Protein AF-0000000069103328 (afdb_homodimer)

Nearest PDB structures (foldseek):
  7dh6-assembly3_C  TM=6.750E-01  e=1.372E-09  Homo sapiens
  7dh6-assembly4_D  TM=6.693E-01  e=5.362E-09  Homo sapiens
  7som-assembly1_R  TM=4.420E-01  e=4.664E-11  Chlamydomonas reinhardtii
  5n4a-assembly1_A  TM=6.034E-01  e=5.077E-09  Chlamydomonas reinhardtii
  7som-assembly1_c  TM=6.236E-01  e=8.194E-08  Chlamydomonas reinhardtii

Solvent-accessible surface area (backbone atoms only — not comparable to full-atom values): 71450 Å² total; per-residue (Å²): 135,85,64,82,78,79,78,76,83,75,80,78,78,72,75,83,80,77,73,65,70,51,10,82,83,81,67,39,74,51,48,71,40,24,30,49,100,71,65,54,55,28,20,38,66,56,49,25,53,49,42,65,71,55,50,38,69,74,55,97,75,58,37,38,30,38,55,41,93,58,71,54,49,78,43,70,51,95,50,59,87,59,48,52,67,56,49,41,68,65,39,52,64,39,58,66,61,51,56,55,48,53,62,73,58,50,86,79,40,53,8,52,67,43,42,75,70,75,35,94,40,68,31,50,27,30,28,66,70,75,68,38,34,24,23,73,68,53,48,52,46,31,63,68,37,75,90,37,44,78,46,53,66,42,50,40,84,57,33,79,71,51,47,52,65,69,78,72,77,47,62,30,92,88,43,87,90,31,49,49,51,31,34,30,65,83,75,69,38,82,20,21,72,62,45,34,66,71,78,38,56,81,50,86,50,62,41,54,45,83,74,52,63,54,67,65,49,52,55,48,49,52,46,29,40,55,42,44,52,51,46,46,53,49,48,53,51,52,41,51,53,45,51,52,48,49,53,50,50,53,54,49,48,54,51,49,51,52,52,50,51,52,52,50,51,52,50,52,48,51,50,51,51,27,51,52,51,36,52,52,52,43,50,51,54,50,51,52,51,49,49,33,46,49,51,43,40,51,51,48,53,28,49,42,50,53,48,50,51,44,40,39,52,53,53,47,24,72,74,38,41,38,63,51,51,35,53,52,49,51,55,52,46,53,50,38,52,50,53,43,49,54,53,59,67,70,48,92,40,56,60,37,75,76,50,80,43,77,78,75,88,55,59,63,62,34,38,68,75,67,65,37,57,83,63,69,43,73,47,69,43,76,63,59,57,67,60,51,51,52,54,50,51,51,58,35,71,42,37,72,38,41,48,44,25,54,61,49,52,68,52,56,80,89,70,51,44,72,43,74,55,21,32,33,70,84,43,62,84,47,47,73,53,58,46,57,47,46,98,42,30,34,40,36,39,22,38,75,71,25,25,42,32,34,30,39,40,80,38,55,64,32,41,78,76,43,74,45,79,40,95,56,47,41,52,15,57,31,44,72,40,59,58,63,43,52,34,35,31,36,38,18,27,66,57,31,36,35,32,30,40,45,46,68,87,78,70,70,40,84,39,81,72,46,77,43,77,41,93,60,56,32,46,19,42,25,43,30,68,70,36,25,40,32,22,32,71,52,35,32,32,40,16,37,81,83,64,46,77,75,44,78,44,87,34,59,37,74,94,45,94,55,45,43,55,26,30,17,75,80,42,51,36,35,35,37,58,54,90,42,14,48,37,32,22,38,83,85,68,45,80,73,40,54,37,67,71,46,97,47,64,69,48,16,30,28,43,46,80,77,57,21,36,40,34,18,40,63,30,46,35,36,36,37,32,36,65,76,36,80,47,74,46,80,41,78,47,77,92,45,68,28,27,33,27,45,31,60,33,70,33,51,48,34,34,39,36,33,25,68,87,16,32,38,39,30,26,41,51,82,134,92,75,94,80,83,78,76,80,75,78,82,75,73,75,84,79,77,74,66,69,51,11,82,83,82,66,40,74,51,49,71,40,24,30,50,99,72,65,55,56,27,19,38,68,55,51,26,52,48,42,64,72,55,51,40,68,74,55,98,75,57,37,39,31,38,55,43,92,56,72,54,48,79,43,70,51,95,50,60,88,58,49,51,65,55,49,40,68,66,38,52,64,40,57,66,60,52,55,55,47,53,62,72,59,49,88,78,43,54,8,51,68,42,43,75,70,75,36,95,39,69,31,51,28,30,29,66,70,76,68,38,34,26,21,73,67,51,49,52,46,31,62,67,38,77,90,38,45,81,45,54,70,43,50,40,83,60,34,78,73,50,49,54,65,71,78,73,78,47,62,29,91,88,42,88,90,32,50,49,51,31,34,29,65,84,74,68,39,82,20,22,73,62,44,33,66,71,79,39,57,83,51,86,51,62,40,52,45,84,73,53,64,54,67,65,49,51,54,48,51,52,46,29,40,52,42,44,52,53,46,46,52,50,47,51,51,52,42,51,53,46,51,51,47,49,54,51,50,53,53,49,49,53,53,50,52,51,52,49,50,50,53,51,52,51,50,52,49,50,51,50,52,27,51,52,51,38,51,54,51,41,49,51,54,48,51,54,52,48,49,34,46,50,50,44,40,50,52,49,53,28,49,42,50,53,50,50,51,45,40,38,51,52,52,48,24,74,72,38,41,37,64,52,50,34,51,53,48,50,55,52,47,52,50,37,52,51,52,42,49,54,52,59,67,69,49,92,42,54,61,37,76,74,48,81,43,77,79,75,89,54,58,63,62,34,36,68,75,67,65,36,59,80,63,68,43,74,47,68,41,77,62,59,58,67,58,50,52,52,55,51,51,50,58,35,70,40,38,71,37,41,48,45,24,54,61,49,55,69,52,58,78,88,69,52,44,72,41,74,54,20,33,33,71,83,43,62,82,49,47,73,52,58,46,57,47,47,97,42,30,34,40,36,40,22,38,73,72,24,25,41,32,32,28,38,42,80,38,56,62,32,42,78,75,42,71,44,80,39,95,56,48,43,51,15,58,31,46,71,40,59,57,63,45,51,34,35,33,34,38,19,26,68,56,30,35,36,32,30,39,45,46,67,84,76,71,69,41,81,40,82,73,46,76,42,76,41,94,60,55,32,46,19,43,22,43,30,66,72,34,25,39,33,21,30,72,53,35,30,32,40,16,37,81,84,64,46,77,73,44,78,43,88,35,60,38,76,93,45,95,55,44,44,56,28,30,19,76,80,41,52,35,36,36,36,59,54,89,46,15,49,39,29,23,38,83,84,69,44,79,72,40,52,37,68,71,46,95,49,63,68,49,16,31,28,43,46,78,78,55,22,35,40,34,17,38,62,30,46,34,37,37,37,33,36,62,75,35,80,47,75,47,81,40,78,47,77,93,46,67,27,26,35,29,44,32,62,32,70,33,53,47,33,34,39,36,32,24,68,88,15,33,36,40,32,26,40,52,80

pLDDT: mean 84.54, std 13.67, range [17.62, 97.25]

Foldseek 3Di:
DCCPPCPDDPPPPVPVPPPADAAPQVRHHADQWFAALVGRIHHLVRQLVQQVVAFDQDDPVQWTWGADPPPGDIGTAPDNPADSNRSSVPGDTPLVSLLVVLLPDLFAFFFPVVVVVVDGHGFFKAFLVVSTGHHPVVVVVLCVDPVSVPTDMGTSVVCPVVNPPSPPFDAASVDPPFGFFKAQPVVRDTDGPVCCVPPVVVRPRMGTPVPDDPVVVVVVVVVVVVVVVVVVVVVVVVVVVVVVVVVVVVVVVVVVVVVVVVVVVVVVVLVVVQVVVQVVVQVVVVVVQVVLVVVLVVLVVVLVVLVVVLVVVLVVCVVPNDPVRNVVSNVVSLVVNVVSLVVVVPDPSQFHWDDKDQDDPPQPVCCVPPSHGDHIDTDTDGNCVSVVVVVVSCLVPFAPLQVLLVVLVPDDPVPKAWAFFAKEFPFDLQWFDKDALDPFWIWTAGQVQGWIWIWGGNHNYIDTDDIGGDPFGWAEKEALQLRHHSQWMWIFGQFWIWIWGWDDDPRTDTDTDDIAGHPGGFRYWEDEQAWIWTDDQFWIFIGGSSRHGDDIDTDHCPPDPTFAKEAAHQFQKIWGDDQQKIWIAHSVRHTQAIADRDPAAWAAWYAASQRWMWIFRQAQWIWIADRRHDDIDIHHDPPEGTWHYKYARSSRQKIWTDHSNRMITMIGID/DDDDDDPPPDDCPVPVPPPADAAPQVRHHADQWFAALVGRIHHLVRQLVQQVVAWDQPDPVQWTWFAPPPPGDIGTAPDNPDDSNRSSVPGDGPLVSLLVVLLPDLFAFFFPVVVVVVDGDGFFKAWLVVSTGHHPVVVVVLCVDVVSVPTDMGTSVVCNVVNPDSPPFDAASVDPPFGFFKAQPVVRDTDGPVCCVPVVVVRPRIGTPVPDDPVVVVVVVVVVVVVVVVVVVVVVVVVVVVVVVVVVVVVVVVVVVVVVVVVVVVVVVLVVVQVVVQVVVQVVVVVVQVVLVVVLVVLVVVLVVLVVVLVVVLVVCVVPNDPVRNVVSNVVSLVVNVVSLVVSVPDPSQFHWDDKDQDDPPQPVCCVPPSHGDHIDTDTDGNCPSVVVVVVSCLVPFAPLQVLQVVLVVDDPVPKAWAFFAKEFPFDLQWFDKADLDPFWIWTAGQVQGWIWIWGGNHNYIDTQDIGGDPFGWAEKEALQLRHHSQWMWIFGQFWIWIWGWDDDPRTDTDTDDIAGAPGGFRYWEDEQAWIWTDDQFWIFIGGSSRHGDDIDTDHCPPDPTFAKYAAHQFQKIWGDDQQKIWIAHSVRHTQAIADRDPAAWAYWYAASQRWMWIFGQAQWIWIADRRHDDIDIHHDPPEGTWHYKDARSSRQKIWTDHSNRMITMIGID

Structure (mmCIF, N/CA/C/O backbone):
data_AF-0000000069103328-model_v1
#
loop_
_entity.id
_entity.type
_entity.pdbx_description
1 polymer 'Tripartite motif-containing protein 3'
#
loop_
_atom_site.group_PDB
_atom_site.id
_atom_site.type_symbol
_atom_site.label_atom_id
_atom_site.label_alt_id
_atom_site.label_comp_id
_atom_site.label_asym_id
_atom_site.label_entity_id
_atom_site.label_seq_id
_atom_site.pdbx_PDB_ins_code
_atom_site.Cartn_x
_atom_site.Cartn_y
_atom_site.Cartn_z
_atom_site.occupancy
_atom_site.B_iso_or_equiv
_atom_site.auth_seq_id
_atom_site.auth_comp_id
_atom_site.auth_asym_id
_atom_site.auth_atom_id
_atom_site.pdbx_PDB_model_num
ATOM 1 N N . MET A 1 1 ? -59.656 53.156 47.312 1 18.83 1 MET A N 1
ATOM 2 C CA . MET A 1 1 ? -59.094 54.312 48.031 1 18.83 1 MET A CA 1
ATOM 3 C C . MET A 1 1 ? -57.688 54.031 48.531 1 18.83 1 MET A C 1
ATOM 5 O O . MET A 1 1 ? -57.156 54.781 49.344 1 18.83 1 MET A O 1
ATOM 9 N N . ALA A 1 2 ? -57.188 52.844 48.156 1 18.14 2 ALA A N 1
ATOM 10 C CA . ALA A 1 2 ? -56.156 51.844 48.5 1 18.14 2 ALA A CA 1
ATOM 11 C C . ALA A 1 2 ? -54.75 52.438 48.344 1 18.14 2 ALA A C 1
ATOM 13 O O . ALA A 1 2 ? -54.312 52.719 47.219 1 18.14 2 ALA A O 1
ATOM 14 N N . THR A 1 3 ? -54.344 53.281 49.25 1 18.89 3 THR A N 1
ATOM 15 C CA . THR A 1 3 ? -53.406 54.375 49.406 1 18.89 3 THR A CA 1
ATOM 16 C C . THR A 1 3 ? -51.969 53.844 49.469 1 18.89 3 THR A C 1
ATOM 18 O O . THR A 1 3 ? -51.031 54.562 49.812 1 18.89 3 THR A O 1
ATOM 21 N N . SER A 1 4 ? -51.781 52.656 48.906 1 21.39 4 SER A N 1
ATOM 22 C CA . SER A 1 4 ? -50.469 52.094 49.219 1 21.39 4 SER A CA 1
ATOM 23 C C . SER A 1 4 ? -49.344 53.062 48.844 1 21.39 4 SER A C 1
ATOM 25 O O . SER A 1 4 ? -49.344 53.625 47.75 1 21.39 4 SER A O 1
ATOM 27 N N . ALA A 1 5 ? -48.781 53.781 49.938 1 22.38 5 ALA A N 1
ATOM 28 C CA . ALA A 1 5 ? -47.75 54.75 50.281 1 22.38 5 ALA A CA 1
ATOM 29 C C . ALA A 1 5 ? -46.375 54.312 49.719 1 22.38 5 ALA A C 1
ATOM 31 O O . ALA A 1 5 ? -45.906 53.219 50.094 1 22.38 5 ALA A O 1
ATOM 32 N N . GLY A 1 6 ? -46.188 54.562 48.469 1 20.98 6 GLY A N 1
ATOM 33 C CA . GLY A 1 6 ? -45.125 54.312 47.5 1 20.98 6 GLY A CA 1
ATOM 34 C C . GLY A 1 6 ? -43.781 54.781 48 1 20.98 6 GLY A C 1
ATOM 35 O O . GLY A 1 6 ? -43.5 56 48.031 1 20.98 6 GLY A O 1
ATOM 36 N N . SER A 1 7 ? -43.312 54.219 49.281 1 26.3 7 SER A N 1
ATOM 37 C CA . SER A 1 7 ? -42.062 54.438 50.031 1 26.3 7 SER A CA 1
ATOM 38 C C . SER A 1 7 ? -40.844 54.469 49.094 1 26.3 7 SER A C 1
ATOM 40 O O . SER A 1 7 ? -40.688 53.562 48.25 1 26.3 7 SER A O 1
ATOM 42 N N . GLY A 1 8 ? -40.406 55.656 48.719 1 23.56 8 GLY A N 1
ATOM 43 C CA . GLY A 1 8 ? -39.438 56.094 47.75 1 23.56 8 GLY A CA 1
ATOM 44 C C . GLY A 1 8 ? -38.062 55.5 47.938 1 23.56 8 GLY A C 1
ATOM 45 O O . GLY A 1 8 ? -37.656 55.25 49.062 1 23.56 8 GLY A O 1
ATOM 46 N N . ASN A 1 9 ? -37.5 54.688 46.969 1 23.22 9 ASN A N 1
ATOM 47 C CA . ASN A 1 9 ? -36.312 53.906 46.688 1 23.22 9 ASN A CA 1
ATOM 48 C C . ASN A 1 9 ? -35.062 54.75 46.812 1 23.22 9 ASN A C 1
ATOM 50 O O . ASN A 1 9 ? -34.844 55.688 46.031 1 23.22 9 ASN A O 1
ATOM 54 N N . LYS A 1 10 ? -34.531 55.094 48.125 1 27.89 10 LYS A N 1
ATOM 55 C CA . LYS A 1 10 ? -33.344 55.875 48.438 1 27.89 10 LYS A CA 1
ATOM 56 C C . LYS A 1 10 ? -32.125 55.344 47.656 1 27.89 10 LYS A C 1
ATOM 58 O O . LYS A 1 10 ? -31.891 54.125 47.625 1 27.89 10 LYS A O 1
ATOM 63 N N . PRO A 1 11 ? -31.703 56.125 46.719 1 25.77 11 PRO A N 1
ATOM 64 C CA . PRO A 1 11 ? -30.625 55.719 45.812 1 25.77 11 PRO A CA 1
ATOM 65 C C . PRO A 1 11 ? -29.375 55.281 46.531 1 25.77 11 PRO A C 1
ATOM 67 O O . PRO A 1 11 ? -28.969 55.875 47.531 1 25.77 11 PRO A O 1
ATOM 70 N N . LEU A 1 12 ? -29.016 53.906 46.719 1 27.89 12 LEU A N 1
ATOM 71 C CA . LEU A 1 12 ? -27.844 53.219 47.219 1 27.89 12 LEU A CA 1
ATOM 72 C C . LEU A 1 12 ? -26.562 53.875 46.719 1 27.89 12 LEU A C 1
ATOM 74 O O . LEU A 1 12 ? -26.297 53.875 45.5 1 27.89 12 LEU A O 1
ATOM 78 N N . THR A 1 13 ? -26.172 55 47.219 1 28.88 13 THR A N 1
ATOM 79 C CA . THR A 1 13 ? -24.781 55.438 47.125 1 28.88 13 THR A CA 1
ATOM 80 C C . THR A 1 13 ? -23.844 54.312 47.5 1 28.88 13 THR A C 1
ATOM 82 O O . THR A 1 13 ? -23.734 53.906 48.656 1 28.88 13 THR A O 1
ATOM 85 N N . ASN A 1 14 ? -23.984 53.125 46.875 1 28.12 14 ASN A N 1
ATOM 86 C CA . ASN A 1 14 ? -23.016 52.031 47 1 28.12 14 ASN A CA 1
ATOM 87 C C . ASN A 1 14 ? -21.578 52.531 47.031 1 28.12 14 ASN A C 1
ATOM 89 O O . ASN A 1 14 ? -21.078 53.062 46.031 1 28.12 14 ASN A O 1
ATOM 93 N N . SER A 1 15 ? -21.047 53.125 48.062 1 32.81 15 SER A N 1
ATOM 94 C CA . SER A 1 15 ? -19.641 53.25 48.438 1 32.81 15 SER A CA 1
ATOM 95 C C . SER A 1 15 ? -18.844 52.031 48.031 1 32.81 15 SER A C 1
ATOM 97 O O . SER A 1 15 ? -19.078 50.938 48.562 1 32.81 15 SER A O 1
ATOM 99 N N . SER A 1 16 ? -18.578 51.688 46.844 1 34.56 16 SER A N 1
ATOM 100 C CA . SER A 1 16 ? -17.688 50.656 46.312 1 34.56 16 SER A CA 1
ATOM 101 C C . SER A 1 16 ? -16.422 50.531 47.125 1 34.56 16 SER A C 1
ATOM 103 O O . SER A 1 16 ? -15.531 51.375 47.062 1 34.56 16 SER A O 1
ATOM 105 N N . SER A 1 17 ? -16.266 50.188 48.344 1 38.31 17 SER A N 1
ATOM 106 C CA . SER A 1 17 ? -15.359 49.75 49.406 1 38.31 17 SER A CA 1
ATOM 107 C C . SER A 1 17 ? -14.117 49.094 48.844 1 38.31 17 SER A C 1
ATOM 109 O O . SER A 1 17 ? -13.117 48.906 49.531 1 38.31 17 SER A O 1
ATOM 111 N N . GLY A 1 18 ? -14.07 47.844 47.938 1 45.16 18 GLY A N 1
ATOM 112 C CA . GLY A 1 18 ? -13.258 46.688 47.656 1 45.16 18 GLY A CA 1
ATOM 113 C C . GLY A 1 18 ? -11.953 47.031 46.969 1 45.16 18 GLY A C 1
ATOM 114 O O . GLY A 1 18 ? -11.164 46.156 46.625 1 45.16 18 GLY A O 1
ATOM 115 N N . ASP A 1 19 ? -11.766 47.938 46.25 1 57.53 19 ASP A N 1
ATOM 116 C CA . ASP A 1 19 ? -10.641 47.906 45.344 1 57.53 19 ASP A CA 1
ATOM 117 C C . ASP A 1 19 ? -9.336 48.312 46.031 1 57.53 19 ASP A C 1
ATOM 119 O O . ASP A 1 19 ? -8.938 49.469 45.969 1 57.53 19 ASP A O 1
ATOM 123 N N . THR A 1 20 ? -8.977 47.594 47.125 1 67.56 20 THR A N 1
ATOM 124 C CA . THR A 1 20 ? -7.68 47.781 47.75 1 67.56 20 THR A CA 1
ATOM 125 C C . THR A 1 20 ? -6.559 47.281 46.844 1 67.56 20 THR A C 1
ATOM 127 O O . THR A 1 20 ? -6.766 46.375 46.031 1 67.56 20 THR A O 1
ATOM 130 N N . PHE A 1 21 ? -5.492 48.062 47 1 82.75 21 PHE A N 1
ATOM 131 C CA . PHE A 1 21 ? -4.297 47.656 46.281 1 82.75 21 PHE A CA 1
ATOM 132 C C . PHE A 1 21 ? -3.73 46.375 46.812 1 82.75 21 PHE A C 1
ATOM 134 O O . PHE A 1 21 ? -3.395 46.25 48 1 82.75 21 PHE A O 1
ATOM 141 N N . ARG A 1 22 ? -3.766 45.281 46.062 1 87.94 22 ARG A N 1
ATOM 142 C CA . ARG A 1 22 ? -3.348 43.969 46.469 1 87.94 22 ARG A CA 1
ATOM 143 C C . ARG A 1 22 ? -1.996 43.594 45.875 1 87.94 22 ARG A C 1
ATOM 145 O O . ARG A 1 22 ? -1.689 43.969 44.75 1 87.94 22 ARG A O 1
ATOM 152 N N . CYS A 1 23 ? -1.235 42.875 46.656 1 92.25 23 CYS A N 1
ATOM 153 C CA . CYS A 1 23 ? 0.041 42.375 46.188 1 92.25 23 CYS A CA 1
ATOM 154 C C . CYS A 1 23 ? -0.169 41.281 45.125 1 92.25 23 CYS A C 1
ATOM 156 O O . CYS A 1 23 ? -0.893 40.312 45.375 1 92.25 23 CYS A O 1
ATOM 158 N N . PRO A 1 24 ? 0.462 41.344 44 1 91.94 24 PRO A N 1
ATOM 159 C CA . PRO A 1 24 ? 0.267 40.344 42.938 1 91.94 24 PRO A CA 1
ATOM 160 C C . PRO A 1 24 ? 0.825 38.969 43.312 1 91.94 24 PRO A C 1
ATOM 162 O O . PRO A 1 24 ? 0.487 37.969 42.656 1 91.94 24 PRO A O 1
ATOM 165 N N . ILE A 1 25 ? 1.676 38.844 44.312 1 92.44 25 ILE A N 1
ATOM 166 C CA . ILE A 1 25 ? 2.301 37.562 44.688 1 92.44 25 ILE A CA 1
ATOM 167 C C . ILE A 1 25 ? 1.434 36.844 45.688 1 92.44 25 ILE A C 1
ATOM 169 O O . ILE A 1 25 ? 1.036 35.688 45.5 1 92.44 25 ILE A O 1
ATOM 173 N N . CYS A 1 26 ? 1.092 37.469 46.781 1 93 26 CYS A N 1
ATOM 174 C CA . CYS A 1 26 ? 0.33 36.812 47.844 1 93 26 CYS A CA 1
ATOM 175 C C . CYS A 1 26 ? -1.163 37.094 47.688 1 93 26 CYS A C 1
ATOM 177 O O . CYS A 1 26 ? -1.986 36.406 48.312 1 93 26 CYS A O 1
ATOM 179 N N . LEU A 1 27 ? -1.586 38.094 46.906 1 89.38 27 LEU A N 1
ATOM 180 C CA . LEU A 1 27 ? -2.957 38.438 46.562 1 89.38 27 LEU A CA 1
ATOM 181 C C . LEU A 1 27 ? -3.678 39.062 47.781 1 89.38 27 LEU A C 1
ATOM 183 O O . LEU A 1 27 ? -4.906 39.156 47.781 1 89.38 27 LEU A O 1
ATOM 187 N N . GLU A 1 28 ? -2.881 39.469 48.75 1 89.06 28 GLU A N 1
ATOM 188 C CA . GLU A 1 28 ? -3.422 40.156 49.938 1 89.06 28 GLU A CA 1
ATOM 189 C C . GLU A 1 28 ? -3.117 41.656 49.875 1 89.06 28 GLU A C 1
ATOM 191 O O . GLU A 1 28 ? -2.451 42.125 48.969 1 89.06 28 GLU A O 1
ATOM 196 N N . GLU A 1 29 ? -3.736 42.312 50.844 1 86.81 29 GLU A N 1
ATOM 197 C CA . GLU A 1 29 ? -3.436 43.75 50.938 1 86.81 29 GLU A CA 1
ATOM 198 C C . GLU A 1 29 ? -1.939 43.969 51.125 1 86.81 29 GLU A C 1
ATOM 200 O O . GLU A 1 29 ? -1.286 43.281 51.906 1 86.81 29 GLU A O 1
ATOM 205 N N . VAL A 1 30 ? -1.43 44.875 50.312 1 88.06 30 VAL A N 1
ATOM 206 C CA . VAL A 1 30 ? 0.013 45.094 50.25 1 88.06 30 VAL A CA 1
ATOM 207 C C . VAL A 1 30 ? 0.533 45.594 51.594 1 88.06 30 VAL A C 1
ATOM 209 O O . VAL A 1 30 ? -0.062 46.469 52.188 1 88.06 30 VAL A O 1
ATOM 212 N N . ARG A 1 31 ? 1.566 44.969 52.125 1 85.38 31 ARG A N 1
ATOM 213 C CA . ARG A 1 31 ? 2.232 45.344 53.375 1 85.38 31 ARG A CA 1
ATOM 214 C C . ARG A 1 31 ? 3.652 45.844 53.094 1 85.38 31 ARG A C 1
ATOM 216 O O . ARG A 1 31 ? 4.445 45.125 52.469 1 85.38 31 ARG A O 1
ATOM 223 N N . ASN A 1 32 ? 4.004 47.094 53.625 1 83.44 32 ASN A N 1
ATOM 224 C CA . ASN A 1 32 ? 5.305 47.688 53.375 1 83.44 32 ASN A CA 1
ATOM 225 C C . ASN A 1 32 ? 5.621 47.688 51.875 1 83.44 32 ASN A C 1
ATOM 227 O O . ASN A 1 32 ? 6.562 47.031 51.438 1 83.44 32 ASN A O 1
ATOM 231 N N . PRO A 1 33 ? 4.801 48.375 51.156 1 89.38 33 PRO A N 1
ATOM 232 C CA . PRO A 1 33 ? 4.812 48.344 49.688 1 89.38 33 PRO A CA 1
ATOM 233 C C . PRO A 1 33 ? 6.156 48.75 49.094 1 89.38 33 PRO A C 1
ATOM 235 O O . PRO A 1 33 ? 6.637 49.875 49.375 1 89.38 33 PRO A O 1
ATOM 238 N N . LYS A 1 34 ? 6.801 47.875 48.344 1 90.56 34 LYS A N 1
ATOM 239 C CA . LYS A 1 34 ? 8.016 48.125 47.594 1 90.56 34 LYS A CA 1
ATOM 240 C C . LYS A 1 34 ? 7.766 48 46.094 1 90.56 34 LYS A C 1
ATOM 242 O O . LYS A 1 34 ? 6.988 47.156 45.656 1 90.56 34 LYS A O 1
ATOM 247 N N . TYR A 1 35 ? 8.297 48.875 45.281 1 90 35 TYR A N 1
ATOM 248 C CA . TYR A 1 35 ? 8.062 48.75 43.844 1 90 35 TYR A CA 1
ATOM 249 C C . TYR A 1 35 ? 9.367 48.531 43.094 1 90 35 TYR A C 1
ATOM 251 O O . TYR A 1 35 ? 10.43 48.938 43.562 1 90 35 TYR A O 1
ATOM 259 N N . LEU A 1 36 ? 9.32 47.844 42.031 1 91.19 36 LEU A N 1
ATOM 260 C CA . LEU A 1 36 ? 10.453 47.562 41.125 1 91.19 36 LEU A CA 1
ATOM 261 C C . LEU A 1 36 ? 10.609 48.688 40.094 1 91.19 36 LEU A C 1
ATOM 263 O O . LEU A 1 36 ? 9.797 49.594 40.062 1 91.19 36 LEU A O 1
ATOM 267 N N . SER A 1 37 ? 11.742 48.594 39.312 1 85.25 37 SER A N 1
ATOM 268 C CA . SER A 1 37 ? 12 49.625 38.312 1 85.25 37 SER A CA 1
ATOM 269 C C . SER A 1 37 ? 10.898 49.656 37.25 1 85.25 37 SER A C 1
ATOM 271 O O . SER A 1 37 ? 10.711 50.688 36.562 1 85.25 37 SER A O 1
ATOM 273 N N . CYS A 1 38 ? 10.102 48.562 37.219 1 87.81 38 CYS A N 1
ATOM 274 C CA . CYS A 1 38 ? 8.977 48.531 36.281 1 87.81 38 CYS A CA 1
ATOM 275 C C . CYS A 1 38 ? 7.723 49.125 36.938 1 87.81 38 CYS A C 1
ATOM 277 O O . CYS A 1 38 ? 6.652 49.125 36.312 1 87.81 38 CYS A O 1
ATOM 279 N N . LEU A 1 39 ? 7.773 49.531 38.188 1 87.19 39 LEU A N 1
ATOM 280 C CA . LEU A 1 39 ? 6.777 50.281 38.906 1 87.19 39 LEU A CA 1
ATOM 281 C C . LEU A 1 39 ? 5.699 49.375 39.5 1 87.19 39 LEU A C 1
ATOM 283 O O . LEU A 1 39 ? 4.734 49.844 40.094 1 87.19 39 LEU A O 1
ATOM 287 N N . HIS A 1 40 ? 5.887 48.031 39.312 1 89.69 40 HIS A N 1
ATOM 288 C CA . HIS A 1 40 ? 4.973 47.125 40 1 89.69 40 HIS A CA 1
ATOM 289 C C . HIS A 1 40 ? 5.289 47.031 41.469 1 89.69 40 HIS A C 1
ATOM 291 O O . HIS A 1 40 ? 6.461 47 41.875 1 89.69 40 HIS A O 1
ATOM 297 N N . THR A 1 41 ? 4.301 47.031 42.281 1 91.44 41 THR A N 1
ATOM 298 C CA . THR A 1 41 ? 4.453 47.094 43.719 1 91.44 41 THR A CA 1
ATOM 299 C C . THR A 1 41 ? 4.102 45.781 44.375 1 91.44 41 THR A C 1
ATOM 301 O O . THR A 1 41 ? 3.143 45.125 43.969 1 91.44 41 THR A O 1
ATOM 304 N N . PHE A 1 42 ? 4.898 45.438 45.312 1 93.81 42 PHE A N 1
ATOM 305 C CA . PHE A 1 42 ? 4.734 44.188 46.062 1 93.81 42 PHE A CA 1
ATOM 306 C C . PHE A 1 42 ? 4.957 44.406 47.562 1 93.81 42 PHE A C 1
ATOM 308 O O . PHE A 1 42 ? 5.52 45.406 47.969 1 93.81 42 PHE A O 1
ATOM 315 N N . CYS A 1 43 ? 4.445 43.375 48.344 1 92.56 43 CYS A N 1
ATOM 316 C CA . CYS A 1 43 ? 4.883 43.375 49.75 1 92.56 43 CYS A CA 1
ATOM 317 C C . CYS A 1 43 ? 6.395 43.188 49.844 1 92.56 43 CYS A C 1
ATOM 319 O O . CYS A 1 43 ? 6.992 42.469 49.031 1 92.56 43 CYS A O 1
ATOM 321 N N . GLU A 1 44 ? 6.945 43.875 50.781 1 92.75 44 GLU A N 1
ATOM 322 C CA . GLU A 1 44 ? 8.383 43.688 51 1 92.75 44 GLU A CA 1
ATOM 323 C C . GLU A 1 44 ? 8.734 42.219 51.219 1 92.75 44 GLU A C 1
ATOM 325 O O . GLU A 1 44 ? 9.711 41.719 50.656 1 92.75 44 GLU A O 1
ATOM 330 N N . SER A 1 45 ? 7.965 41.531 51.969 1 93.44 45 SER A N 1
ATOM 331 C CA . SER A 1 45 ? 8.227 40.125 52.281 1 93.44 45 SER A CA 1
ATOM 332 C C . SER A 1 45 ? 8.055 39.25 51.062 1 93.44 45 SER A C 1
ATOM 334 O O . SER A 1 45 ? 8.836 38.344 50.844 1 93.44 45 SER A O 1
ATOM 336 N N . CYS A 1 46 ? 7.035 39.531 50.344 1 95 46 CYS A N 1
ATOM 337 C CA . CYS A 1 46 ? 6.742 38.719 49.156 1 95 46 CYS A CA 1
ATOM 338 C C . CYS A 1 46 ? 7.859 38.844 48.125 1 95 46 CYS A C 1
ATOM 340 O O . CYS A 1 46 ? 8.312 37.844 47.562 1 95 46 CYS A O 1
ATOM 342 N N . ILE A 1 47 ? 8.281 40.062 47.812 1 95.06 47 ILE A N 1
ATOM 343 C CA . ILE A 1 47 ? 9.297 40.312 46.812 1 95.06 47 ILE A CA 1
ATOM 344 C C . ILE A 1 47 ? 10.641 39.75 47.281 1 95.06 47 ILE A C 1
ATOM 346 O O . ILE A 1 47 ? 11.438 39.281 46.469 1 95.06 47 ILE A O 1
ATOM 350 N N . GLN A 1 48 ? 10.836 39.781 48.562 1 94.69 48 GLN A N 1
ATOM 351 C CA . GLN A 1 48 ? 12.047 39.156 49.125 1 94.69 48 GLN A CA 1
ATOM 352 C C . GLN A 1 48 ? 12.078 37.656 48.844 1 94.69 48 GLN A C 1
ATOM 354 O O . GLN A 1 48 ? 13.102 37.125 48.406 1 94.69 48 GLN A O 1
ATOM 359 N N . THR A 1 49 ? 11.047 37.062 49.125 1 95.38 49 THR A N 1
ATOM 360 C CA . THR A 1 49 ? 10.93 35.625 48.844 1 95.38 49 THR A CA 1
ATOM 361 C C . THR A 1 49 ? 11.117 35.312 47.375 1 95.38 49 THR A C 1
ATOM 363 O O . THR A 1 49 ? 11.766 34.344 47 1 95.38 49 THR A O 1
ATOM 366 N N . TYR A 1 50 ? 10.523 36.062 46.594 1 95.31 50 TYR A N 1
ATOM 367 C CA . TYR A 1 50 ? 10.609 35.906 45.125 1 95.31 50 TYR A CA 1
ATOM 368 C C . TYR A 1 50 ? 12.047 36.031 44.656 1 95.31 50 TYR A C 1
ATOM 370 O O . TYR A 1 50 ? 12.523 35.219 43.844 1 95.31 50 TYR A O 1
ATOM 378 N N . ILE A 1 51 ? 12.727 37.031 45.156 1 95 51 ILE A N 1
ATOM 379 C CA . ILE A 1 51 ? 14.125 37.281 44.781 1 95 51 ILE A CA 1
ATOM 380 C C . ILE A 1 51 ? 14.969 36.062 45.219 1 95 51 ILE A C 1
ATOM 382 O O . ILE A 1 51 ? 15.789 35.594 44.438 1 95 51 ILE A O 1
ATOM 386 N N . SER A 1 52 ? 14.742 35.625 46.344 1 93.25 52 SER A N 1
ATOM 387 C CA . SER A 1 52 ? 15.516 34.531 46.875 1 93.25 52 SER A CA 1
ATOM 388 C C . SER A 1 52 ? 15.312 33.25 46.031 1 93.25 52 SER A C 1
ATOM 390 O O . SER A 1 52 ? 16.234 32.438 45.875 1 93.25 52 SER A O 1
ATOM 392 N N . SER A 1 53 ? 14.219 33.156 45.562 1 93.56 53 SER A N 1
ATOM 393 C CA . SER A 1 53 ? 13.859 31.922 44.844 1 93.56 53 SER A CA 1
ATOM 394 C C . SER A 1 53 ? 14.219 32 43.375 1 93.56 53 SER A C 1
ATOM 396 O O . SER A 1 53 ? 14.438 30.969 42.719 1 93.56 53 SER A O 1
ATOM 398 N N . THR A 1 54 ? 14.273 33.156 42.75 1 92.12 54 THR A N 1
ATOM 399 C CA . THR A 1 54 ? 14.32 33.219 41.281 1 92.12 54 THR A CA 1
ATOM 400 C C . THR A 1 54 ? 15.578 33.938 40.812 1 92.12 54 THR A C 1
ATOM 402 O O . THR A 1 54 ? 15.922 33.906 39.625 1 92.12 54 THR A O 1
ATOM 405 N N . ALA A 1 55 ? 16.219 34.594 41.688 1 90.44 55 ALA A N 1
ATOM 406 C CA . ALA A 1 55 ? 17.359 35.406 41.281 1 90.44 55 ALA A CA 1
ATOM 407 C C . ALA A 1 55 ? 18.422 34.531 40.594 1 90.44 55 ALA A C 1
ATOM 409 O O . ALA A 1 55 ? 18.719 33.406 41.094 1 90.44 55 ALA A O 1
ATOM 410 N N . THR A 1 56 ? 18.797 34.844 39.406 1 85.31 56 THR A N 1
ATOM 411 C CA . THR A 1 56 ? 19.812 34.094 38.656 1 85.31 56 THR A CA 1
ATOM 412 C C . THR A 1 56 ? 20.984 35 38.281 1 85.31 56 THR A C 1
ATOM 414 O O . THR A 1 56 ? 20.812 36.219 38.188 1 85.31 56 THR A O 1
ATOM 417 N N . CYS A 1 57 ? 22.188 34.375 38.219 1 77.31 57 CYS A N 1
ATOM 418 C CA . CYS A 1 57 ? 23.375 35.094 37.812 1 77.31 57 CYS A CA 1
ATOM 419 C C . CYS A 1 57 ? 23.75 34.812 36.344 1 77.31 57 CYS A C 1
ATOM 421 O O . CYS A 1 57 ? 23.969 33.656 36 1 77.31 57 CYS A O 1
ATOM 423 N N . HIS A 1 58 ? 23.062 35.344 35.469 1 63.16 58 HIS A N 1
ATOM 424 C CA . HIS A 1 58 ? 23.375 34.875 34.125 1 63.16 58 HIS A CA 1
ATOM 425 C C . HIS A 1 58 ? 24.594 35.594 33.562 1 63.16 58 HIS A C 1
ATOM 427 O O . HIS A 1 58 ? 25.312 35.031 32.75 1 63.16 58 HIS A O 1
ATOM 433 N N . ASP A 1 59 ? 24.531 37.031 33.344 1 58.75 59 ASP A N 1
ATOM 434 C CA . ASP A 1 59 ? 25.344 37.719 32.344 1 58.75 59 ASP A CA 1
ATOM 435 C C . ASP A 1 59 ? 26.797 37.844 32.812 1 58.75 59 ASP A C 1
ATOM 437 O O . ASP A 1 59 ? 27.078 37.688 34 1 58.75 59 ASP A O 1
ATOM 441 N N . SER A 1 60 ? 27.672 37.906 31.922 1 59.44 60 SER A N 1
ATOM 442 C CA . SER A 1 60 ? 29.094 38.188 32.062 1 59.44 60 SER A CA 1
ATOM 443 C C . SER A 1 60 ? 29.344 39.219 33.156 1 59.44 60 SER A C 1
ATOM 445 O O . SER A 1 60 ? 30.469 39.406 33.594 1 59.44 60 SER A O 1
ATOM 447 N N . LEU A 1 61 ? 28.328 39.938 33.5 1 61.62 61 LEU A N 1
ATOM 448 C CA . LEU A 1 61 ? 28.578 41.062 34.375 1 61.62 61 LEU A CA 1
ATOM 449 C C . LEU A 1 61 ? 28.391 40.656 35.844 1 61.62 61 LEU A C 1
ATOM 451 O O . LEU A 1 61 ? 28.625 41.469 36.75 1 61.62 61 LEU A O 1
ATOM 455 N N . ASN A 1 62 ? 28.172 39.375 36.125 1 68.88 62 ASN A N 1
ATOM 456 C CA . ASN A 1 62 ? 28.125 38.844 37.5 1 68.88 62 ASN A CA 1
ATOM 457 C C . ASN A 1 62 ? 27.094 39.562 38.344 1 68.88 62 ASN A C 1
ATOM 459 O O . ASN A 1 62 ? 27.328 39.844 39.531 1 68.88 62 ASN A O 1
ATOM 463 N N . THR A 1 63 ? 26 40.219 37.781 1 80.5 63 THR A N 1
ATOM 464 C CA . THR A 1 63 ? 24.953 40.906 38.562 1 80.5 63 THR A CA 1
ATOM 465 C C . THR A 1 63 ? 23.703 40.031 38.625 1 80.5 63 THR A C 1
ATOM 467 O O . THR A 1 63 ? 23.312 39.375 37.656 1 80.5 63 THR A O 1
ATOM 470 N N . LYS A 1 64 ? 23.109 39.906 39.844 1 88.69 64 LYS A N 1
ATOM 471 C CA . LYS A 1 64 ? 21.859 39.156 40.062 1 88.69 64 LYS A CA 1
ATOM 472 C C . LYS A 1 64 ? 20.703 39.844 39.344 1 88.69 64 LYS A C 1
ATOM 474 O O . LYS A 1 64 ? 20.594 41.062 39.312 1 88.69 64 LYS A O 1
ATOM 479 N N . THR A 1 65 ? 19.953 39.031 38.688 1 91.12 65 THR A N 1
ATOM 480 C CA . THR A 1 65 ? 18.781 39.562 38 1 91.12 65 THR A CA 1
ATOM 481 C C . THR A 1 65 ? 17.531 38.75 38.312 1 91.12 65 THR A C 1
ATOM 483 O O . THR A 1 65 ? 17.641 37.562 38.656 1 91.12 65 THR A O 1
ATOM 486 N N . ILE A 1 66 ? 16.438 39.375 38.438 1 93.06 66 ILE A N 1
ATOM 487 C CA . ILE A 1 66 ? 15.148 38.688 38.531 1 93.06 66 ILE A CA 1
ATOM 488 C C . ILE A 1 66 ? 14.234 39.188 37.406 1 93.06 66 ILE A C 1
ATOM 490 O O . ILE A 1 66 ? 14.5 40.219 36.812 1 93.06 66 ILE A O 1
ATOM 494 N N . ASN A 1 67 ? 13.25 38.5 37.125 1 92.5 67 ASN A N 1
ATOM 495 C CA . ASN A 1 67 ? 12.164 38.938 36.25 1 92.5 67 ASN A CA 1
ATOM 496 C C . ASN A 1 67 ? 10.914 39.281 37.062 1 92.5 67 ASN A C 1
ATOM 498 O O . ASN A 1 67 ? 10.508 38.531 37.938 1 92.5 67 ASN A O 1
ATOM 502 N N . CYS A 1 68 ? 10.352 40.5 36.875 1 94.62 68 CYS A N 1
ATOM 503 C CA . CYS A 1 68 ? 9.156 40.938 37.594 1 94.62 68 CYS A CA 1
ATOM 504 C C . CYS A 1 68 ? 8.062 39.875 37.5 1 94.62 68 CYS A C 1
ATOM 506 O O . CYS A 1 68 ? 7.766 39.375 36.438 1 94.62 68 CYS A O 1
ATOM 508 N N . PRO A 1 69 ? 7.508 39.469 38.562 1 93.06 69 PRO A N 1
ATOM 509 C CA . PRO A 1 69 ? 6.469 38.438 38.562 1 93.06 69 PRO A CA 1
ATOM 510 C C . PRO A 1 69 ? 5.25 38.844 37.75 1 93.06 69 PRO A C 1
ATOM 512 O O . PRO A 1 69 ? 4.445 37.969 37.375 1 93.06 69 PRO A O 1
ATOM 515 N N . VAL A 1 70 ? 5.094 40.125 37.438 1 92.81 70 VAL A N 1
ATOM 516 C CA . VAL A 1 70 ? 3.887 40.594 36.781 1 92.81 70 VAL A CA 1
ATOM 517 C C . VAL A 1 70 ? 4.18 40.875 35.281 1 92.81 70 VAL A C 1
ATOM 519 O O . VAL A 1 70 ? 3.574 40.25 34.406 1 92.81 70 VAL A O 1
ATOM 522 N N . CYS A 1 71 ? 5.168 41.688 34.969 1 91.75 71 CYS A N 1
ATOM 523 C CA . CYS A 1 71 ? 5.402 42.062 33.562 1 91.75 71 CYS A CA 1
ATOM 524 C C . CYS A 1 71 ? 6.609 41.344 33 1 91.75 71 CYS A C 1
ATOM 526 O O . CYS A 1 71 ? 6.902 41.438 31.797 1 91.75 71 CYS A O 1
ATOM 528 N N . ARG A 1 72 ? 7.414 40.594 33.844 1 90.38 72 ARG A N 1
ATOM 529 C CA . ARG A 1 72 ? 8.539 39.75 33.438 1 90.38 72 ARG A CA 1
ATOM 530 C C . ARG A 1 72 ? 9.711 40.594 32.938 1 90.38 72 ARG A C 1
ATOM 532 O O . ARG A 1 72 ? 10.633 40.062 32.312 1 90.38 72 ARG A O 1
ATOM 539 N N . LYS A 1 73 ? 9.625 41.875 33.125 1 89.75 73 LYS A N 1
ATOM 540 C CA . LYS A 1 73 ? 10.773 42.688 32.812 1 89.75 73 LYS A CA 1
ATOM 541 C C . LYS A 1 73 ? 11.977 42.312 33.688 1 89.75 73 LYS A C 1
ATOM 543 O O . LYS A 1 73 ? 11.836 42.031 34.875 1 89.75 73 LYS A O 1
ATOM 548 N N . ARG A 1 74 ? 13.07 42.312 33.094 1 90.31 74 ARG A N 1
ATOM 549 C CA . ARG A 1 74 ? 14.305 42.031 33.812 1 90.31 74 ARG A CA 1
ATOM 550 C C . ARG A 1 74 ? 14.68 43.156 34.75 1 90.31 74 ARG A C 1
ATOM 552 O O . ARG A 1 74 ? 14.648 44.312 34.375 1 90.31 74 ARG A O 1
ATOM 559 N N . ILE A 1 75 ? 14.891 42.812 36 1 90.56 75 ILE A N 1
ATOM 560 C CA . ILE A 1 75 ? 15.297 43.75 37.031 1 90.56 75 ILE A CA 1
ATOM 561 C C . ILE A 1 75 ? 16.703 43.406 37.531 1 90.56 75 ILE A C 1
ATOM 563 O O . ILE A 1 75 ? 16.938 42.281 37.969 1 90.56 75 ILE A O 1
ATOM 567 N N . ASP A 1 76 ? 17.562 44.281 37.406 1 88.94 76 ASP A N 1
ATOM 568 C CA . ASP A 1 76 ? 18.938 44.062 37.844 1 88.94 76 ASP A CA 1
ATOM 569 C C . ASP A 1 76 ? 19.141 44.5 39.281 1 88.94 76 ASP A C 1
ATOM 571 O O . ASP A 1 76 ? 18.578 45.5 39.719 1 88.94 76 ASP A O 1
ATOM 575 N N . ALA A 1 77 ? 19.953 43.75 39.906 1 89.12 77 ALA A N 1
ATOM 576 C CA . ALA A 1 77 ? 20.344 44.125 41.281 1 89.12 77 ALA A CA 1
ATOM 577 C C . ALA A 1 77 ? 21.203 45.406 41.25 1 89.12 77 ALA A C 1
ATOM 579 O O . ALA A 1 77 ? 21.922 45.656 40.281 1 89.12 77 ALA A O 1
ATOM 580 N N . PRO A 1 78 ? 21.047 46.25 42.312 1 84.62 78 PRO A N 1
ATOM 581 C CA . PRO A 1 78 ? 21.766 47.5 42.312 1 84.62 78 PRO A CA 1
ATOM 582 C C . PRO A 1 78 ? 23.281 47.344 42.406 1 84.62 78 PRO A C 1
ATOM 584 O O . PRO A 1 78 ? 24.031 48.188 41.938 1 84.62 78 PRO A O 1
ATOM 587 N N . ARG A 1 79 ? 23.75 46.25 43.062 1 83.69 79 ARG A N 1
ATOM 588 C CA . ARG A 1 79 ? 25.188 45.969 43.125 1 83.69 79 ARG A CA 1
ATOM 589 C C . ARG A 1 79 ? 25.438 44.469 43.094 1 83.69 79 ARG A C 1
ATOM 591 O O . ARG A 1 79 ? 24.547 43.688 43.469 1 83.69 79 ARG A O 1
ATOM 598 N N . LYS A 1 80 ? 26.625 44 42.594 1 81 80 LYS A N 1
ATOM 599 C CA . LYS A 1 80 ? 26.984 42.594 42.344 1 81 80 LYS A CA 1
ATOM 600 C C . LYS A 1 80 ? 26.938 41.781 43.625 1 81 80 LYS A C 1
ATOM 602 O O . LYS A 1 80 ? 26.453 40.656 43.625 1 81 80 LYS A O 1
ATOM 607 N N . ASP A 1 81 ? 27.359 42.281 44.781 1 80.88 81 ASP A N 1
ATOM 608 C CA . ASP A 1 81 ? 27.531 41.5 46 1 80.88 81 ASP A CA 1
ATOM 609 C C . ASP A 1 81 ? 26.406 41.75 47 1 80.88 81 ASP A C 1
ATOM 611 O O . ASP A 1 81 ? 26.516 41.438 48.156 1 80.88 81 ASP A O 1
ATOM 615 N N . ILE A 1 82 ? 25.203 42.062 46.406 1 87.56 82 ILE A N 1
ATOM 616 C CA . ILE A 1 82 ? 24.109 42.375 47.312 1 87.56 82 ILE A CA 1
ATOM 617 C C . ILE A 1 82 ? 23.391 41.094 47.719 1 87.56 82 ILE A C 1
ATOM 619 O O . ILE A 1 82 ? 23.203 40.188 46.875 1 87.56 82 ILE A O 1
ATOM 623 N N . SER A 1 83 ? 23.062 40.969 49 1 88.25 83 SER A N 1
ATOM 624 C CA . SER A 1 83 ? 22.266 39.844 49.438 1 88.25 83 SER A CA 1
ATOM 625 C C . SER A 1 83 ? 20.812 40 49 1 88.25 83 SER A C 1
ATOM 627 O O . SER A 1 83 ? 20.359 41.094 48.719 1 88.25 83 SER A O 1
ATOM 629 N N . ASN A 1 84 ? 20.141 38.906 48.969 1 87.25 84 ASN A N 1
ATOM 630 C CA . ASN A 1 84 ? 18.734 38.938 48.562 1 87.25 84 ASN A CA 1
ATOM 631 C C . ASN A 1 84 ? 17.906 39.75 49.531 1 87.25 84 ASN A C 1
ATOM 633 O O . ASN A 1 84 ? 17.016 40.5 49.094 1 87.25 84 ASN A O 1
ATOM 637 N N . GLU A 1 85 ? 18.188 39.625 50.781 1 87.81 85 GLU A N 1
ATOM 638 C CA . GLU A 1 85 ? 17.469 40.375 51.781 1 87.81 85 GLU A CA 1
ATOM 639 C C . GLU A 1 85 ? 17.75 41.875 51.656 1 87.81 85 GLU A C 1
ATOM 641 O O . GLU A 1 85 ? 16.844 42.688 51.75 1 87.81 85 GLU A O 1
ATOM 646 N N . GLU A 1 86 ? 18.984 42.125 51.438 1 89.5 86 GLU A N 1
ATOM 647 C CA . GLU A 1 86 ? 19.375 43.531 51.281 1 89.5 86 GLU A CA 1
ATOM 648 C C . GLU A 1 86 ? 18.766 44.125 50.031 1 89.5 86 GLU A C 1
ATOM 650 O O . GLU A 1 86 ? 18.391 45.312 50 1 89.5 86 GLU A O 1
ATOM 655 N N . TRP A 1 87 ? 18.703 43.375 49 1 91.5 87 TRP A N 1
ATOM 656 C CA . TRP A 1 87 ? 18.125 43.812 47.719 1 91.5 87 TRP A CA 1
ATOM 657 C C . TRP A 1 87 ? 16.672 44.219 47.906 1 91.5 87 TRP A C 1
ATOM 659 O O . TRP A 1 87 ? 16.25 45.312 47.531 1 91.5 87 TRP A O 1
ATOM 669 N N . ALA A 1 88 ? 15.898 43.406 48.594 1 91.62 88 ALA A N 1
ATOM 670 C CA . ALA A 1 88 ? 14.484 43.656 48.812 1 91.62 88 ALA A CA 1
ATOM 671 C C . ALA A 1 88 ? 14.305 44.906 49.688 1 91.62 88 ALA A C 1
ATOM 673 O O . ALA A 1 88 ? 13.422 45.75 49.406 1 91.62 88 ALA A O 1
ATOM 674 N N . SER A 1 89 ? 15.125 45.031 50.656 1 86.81 89 SER A N 1
ATOM 675 C CA . SER A 1 89 ? 15.016 46.156 51.594 1 86.81 89 SER A CA 1
ATOM 676 C C . SER A 1 89 ? 15.438 47.438 50.906 1 86.81 89 SER A C 1
ATOM 678 O O . SER A 1 89 ? 14.969 48.531 51.281 1 86.81 89 SER A O 1
ATOM 680 N N . SER A 1 90 ? 16.281 47.312 49.938 1 86.25 90 SER A N 1
ATOM 681 C CA . SER A 1 90 ? 16.828 48.5 49.281 1 86.25 90 SER A CA 1
ATOM 682 C C . SER A 1 90 ? 15.867 49.031 48.219 1 86.25 90 SER A C 1
ATOM 684 O O . SER A 1 90 ? 16.031 50.125 47.719 1 86.25 90 SER A O 1
ATOM 686 N N . LEU A 1 91 ? 14.867 48.25 47.906 1 89.69 91 LEU A N 1
ATOM 687 C CA . LEU A 1 91 ? 13.891 48.719 46.906 1 89.69 91 LEU A CA 1
ATOM 688 C C . LEU A 1 91 ? 13.133 49.938 47.438 1 89.69 91 LEU A C 1
ATOM 690 O O . LEU A 1 91 ? 12.883 50.062 48.625 1 89.69 91 LEU A O 1
ATOM 694 N N . PRO A 1 92 ? 12.82 50.812 46.531 1 83.12 92 PRO A N 1
ATOM 695 C CA . PRO A 1 92 ? 12.117 52.031 47 1 83.12 92 PRO A CA 1
ATOM 696 C C . PRO A 1 92 ? 10.719 51.75 47.531 1 83.12 92 PRO A C 1
ATOM 698 O O . PRO A 1 92 ? 10.023 50.875 47 1 83.12 92 PRO A O 1
ATOM 701 N N . GLN A 1 93 ? 10.367 52.438 48.531 1 83.5 93 GLN A N 1
ATOM 702 C CA . GLN A 1 93 ? 9.039 52.312 49.125 1 83.5 93 GLN A CA 1
ATOM 703 C C . GLN A 1 93 ? 8.008 53.125 48.344 1 83.5 93 GLN A C 1
ATOM 705 O O . GLN A 1 93 ? 8.281 54.219 47.906 1 83.5 93 GLN A O 1
ATOM 710 N N . ASN A 1 94 ? 6.906 52.438 48.062 1 82.5 94 ASN A N 1
ATOM 711 C CA . ASN A 1 94 ? 5.82 53.156 47.406 1 82.5 94 ASN A CA 1
ATOM 712 C C . ASN A 1 94 ? 5.055 54.031 48.375 1 82.5 94 ASN A C 1
ATOM 714 O O . ASN A 1 94 ? 4.074 53.594 48.969 1 82.5 94 ASN A O 1
ATOM 718 N N . LYS A 1 95 ? 5.469 55.125 48.531 1 75.62 95 LYS A N 1
ATOM 719 C CA . LYS A 1 95 ? 4.965 56.062 49.531 1 75.62 95 LYS A CA 1
ATOM 720 C C . LYS A 1 95 ? 3.514 56.469 49.25 1 75.62 95 LYS A C 1
ATOM 722 O O . LYS A 1 95 ? 2.764 56.781 50.188 1 75.62 95 LYS A O 1
ATOM 727 N N . LEU A 1 96 ? 3.273 56.406 48.031 1 75.69 96 LEU A N 1
ATOM 728 C CA . LEU A 1 96 ? 1.897 56.75 47.656 1 75.69 96 LEU A CA 1
ATOM 729 C C . LEU A 1 96 ? 0.925 55.719 48.281 1 75.69 96 LEU A C 1
ATOM 731 O O . LEU A 1 96 ? -0.081 56.125 48.875 1 75.69 96 LEU A O 1
ATOM 735 N N . ILE A 1 97 ? 1.22 54.5 48.156 1 80.12 97 ILE A N 1
ATOM 736 C CA . ILE A 1 97 ? 0.364 53.438 48.656 1 80.12 97 ILE A CA 1
ATOM 737 C C . ILE A 1 97 ? 0.329 53.5 50.188 1 80.12 97 ILE A C 1
ATOM 739 O O . ILE A 1 97 ? -0.727 53.312 50.812 1 80.12 97 ILE A O 1
ATOM 743 N N . VAL A 1 98 ? 1.424 53.781 50.75 1 75.06 98 VAL A N 1
ATOM 744 C CA . VAL A 1 98 ? 1.513 53.906 52.188 1 75.06 98 VAL A CA 1
ATOM 745 C C . VAL A 1 98 ? 0.604 55.031 52.688 1 75.06 98 VAL A C 1
ATOM 747 O O . VAL A 1 98 ? -0.117 54.875 53.656 1 75.06 98 VAL A O 1
ATOM 750 N N . SER A 1 99 ? 0.697 56.094 52.031 1 69.44 99 SER A N 1
ATOM 751 C CA . SER A 1 99 ? -0.089 57.25 52.406 1 69.44 99 SER A CA 1
ATOM 752 C C . SER A 1 99 ? -1.584 56.969 52.281 1 69.44 99 SER A C 1
ATOM 754 O O . SER A 1 99 ? -2.379 57.5 53.062 1 69.44 99 SER A O 1
ATOM 756 N N . MET A 1 100 ? -1.906 56.219 51.312 1 67.44 100 MET A N 1
ATOM 757 C CA . MET A 1 100 ? -3.312 55.906 51.094 1 67.44 100 MET A CA 1
ATOM 758 C C . MET A 1 100 ? -3.848 55.031 52.219 1 67.44 100 MET A C 1
ATOM 760 O O . MET A 1 100 ? -4.996 55.156 52.625 1 67.44 100 MET A O 1
ATOM 764 N N . TRP A 1 101 ? -3.043 54.094 52.688 1 63.94 101 TRP A N 1
ATOM 765 C CA . TRP A 1 101 ? -3.416 53.156 53.719 1 63.94 101 TRP A CA 1
ATOM 766 C C . TRP A 1 101 ? -3.58 53.844 55.062 1 63.94 101 TRP A C 1
ATOM 768 O O . TRP A 1 101 ? -4.508 53.562 55.812 1 63.94 101 TRP A O 1
ATOM 778 N N . LEU A 1 102 ? -2.65 54.688 55.344 1 58.38 102 LEU A N 1
ATOM 779 C CA . LEU A 1 102 ? -2.711 55.406 56.594 1 58.38 102 LEU A CA 1
ATOM 780 C C . LEU A 1 102 ? -4.016 56.188 56.719 1 58.38 102 LEU A C 1
ATOM 782 O O . LEU A 1 102 ? -4.605 56.25 57.812 1 58.38 102 LEU A O 1
ATOM 786 N N . ASN A 1 103 ? -4.438 56.594 55.625 1 53.28 103 ASN A N 1
ATOM 787 C CA . ASN A 1 103 ? -5.672 57.375 55.656 1 53.28 103 ASN A CA 1
ATOM 788 C C . ASN A 1 103 ? -6.887 56.5 55.906 1 53.28 103 ASN A C 1
ATOM 790 O O . ASN A 1 103 ? -7.906 56.969 56.438 1 53.28 103 ASN A O 1
ATOM 794 N N . SER A 1 104 ? -6.766 55.219 55.688 1 53.88 104 SER A N 1
ATOM 795 C CA . SER A 1 104 ? -7.949 54.375 55.781 1 53.88 104 SER A CA 1
ATOM 796 C C . SER A 1 104 ? -8.016 53.688 57.125 1 53.88 104 SER A C 1
ATOM 798 O O . SER A 1 104 ? -9.102 53.344 57.625 1 53.88 104 SER A O 1
ATOM 800 N N . ASN A 1 105 ? -6.883 53.281 57.906 1 55.69 105 ASN A N 1
ATOM 801 C CA . ASN A 1 105 ? -6.941 52.562 59.188 1 55.69 105 ASN A CA 1
ATOM 802 C C . ASN A 1 105 ? -5.977 53.156 60.219 1 55.69 105 ASN A C 1
ATOM 804 O O . ASN A 1 105 ? -4.961 52.562 60.531 1 55.69 105 ASN A O 1
ATOM 808 N N . PRO A 1 106 ? -6.258 54.281 60.812 1 52.38 106 PRO A N 1
ATOM 809 C CA . PRO A 1 106 ? -5.336 55 61.719 1 52.38 106 PRO A CA 1
ATOM 810 C C . PRO A 1 106 ? -5.078 54.25 63 1 52.38 106 PRO A C 1
ATOM 812 O O . PRO A 1 106 ? -3.988 54.344 63.594 1 52.38 106 PRO A O 1
ATOM 815 N N . ASP A 1 107 ? -6.047 53.719 63.594 1 52.06 107 ASP A N 1
ATOM 816 C CA . ASP A 1 107 ? -6.043 53.375 65 1 52.06 107 ASP A CA 1
ATOM 817 C C . ASP A 1 107 ? -5.055 52.25 65.312 1 52.06 107 ASP A C 1
ATOM 819 O O . ASP A 1 107 ? -4.742 51.969 66.438 1 52.06 107 ASP A O 1
ATOM 823 N N . LYS A 1 108 ? -4.719 51.344 64.438 1 58.44 108 LYS A N 1
ATOM 824 C CA . LYS A 1 108 ? -4.082 50.125 64.875 1 58.44 108 LYS A CA 1
ATOM 825 C C . LYS A 1 108 ? -2.648 50.031 64.312 1 58.44 108 LYS A C 1
ATOM 827 O O . LYS A 1 108 ? -2.045 48.969 64.375 1 58.44 108 LYS A O 1
ATOM 832 N N . GLU A 1 109 ? -1.93 51.156 64.125 1 66.5 109 GLU A N 1
ATOM 833 C CA . GLU A 1 109 ? -0.627 50.969 63.5 1 66.5 109 GLU A CA 1
ATOM 834 C C . GLU A 1 109 ? 0.502 51.062 64.5 1 66.5 109 GLU A C 1
ATOM 836 O O . GLU A 1 109 ? 0.395 51.75 65.5 1 66.5 109 GLU A O 1
ATOM 841 N N . LEU A 1 110 ? 1.438 50.156 64.5 1 74 110 LEU A N 1
ATOM 842 C CA . LEU A 1 110 ? 2.623 50.125 65.375 1 74 110 LEU A CA 1
ATOM 843 C C . LEU A 1 110 ? 3.672 51.125 64.875 1 74 110 LEU A C 1
ATOM 845 O O . LEU A 1 110 ? 3.666 51.531 63.719 1 74 110 LEU A O 1
ATOM 849 N N . CYS A 1 111 ? 4.336 51.75 65.875 1 78.06 111 CYS A N 1
ATOM 850 C CA . CYS A 1 111 ? 5.473 52.594 65.5 1 78.06 111 CYS A CA 1
ATOM 851 C C . CYS A 1 111 ? 6.516 51.844 64.688 1 78.06 111 CYS A C 1
ATOM 853 O O . CYS A 1 111 ? 7.098 50.875 65.188 1 78.06 111 CYS A O 1
ATOM 855 N N . LYS A 1 112 ? 6.848 52.156 63.5 1 76.44 112 LYS A N 1
ATOM 856 C CA . LYS A 1 112 ? 7.73 51.438 62.594 1 76.44 112 LYS A CA 1
ATOM 857 C C . LYS A 1 112 ? 9.18 51.5 63.031 1 76.44 112 LYS A C 1
ATOM 859 O O . LYS A 1 112 ? 9.953 50.562 62.844 1 76.44 112 LYS A O 1
ATOM 864 N N . PHE A 1 113 ? 9.531 52.562 63.688 1 77.62 113 PHE A N 1
ATOM 865 C CA . PHE A 1 113 ? 10.875 52.75 64.188 1 77.62 113 PHE A CA 1
ATOM 866 C C . PHE A 1 113 ? 11.133 51.781 65.375 1 77.62 113 PHE A C 1
ATOM 868 O O . PHE A 1 113 ? 12.172 51.125 65.438 1 77.62 113 PHE A O 1
ATOM 875 N N . CYS A 1 114 ? 10.133 51.75 66.188 1 78.81 114 CYS A N 1
ATOM 876 C CA . CYS A 1 114 ? 10.258 50.875 67.312 1 78.81 114 CYS A CA 1
ATOM 877 C C . CYS A 1 114 ? 10.18 49.406 66.938 1 78.81 114 CYS A C 1
ATOM 879 O O . CYS A 1 114 ? 10.844 48.562 67.5 1 78.81 114 CYS A O 1
ATOM 881 N N . GLU A 1 115 ? 9.398 49.125 65.875 1 78.62 115 GLU A N 1
ATOM 882 C CA . GLU A 1 115 ? 9.266 47.75 65.375 1 78.62 115 GLU A CA 1
ATOM 883 C C . GLU A 1 115 ? 10.609 47.219 64.875 1 78.62 115 GLU A C 1
ATOM 885 O O . GLU A 1 115 ? 10.914 46.031 65.125 1 78.62 115 GLU A O 1
ATOM 890 N N . ARG A 1 116 ? 11.398 48.062 64.25 1 75.25 116 ARG A N 1
ATOM 891 C CA . ARG A 1 116 ? 12.711 47.656 63.781 1 75.25 116 ARG A CA 1
ATOM 892 C C . ARG A 1 116 ? 13.656 47.344 64.938 1 75.25 116 ARG A C 1
ATOM 894 O O . ARG A 1 116 ? 14.617 46.594 64.75 1 75.25 116 ARG A O 1
ATOM 901 N N . LYS A 1 117 ? 13.344 47.812 66 1 74.56 117 LYS A N 1
ATOM 902 C CA . LYS A 1 117 ? 14.133 47.5 67.188 1 74.56 117 LYS A CA 1
ATOM 903 C C . LYS A 1 117 ? 13.492 46.406 68 1 74.56 117 LYS A C 1
ATOM 905 O O . LYS A 1 117 ? 13.805 46.219 69.188 1 74.56 117 LYS A O 1
ATOM 910 N N . GLU A 1 118 ? 12.469 45.75 67.438 1 76.06 118 GLU A N 1
ATOM 911 C CA . GLU A 1 118 ? 11.773 44.625 68 1 76.06 118 GLU A CA 1
ATOM 912 C C . GLU A 1 118 ? 10.922 45.031 69.25 1 76.06 118 GLU A C 1
ATOM 914 O O . GLU A 1 118 ? 10.773 44.25 70.188 1 76.06 118 GLU A O 1
ATOM 919 N N . LYS A 1 119 ? 10.453 46.219 69.25 1 79.38 119 LYS A N 1
ATOM 920 C CA . LYS A 1 119 ? 9.531 46.719 70.25 1 79.38 119 LYS A CA 1
ATOM 921 C C . LYS A 1 119 ? 8.156 47 69.688 1 79.38 119 LYS A C 1
ATOM 923 O O . LYS A 1 119 ? 8.055 47.625 68.625 1 79.38 119 LYS A O 1
ATOM 928 N N . LYS A 1 120 ? 7.176 46.469 70.25 1 80.38 120 LYS A N 1
ATOM 929 C CA . LYS A 1 120 ? 5.812 46.719 69.75 1 80.38 120 LYS A CA 1
ATOM 930 C C . LYS A 1 120 ? 5.168 47.875 70.5 1 80.38 120 LYS A C 1
ATOM 932 O O . LYS A 1 120 ? 4.734 47.719 71.688 1 80.38 120 LYS A O 1
ATOM 937 N N . VAL A 1 121 ? 5.211 49.062 70 1 81.31 121 VAL A N 1
ATOM 938 C CA . VAL A 1 121 ? 4.605 50.25 70.562 1 81.31 121 VAL A CA 1
ATOM 939 C C . VAL A 1 121 ? 3.557 50.844 69.625 1 81.31 121 VAL A C 1
ATOM 941 O O . VAL A 1 121 ? 3.74 50.812 68.438 1 81.31 121 VAL A O 1
ATOM 944 N N . SER A 1 122 ? 2.502 51.156 70.188 1 81.38 122 SER A N 1
ATOM 945 C CA . SER A 1 122 ? 1.444 51.75 69.375 1 81.38 122 SER A CA 1
ATOM 946 C C . SER A 1 122 ? 1.872 53.094 68.812 1 81.38 122 SER A C 1
ATOM 948 O O . SER A 1 122 ? 2.49 53.906 69.5 1 81.38 122 SER A O 1
ATOM 950 N N . ALA A 1 123 ? 1.606 53.344 67.5 1 80 123 ALA A N 1
ATOM 951 C CA . ALA A 1 123 ? 1.944 54.594 66.875 1 80 123 ALA A CA 1
ATOM 952 C C . ALA A 1 123 ? 0.921 55.688 67.25 1 80 123 ALA A C 1
ATOM 954 O O . ALA A 1 123 ? -0.276 55.406 67.312 1 80 123 ALA A O 1
ATOM 955 N N . THR A 1 124 ? 1.339 56.781 67.562 1 80.19 124 THR A N 1
ATOM 956 C CA . THR A 1 124 ? 0.444 57.875 67.875 1 80.19 124 THR A CA 1
ATOM 957 C C . THR A 1 124 ? 0.584 59 66.875 1 80.19 124 THR A C 1
ATOM 959 O O . THR A 1 124 ? -0.284 59.875 66.812 1 80.19 124 THR A O 1
ATOM 962 N N . HIS A 1 125 ? 1.744 58.969 66.188 1 79.25 125 HIS A N 1
ATOM 963 C CA . HIS A 1 125 ? 2.031 60.031 65.25 1 79.25 125 HIS A CA 1
ATOM 964 C C . HIS A 1 125 ? 2.434 59.469 63.906 1 79.25 125 HIS A C 1
ATOM 966 O O . HIS A 1 125 ? 2.715 58.281 63.781 1 79.25 125 HIS A O 1
ATOM 972 N N . TRP A 1 126 ? 2.424 60.281 62.875 1 73.69 126 TRP A N 1
ATOM 973 C CA . TRP A 1 126 ? 2.865 59.969 61.5 1 73.69 126 TRP A CA 1
ATOM 974 C C . TRP A 1 126 ? 3.9 61 61.031 1 73.69 126 TRP A C 1
ATOM 976 O O . TRP A 1 126 ? 3.656 62.219 61.094 1 73.69 126 TRP A O 1
ATOM 986 N N . CYS A 1 127 ? 5.039 60.531 60.75 1 74.5 127 CYS A N 1
ATOM 987 C CA . CYS A 1 127 ? 6.039 61.406 60.156 1 74.5 127 CYS A CA 1
ATOM 988 C C . CYS A 1 127 ? 5.883 61.5 58.656 1 74.5 127 CYS A C 1
ATOM 990 O O . CYS A 1 127 ? 6.078 60.5 57.969 1 74.5 127 CYS A O 1
ATOM 992 N N . LYS A 1 128 ? 5.547 62.594 58.125 1 66.31 128 LYS A N 1
ATOM 993 C CA . LYS A 1 128 ? 5.273 62.781 56.688 1 66.31 128 LYS A CA 1
ATOM 994 C C . LYS A 1 128 ? 6.539 62.594 55.875 1 66.31 128 LYS A C 1
ATOM 996 O O . LYS A 1 128 ? 6.473 62.156 54.719 1 66.31 128 LYS A O 1
ATOM 1001 N N . ALA A 1 129 ? 7.656 62.906 56.469 1 65.88 129 ALA A N 1
ATOM 1002 C CA . ALA A 1 129 ? 8.93 62.781 55.75 1 65.88 129 ALA A CA 1
ATOM 1003 C C . ALA A 1 129 ? 9.391 61.344 55.688 1 65.88 129 ALA A C 1
ATOM 1005 O O . ALA A 1 129 ? 9.812 60.875 54.625 1 65.88 129 ALA A O 1
ATOM 1006 N N . CYS A 1 130 ? 9.25 60.625 56.781 1 67.69 130 CYS A N 1
ATOM 1007 C CA . CYS A 1 130 ? 9.648 59.219 56.844 1 67.69 130 CYS A CA 1
ATOM 1008 C C . CYS A 1 130 ? 8.57 58.312 56.25 1 67.69 130 CYS A C 1
ATOM 1010 O O . CYS A 1 130 ? 8.836 57.156 55.938 1 67.69 130 CYS A O 1
ATOM 1012 N N . MET A 1 131 ? 7.398 58.875 56.156 1 66 131 MET A N 1
ATOM 1013 C CA . MET A 1 131 ? 6.188 58.125 55.781 1 66 131 MET A CA 1
ATOM 1014 C C . MET A 1 131 ? 5.996 56.906 56.625 1 66 131 MET A C 1
ATOM 1016 O O . MET A 1 131 ? 5.711 55.812 56.125 1 66 131 MET A O 1
ATOM 1020 N N . GLU A 1 132 ? 6.184 57.062 57.906 1 72.5 132 GLU A N 1
ATOM 1021 C CA . GLU A 1 132 ? 6.07 55.969 58.875 1 72.5 132 GLU A CA 1
ATOM 1022 C C . GLU A 1 132 ? 5.34 56.406 60.125 1 72.5 132 GLU A C 1
ATOM 1024 O O . GLU A 1 132 ? 5.344 57.562 60.5 1 72.5 132 GLU A O 1
ATOM 1029 N N . THR A 1 133 ? 4.719 55.5 60.656 1 75.19 133 THR A N 1
ATOM 1030 C CA . THR A 1 133 ? 4.102 55.719 61.969 1 75.19 133 THR A CA 1
ATOM 1031 C C . THR A 1 133 ? 5.156 55.719 63.062 1 75.19 133 THR A C 1
ATOM 1033 O O . THR A 1 133 ? 6.07 54.875 63.031 1 75.19 133 THR A O 1
ATOM 1036 N N . ILE A 1 134 ? 5.066 56.688 63.906 1 81.88 134 ILE A N 1
ATOM 1037 C CA . ILE A 1 134 ? 6.031 56.75 65 1 81.88 134 ILE A CA 1
ATOM 1038 C C . ILE A 1 134 ? 5.301 56.969 66.312 1 81.88 134 ILE A C 1
ATOM 1040 O O . ILE A 1 134 ? 4.16 57.438 66.312 1 81.88 134 ILE A O 1
ATOM 1044 N N . CYS A 1 135 ? 5.828 56.5 67.375 1 83.69 135 CYS A N 1
ATOM 1045 C CA . CYS A 1 135 ? 5.273 56.688 68.688 1 83.69 135 CYS A CA 1
ATOM 1046 C C . CYS A 1 135 ? 5.746 57.969 69.312 1 83.69 135 CYS A C 1
ATOM 1048 O O . CYS A 1 135 ? 6.492 58.75 68.688 1 83.69 135 CYS A O 1
ATOM 1050 N N . ASP A 1 136 ? 5.371 58.25 70.562 1 84.5 136 ASP A N 1
ATOM 1051 C CA . ASP A 1 136 ? 5.695 59.469 71.25 1 84.5 136 ASP A CA 1
ATOM 1052 C C . ASP A 1 136 ? 7.199 59.594 71.5 1 84.5 136 ASP A C 1
ATOM 1054 O O . ASP A 1 136 ? 7.781 60.656 71.312 1 84.5 136 ASP A O 1
ATOM 1058 N N . GLU A 1 137 ? 7.773 58.5 71.75 1 83.5 137 GLU A N 1
ATOM 1059 C CA . GLU A 1 137 ? 9.211 58.5 72 1 83.5 137 GLU A CA 1
ATOM 1060 C C . GLU A 1 137 ? 10.016 58.75 70.75 1 83.5 137 GLU A C 1
ATOM 1062 O O . GLU A 1 137 ? 10.984 59.5 70.75 1 83.5 137 GLU A O 1
ATOM 1067 N N . CYS A 1 138 ? 9.586 58.188 69.688 1 84.75 138 CYS A N 1
ATOM 1068 C CA . CYS A 1 138 ? 10.281 58.375 68.438 1 84.75 138 CYS A CA 1
ATOM 1069 C C . CYS A 1 138 ? 10.055 59.75 67.875 1 84.75 138 CYS A C 1
ATOM 1071 O O . CYS A 1 138 ? 10.914 60.281 67.125 1 84.75 138 CYS A O 1
ATOM 1073 N N . LYS A 1 139 ? 8.945 60.25 68.188 1 86.31 139 LYS A N 1
ATOM 1074 C CA . LYS A 1 139 ? 8.727 61.656 67.875 1 86.31 139 LYS A CA 1
ATOM 1075 C C . LYS A 1 139 ? 9.766 62.562 68.562 1 86.31 139 LYS A C 1
ATOM 1077 O O . LYS A 1 139 ? 10.344 63.438 67.875 1 86.31 139 LYS A O 1
ATOM 1082 N N . ALA A 1 140 ? 9.961 62.25 69.75 1 82.69 140 ALA A N 1
ATOM 1083 C CA . ALA A 1 140 ? 10.961 63 70.5 1 82.69 140 ALA A CA 1
ATOM 1084 C C . ALA A 1 140 ? 12.352 62.844 69.938 1 82.69 140 ALA A C 1
ATOM 1086 O O . ALA A 1 140 ? 13.117 63.781 69.875 1 82.69 140 ALA A O 1
ATOM 1087 N N . PHE A 1 141 ? 12.539 61.688 69.438 1 82.06 141 PHE A N 1
ATOM 1088 C CA . PHE A 1 141 ? 13.812 61.438 68.812 1 82.06 141 PHE A CA 1
ATOM 1089 C C . PHE A 1 141 ? 13.961 62.25 67.562 1 82.06 141 PHE A C 1
ATOM 1091 O O . PHE A 1 141 ? 15.031 62.812 67.25 1 82.06 141 PHE A O 1
ATOM 1098 N N . HIS A 1 142 ? 12.969 62.375 66.688 1 82.19 142 HIS A N 1
ATOM 1099 C CA . HIS A 1 142 ? 12.969 63.188 65.438 1 82.19 142 HIS A CA 1
ATOM 1100 C C . HIS A 1 142 ? 13.281 64.625 65.812 1 82.19 142 HIS A C 1
ATOM 1102 O O . HIS A 1 142 ? 13.969 65.312 65 1 82.19 142 HIS A O 1
ATOM 1108 N N . GLU A 1 143 ? 12.859 65.062 66.938 1 79.06 143 GLU A N 1
ATOM 1109 C CA . GLU A 1 143 ? 13.07 66.438 67.312 1 79.06 143 GLU A CA 1
ATOM 1110 C C . GLU A 1 143 ? 14.5 66.625 67.812 1 79.06 143 GLU A C 1
ATOM 1112 O O . GLU A 1 143 ? 15.008 67.75 67.75 1 79.06 143 GLU A O 1
ATOM 1117 N N . LEU A 1 144 ? 15.102 65.562 68.188 1 76.88 144 LEU A N 1
ATOM 1118 C CA . LEU A 1 144 ? 16.438 65.688 68.75 1 76.88 144 LEU A CA 1
ATOM 1119 C C . LEU A 1 144 ? 17.516 65.562 67.688 1 76.88 144 LEU A C 1
ATOM 1121 O O . LEU A 1 144 ? 18.578 66.188 67.75 1 76.88 144 LEU A O 1
ATOM 1125 N N . VAL A 1 145 ? 17.234 64.75 66.688 1 74.19 145 VAL A N 1
ATOM 1126 C CA . VAL A 1 145 ? 18.219 64.562 65.625 1 74.19 145 VAL A CA 1
ATOM 1127 C C . VAL A 1 145 ? 18.109 65.688 64.562 1 74.19 145 VAL A C 1
ATOM 1129 O O . VAL A 1 145 ? 17.047 65.875 63.969 1 74.19 145 VAL A O 1
ATOM 1132 N N . PRO A 1 146 ? 19.078 66.375 64.312 1 69.31 146 PRO A N 1
ATOM 1133 C CA . PRO A 1 146 ? 19.031 67.5 63.438 1 69.31 146 PRO A CA 1
ATOM 1134 C C . PRO A 1 146 ? 18.547 67.188 62.031 1 69.31 146 PRO A C 1
ATOM 1136 O O . PRO A 1 146 ? 17.781 67.938 61.438 1 69.31 146 PRO A O 1
ATOM 1139 N N . SER A 1 147 ? 18.828 66.125 61.594 1 72.94 147 SER A N 1
ATOM 1140 C CA . SER A 1 147 ? 18.469 65.75 60.219 1 72.94 147 SER A CA 1
ATOM 1141 C C . SER A 1 147 ? 16.984 65.375 60.125 1 72.94 147 SER A C 1
ATOM 1143 O O . SER A 1 147 ? 16.422 65.375 59.031 1 72.94 147 SER A O 1
ATOM 1145 N N . LEU A 1 148 ? 16.375 65.188 61.281 1 73.69 148 LEU A N 1
ATOM 1146 C CA . LEU A 1 148 ? 14.977 64.75 61.281 1 73.69 148 LEU A CA 1
ATOM 1147 C C . LEU A 1 148 ? 14.062 65.812 61.781 1 73.69 148 LEU A C 1
ATOM 1149 O O . LEU A 1 148 ? 12.836 65.688 61.719 1 73.69 148 LEU A O 1
ATOM 1153 N N . GLN A 1 149 ? 14.711 66.812 62.312 1 73.06 149 GLN A N 1
ATOM 1154 C CA . GLN A 1 149 ? 13.977 67.812 63 1 73.06 149 GLN A CA 1
ATOM 1155 C C . GLN A 1 149 ? 12.969 68.5 62.094 1 73.06 149 GLN A C 1
ATOM 1157 O O . GLN A 1 149 ? 11.922 69 62.531 1 73.06 149 GLN A O 1
ATOM 1162 N N . ASN A 1 150 ? 13.305 68.5 60.781 1 68.06 150 ASN A N 1
ATOM 1163 C CA . ASN A 1 150 ? 12.445 69.188 59.844 1 68.06 150 ASN A CA 1
ATOM 1164 C C . ASN A 1 150 ? 11.328 68.312 59.344 1 68.06 150 ASN A C 1
ATOM 1166 O O . ASN A 1 150 ? 10.523 68.75 58.5 1 68.06 150 ASN A O 1
ATOM 1170 N N . HIS A 1 151 ? 11.203 67.188 59.969 1 75.19 151 HIS A N 1
ATOM 1171 C CA . HIS A 1 151 ? 10.133 66.312 59.531 1 75.19 151 HIS A CA 1
ATOM 1172 C C . HIS A 1 151 ? 8.781 66.75 60.062 1 75.19 151 HIS A C 1
ATOM 1174 O O . HIS A 1 151 ? 8.68 67.188 61.219 1 75.19 151 HIS A O 1
ATOM 1180 N N . LYS A 1 152 ? 7.867 66.875 59.125 1 74.62 152 LYS A N 1
ATOM 1181 C CA . LYS A 1 152 ? 6.512 67.188 59.562 1 74.62 152 LYS A CA 1
ATOM 1182 C C . LYS A 1 152 ? 5.82 65.938 60.156 1 74.62 152 LYS A C 1
ATOM 1184 O O . LYS A 1 152 ? 5.566 64.938 59.438 1 74.62 152 LYS A O 1
ATOM 1189 N N . ILE A 1 153 ? 5.562 66 61.5 1 76.81 153 ILE A N 1
ATOM 1190 C CA . ILE A 1 153 ? 4.945 64.875 62.219 1 76.81 153 ILE A CA 1
ATOM 1191 C C . ILE A 1 153 ? 3.518 65.25 62.625 1 76.81 153 ILE A C 1
ATOM 1193 O O . ILE A 1 153 ? 3.285 66.312 63.188 1 76.81 153 ILE A O 1
ATOM 1197 N N . VAL A 1 154 ? 2.584 64.5 62.188 1 73.69 154 VAL A N 1
ATOM 1198 C CA . VAL A 1 154 ? 1.183 64.75 62.5 1 73.69 154 VAL A CA 1
ATOM 1199 C C . VAL A 1 154 ? 0.613 63.656 63.406 1 73.69 154 VAL A C 1
ATOM 1201 O O . VAL A 1 154 ? 1.117 62.531 63.406 1 73.69 154 VAL A O 1
ATOM 1204 N N . ASN A 1 155 ? -0.402 64.062 64.188 1 71.94 155 ASN A N 1
ATOM 1205 C CA . ASN A 1 155 ? -1.093 63.125 65.062 1 71.94 155 ASN A CA 1
ATOM 1206 C C . ASN A 1 155 ? -1.97 62.188 64.25 1 71.94 155 ASN A C 1
ATOM 1208 O O . ASN A 1 155 ? -2.684 62.625 63.312 1 71.94 155 ASN A O 1
ATOM 1212 N N . ILE A 1 156 ? -1.832 60.875 64.5 1 67.69 156 ILE A N 1
ATOM 1213 C CA . ILE A 1 156 ? -2.541 59.875 63.688 1 67.69 156 ILE A CA 1
ATOM 1214 C C . ILE A 1 156 ? -4.043 60.125 63.75 1 67.69 156 ILE A C 1
ATOM 1216 O O . ILE A 1 156 ? -4.766 59.844 62.781 1 67.69 156 ILE A O 1
ATOM 1220 N N . THR A 1 157 ? -4.582 60.594 64.938 1 63.25 157 THR A N 1
ATOM 1221 C CA . THR A 1 157 ? -6.008 60.875 65.125 1 63.25 157 THR A CA 1
ATOM 1222 C C . THR A 1 157 ? -6.438 62.062 64.25 1 63.25 157 THR A C 1
ATOM 1224 O O . THR A 1 157 ? -7.613 62.188 63.875 1 63.25 157 THR A O 1
ATOM 1227 N N . ASP A 1 158 ? -5.672 62.969 64.062 1 54.12 158 ASP A N 1
ATOM 1228 C CA . ASP A 1 158 ? -6.02 64.125 63.312 1 54.12 158 ASP A CA 1
ATOM 1229 C C . ASP A 1 158 ? -5.918 63.875 61.812 1 54.12 158 ASP A C 1
ATOM 1231 O O . ASP A 1 158 ? -5.914 64.812 61.031 1 54.12 158 ASP A O 1
ATOM 1235 N N . THR A 1 159 ? -5.57 62.844 61.531 1 49.34 159 THR A N 1
ATOM 1236 C CA . THR A 1 159 ? -5.227 62.438 60.156 1 49.34 159 THR A CA 1
ATOM 1237 C C . THR A 1 159 ? -6.426 62.625 59.219 1 49.34 159 THR A C 1
ATOM 1239 O O . THR A 1 159 ? -6.344 62.312 58.031 1 49.34 159 THR A O 1
ATOM 1242 N N . GLN A 1 160 ? -7.605 62.781 59.75 1 45.88 160 GLN A N 1
ATOM 1243 C CA . GLN A 1 160 ? -8.648 63.156 58.812 1 45.88 160 GLN A CA 1
ATOM 1244 C C . GLN A 1 160 ? -8.18 64.312 57.875 1 45.88 160 GLN A C 1
ATOM 1246 O O . GLN A 1 160 ? -8.656 64.438 56.75 1 45.88 160 GLN A O 1
ATOM 1251 N N . VAL A 1 161 ? -7.527 65.188 58.438 1 42.03 161 VAL A N 1
ATOM 1252 C CA . VAL A 1 161 ? -7.086 66.375 57.719 1 42.03 161 VAL A CA 1
ATOM 1253 C C . VAL A 1 161 ? -5.98 66.062 56.75 1 42.03 161 VAL A C 1
ATOM 1255 O O . VAL A 1 161 ? -5.652 66.812 55.844 1 42.03 161 VAL A O 1
ATOM 1258 N N . CYS A 1 162 ? -5.203 65.062 57 1 40.25 162 CYS A N 1
ATOM 1259 C CA . CYS A 1 162 ? -3.982 64.75 56.281 1 40.25 162 CYS A CA 1
ATOM 1260 C C . CYS A 1 162 ? -4.305 64.125 54.938 1 40.25 162 CYS A C 1
ATOM 1262 O O . CYS A 1 162 ? -3.4 63.719 54.219 1 40.25 162 CYS A O 1
ATOM 1264 N N . GLY A 1 163 ? -5.348 63.75 54.719 1 43.62 163 GLY A N 1
ATOM 1265 C CA . GLY A 1 163 ? -5.73 63.062 53.469 1 43.62 163 GLY A CA 1
ATOM 1266 C C . GLY A 1 163 ? -5.18 63.75 52.25 1 43.62 163 GLY A C 1
ATOM 1267 O O . GLY A 1 163 ? -4.84 63.094 51.25 1 43.62 163 GLY A O 1
ATOM 1268 N N . ASN A 1 164 ? -5.48 65 52.156 1 44.44 164 ASN A N 1
ATOM 1269 C CA . ASN A 1 164 ? -5.281 65.688 50.875 1 44.44 164 ASN A CA 1
ATOM 1270 C C . ASN A 1 164 ? -3.797 65.875 50.562 1 44.44 164 ASN A C 1
ATOM 1272 O O . ASN A 1 164 ? -3.404 65.938 49.406 1 44.44 164 ASN A O 1
ATOM 1276 N N . ASP A 1 165 ? -2.916 66.438 51.531 1 44.56 165 ASP A N 1
ATOM 1277 C CA . ASP A 1 165 ? -1.673 67.125 51.188 1 44.56 165 ASP A CA 1
ATOM 1278 C C . ASP A 1 165 ? -0.473 66.188 51.312 1 44.56 165 ASP A C 1
ATOM 1280 O O . ASP A 1 165 ? 0.609 66.625 51.719 1 44.56 165 ASP A O 1
ATOM 1284 N N . VAL A 1 166 ? -0.595 65 51.562 1 47.53 166 VAL A N 1
ATOM 1285 C CA . VAL A 1 166 ? 0.691 64.375 51.688 1 47.53 166 VAL A CA 1
ATOM 1286 C C . VAL A 1 166 ? 1.556 64.688 50.469 1 47.53 166 VAL A C 1
ATOM 1288 O O . VAL A 1 166 ? 1.203 64.312 49.344 1 47.53 166 VAL A O 1
ATOM 1291 N N . GLU A 1 167 ? 2.268 65.688 50.531 1 52.62 167 GLU A N 1
ATOM 1292 C CA . GLU A 1 167 ? 3.217 66.125 49.5 1 52.62 167 GLU A CA 1
ATOM 1293 C C . GLU A 1 167 ? 4.23 65 49.188 1 52.62 167 GLU A C 1
ATOM 1295 O O . GLU A 1 167 ? 5.215 64.875 49.906 1 52.62 167 GLU A O 1
ATOM 1300 N N . VAL A 1 168 ? 3.863 63.875 48.656 1 59.34 168 VAL A N 1
ATOM 1301 C CA . VAL A 1 168 ? 4.836 62.875 48.219 1 59.34 168 VAL A CA 1
ATOM 1302 C C . VAL A 1 168 ? 5.676 63.469 47.094 1 59.34 168 VAL A C 1
ATOM 1304 O O . VAL A 1 168 ? 5.141 63.906 46.062 1 59.34 168 VAL A O 1
ATOM 1307 N N . LYS A 1 169 ? 6.941 63.719 47.469 1 65.62 169 LYS A N 1
ATOM 1308 C CA . LYS A 1 169 ? 7.859 64.125 46.406 1 65.62 169 LYS A CA 1
ATOM 1309 C C . LYS A 1 169 ? 8.109 62.969 45.438 1 65.62 169 LYS A C 1
ATOM 1311 O O . LYS A 1 169 ? 8.562 61.875 45.844 1 65.62 169 LYS A O 1
ATOM 1316 N N . GLU A 1 170 ? 7.594 63.125 44.312 1 75.56 170 GLU A N 1
ATOM 1317 C CA . GLU A 1 170 ? 7.82 62.125 43.281 1 75.56 170 GLU A CA 1
ATOM 1318 C C . GLU A 1 170 ? 9.227 62.219 42.688 1 75.56 170 GLU A C 1
ATOM 1320 O O . GLU A 1 170 ? 9.625 63.312 42.25 1 75.56 170 GLU A O 1
ATOM 1325 N N . LEU A 1 171 ? 9.906 61.094 42.875 1 77.62 171 LEU A N 1
ATOM 1326 C CA . LEU A 1 171 ? 11.305 61.094 42.469 1 77.62 171 LEU A CA 1
ATOM 1327 C C . LEU A 1 171 ? 11.43 60.75 40.969 1 77.62 171 LEU A C 1
ATOM 1329 O O . LEU A 1 171 ? 10.594 60.031 40.438 1 77.62 171 LEU A O 1
ATOM 1333 N N . CYS A 1 172 ? 12.375 61.375 40.375 1 83 172 CYS A N 1
ATOM 1334 C CA . CYS A 1 172 ? 12.695 61.125 38.969 1 83 172 CYS A CA 1
ATOM 1335 C C . CYS A 1 172 ? 13.211 59.688 38.781 1 83 172 CYS A C 1
ATOM 1337 O O . CYS A 1 172 ? 14.039 59.219 39.562 1 83 172 CYS A O 1
ATOM 1339 N N . LEU A 1 173 ? 12.805 58.969 37.844 1 77.25 173 LEU A N 1
ATOM 1340 C CA . LEU A 1 173 ? 13.18 57.562 37.594 1 77.25 173 LEU A CA 1
ATOM 1341 C C . LEU A 1 173 ? 14.586 57.5 37.031 1 77.25 173 LEU A C 1
ATOM 1343 O O . LEU A 1 173 ? 15.25 56.469 37.125 1 77.25 173 LEU A O 1
ATOM 1347 N N . GLU A 1 174 ? 15.039 58.531 36.406 1 78.94 174 GLU A N 1
ATOM 1348 C CA . GLU A 1 174 ? 16.344 58.531 35.719 1 78.94 174 GLU A CA 1
ATOM 1349 C C . GLU A 1 174 ? 17.422 59.125 36.625 1 78.94 174 GLU A C 1
ATOM 1351 O O . GLU A 1 174 ? 18.594 58.75 36.5 1 78.94 174 GLU A O 1
ATOM 1356 N N . HIS A 1 175 ? 17 60.125 37.438 1 81.88 175 HIS A N 1
ATOM 1357 C CA . HIS A 1 175 ? 17.984 60.812 38.281 1 81.88 175 HIS A CA 1
ATOM 1358 C C . HIS A 1 175 ? 17.672 60.625 39.75 1 81.88 175 HIS A C 1
ATOM 1360 O O . HIS A 1 175 ? 16.719 61.219 40.281 1 81.88 175 HIS A O 1
ATOM 1366 N N . LYS A 1 176 ? 18.547 59.938 40.406 1 78.69 176 LYS A N 1
ATOM 1367 C CA . LYS A 1 176 ? 18.359 59.562 41.812 1 78.69 176 LYS A CA 1
ATOM 1368 C C . LYS A 1 176 ? 18.281 60.781 42.719 1 78.69 176 LYS A C 1
ATOM 1370 O O . LYS A 1 176 ? 19.156 61.688 42.625 1 78.69 176 LYS A O 1
ATOM 1375 N N . GLY A 1 177 ? 17.203 60.781 43.469 1 74.12 177 GLY A N 1
ATOM 1376 C CA . GLY A 1 177 ? 17.094 61.812 44.5 1 74.12 177 GLY A CA 1
ATOM 1377 C C . GLY A 1 177 ? 16.484 63.094 44 1 74.12 177 GLY A C 1
ATOM 1378 O O . GLY A 1 177 ? 16.219 64 44.781 1 74.12 177 GLY A O 1
ATOM 1379 N N . LYS A 1 178 ? 16.25 63.125 42.75 1 83.81 178 LYS A N 1
ATOM 1380 C CA . LYS A 1 178 ? 15.688 64.375 42.219 1 83.81 178 LYS A CA 1
ATOM 1381 C C . LYS A 1 178 ? 14.164 64.25 42.125 1 83.81 178 LYS A C 1
ATOM 1383 O O . LYS A 1 178 ? 13.609 63.188 41.875 1 83.81 178 LYS A O 1
ATOM 1388 N N . VAL A 1 179 ? 13.594 65.375 42.406 1 84.75 179 VAL A N 1
ATOM 1389 C CA . VAL A 1 179 ? 12.133 65.438 42.406 1 84.75 179 VAL A CA 1
ATOM 1390 C C . VAL A 1 179 ? 11.617 65.812 41.031 1 84.75 179 VAL A C 1
ATOM 1392 O O . VAL A 1 179 ? 12.227 66.688 40.344 1 84.75 179 VAL A O 1
ATOM 1395 N N . VAL A 1 180 ? 10.508 65.125 40.656 1 88.19 180 VAL A N 1
ATOM 1396 C CA . VAL A 1 180 ? 9.859 65.438 39.375 1 88.19 180 VAL A CA 1
ATOM 1397 C C . VAL A 1 180 ? 8.992 66.688 39.531 1 88.19 180 VAL A C 1
ATOM 1399 O O . VAL A 1 180 ? 8.094 66.75 40.375 1 88.19 180 VAL A O 1
ATOM 1402 N N . ASP A 1 181 ? 9.273 67.688 38.719 1 86.25 181 ASP A N 1
ATOM 1403 C CA . ASP A 1 181 ? 8.523 68.938 38.844 1 86.25 181 ASP A CA 1
ATOM 1404 C C . ASP A 1 181 ? 8.031 69.438 37.5 1 86.25 181 ASP A C 1
ATOM 1406 O O . ASP A 1 181 ? 7.293 70.438 37.438 1 86.25 181 ASP A O 1
ATOM 1410 N N . ALA A 1 182 ? 8.523 68.75 36.469 1 87.38 182 ALA A N 1
ATOM 1411 C CA . ALA A 1 182 ? 8.148 69.25 35.156 1 87.38 182 ALA A CA 1
ATOM 1412 C C . ALA A 1 182 ? 7.77 68.125 34.219 1 87.38 182 ALA A C 1
ATOM 1414 O O . ALA A 1 182 ? 8.039 66.938 34.531 1 87.38 182 ALA A O 1
ATOM 1415 N N . PHE A 1 183 ? 7.016 68.438 33.219 1 86.94 183 PHE A N 1
ATOM 1416 C CA . PHE A 1 183 ? 6.602 67.5 32.188 1 86.94 183 PHE A CA 1
ATOM 1417 C C . PHE A 1 183 ? 6.941 68 30.797 1 86.94 183 PHE A C 1
ATOM 1419 O O . PHE A 1 183 ? 6.613 69.125 30.469 1 86.94 183 PHE A O 1
ATOM 1426 N N . CYS A 1 184 ? 7.715 67.25 30.109 1 80.56 184 CYS A N 1
ATOM 1427 C CA . CYS A 1 184 ? 8.008 67.562 28.719 1 80.56 184 CYS A CA 1
ATOM 1428 C C . CYS A 1 184 ? 6.93 67.062 27.781 1 80.56 184 CYS A C 1
ATOM 1430 O O . CYS A 1 184 ? 6.805 65.875 27.594 1 80.56 184 CYS A O 1
ATOM 1432 N N . HIS A 1 185 ? 6.156 67.812 27.219 1 70.38 185 HIS A N 1
ATOM 1433 C CA . HIS A 1 185 ? 5.055 67.438 26.344 1 70.38 185 HIS A CA 1
ATOM 1434 C C . HIS A 1 185 ? 5.57 66.875 25.031 1 70.38 185 HIS A C 1
ATOM 1436 O O . HIS A 1 185 ? 4.898 66.062 24.391 1 70.38 185 HIS A O 1
ATOM 1442 N N . GLN A 1 186 ? 6.742 67.25 24.656 1 62.56 186 GLN A N 1
ATOM 1443 C CA . GLN A 1 186 ? 7.328 66.75 23.406 1 62.56 186 GLN A CA 1
ATOM 1444 C C . GLN A 1 186 ? 7.742 65.312 23.5 1 62.56 186 GLN A C 1
ATOM 1446 O O . GLN A 1 186 ? 7.566 64.562 22.547 1 62.56 186 GLN A O 1
ATOM 1451 N N . HIS A 1 187 ? 8.203 65 24.594 1 71.44 187 HIS A N 1
ATOM 1452 C CA . HIS A 1 187 ? 8.695 63.594 24.766 1 71.44 187 HIS A CA 1
ATOM 1453 C C . HIS A 1 187 ? 7.762 62.812 25.672 1 71.44 187 HIS A C 1
ATOM 1455 O O . HIS A 1 187 ? 7.988 61.625 25.906 1 71.44 187 HIS A O 1
ATOM 1461 N N . GLN A 1 188 ? 6.746 63.594 26.156 1 73.94 188 GLN A N 1
ATOM 1462 C CA . GLN A 1 188 ? 5.777 62.969 27.062 1 73.94 188 GLN A CA 1
ATOM 1463 C C . GLN A 1 188 ? 6.469 62.281 28.219 1 73.94 188 GLN A C 1
ATOM 1465 O O . GLN A 1 188 ? 6.215 61.094 28.484 1 73.94 188 GLN A O 1
ATOM 1470 N N . LYS A 1 189 ? 7.367 63 28.859 1 83.12 189 LYS A N 1
ATOM 1471 C CA . LYS A 1 189 ? 8.156 62.438 29.953 1 83.12 189 LYS A CA 1
ATOM 1472 C C . LYS A 1 189 ? 8.133 63.344 31.172 1 83.12 189 LYS A C 1
ATOM 1474 O O . LYS A 1 189 ? 8.18 64.562 31.031 1 83.12 189 LYS A O 1
ATOM 1479 N N . LEU A 1 190 ? 8.055 62.719 32.281 1 88.12 190 LEU A N 1
ATOM 1480 C CA . LEU A 1 190 ? 8.258 63.438 33.531 1 88.12 190 LEU A CA 1
ATOM 1481 C C . LEU A 1 190 ? 9.727 63.844 33.719 1 88.12 190 LEU A C 1
ATOM 1483 O O . LEU A 1 190 ? 10.625 63.031 33.406 1 88.12 190 LEU A O 1
ATOM 1487 N N . CYS A 1 191 ? 9.922 65.062 34.094 1 88.38 191 CYS A N 1
ATOM 1488 C CA . CYS A 1 191 ? 11.289 65.562 34.125 1 88.38 191 CYS A CA 1
ATOM 1489 C C . CYS A 1 191 ? 11.625 66.188 35.469 1 88.38 191 CYS A C 1
ATOM 1491 O O . CYS A 1 191 ? 10.789 66.875 36.094 1 88.38 191 CYS A O 1
ATOM 1493 N N . CYS A 1 192 ? 12.758 65.812 35.969 1 87.31 192 CYS A N 1
ATOM 1494 C CA . CYS A 1 192 ? 13.352 66.562 37.062 1 87.31 192 CYS A CA 1
ATOM 1495 C C . CYS A 1 192 ? 14.219 67.688 36.562 1 87.31 192 CYS A C 1
ATOM 1497 O O . CYS A 1 192 ? 14.266 67.938 35.344 1 87.31 192 CYS A O 1
ATOM 1499 N N . CYS A 1 193 ? 14.875 68.375 37.469 1 87 193 CYS A N 1
ATOM 1500 C CA . CYS A 1 193 ? 15.688 69.5 37.062 1 87 193 CYS A CA 1
ATOM 1501 C C . CYS A 1 193 ? 16.859 69.125 36.188 1 87 193 CYS A C 1
ATOM 1503 O O . CYS A 1 193 ? 17.234 69.812 35.25 1 87 193 CYS A O 1
ATOM 1505 N N . ILE A 1 194 ? 17.391 67.938 36.375 1 88 194 ILE A N 1
ATOM 1506 C CA . ILE A 1 194 ? 18.516 67.438 35.594 1 88 194 ILE A CA 1
ATOM 1507 C C . ILE A 1 194 ? 18.047 67 34.219 1 88 194 ILE A C 1
ATOM 1509 O O . ILE A 1 194 ? 18.703 67.25 33.219 1 88 194 ILE A O 1
ATOM 1513 N N . CYS A 1 195 ? 16.922 66.25 34.188 1 89.12 195 CYS A N 1
ATOM 1514 C CA . CYS A 1 195 ? 16.344 65.875 32.906 1 89.12 195 CYS A CA 1
ATOM 1515 C C . CYS A 1 195 ? 16.203 67.125 31.984 1 89.12 195 CYS A C 1
ATOM 1517 O O . CYS A 1 195 ? 16.547 67.062 30.797 1 89.12 195 CYS A O 1
ATOM 1519 N N . LEU A 1 196 ? 15.734 68.125 32.562 1 87.31 196 LEU A N 1
ATOM 1520 C CA . LEU A 1 196 ? 15.469 69.375 31.797 1 87.31 196 LEU A CA 1
ATOM 1521 C C . LEU A 1 196 ? 16.766 69.938 31.281 1 87.31 196 LEU A C 1
ATOM 1523 O O . LEU A 1 196 ? 16.828 70.438 30.156 1 87.31 196 LEU A O 1
ATOM 1527 N N . ALA A 1 197 ? 17.766 69.812 32.094 1 85.19 197 ALA A N 1
ATOM 1528 C CA . ALA A 1 197 ? 19.031 70.438 31.75 1 85.19 197 ALA A CA 1
ATOM 1529 C C . ALA A 1 197 ? 19.812 69.562 30.734 1 85.19 197 ALA A C 1
ATOM 1531 O O . ALA A 1 197 ? 20.641 70.125 29.984 1 85.19 197 ALA A O 1
ATOM 1532 N N . THR A 1 198 ? 19.594 68.375 30.672 1 86.38 198 THR A N 1
ATOM 1533 C CA . THR A 1 198 ? 20.453 67.5 29.859 1 86.38 198 THR A CA 1
ATOM 1534 C C . THR A 1 198 ? 19.719 67.062 28.609 1 86.38 198 THR A C 1
ATOM 1536 O O . THR A 1 198 ? 20.234 67.188 27.5 1 86.38 198 THR A O 1
ATOM 1539 N N . HIS A 1 199 ? 18.5 66.562 28.734 1 81.38 199 HIS A N 1
ATOM 1540 C CA . HIS A 1 199 ? 17.859 65.875 27.625 1 81.38 199 HIS A CA 1
ATOM 1541 C C . HIS A 1 199 ? 16.734 66.688 27.031 1 81.38 199 HIS A C 1
ATOM 1543 O O . HIS A 1 199 ? 16.328 66.5 25.891 1 81.38 199 HIS A O 1
ATOM 1549 N N . HIS A 1 200 ? 16.203 67.562 27.938 1 80.25 200 HIS A N 1
ATOM 1550 C CA . HIS A 1 200 ? 15.023 68.312 27.484 1 80.25 200 HIS A CA 1
ATOM 1551 C C . HIS A 1 200 ? 15.25 69.812 27.469 1 80.25 200 HIS A C 1
ATOM 1553 O O . HIS A 1 200 ? 14.297 70.562 27.578 1 80.25 200 HIS A O 1
ATOM 1559 N N . ILE A 1 201 ? 16.484 70.188 27.453 1 77.25 201 ILE A N 1
ATOM 1560 C CA . ILE A 1 201 ? 16.859 71.562 27.5 1 77.25 201 ILE A CA 1
ATOM 1561 C C . ILE A 1 201 ? 16.297 72.312 26.266 1 77.25 201 ILE A C 1
ATOM 1563 O O . ILE A 1 201 ? 15.875 73.438 26.359 1 77.25 201 ILE A O 1
ATOM 1567 N N . SER A 1 202 ? 16.266 71.562 25.25 1 68.94 202 SER A N 1
ATOM 1568 C CA . SER A 1 202 ? 15.883 72.188 24 1 68.94 202 SER A CA 1
ATOM 1569 C C . SER A 1 202 ? 14.391 72 23.734 1 68.94 202 SER A C 1
ATOM 1571 O O . SER A 1 202 ? 13.875 72.438 22.719 1 68.94 202 SER A O 1
ATOM 1573 N N . CYS A 1 203 ? 13.758 71.312 24.719 1 73.06 203 CYS A N 1
ATOM 1574 C CA . CYS A 1 203 ? 12.328 71.125 24.5 1 73.06 203 CYS A CA 1
ATOM 1575 C C . CYS A 1 203 ? 11.531 72.375 24.797 1 73.06 203 CYS A C 1
ATOM 1577 O O . CYS A 1 203 ? 11.742 73 25.812 1 73.06 203 CYS A O 1
ATOM 1579 N N . GLN A 1 204 ? 10.844 72.875 23.906 1 58.81 204 GLN A N 1
ATOM 1580 C CA . GLN A 1 204 ? 10.133 74.125 24.016 1 58.81 204 GLN A CA 1
ATOM 1581 C C . GLN A 1 204 ? 8.828 74 24.797 1 58.81 204 GLN A C 1
ATOM 1583 O O . GLN A 1 204 ? 8.273 74.938 25.281 1 58.81 204 GLN A O 1
ATOM 1588 N N . ARG A 1 205 ? 8.359 72.75 24.938 1 67.06 205 ARG A N 1
ATOM 1589 C CA . ARG A 1 205 ? 7.074 72.5 25.578 1 67.06 205 ARG A CA 1
ATOM 1590 C C . ARG A 1 205 ? 7.258 71.812 26.922 1 67.06 205 ARG A C 1
ATOM 1592 O O . ARG A 1 205 ? 6.82 70.688 27.094 1 67.06 205 ARG A O 1
ATOM 1599 N N . VAL A 1 206 ? 7.898 72.438 27.797 1 79.19 206 VAL A N 1
ATOM 1600 C CA . VAL A 1 206 ? 8.07 71.875 29.156 1 79.19 206 VAL A CA 1
ATOM 1601 C C . VAL A 1 206 ? 7.207 72.688 30.125 1 79.19 206 VAL A C 1
ATOM 1603 O O . VAL A 1 206 ? 7.176 73.938 30.078 1 79.19 206 VAL A O 1
ATOM 1606 N N . GLN A 1 207 ? 6.352 72 30.781 1 77.38 207 GLN A N 1
ATOM 1607 C CA . GLN A 1 207 ? 5.43 72.688 31.719 1 77.38 207 GLN A CA 1
ATOM 1608 C C . GLN A 1 207 ? 5.664 72.188 33.156 1 77.38 207 GLN A C 1
ATOM 1610 O O . GLN A 1 207 ? 5.941 71 33.375 1 77.38 207 GLN A O 1
ATOM 1615 N N . ALA A 1 208 ? 5.613 73.188 34.031 1 81.12 208 ALA A N 1
ATOM 1616 C CA . ALA A 1 208 ? 5.664 72.812 35.469 1 81.12 208 ALA A CA 1
ATOM 1617 C C . ALA A 1 208 ? 4.398 72.062 35.875 1 81.12 208 ALA A C 1
ATOM 1619 O O . ALA A 1 208 ? 3.287 72.438 35.531 1 81.12 208 ALA A O 1
ATOM 1620 N N . ILE A 1 209 ? 4.449 71 36.562 1 83.31 209 ILE A N 1
ATOM 1621 C CA . ILE A 1 209 ? 3.334 70.125 36.969 1 83.31 209 ILE A CA 1
ATOM 1622 C C . ILE A 1 209 ? 2.373 70.875 37.844 1 83.31 209 ILE A C 1
ATOM 1624 O O . ILE A 1 209 ? 1.158 70.688 37.781 1 83.31 209 ILE A O 1
ATOM 1628 N N . ALA A 1 210 ? 2.957 71.75 38.625 1 74.81 210 ALA A N 1
ATOM 1629 C CA . ALA A 1 210 ? 2.15 72.562 39.562 1 74.81 210 ALA A CA 1
ATOM 1630 C C . ALA A 1 210 ? 1.167 73.438 38.812 1 74.81 210 ALA A C 1
ATOM 1632 O O . ALA A 1 210 ? 0.127 73.812 39.344 1 74.81 210 ALA A O 1
ATOM 1633 N N . GLU A 1 211 ? 1.442 73.75 37.562 1 70.12 211 GLU A N 1
ATOM 1634 C CA . GLU A 1 211 ? 0.628 74.688 36.812 1 70.12 211 GLU A CA 1
ATOM 1635 C C . GLU A 1 211 ? -0.425 74 35.969 1 70.12 211 GLU A C 1
ATOM 1637 O O . GLU A 1 211 ? -1.245 74.625 35.312 1 70.12 211 GLU A O 1
ATOM 1642 N N . MET A 1 212 ? -0.453 72.75 36.188 1 70.75 212 MET A N 1
ATOM 1643 C CA . MET A 1 212 ? -1.369 72 35.375 1 70.75 212 MET A CA 1
ATOM 1644 C C . MET A 1 212 ? -2.809 72.125 35.844 1 70.75 212 MET A C 1
ATOM 1646 O O . MET A 1 212 ? -3.059 72.312 37.031 1 70.75 212 MET A O 1
ATOM 1650 N N . ALA A 1 213 ? -3.686 72.25 34.844 1 63.72 213 ALA A N 1
ATOM 1651 C CA . ALA A 1 213 ? -5.105 72.375 35.156 1 63.72 213 ALA A CA 1
ATOM 1652 C C . ALA A 1 213 ? -5.668 71.125 35.812 1 63.72 213 ALA A C 1
ATOM 1654 O O . ALA A 1 213 ? -5.707 70.062 35.219 1 63.72 213 ALA A O 1
ATOM 1655 N N . VAL A 1 214 ? -6.145 71.25 36.969 1 72.19 214 VAL A N 1
ATOM 1656 C CA . VAL A 1 214 ? -6.539 70.125 37.844 1 72.19 214 VAL A CA 1
ATOM 1657 C C . VAL A 1 214 ? -7.789 69.438 37.281 1 72.19 214 VAL A C 1
ATOM 1659 O O . VAL A 1 214 ? -7.863 68.25 37.219 1 72.19 214 VAL A O 1
ATOM 1662 N N . GLU A 1 215 ? -8.758 70.312 36.812 1 69.88 215 GLU A N 1
ATOM 1663 C CA . GLU A 1 215 ? -10.031 69.688 36.375 1 69.88 215 GLU A CA 1
ATOM 1664 C C . GLU A 1 215 ? -9.883 68.938 35.094 1 69.88 215 GLU A C 1
ATOM 1666 O O . GLU A 1 215 ? -10.461 67.812 34.969 1 69.88 215 GLU A O 1
ATOM 1671 N N . LYS A 1 216 ? -9.203 69.438 34.156 1 71 216 LYS A N 1
ATOM 1672 C CA . LYS A 1 216 ? -8.977 68.688 32.906 1 71 216 LYS A CA 1
ATOM 1673 C C . LYS A 1 216 ? -8.273 67.375 33.156 1 71 216 LYS A C 1
ATOM 1675 O O . LYS A 1 216 ? -8.617 66.375 32.531 1 71 216 LYS A O 1
ATOM 1680 N N . GLU A 1 217 ? -7.406 67.438 34.094 1 79.81 217 GLU A N 1
ATOM 1681 C CA . GLU A 1 217 ? -6.664 66.188 34.406 1 79.81 217 GLU A CA 1
ATOM 1682 C C . GLU A 1 217 ? -7.562 65.188 35.094 1 79.81 217 GLU A C 1
ATOM 1684 O O . GLU A 1 217 ? -7.445 63.969 34.844 1 79.81 217 GLU A O 1
ATOM 1689 N N . ARG A 1 218 ? -8.438 65.625 35.906 1 85.62 218 ARG A N 1
ATOM 1690 C CA . ARG A 1 218 ? -9.352 64.688 36.594 1 85.62 218 ARG A CA 1
ATOM 1691 C C . ARG A 1 218 ? -10.273 64 35.625 1 85.62 218 ARG A C 1
ATOM 1693 O O . ARG A 1 218 ? -10.477 62.781 35.719 1 85.62 218 ARG A O 1
ATOM 1700 N N . ASN A 1 219 ? -10.781 64.75 34.625 1 79.69 219 ASN A N 1
ATOM 1701 C CA . ASN A 1 219 ? -11.656 64.188 33.625 1 79.69 219 ASN A CA 1
ATOM 1702 C C . ASN A 1 219 ? -10.906 63.156 32.75 1 79.69 219 ASN A C 1
ATOM 1704 O O . ASN A 1 219 ? -11.461 62.125 32.375 1 79.69 219 ASN A O 1
ATOM 1708 N N . HIS A 1 220 ? -9.711 63.531 32.438 1 83.12 220 HIS A N 1
ATOM 1709 C CA . HIS A 1 220 ? -8.891 62.625 31.656 1 83.12 220 HIS A CA 1
ATOM 1710 C C . HIS A 1 220 ? -8.672 61.312 32.406 1 83.12 220 HIS A C 1
ATOM 1712 O O . HIS A 1 220 ? -8.773 60.219 31.812 1 83.12 220 HIS A O 1
ATOM 1718 N N . VAL A 1 221 ? -8.398 61.375 33.688 1 89.62 221 VAL A N 1
ATOM 1719 C CA . VAL A 1 221 ? -8.141 60.188 34.5 1 89.62 221 VAL A CA 1
ATOM 1720 C C . VAL A 1 221 ? -9.414 59.344 34.625 1 89.62 221 VAL A C 1
ATOM 1722 O O . VAL A 1 221 ? -9.359 58.125 34.594 1 89.62 221 VAL A O 1
ATOM 1725 N N . LEU A 1 222 ? -10.523 60 34.75 1 88.56 222 LEU A N 1
ATOM 1726 C CA . LEU A 1 222 ? -11.789 59.281 34.781 1 88.56 222 LEU A CA 1
ATOM 1727 C C . LEU A 1 222 ? -12.016 58.5 33.5 1 88.56 222 LEU A C 1
ATOM 1729 O O . LEU A 1 222 ? -12.461 57.344 33.562 1 88.56 222 LEU A O 1
ATOM 1733 N N . ASN A 1 223 ? -11.656 59.094 32.406 1 84.12 223 ASN A N 1
ATOM 1734 C CA . ASN A 1 223 ? -11.773 58.406 31.109 1 84.12 223 ASN A CA 1
ATOM 1735 C C . ASN A 1 223 ? -10.828 57.219 31.031 1 84.12 223 ASN A C 1
ATOM 1737 O O . ASN A 1 223 ? -11.188 56.188 30.484 1 84.12 223 ASN A O 1
ATOM 1741 N N . ILE A 1 224 ? -9.641 57.406 31.516 1 90.75 224 ILE A N 1
ATOM 1742 C CA . ILE A 1 224 ? -8.656 56.344 31.516 1 90.75 224 ILE A CA 1
ATOM 1743 C C . ILE A 1 224 ? -9.172 55.156 32.344 1 90.75 224 ILE A C 1
ATOM 1745 O O . ILE A 1 224 ? -9.125 54 31.906 1 90.75 224 ILE A O 1
ATOM 1749 N N . ILE A 1 225 ? -9.734 55.469 33.531 1 93.06 225 ILE A N 1
ATOM 1750 C CA . ILE A 1 225 ? -10.242 54.438 34.406 1 93.06 225 ILE A CA 1
ATOM 1751 C C . ILE A 1 225 ? -11.383 53.656 33.719 1 93.06 225 ILE A C 1
ATOM 1753 O O . ILE A 1 225 ? -11.43 52.438 33.781 1 93.06 225 ILE A O 1
ATOM 1757 N N . SER A 1 226 ? -12.25 54.438 33.062 1 91.62 226 SER A N 1
ATOM 1758 C CA . SER A 1 226 ? -13.367 53.812 32.375 1 91.62 226 SER A CA 1
ATOM 1759 C C . SER A 1 226 ? -12.875 52.906 31.25 1 91.62 226 SER A C 1
ATOM 1761 O O . SER A 1 226 ? -13.336 51.75 31.125 1 91.62 226 SER A O 1
ATOM 1763 N N . THR A 1 227 ? -11.938 53.375 30.438 1 89.38 227 THR A N 1
ATOM 1764 C CA . THR A 1 227 ? -11.391 52.594 29.328 1 89.38 227 THR A CA 1
ATOM 1765 C C . THR A 1 227 ? -10.656 51.375 29.844 1 89.38 227 THR A C 1
ATOM 1767 O O . THR A 1 227 ? -10.742 50.281 29.25 1 89.38 227 THR A O 1
ATOM 1770 N N . LEU A 1 228 ? -9.953 51.5 30.938 1 93.88 228 LEU A N 1
ATOM 1771 C CA . LEU A 1 228 ? -9.219 50.375 31.516 1 93.88 228 LEU A CA 1
ATOM 1772 C C . LEU A 1 228 ? -10.18 49.344 32.094 1 93.88 228 LEU A C 1
ATOM 1774 O O . LEU A 1 228 ? -9.875 48.125 32.094 1 93.88 228 LEU A O 1
ATOM 1778 N N . SER A 1 229 ? -11.297 49.781 32.594 1 93.88 229 SER A N 1
ATOM 1779 C CA . SER A 1 229 ? -12.312 48.844 33.031 1 93.88 229 SER A CA 1
ATOM 1780 C C . SER A 1 229 ? -12.836 48 31.891 1 93.88 229 SER A C 1
ATOM 1782 O O . SER A 1 229 ? -12.992 46.781 32.031 1 93.88 229 SER A O 1
ATOM 1784 N N . ASP A 1 230 ? -13.023 48.625 30.75 1 92.5 230 ASP A N 1
ATOM 1785 C CA . ASP A 1 230 ? -13.43 47.906 29.547 1 92.5 230 ASP A CA 1
ATOM 1786 C C . ASP A 1 230 ? -12.336 46.938 29.094 1 92.5 230 ASP A C 1
ATOM 1788 O O . ASP A 1 230 ? -12.625 45.812 28.672 1 92.5 230 ASP A O 1
ATOM 1792 N N . LEU A 1 231 ? -11.172 47.438 29.156 1 94.12 231 LEU A N 1
ATOM 1793 C CA . LEU A 1 231 ? -10.047 46.625 28.75 1 94.12 231 LEU A CA 1
ATOM 1794 C C . LEU A 1 231 ? -9.93 45.375 29.625 1 94.12 231 LEU A C 1
ATOM 1796 O O . LEU A 1 231 ? -9.664 44.281 29.141 1 94.12 231 LEU A O 1
ATOM 1800 N N . ASP A 1 232 ? -10.094 45.531 30.938 1 94.56 232 ASP A N 1
ATOM 1801 C CA . ASP A 1 232 ? -10.023 44.438 31.875 1 94.56 232 ASP A CA 1
ATOM 1802 C C . ASP A 1 232 ? -11.055 43.344 31.531 1 94.56 232 ASP A C 1
ATOM 1804 O O . ASP A 1 232 ? -10.742 42.156 31.547 1 94.56 232 ASP A O 1
ATOM 1808 N N . GLN A 1 233 ? -12.25 43.781 31.203 1 93.62 233 GLN A N 1
ATOM 1809 C CA . GLN A 1 233 ? -13.289 42.844 30.797 1 93.62 233 GLN A CA 1
ATOM 1810 C C . GLN A 1 233 ? -12.922 42.156 29.484 1 93.62 233 GLN A C 1
ATOM 1812 O O . GLN A 1 233 ? -13.156 40.969 29.312 1 93.62 233 GLN A O 1
ATOM 1817 N N . SER A 1 234 ? -12.391 42.938 28.562 1 94.38 234 SER A N 1
ATOM 1818 C CA . SER A 1 234 ? -11.961 42.375 27.281 1 94.38 234 SER A CA 1
ATOM 1819 C C . SER A 1 234 ? -10.883 41.312 27.469 1 94.38 234 SER A C 1
ATOM 1821 O O . SER A 1 234 ? -10.891 40.281 26.797 1 94.38 234 SER A O 1
ATOM 1823 N N . ILE A 1 235 ? -9.969 41.562 28.375 1 95.62 235 ILE A N 1
ATOM 1824 C CA . ILE A 1 235 ? -8.891 40.625 28.656 1 95.62 235 ILE A CA 1
ATOM 1825 C C . ILE A 1 235 ? -9.469 39.312 29.234 1 95.62 235 ILE A C 1
ATOM 1827 O O . ILE A 1 235 ? -9.039 38.219 28.875 1 95.62 235 ILE A O 1
ATOM 1831 N N . GLU A 1 236 ? -10.406 39.438 30.125 1 94.44 236 GLU A N 1
ATOM 1832 C CA . GLU A 1 236 ? -11.07 38.25 30.688 1 94.44 236 GLU A CA 1
ATOM 1833 C C . GLU A 1 236 ? -11.727 37.438 29.578 1 94.44 236 GLU A C 1
ATOM 1835 O O . GLU A 1 236 ? -11.656 36.188 29.609 1 94.44 236 GLU A O 1
ATOM 1840 N N . ASN A 1 237 ? -12.375 38.125 28.656 1 94.31 237 ASN A N 1
ATOM 1841 C CA . ASN A 1 237 ? -12.984 37.438 27.531 1 94.31 237 ASN A CA 1
ATOM 1842 C C . ASN A 1 237 ? -11.938 36.719 26.656 1 94.31 237 ASN A C 1
ATOM 1844 O O . ASN A 1 237 ? -12.172 35.625 26.156 1 94.31 237 ASN A O 1
ATOM 1848 N N . MET A 1 238 ? -10.82 37.406 26.453 1 94.56 238 MET A N 1
ATOM 1849 C CA . MET A 1 238 ? -9.719 36.844 25.688 1 94.56 238 MET A CA 1
ATOM 1850 C C . MET A 1 238 ? -9.195 35.562 26.359 1 94.56 238 MET A C 1
ATOM 1852 O O . MET A 1 238 ? -8.898 34.594 25.688 1 94.56 238 MET A O 1
ATOM 1856 N N . GLN A 1 239 ? -9.062 35.562 27.703 1 94.12 239 GLN A N 1
ATOM 1857 C CA . GLN A 1 239 ? -8.625 34.406 28.469 1 94.12 239 GLN A CA 1
ATOM 1858 C C . GLN A 1 239 ? -9.609 33.25 28.312 1 94.12 239 GLN A C 1
ATOM 1860 O O . GLN A 1 239 ? -9.203 32.094 28.141 1 94.12 239 GLN A O 1
ATOM 1865 N N . GLN A 1 240 ? -10.891 33.562 28.406 1 93.38 240 GLN A N 1
ATOM 1866 C CA . GLN A 1 240 ? -11.914 32.562 28.25 1 93.38 240 GLN A CA 1
ATOM 1867 C C . GLN A 1 240 ? -11.859 31.922 26.844 1 93.38 240 GLN A C 1
ATOM 1869 O O . GLN A 1 240 ? -12.008 30.703 26.703 1 93.38 240 GLN A O 1
ATOM 1874 N N . LYS A 1 241 ? -11.688 32.75 25.828 1 91.12 241 LYS A N 1
ATOM 1875 C CA . LYS A 1 241 ? -11.578 32.281 24.469 1 91.12 241 LYS A CA 1
ATOM 1876 C C . LYS A 1 241 ? -10.383 31.328 24.312 1 91.12 241 LYS A C 1
ATOM 1878 O O . LYS A 1 241 ? -10.461 30.328 23.609 1 91.12 241 LYS A O 1
ATOM 1883 N N . SER A 1 242 ? -9.266 31.625 24.969 1 91.38 242 SER A N 1
ATOM 1884 C CA . SER A 1 242 ? -8.078 30.781 24.938 1 91.38 242 SER A CA 1
ATOM 1885 C C . SER A 1 242 ? -8.344 29.422 25.578 1 91.38 242 SER A C 1
ATOM 1887 O O . SER A 1 242 ? -7.926 28.391 25.047 1 91.38 242 SER A O 1
ATOM 1889 N N . ARG A 1 243 ? -9.102 29.406 26.688 1 92.5 243 ARG A N 1
ATOM 1890 C CA . ARG A 1 243 ? -9.445 28.172 27.375 1 92.5 243 ARG A CA 1
ATOM 1891 C C . ARG A 1 243 ? -10.367 27.312 26.5 1 92.5 243 ARG A C 1
ATOM 1893 O O . ARG A 1 243 ? -10.203 26.094 26.438 1 92.5 243 ARG A O 1
ATOM 1900 N N . GLU A 1 244 ? -11.297 27.938 25.891 1 92.81 244 GLU A N 1
ATOM 1901 C CA . GLU A 1 244 ? -12.195 27.219 24.984 1 92.81 244 GLU A CA 1
ATOM 1902 C C . GLU A 1 244 ? -11.43 26.594 23.828 1 92.81 244 GLU A C 1
ATOM 1904 O O . GLU A 1 244 ? -11.75 25.484 23.391 1 92.81 244 GLU A O 1
ATOM 1909 N N . LYS A 1 245 ? -10.492 27.359 23.359 1 92.81 245 LYS A N 1
ATOM 1910 C CA . LYS A 1 245 ? -9.672 26.844 22.266 1 92.81 245 LYS A CA 1
ATOM 1911 C C . LYS A 1 245 ? -8.852 25.641 22.703 1 92.81 245 LYS A C 1
ATOM 1913 O O . LYS A 1 245 ? -8.695 24.672 21.953 1 92.81 245 LYS A O 1
ATOM 1918 N N . ILE A 1 246 ? -8.297 25.609 23.906 1 93.88 246 ILE A N 1
ATOM 1919 C CA . ILE A 1 246 ? -7.531 24.5 24.453 1 93.88 246 ILE A CA 1
ATOM 1920 C C . ILE A 1 246 ? -8.43 23.266 24.547 1 93.88 246 ILE A C 1
ATOM 1922 O O . ILE A 1 246 ? -8.039 22.172 24.125 1 93.88 246 ILE A O 1
ATOM 1926 N N . ASP A 1 247 ? -9.625 23.438 25.031 1 94.81 247 ASP A N 1
ATOM 1927 C CA . ASP A 1 247 ? -10.578 22.328 25.141 1 94.81 247 ASP A CA 1
ATOM 1928 C C . ASP A 1 247 ? -10.93 21.766 23.766 1 94.81 247 ASP A C 1
ATOM 1930 O O . ASP A 1 247 ? -11.023 20.547 23.594 1 94.81 247 ASP A O 1
ATOM 1934 N N . HIS A 1 248 ? -11.172 22.688 22.859 1 94.75 248 HIS A N 1
ATOM 1935 C CA . HIS A 1 248 ? -11.492 22.281 21.5 1 94.75 248 HIS A CA 1
ATOM 1936 C C . HIS A 1 248 ? -10.367 21.453 20.891 1 94.75 248 HIS A C 1
ATOM 1938 O O . HIS A 1 248 ? -10.609 20.406 20.297 1 94.75 248 HIS A O 1
ATOM 1944 N N . LEU A 1 249 ? -9.148 21.891 21.031 1 94.12 249 LEU A N 1
ATOM 1945 C CA . LEU A 1 249 ? -7.996 21.203 20.453 1 94.12 249 LEU A CA 1
ATOM 1946 C C . LEU A 1 249 ? -7.789 19.844 21.125 1 94.12 249 LEU A C 1
ATOM 1948 O O . LEU A 1 249 ? -7.406 18.875 20.453 1 94.12 249 LEU A O 1
ATOM 1952 N N . ASN A 1 250 ? -8.016 19.734 22.406 1 95.44 250 ASN A N 1
ATOM 1953 C CA . ASN A 1 250 ? -7.934 18.469 23.109 1 95.44 250 ASN A CA 1
ATOM 1954 C C . ASN A 1 250 ? -8.961 17.469 22.578 1 95.44 250 ASN A C 1
ATOM 1956 O O . ASN A 1 250 ? -8.648 16.297 22.375 1 95.44 250 ASN A O 1
ATOM 1960 N N . SER A 1 251 ? -10.18 17.922 22.422 1 95.56 251 SER A N 1
ATOM 1961 C CA . SER A 1 251 ? -11.234 17.078 21.875 1 95.56 251 SER A CA 1
ATOM 1962 C C . SER A 1 251 ? -10.891 16.625 20.453 1 95.56 251 SER A C 1
ATOM 1964 O O . SER A 1 251 ? -11.07 15.453 20.109 1 95.56 251 SER A O 1
ATOM 1966 N N . LYS A 1 252 ? -10.43 17.531 19.688 1 93.31 252 LYS A N 1
ATOM 1967 C CA . LYS A 1 252 ? -10.062 17.219 18.312 1 93.31 252 LYS A CA 1
ATOM 1968 C C . LYS A 1 252 ? -8.898 16.234 18.266 1 93.31 252 LYS A C 1
ATOM 1970 O O . LYS A 1 252 ? -8.852 15.367 17.391 1 93.31 252 LYS A O 1
ATOM 1975 N N . LYS A 1 253 ? -7.953 16.375 19.141 1 94.5 253 LYS A N 1
ATOM 1976 C CA . LYS A 1 253 ? -6.84 15.43 19.234 1 94.5 253 LYS A CA 1
ATOM 1977 C C . LYS A 1 253 ? -7.336 14.008 19.469 1 94.5 253 LYS A C 1
ATOM 1979 O O . LYS A 1 253 ? -6.898 13.07 18.797 1 94.5 253 LYS A O 1
ATOM 1984 N N . GLN A 1 254 ? -8.195 13.852 20.422 1 94.62 254 GLN A N 1
ATOM 1985 C CA . GLN A 1 254 ? -8.75 12.531 20.734 1 94.62 254 GLN A CA 1
ATOM 1986 C C . GLN A 1 254 ? -9.477 11.945 19.531 1 94.62 254 GLN A C 1
ATOM 1988 O O . GLN A 1 254 ? -9.312 10.766 19.219 1 94.62 254 GLN A O 1
ATOM 1993 N N . GLU A 1 255 ? -10.273 12.758 18.906 1 93 255 GLU A N 1
ATOM 1994 C CA . GLU A 1 255 ? -11 12.328 17.719 1 93 255 GLU A CA 1
ATOM 1995 C C . GLU A 1 255 ? -10.039 11.875 16.625 1 93 255 GLU A C 1
ATOM 1997 O O . GLU A 1 255 ? -10.25 10.836 15.984 1 93 255 GLU A O 1
ATOM 2002 N N . MET A 1 256 ? -9.047 12.656 16.406 1 92.31 256 MET A N 1
ATOM 2003 C CA . MET A 1 256 ? -8.07 12.359 15.359 1 92.31 256 MET A CA 1
ATOM 2004 C C . MET A 1 256 ? -7.328 11.062 15.664 1 92.31 256 MET A C 1
ATOM 2006 O O . MET A 1 256 ? -7.129 10.234 14.773 1 92.31 256 MET A O 1
ATOM 2010 N N . CYS A 1 257 ? -6.914 10.914 16.906 1 92.94 257 CYS A N 1
ATOM 2011 C CA . CYS A 1 257 ? -6.227 9.688 17.297 1 92.94 257 CYS A CA 1
ATOM 2012 C C . CYS A 1 257 ? -7.117 8.469 17.094 1 92.94 257 CYS A C 1
ATOM 2014 O O . CYS A 1 257 ? -6.656 7.438 16.594 1 92.94 257 CYS A O 1
ATOM 2016 N N . MET A 1 258 ? -8.367 8.547 17.438 1 93.5 258 MET A N 1
ATOM 2017 C CA . MET A 1 258 ? -9.305 7.445 17.25 1 93.5 258 MET A CA 1
ATOM 2018 C C . MET A 1 258 ? -9.477 7.137 15.766 1 93.5 258 MET A C 1
ATOM 2020 O O . MET A 1 258 ? -9.523 5.973 15.367 1 93.5 258 MET A O 1
ATOM 2024 N N . LYS A 1 259 ? -9.594 8.188 14.977 1 91.06 259 LYS A N 1
ATOM 2025 C CA . LYS A 1 259 ? -9.742 8.016 13.531 1 91.06 259 LYS A CA 1
ATOM 2026 C C . LYS A 1 259 ? -8.508 7.34 12.93 1 91.06 259 LYS A C 1
ATOM 2028 O O . LYS A 1 259 ? -8.641 6.43 12.109 1 91.06 259 LYS A O 1
ATOM 2033 N N . ILE A 1 260 ? -7.375 7.734 13.359 1 91.69 260 ILE A N 1
ATOM 2034 C CA . ILE A 1 260 ? -6.125 7.164 12.867 1 91.69 260 ILE A CA 1
ATOM 2035 C C . ILE A 1 260 ? -6.023 5.703 13.297 1 91.69 260 ILE A C 1
ATOM 2037 O O . ILE A 1 260 ? -5.699 4.832 12.484 1 91.69 260 ILE A O 1
ATOM 2041 N N . ASP A 1 261 ? -6.305 5.461 14.57 1 93.88 261 ASP A N 1
ATOM 2042 C CA . ASP A 1 261 ? -6.258 4.094 15.086 1 93.88 261 ASP A CA 1
ATOM 2043 C C . ASP A 1 261 ? -7.223 3.188 14.328 1 93.88 261 ASP A C 1
ATOM 2045 O O . ASP A 1 261 ? -6.887 2.045 14.008 1 93.88 261 ASP A O 1
ATOM 2049 N N . LYS A 1 262 ? -8.398 3.635 14.141 1 92.62 262 LYS A N 1
ATOM 2050 C CA . LYS A 1 262 ? -9.383 2.861 13.398 1 92.62 262 LYS A CA 1
ATOM 2051 C C . LYS A 1 262 ? -8.898 2.562 11.984 1 92.62 262 LYS A C 1
ATOM 2053 O O . LYS A 1 262 ? -9.031 1.436 11.5 1 92.62 262 LYS A O 1
ATOM 2058 N N . ALA A 1 263 ? -8.352 3.525 11.297 1 90.38 263 ALA A N 1
ATOM 2059 C CA . ALA A 1 263 ? -7.844 3.35 9.938 1 90.38 263 ALA A CA 1
ATOM 2060 C C . ALA A 1 263 ? -6.711 2.326 9.906 1 90.38 263 ALA A C 1
ATOM 2062 O O . ALA A 1 263 ? -6.652 1.488 9.008 1 90.38 263 ALA A O 1
ATOM 2063 N N . ILE A 1 264 ? -5.859 2.373 10.898 1 92.62 264 ILE A N 1
ATOM 2064 C CA . ILE A 1 264 ? -4.727 1.455 10.977 1 92.62 264 ILE A CA 1
ATOM 2065 C C . ILE A 1 264 ? -5.23 0.037 11.234 1 92.62 264 ILE A C 1
ATOM 2067 O O . ILE A 1 264 ? -4.754 -0.919 10.617 1 92.62 264 ILE A O 1
ATOM 2071 N N . THR A 1 265 ? -6.16 -0.091 12.156 1 94 265 THR A N 1
ATOM 2072 C CA . THR A 1 265 ? -6.734 -1.398 12.453 1 94 265 THR A CA 1
ATOM 2073 C C . THR A 1 265 ? -7.406 -1.989 11.219 1 94 265 THR A C 1
ATOM 2075 O O . THR A 1 265 ? -7.281 -3.188 10.953 1 94 265 THR A O 1
ATOM 2078 N N . GLU A 1 266 ? -8.086 -1.176 10.508 1 90.88 266 GLU A N 1
ATOM 2079 C CA . GLU A 1 266 ? -8.727 -1.626 9.273 1 90.88 266 GLU A CA 1
ATOM 2080 C C . GLU A 1 266 ? -7.688 -2.078 8.25 1 90.88 266 GLU A C 1
ATOM 2082 O O . GLU A 1 266 ? -7.883 -3.078 7.555 1 90.88 266 GLU A O 1
ATOM 2087 N N . LEU A 1 267 ? -6.664 -1.364 8.164 1 91.56 267 LEU A N 1
ATOM 2088 C CA . LEU A 1 267 ? -5.59 -1.724 7.25 1 91.56 267 LEU A CA 1
ATOM 2089 C C . LEU A 1 267 ? -4.961 -3.057 7.641 1 91.56 267 LEU A C 1
ATOM 2091 O O . LEU A 1 267 ? -4.734 -3.918 6.789 1 91.56 267 LEU A O 1
ATOM 2095 N N . LYS A 1 268 ? -4.684 -3.234 8.875 1 93 268 LYS A N 1
ATOM 2096 C CA . LYS A 1 268 ? -4.102 -4.484 9.359 1 93 268 LYS A CA 1
ATOM 2097 C C . LYS A 1 268 ? -5.055 -5.656 9.133 1 93 268 LYS A C 1
ATOM 2099 O O . LYS A 1 268 ? -4.621 -6.754 8.781 1 93 268 LYS A O 1
ATOM 2104 N N . THR A 1 269 ? -6.312 -5.426 9.344 1 94.56 269 THR A N 1
ATOM 2105 C CA . THR A 1 269 ? -7.309 -6.461 9.094 1 94.56 269 THR A CA 1
ATOM 2106 C C . THR A 1 269 ? -7.344 -6.836 7.617 1 94.56 269 THR A C 1
ATOM 2108 O O . THR A 1 269 ? -7.453 -8.016 7.273 1 94.56 269 THR A O 1
ATOM 2111 N N . LEU A 1 270 ? -7.273 -5.852 6.758 1 92.44 270 LEU A N 1
ATOM 2112 C CA . LEU A 1 270 ? -7.223 -6.098 5.32 1 92.44 270 LEU A CA 1
ATOM 2113 C C . LEU A 1 270 ? -6.023 -6.969 4.961 1 92.44 270 LEU A C 1
ATOM 2115 O O . LEU A 1 270 ? -6.148 -7.91 4.172 1 92.44 270 LEU A O 1
ATOM 2119 N N . ILE A 1 271 ? -4.91 -6.707 5.547 1 92.94 271 ILE A N 1
ATOM 2120 C CA . ILE A 1 271 ? -3.688 -7.453 5.281 1 92.94 271 ILE A CA 1
ATOM 2121 C C . ILE A 1 271 ? -3.84 -8.891 5.781 1 92.94 271 ILE A C 1
ATOM 2123 O O . ILE A 1 271 ? -3.482 -9.836 5.082 1 92.94 271 ILE A O 1
ATOM 2127 N N . ASP A 1 272 ? -4.402 -9.023 6.984 1 95.62 272 ASP A N 1
ATOM 2128 C CA . ASP A 1 272 ? -4.602 -10.344 7.559 1 95.62 272 ASP A CA 1
ATOM 2129 C C . ASP A 1 272 ? -5.559 -11.18 6.707 1 95.62 272 ASP A C 1
ATOM 2131 O O . ASP A 1 272 ? -5.32 -12.367 6.477 1 95.62 272 ASP A O 1
ATOM 2135 N N . ASP A 1 273 ? -6.617 -10.562 6.281 1 95.31 273 ASP A N 1
ATOM 2136 C CA . ASP A 1 273 ? -7.594 -11.258 5.445 1 95.31 273 ASP A CA 1
ATOM 2137 C C . ASP A 1 273 ? -6.973 -11.688 4.117 1 95.31 273 ASP A C 1
ATOM 2139 O O . ASP A 1 273 ? -7.188 -12.812 3.66 1 95.31 273 ASP A O 1
ATOM 2143 N N . ALA A 1 274 ? -6.27 -10.781 3.502 1 92.62 274 ALA A N 1
ATOM 2144 C CA . ALA A 1 274 ? -5.598 -11.094 2.242 1 92.62 274 ALA A CA 1
ATOM 2145 C C . ALA A 1 274 ? -4.57 -12.203 2.43 1 92.62 274 ALA A C 1
ATOM 2147 O O . ALA A 1 274 ? -4.441 -13.094 1.58 1 92.62 274 ALA A O 1
ATOM 2148 N N . HIS A 1 275 ? -3.82 -12.156 3.516 1 94.31 275 HIS A N 1
ATOM 2149 C CA . HIS A 1 275 ? -2.842 -13.18 3.852 1 94.31 275 HIS A CA 1
ATOM 2150 C C . HIS A 1 275 ? -3.504 -14.547 3.998 1 94.31 275 HIS A C 1
ATOM 2152 O O . HIS A 1 275 ? -3.059 -15.531 3.395 1 94.31 275 HIS A O 1
ATOM 2158 N N . SER A 1 276 ? -4.543 -14.625 4.793 1 95.88 276 SER A N 1
ATOM 2159 C CA . SER A 1 276 ? -5.258 -15.875 5.027 1 95.88 276 SER A CA 1
ATOM 2160 C C . SER A 1 276 ? -5.844 -16.438 3.734 1 95.88 276 SER A C 1
ATOM 2162 O O . SER A 1 276 ? -5.809 -17.641 3.502 1 95.88 276 SER A O 1
ATOM 2164 N N . ALA A 1 277 ? -6.375 -15.523 2.951 1 94.19 277 ALA A N 1
ATOM 2165 C CA . ALA A 1 277 ? -6.961 -15.938 1.679 1 94.19 277 ALA A CA 1
ATOM 2166 C C . ALA A 1 277 ? -5.895 -16.516 0.748 1 94.19 277 ALA A C 1
ATOM 2168 O O . ALA A 1 277 ? -6.117 -17.531 0.088 1 94.19 277 ALA A O 1
ATOM 2169 N N . LEU A 1 278 ? -4.73 -15.883 0.685 1 93.75 278 LEU A N 1
ATOM 2170 C CA . LEU A 1 278 ? -3.631 -16.359 -0.152 1 93.75 278 LEU A CA 1
ATOM 2171 C C . LEU A 1 278 ? -3.15 -17.734 0.299 1 93.75 278 LEU A C 1
ATOM 2173 O O . LEU A 1 278 ? -2.979 -18.625 -0.523 1 93.75 278 LEU A O 1
ATOM 2177 N N . ILE A 1 279 ? -3.006 -17.922 1.593 1 94.75 279 ILE A N 1
ATOM 2178 C CA . ILE A 1 279 ? -2.5 -19.172 2.131 1 94.75 279 ILE A CA 1
ATOM 2179 C C . ILE A 1 279 ? -3.518 -20.281 1.886 1 94.75 279 ILE A C 1
ATOM 2181 O O . ILE A 1 279 ? -3.148 -21.406 1.514 1 94.75 279 ILE A O 1
ATOM 2185 N N . LYS A 1 280 ? -4.801 -20 2.094 1 95.38 280 LYS A N 1
ATOM 2186 C CA . LYS A 1 280 ? -5.852 -20.984 1.867 1 95.38 280 LYS A CA 1
ATOM 2187 C C . LYS A 1 280 ? -5.887 -21.422 0.406 1 95.38 280 LYS A C 1
ATOM 2189 O O . LYS A 1 280 ? -5.973 -22.609 0.114 1 95.38 280 LYS A O 1
ATOM 2194 N N . GLN A 1 281 ? -5.789 -20.469 -0.492 1 94.62 281 GLN A N 1
ATOM 2195 C CA . GLN A 1 281 ? -5.793 -20.766 -1.919 1 94.62 281 GLN A CA 1
ATOM 2196 C C . GLN A 1 281 ? -4.551 -21.562 -2.314 1 94.62 281 GLN A C 1
ATOM 2198 O O . GLN A 1 281 ? -4.633 -22.516 -3.094 1 94.62 281 GLN A O 1
ATOM 2203 N N . PHE A 1 282 ? -3.443 -21.203 -1.744 1 95.12 282 PHE A N 1
ATOM 2204 C CA . PHE A 1 282 ? -2.197 -21.891 -2.033 1 95.12 282 PHE A CA 1
ATOM 2205 C C . PHE A 1 282 ? -2.248 -23.328 -1.513 1 95.12 282 PHE A C 1
ATOM 2207 O O . PHE A 1 282 ? -1.799 -24.25 -2.189 1 95.12 282 PHE A O 1
ATOM 2214 N N . GLU A 1 283 ? -2.805 -23.484 -0.394 1 94.69 283 GLU A N 1
ATOM 2215 C CA . GLU A 1 283 ? -2.951 -24.812 0.178 1 94.69 283 GLU A CA 1
ATOM 2216 C C . GLU A 1 283 ? -3.828 -25.703 -0.702 1 94.69 283 GLU A C 1
ATOM 2218 O O . GLU A 1 283 ? -3.535 -26.891 -0.888 1 94.69 283 GLU A O 1
ATOM 2223 N N . GLN A 1 284 ? -4.863 -25.141 -1.195 1 94.38 284 GLN A N 1
ATOM 2224 C CA . GLN A 1 284 ? -5.738 -25.891 -2.088 1 94.38 284 GLN A CA 1
ATOM 2225 C C . GLN A 1 284 ? -5.016 -26.281 -3.373 1 94.38 284 GLN A C 1
ATOM 2227 O O . GLN A 1 284 ? -5.094 -27.422 -3.812 1 94.38 284 GLN A O 1
ATOM 2232 N N . THR A 1 285 ? -4.305 -25.297 -3.951 1 92.81 285 THR A N 1
ATOM 2233 C CA . THR A 1 285 ? -3.537 -25.562 -5.164 1 92.81 285 THR A CA 1
ATOM 2234 C C . THR A 1 285 ? -2.5 -26.656 -4.918 1 92.81 285 THR A C 1
ATOM 2236 O O . THR A 1 285 ? -2.336 -27.562 -5.746 1 92.81 285 THR A O 1
ATOM 2239 N N . HIS A 1 286 ? -1.837 -26.547 -3.783 1 94.81 286 HIS A N 1
ATOM 2240 C CA . HIS A 1 286 ? -0.835 -27.547 -3.42 1 94.81 286 HIS A CA 1
ATOM 2241 C C . HIS A 1 286 ? -1.467 -28.922 -3.24 1 94.81 286 HIS A C 1
ATOM 2243 O O . HIS A 1 286 ? -0.967 -29.922 -3.775 1 94.81 286 HIS A O 1
ATOM 2249 N N . SER A 1 287 ? -2.592 -29.016 -2.531 1 95.38 287 SER A N 1
ATOM 2250 C CA . SER A 1 287 ? -3.281 -30.281 -2.283 1 95.38 287 SER A CA 1
ATOM 2251 C C . SER A 1 287 ? -3.73 -30.938 -3.588 1 95.38 287 SER A C 1
ATOM 2253 O O . SER A 1 287 ? -3.564 -32.125 -3.777 1 95.38 287 SER A O 1
ATOM 2255 N N . ASP A 1 288 ? -4.234 -30.156 -4.484 1 92.62 288 ASP A N 1
ATOM 2256 C CA . ASP A 1 288 ? -4.66 -30.656 -5.789 1 92.62 288 ASP A CA 1
ATOM 2257 C C . ASP A 1 288 ? -3.479 -31.219 -6.574 1 92.62 288 ASP A C 1
ATOM 2259 O O . ASP A 1 288 ? -3.592 -32.25 -7.215 1 92.62 288 ASP A O 1
ATOM 2263 N N . SER A 1 289 ? -2.354 -30.516 -6.527 1 91.38 289 SER A N 1
ATOM 2264 C CA . SER A 1 289 ? -1.152 -30.922 -7.242 1 91.38 289 SER A CA 1
ATOM 2265 C C . SER A 1 289 ? -0.62 -32.25 -6.707 1 91.38 289 SER A C 1
ATOM 2267 O O . SER A 1 289 ? -0.295 -33.156 -7.48 1 91.38 289 SER A O 1
ATOM 2269 N N . ILE A 1 290 ? -0.6 -32.375 -5.371 1 94.25 290 ILE A N 1
ATOM 2270 C CA . ILE A 1 290 ? -0.094 -33.594 -4.738 1 94.25 290 ILE A CA 1
ATOM 2271 C C . ILE A 1 290 ? -1.042 -34.75 -5.016 1 94.25 290 ILE A C 1
ATOM 2273 O O . ILE A 1 290 ? -0.599 -35.875 -5.281 1 94.25 290 ILE A O 1
ATOM 2277 N N . GLU A 1 291 ? -2.334 -34.5 -5.031 1 93.56 291 GLU A N 1
ATOM 2278 C CA . GLU A 1 291 ? -3.326 -35.531 -5.305 1 93.56 291 GLU A CA 1
ATOM 2279 C C . GLU A 1 291 ? -3.174 -36.062 -6.723 1 93.56 291 GLU A C 1
ATOM 2281 O O . GLU A 1 291 ? -3.258 -37.281 -6.934 1 93.56 291 GLU A O 1
ATOM 2286 N N . ASN A 1 292 ? -2.936 -35.25 -7.656 1 91.62 292 ASN A N 1
ATOM 2287 C CA . ASN A 1 292 ? -2.738 -35.656 -9.039 1 91.62 292 ASN A CA 1
ATOM 2288 C C . ASN A 1 292 ? -1.52 -36.562 -9.188 1 91.62 292 ASN A C 1
ATOM 2290 O O . ASN A 1 292 ? -1.573 -37.562 -9.883 1 91.62 292 ASN A O 1
ATOM 2294 N N . LEU A 1 293 ? -0.435 -36.156 -8.539 1 93.56 293 LEU A N 1
ATOM 2295 C CA . LEU A 1 293 ? 0.786 -36.969 -8.602 1 93.56 293 LEU A CA 1
ATOM 2296 C C . LEU A 1 293 ? 0.591 -38.312 -7.91 1 93.56 293 LEU A C 1
ATOM 2298 O O . LEU A 1 293 ? 1.117 -39.344 -8.367 1 93.56 293 LEU A O 1
ATOM 2302 N N . GLU A 1 294 ? -0.206 -38.281 -6.84 1 94.25 294 GLU A N 1
ATOM 2303 C CA . GLU A 1 294 ? -0.492 -39.531 -6.129 1 94.25 294 GLU A CA 1
ATOM 2304 C C . GLU A 1 294 ? -1.344 -40.469 -6.977 1 94.25 294 GLU A C 1
ATOM 2306 O O . GLU A 1 294 ? -1.115 -41.656 -6.992 1 94.25 294 GLU A O 1
ATOM 2311 N N . VAL A 1 295 ? -2.312 -39.906 -7.691 1 93.62 295 VAL A N 1
ATOM 2312 C CA . VAL A 1 295 ? -3.131 -40.688 -8.594 1 93.62 295 VAL A CA 1
ATOM 2313 C C . VAL A 1 295 ? -2.254 -41.312 -9.688 1 93.62 295 VAL A C 1
ATOM 2315 O O . VAL A 1 295 ? -2.371 -42.5 -10 1 93.62 295 VAL A O 1
ATOM 2318 N N . ALA A 1 296 ? -1.381 -40.469 -10.281 1 92.38 296 ALA A N 1
ATOM 2319 C CA . ALA A 1 296 ? -0.463 -40.969 -11.305 1 92.38 296 ALA A CA 1
ATOM 2320 C C . ALA A 1 296 ? 0.413 -42.094 -10.758 1 92.38 296 ALA A C 1
ATOM 2322 O O . ALA A 1 296 ? 0.61 -43.125 -11.422 1 92.38 296 ALA A O 1
ATOM 2323 N N . PHE A 1 297 ? 0.968 -41.844 -9.531 1 94.38 297 PHE A N 1
ATOM 2324 C CA . PHE A 1 297 ? 1.797 -42.844 -8.867 1 94.38 297 PHE A CA 1
ATOM 2325 C C . PHE A 1 297 ? 1.039 -44.156 -8.711 1 94.38 297 PHE A C 1
ATOM 2327 O O . PHE A 1 297 ? 1.562 -45.219 -9.039 1 94.38 297 PHE A O 1
ATOM 2334 N N . ASP A 1 298 ? -0.182 -44.094 -8.281 1 93.94 298 ASP A N 1
ATOM 2335 C CA . ASP A 1 298 ? -1 -45.281 -8.047 1 93.94 298 ASP A CA 1
ATOM 2336 C C . ASP A 1 298 ? -1.323 -46 -9.359 1 93.94 298 ASP A C 1
ATOM 2338 O O . ASP A 1 298 ? -1.332 -47.25 -9.414 1 93.94 298 ASP A O 1
ATOM 2342 N N . GLU A 1 299 ? -1.64 -45.219 -10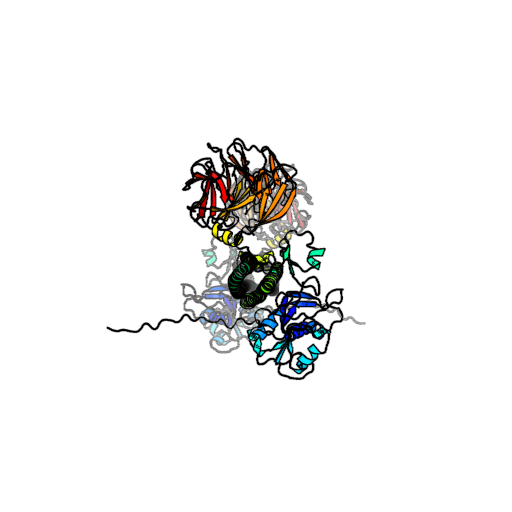.352 1 93.69 299 GLU A N 1
ATOM 2343 C CA . GLU A 1 299 ? -1.945 -45.812 -11.648 1 93.69 299 GLU A CA 1
ATOM 2344 C C . GLU A 1 299 ? -0.735 -46.531 -12.227 1 93.69 299 GLU A C 1
ATOM 2346 O O . GLU A 1 299 ? -0.875 -47.594 -12.812 1 93.69 299 GLU A O 1
ATOM 2351 N N . LEU A 1 300 ? 0.423 -45.938 -12.109 1 94.19 300 LEU A N 1
ATOM 2352 C CA . LEU A 1 300 ? 1.646 -46.594 -12.57 1 94.19 300 LEU A CA 1
ATOM 2353 C C . LEU A 1 300 ? 1.905 -47.875 -11.789 1 94.19 300 LEU A C 1
ATOM 2355 O O . LEU A 1 300 ? 2.35 -48.875 -12.359 1 94.19 300 LEU A O 1
ATOM 2359 N N . LYS A 1 301 ? 1.634 -47.875 -10.5 1 94.12 301 LYS A N 1
ATOM 2360 C CA . LYS A 1 301 ? 1.79 -49.062 -9.664 1 94.12 301 LYS A CA 1
ATOM 2361 C C . LYS A 1 301 ? 0.879 -50.188 -10.141 1 94.12 301 LYS A C 1
ATOM 2363 O O . LYS A 1 301 ? 1.306 -51.344 -10.227 1 94.12 301 LYS A O 1
ATOM 2368 N N . ARG A 1 302 ? -0.382 -49.844 -10.453 1 93.69 302 ARG A N 1
ATOM 2369 C CA . ARG A 1 302 ? -1.329 -50.812 -10.977 1 93.69 302 ARG A CA 1
ATOM 2370 C C . ARG A 1 302 ? -0.858 -51.375 -12.312 1 93.69 302 ARG A C 1
ATOM 2372 O O . ARG A 1 302 ? -0.938 -52.594 -12.547 1 93.69 302 ARG A O 1
ATOM 2379 N N . PHE A 1 303 ? -0.393 -50.469 -13.141 1 95.12 303 PHE A N 1
ATOM 2380 C CA . PHE A 1 303 ? 0.084 -50.906 -14.445 1 95.12 303 PHE A CA 1
ATOM 2381 C C . PHE A 1 303 ? 1.28 -51.844 -14.297 1 95.12 303 PHE A C 1
ATOM 2383 O O . PHE A 1 303 ? 1.41 -52.812 -15.039 1 95.12 303 PHE A O 1
ATOM 2390 N N . SER A 1 304 ? 2.188 -51.531 -13.383 1 94.5 304 SER A N 1
ATOM 2391 C CA . SER A 1 304 ? 3.328 -52.375 -13.102 1 94.5 304 SER A CA 1
ATOM 2392 C C . SER A 1 304 ? 2.877 -53.812 -12.734 1 94.5 304 SER A C 1
ATOM 2394 O O . SER A 1 304 ? 3.508 -54.781 -13.133 1 94.5 304 SER A O 1
ATOM 2396 N N . THR A 1 305 ? 1.799 -53.906 -11.977 1 92.44 305 THR A N 1
ATOM 2397 C CA . THR A 1 305 ? 1.244 -55.219 -11.625 1 92.44 305 THR A CA 1
ATOM 2398 C C . THR A 1 305 ? 0.853 -56 -12.875 1 92.44 305 THR A C 1
ATOM 2400 O O . THR A 1 305 ? 1.168 -57.188 -12.992 1 92.44 305 THR A O 1
ATOM 2403 N N . THR A 1 306 ? 0.163 -55.344 -13.766 1 93.62 306 THR A N 1
ATOM 2404 C CA . THR A 1 306 ? -0.225 -55.969 -15.023 1 93.62 306 THR A CA 1
ATOM 2405 C C . THR A 1 306 ? 1.002 -56.438 -15.781 1 93.62 306 THR A C 1
ATOM 2407 O O . THR A 1 306 ? 1.021 -57.594 -16.281 1 93.62 306 THR A O 1
ATOM 2410 N N . VAL A 1 307 ? 1.993 -55.625 -15.898 1 94.19 307 VAL A N 1
ATOM 2411 C CA . VAL A 1 307 ? 3.213 -55.938 -16.625 1 94.19 307 VAL A CA 1
ATOM 2412 C C . VAL A 1 307 ? 3.898 -57.156 -15.992 1 94.19 307 VAL A C 1
ATOM 2414 O O . VAL A 1 307 ? 4.293 -58.094 -16.688 1 94.19 307 VAL A O 1
ATOM 2417 N N . ARG A 1 308 ? 3.986 -57.188 -14.703 1 91.31 308 ARG A N 1
ATOM 2418 C CA . ARG A 1 308 ? 4.637 -58.281 -13.984 1 91.31 308 ARG A CA 1
ATOM 2419 C C . ARG A 1 308 ? 3.881 -59.594 -14.18 1 91.31 308 ARG A C 1
ATOM 2421 O O . ARG A 1 308 ? 4.488 -60.625 -14.445 1 91.31 308 ARG A O 1
ATOM 2428 N N . GLU A 1 309 ? 2.586 -59.531 -14.031 1 89.5 309 GLU A N 1
ATOM 2429 C CA . GLU A 1 309 ? 1.764 -60.719 -14.227 1 89.5 309 GLU A CA 1
ATOM 2430 C C . GLU A 1 309 ? 1.925 -61.281 -15.641 1 89.5 309 GLU A C 1
ATOM 2432 O O . GLU A 1 309 ? 2.018 -62.5 -15.828 1 89.5 309 GLU A O 1
ATOM 2437 N N . THR A 1 310 ? 1.892 -60.375 -16.562 1 91.81 310 THR A N 1
ATOM 2438 C CA . THR A 1 310 ? 2.068 -60.812 -17.953 1 91.81 310 THR A CA 1
ATOM 2439 C C . THR A 1 310 ? 3.41 -61.5 -18.141 1 91.81 310 THR A C 1
ATOM 2441 O O . THR A 1 310 ? 3.482 -62.562 -18.781 1 91.81 310 THR A O 1
ATOM 2444 N N . LYS A 1 311 ? 4.449 -60.906 -17.625 1 91.12 311 LYS A N 1
ATOM 2445 C CA . LYS A 1 311 ? 5.781 -61.5 -17.719 1 91.12 311 LYS A CA 1
ATOM 2446 C C . LYS A 1 311 ? 5.789 -62.938 -17.156 1 91.12 311 LYS A C 1
ATOM 2448 O O . LYS A 1 311 ? 6.293 -63.844 -17.781 1 91.12 311 LYS A O 1
ATOM 2453 N N . ILE A 1 312 ? 5.199 -63.125 -16 1 88.12 312 ILE A N 1
ATOM 2454 C CA . ILE A 1 312 ? 5.195 -64.375 -15.312 1 88.12 312 ILE A CA 1
ATOM 2455 C C . ILE A 1 312 ? 4.41 -65.438 -16.125 1 88.12 312 ILE A C 1
ATOM 2457 O O . ILE A 1 312 ? 4.859 -66.562 -16.312 1 88.12 312 ILE A O 1
ATOM 2461 N N . LEU A 1 313 ? 3.264 -65 -16.594 1 87.75 313 LEU A N 1
ATOM 2462 C CA . LEU A 1 313 ? 2.42 -65.938 -17.375 1 87.75 313 LEU A CA 1
ATOM 2463 C C . LEU A 1 313 ? 3.119 -66.375 -18.656 1 87.75 313 LEU A C 1
ATOM 2465 O O . LEU A 1 313 ? 3.133 -67.562 -18.984 1 87.75 313 LEU A O 1
ATOM 2469 N N . LEU A 1 314 ? 3.664 -65.375 -19.344 1 90.12 314 LEU A N 1
ATOM 2470 C CA . LEU A 1 314 ? 4.344 -65.688 -20.594 1 90.12 314 LEU A CA 1
ATOM 2471 C C . LEU A 1 314 ? 5.562 -66.625 -20.344 1 90.12 314 LEU A C 1
ATOM 2473 O O . LEU A 1 314 ? 5.82 -67.562 -21.094 1 90.12 314 LEU A O 1
ATOM 2477 N N . GLN A 1 315 ? 6.273 -66.312 -19.281 1 88.44 315 GLN A N 1
ATOM 2478 C CA . GLN A 1 315 ? 7.41 -67.125 -18.922 1 88.44 315 GLN A CA 1
ATOM 2479 C C . GLN A 1 315 ? 6.969 -68.562 -18.625 1 88.44 315 GLN A C 1
ATOM 2481 O O . GLN A 1 315 ? 7.621 -69.5 -19.047 1 88.44 315 GLN A O 1
ATOM 2486 N N . SER A 1 316 ? 5.926 -68.688 -17.922 1 83.94 316 SER A N 1
ATOM 2487 C CA . SER A 1 316 ? 5.391 -70 -17.609 1 83.94 316 SER A CA 1
ATOM 2488 C C . SER A 1 316 ? 4.973 -70.75 -18.875 1 83.94 316 SER A C 1
ATOM 2490 O O . SER A 1 316 ? 5.191 -72 -18.984 1 83.94 316 SER A O 1
ATOM 2492 N N . MET A 1 317 ? 4.383 -70 -19.797 1 84.56 317 MET A N 1
ATOM 2493 C CA . MET A 1 317 ? 3.941 -70.625 -21.047 1 84.56 317 MET A CA 1
ATOM 2494 C C . MET A 1 317 ? 5.137 -71.062 -21.891 1 84.56 317 MET A C 1
ATOM 2496 O O . MET A 1 317 ? 5.062 -72.062 -22.594 1 84.56 317 MET A O 1
ATOM 2500 N N . LEU A 1 318 ? 6.176 -70.312 -21.844 1 84.56 318 LEU A N 1
ATOM 2501 C CA . LEU A 1 318 ? 7.391 -70.75 -22.562 1 84.56 318 LEU A CA 1
ATOM 2502 C C . LEU A 1 318 ? 7.945 -72 -22.016 1 84.56 318 LEU A C 1
ATOM 2504 O O . LEU A 1 318 ? 8.461 -72.875 -22.766 1 84.56 318 LEU A O 1
ATOM 2508 N N . GLU A 1 319 ? 7.723 -72.25 -20.797 1 80.06 319 GLU A N 1
ATOM 2509 C CA . GLU A 1 319 ? 8.305 -73.375 -20.125 1 80.06 319 GLU A CA 1
ATOM 2510 C C . GLU A 1 319 ? 7.371 -74.625 -20.203 1 80.06 319 GLU A C 1
ATOM 2512 O O . GLU A 1 319 ? 7.812 -75.75 -20.438 1 80.06 319 GLU A O 1
ATOM 2517 N N . LYS A 1 320 ? 6.125 -74.312 -20.031 1 74.69 320 LYS A N 1
ATOM 2518 C CA . LYS A 1 320 ? 5.23 -75.438 -19.797 1 74.69 320 LYS A CA 1
ATOM 2519 C C . LYS A 1 320 ? 4.082 -75.438 -20.797 1 74.69 320 LYS A C 1
ATOM 2521 O O . LYS A 1 320 ? 3.312 -76.438 -20.859 1 74.69 320 LYS A O 1
ATOM 2526 N N . GLY A 1 321 ? 3.895 -74.438 -21.531 1 76.31 321 GLY A N 1
ATOM 2527 C CA . GLY A 1 321 ? 2.715 -74.312 -22.375 1 76.31 321 GLY A CA 1
ATOM 2528 C C . GLY A 1 321 ? 2.883 -74.938 -23.75 1 76.31 321 GLY A C 1
ATOM 2529 O O . GLY A 1 321 ? 4.004 -75.062 -24.234 1 76.31 321 GLY A O 1
ATOM 2530 N N . SER A 1 322 ? 1.689 -75.375 -24.281 1 77.56 322 SER A N 1
ATOM 2531 C CA . SER A 1 322 ? 1.683 -75.812 -25.688 1 77.56 322 SER A CA 1
ATOM 2532 C C . SER A 1 322 ? 1.831 -74.625 -26.609 1 77.56 322 SER A C 1
ATOM 2534 O O . SER A 1 322 ? 1.631 -73.438 -26.203 1 77.56 322 SER A O 1
ATOM 2536 N N . PRO A 1 323 ? 2.281 -74.875 -27.812 1 78.25 323 PRO A N 1
ATOM 2537 C CA . PRO A 1 323 ? 2.402 -73.75 -28.75 1 78.25 323 PRO A CA 1
ATOM 2538 C C . PRO A 1 323 ? 1.095 -73 -28.922 1 78.25 323 PRO A C 1
ATOM 2540 O O . PRO A 1 323 ? 1.108 -71.75 -29.047 1 78.25 323 PRO A O 1
ATOM 2543 N N . LYS A 1 324 ? 0.041 -73.688 -28.969 1 80.38 324 LYS A N 1
ATOM 2544 C CA . LYS A 1 324 ? -1.257 -73.062 -29.094 1 80.38 324 LYS A CA 1
ATOM 2545 C C . LYS A 1 324 ? -1.544 -72.188 -27.875 1 80.38 324 LYS A C 1
ATOM 2547 O O . LYS A 1 324 ? -1.961 -71 -28.016 1 80.38 324 LYS A O 1
ATOM 2552 N N . GLN A 1 325 ? -1.27 -72.75 -26.75 1 80.62 325 GLN A N 1
ATOM 2553 C CA . GLN A 1 325 ? -1.49 -72 -25.516 1 80.62 325 GLN A CA 1
ATOM 2554 C C . GLN A 1 325 ? -0.596 -70.75 -25.438 1 80.62 325 GLN A C 1
ATOM 2556 O O . GLN A 1 325 ? -1.033 -69.688 -25 1 80.62 325 GLN A O 1
ATOM 2561 N N . LEU A 1 326 ? 0.609 -71 -25.844 1 86.31 326 LEU A N 1
ATOM 2562 C CA . LEU A 1 326 ? 1.557 -69.875 -25.844 1 86.31 326 LEU A CA 1
ATOM 2563 C C . LEU A 1 326 ? 1.051 -68.75 -26.734 1 86.31 326 LEU A C 1
ATOM 2565 O O . LEU A 1 326 ? 1.059 -67.562 -26.312 1 86.31 326 LEU A O 1
ATOM 2569 N N . PHE A 1 327 ? 0.607 -69.062 -27.891 1 85.75 327 PHE A N 1
ATOM 2570 C CA . PHE A 1 327 ? 0.141 -68.062 -28.828 1 85.75 327 PHE A CA 1
ATOM 2571 C C . PHE A 1 327 ? -1.096 -67.312 -28.297 1 85.75 327 PHE A C 1
ATOM 2573 O O . PHE A 1 327 ? -1.165 -66.062 -28.312 1 85.75 327 PHE A O 1
ATOM 2580 N N . VAL A 1 328 ? -2.053 -68.062 -27.812 1 84.81 328 VAL A N 1
ATOM 2581 C CA . VAL A 1 328 ? -3.311 -67.5 -27.328 1 84.81 328 VAL A CA 1
ATOM 2582 C C . VAL A 1 328 ? -3.053 -66.625 -26.109 1 84.81 328 VAL A C 1
ATOM 2584 O O . VAL A 1 328 ? -3.576 -65.5 -26.031 1 84.81 328 VAL A O 1
ATOM 2587 N N . THR A 1 329 ? -2.229 -67.062 -25.188 1 87 329 THR A N 1
ATOM 2588 C CA . THR A 1 329 ? -1.911 -66.312 -24 1 87 329 THR A CA 1
ATOM 2589 C C . THR A 1 329 ? -1.207 -65 -24.359 1 87 329 THR A C 1
ATOM 2591 O O . THR A 1 329 ? -1.508 -63.969 -23.797 1 87 329 THR A O 1
ATOM 2594 N N . LYS A 1 330 ? -0.264 -65.188 -25.234 1 89.25 330 LYS A N 1
ATOM 2595 C CA . LYS A 1 330 ? 0.451 -63.969 -25.688 1 89.25 330 LYS A CA 1
ATOM 2596 C C . LYS A 1 330 ? -0.518 -62.906 -26.203 1 89.25 330 LYS A C 1
ATOM 2598 O O . LYS A 1 330 ? -0.462 -61.75 -25.797 1 89.25 330 LYS A O 1
ATOM 2603 N N . GLN A 1 331 ? -1.438 -63.344 -27.078 1 86.12 331 GLN A N 1
ATOM 2604 C CA . GLN A 1 331 ? -2.373 -62.375 -27.688 1 86.12 331 GLN A CA 1
ATOM 2605 C C . GLN A 1 331 ? -3.307 -61.781 -26.641 1 86.12 331 GLN A C 1
ATOM 2607 O O . GLN A 1 331 ? -3.551 -60.562 -26.641 1 86.12 331 GLN A O 1
ATOM 2612 N N . ASN A 1 332 ? -3.736 -62.562 -25.75 1 87.38 332 ASN A N 1
ATOM 2613 C CA . ASN A 1 332 ? -4.641 -62.094 -24.688 1 87.38 332 ASN A CA 1
ATOM 2614 C C . ASN A 1 332 ? -3.951 -61.094 -23.766 1 87.38 332 ASN A C 1
ATOM 2616 O O . ASN A 1 332 ? -4.523 -60.062 -23.422 1 87.38 332 ASN A O 1
ATOM 2620 N N . GLN A 1 333 ? -2.746 -61.438 -23.359 1 90.12 333 GLN A N 1
ATOM 2621 C CA . GLN A 1 333 ? -2.014 -60.594 -22.438 1 90.12 333 GLN A CA 1
ATOM 2622 C C . GLN A 1 333 ? -1.662 -59.25 -23.078 1 90.12 333 GLN A C 1
ATOM 2624 O O . GLN A 1 333 ? -1.719 -58.219 -22.438 1 90.12 333 GLN A O 1
ATOM 2629 N N . LEU A 1 334 ? -1.285 -59.281 -24.328 1 88.25 334 LEU A N 1
ATOM 2630 C CA . LEU A 1 334 ? -0.963 -58.031 -25.031 1 88.25 334 LEU A CA 1
ATOM 2631 C C . LEU A 1 334 ? -2.197 -57.156 -25.172 1 88.25 334 LEU A C 1
ATOM 2633 O O . LEU A 1 334 ? -2.109 -55.938 -25.047 1 88.25 334 LEU A O 1
ATOM 2637 N N . ALA A 1 335 ? -3.303 -57.812 -25.406 1 84.81 335 ALA A N 1
ATOM 2638 C CA . ALA A 1 335 ? -4.555 -57.062 -25.469 1 84.81 335 ALA A CA 1
ATOM 2639 C C . ALA A 1 335 ? -4.871 -56.406 -24.125 1 84.81 335 ALA A C 1
ATOM 2641 O O . ALA A 1 335 ? -5.336 -55.25 -24.078 1 84.81 335 ALA A O 1
ATOM 2642 N N . ARG A 1 336 ? -4.602 -57.125 -23.078 1 89.81 336 ARG A N 1
ATOM 2643 C CA . ARG A 1 336 ? -4.797 -56.594 -21.719 1 89.81 336 ARG A CA 1
ATOM 2644 C C . ARG A 1 336 ? -3.916 -55.406 -21.469 1 89.81 336 ARG A C 1
ATOM 2646 O O . ARG A 1 336 ? -4.371 -54.406 -20.906 1 89.81 336 ARG A O 1
ATOM 2653 N N . ILE A 1 337 ? -2.695 -55.438 -21.812 1 92.25 337 ILE A N 1
ATOM 2654 C CA . ILE A 1 337 ? -1.749 -54.344 -21.656 1 92.25 337 ILE A CA 1
ATOM 2655 C C . ILE A 1 337 ? -2.223 -53.125 -22.453 1 92.25 337 ILE A C 1
ATOM 2657 O O . ILE A 1 337 ? -2.215 -52 -21.953 1 92.25 337 ILE A O 1
ATOM 2661 N N . ASP A 1 338 ? -2.705 -53.375 -23.672 1 88.5 338 ASP A N 1
ATOM 2662 C CA . ASP A 1 338 ? -3.184 -52.281 -24.516 1 88.5 338 ASP A CA 1
ATOM 2663 C C . ASP A 1 338 ? -4.395 -51.594 -23.891 1 88.5 338 ASP A C 1
ATOM 2665 O O . ASP A 1 338 ? -4.5 -50.375 -23.938 1 88.5 338 ASP A O 1
ATOM 2669 N N . ASP A 1 339 ? -5.238 -52.375 -23.375 1 89.19 339 ASP A N 1
ATOM 2670 C CA . ASP A 1 339 ? -6.41 -51.812 -22.703 1 89.19 339 ASP A CA 1
ATOM 2671 C C . ASP A 1 339 ? -6.008 -50.969 -21.516 1 89.19 339 ASP A C 1
ATOM 2673 O O . ASP A 1 339 ? -6.574 -49.875 -21.297 1 89.19 339 ASP A O 1
ATOM 2677 N N . HIS A 1 340 ? -5.102 -51.5 -20.75 1 93.31 340 HIS A N 1
ATOM 2678 C CA . HIS A 1 340 ? -4.625 -50.75 -19.594 1 93.31 340 HIS A CA 1
ATOM 2679 C C . HIS A 1 340 ? -3.971 -49.438 -20.016 1 93.31 340 HIS A C 1
ATOM 2681 O O . HIS A 1 340 ? -4.203 -48.406 -19.406 1 93.31 340 HIS A O 1
ATOM 2687 N N . ILE A 1 341 ? -3.221 -49.406 -21.062 1 91.75 341 ILE A N 1
ATOM 2688 C CA . ILE A 1 341 ? -2.555 -48.219 -21.578 1 91.75 341 ILE A CA 1
ATOM 2689 C C . ILE A 1 341 ? -3.598 -47.219 -22.062 1 91.75 341 ILE A C 1
ATOM 2691 O O . ILE A 1 341 ? -3.455 -46.031 -21.828 1 91.75 341 ILE A O 1
ATOM 2695 N N . SER A 1 342 ? -4.625 -47.688 -22.719 1 90.31 342 SER A N 1
ATOM 2696 C CA . SER A 1 342 ? -5.699 -46.812 -23.172 1 90.31 342 SER A CA 1
ATOM 2697 C C . SER A 1 342 ? -6.344 -46.062 -22 1 90.31 342 SER A C 1
ATOM 2699 O O . SER A 1 342 ? -6.664 -44.875 -22.109 1 90.31 342 SER A O 1
ATOM 2701 N N . ARG A 1 343 ? -6.465 -46.688 -20.938 1 90.06 343 ARG A N 1
ATOM 2702 C CA . ARG A 1 343 ? -7.012 -46.062 -19.734 1 90.06 343 ARG A CA 1
ATOM 2703 C C . ARG A 1 343 ? -6.051 -45 -19.172 1 90.06 343 ARG A C 1
ATOM 2705 O O . ARG A 1 343 ? -6.473 -43.938 -18.766 1 90.06 343 ARG A O 1
ATOM 2712 N N . LEU A 1 344 ? -4.789 -45.406 -19.125 1 91.81 344 LEU A N 1
ATOM 2713 C CA . LEU A 1 344 ? -3.795 -44.438 -18.656 1 91.81 344 LEU A CA 1
ATOM 2714 C C . LEU A 1 344 ? -3.844 -43.156 -19.469 1 91.81 344 LEU A C 1
ATOM 2716 O O . LEU A 1 344 ? -3.775 -42.062 -18.922 1 91.81 344 LEU A O 1
ATOM 2720 N N . LYS A 1 345 ? -4.023 -43.312 -20.766 1 89.88 345 LYS A N 1
ATOM 2721 C CA . LYS A 1 345 ? -4.051 -42.188 -21.688 1 89.88 345 LYS A CA 1
ATOM 2722 C C . LYS A 1 345 ? -5.254 -41.281 -21.406 1 89.88 345 LYS A C 1
ATOM 2724 O O . LYS A 1 345 ? -5.188 -40.062 -21.609 1 89.88 345 LYS A O 1
ATOM 2729 N N . SER A 1 346 ? -6.297 -41.812 -20.938 1 90.38 346 SER A N 1
ATOM 2730 C CA . SER A 1 346 ? -7.547 -41.094 -20.766 1 90.38 346 SER A CA 1
ATOM 2731 C C . SER A 1 346 ? -7.516 -40.25 -19.484 1 90.38 346 SER A C 1
ATOM 2733 O O . SER A 1 346 ? -8.336 -39.375 -19.297 1 90.38 346 SER A O 1
ATOM 2735 N N . LEU A 1 347 ? -6.566 -40.5 -18.672 1 90.56 347 LEU A N 1
ATOM 2736 C CA . LEU A 1 347 ? -6.477 -39.781 -17.406 1 90.56 347 LEU A CA 1
ATOM 2737 C C . LEU A 1 347 ? -5.836 -38.406 -17.609 1 90.56 347 LEU A C 1
ATOM 2739 O O . LEU A 1 347 ? -4.898 -38.281 -18.406 1 90.56 347 LEU A O 1
ATOM 2743 N N . ASP A 1 348 ? -6.375 -37.406 -16.984 1 90.12 348 ASP A N 1
ATOM 2744 C CA . ASP A 1 348 ? -5.844 -36.031 -17.062 1 90.12 348 ASP A CA 1
ATOM 2745 C C . ASP A 1 348 ? -4.918 -35.75 -15.875 1 90.12 348 ASP A C 1
ATOM 2747 O O . ASP A 1 348 ? -5.184 -34.844 -15.078 1 90.12 348 ASP A O 1
ATOM 2751 N N . VAL A 1 349 ? -3.928 -36.625 -15.586 1 92.06 349 VAL A N 1
ATOM 2752 C CA . VAL A 1 349 ? -3.08 -36.469 -14.406 1 92.06 349 VAL A CA 1
ATOM 2753 C C . VAL A 1 349 ? -1.612 -36.438 -14.828 1 92.06 349 VAL A C 1
ATOM 2755 O O . VAL A 1 349 ? -0.718 -36.406 -13.977 1 92.06 349 VAL A O 1
ATOM 2758 N N . TRP A 1 350 ? -1.369 -36.438 -16.125 1 91.38 350 TRP A N 1
ATOM 2759 C CA . TRP A 1 350 ? 0.002 -36.656 -16.562 1 91.38 350 TRP A CA 1
ATOM 2760 C C . TRP A 1 350 ? 0.732 -35.344 -16.797 1 91.38 350 TRP A C 1
ATOM 2762 O O . TRP A 1 350 ? 1.9 -35.344 -17.188 1 91.38 350 TRP A O 1
ATOM 2772 N N . ASN A 1 351 ? 0.073 -34.188 -16.625 1 90.19 351 ASN A N 1
ATOM 2773 C CA . ASN A 1 351 ? 0.746 -32.906 -16.516 1 90.19 351 ASN A CA 1
ATOM 2774 C C . ASN A 1 351 ? 1.208 -32.625 -15.094 1 90.19 351 ASN A C 1
ATOM 2776 O O . ASN A 1 351 ? 0.393 -32.312 -14.227 1 90.19 351 ASN A O 1
ATOM 2780 N N . HIS A 1 352 ? 2.492 -32.75 -14.898 1 89.38 352 HIS A N 1
ATOM 2781 C CA . HIS A 1 352 ? 3.02 -32.688 -13.539 1 89.38 352 HIS A CA 1
ATOM 2782 C C . HIS A 1 352 ? 3.424 -31.266 -13.164 1 89.38 352 HIS A C 1
ATOM 2784 O O . HIS A 1 352 ? 3.986 -30.547 -13.992 1 89.38 352 HIS A O 1
ATOM 2790 N N . PRO A 1 353 ? 3.031 -30.953 -11.875 1 89.44 353 PRO A N 1
ATOM 2791 C CA . PRO A 1 353 ? 3.533 -29.672 -11.359 1 89.44 353 PRO A CA 1
ATOM 2792 C C . PRO A 1 353 ? 5.039 -29.688 -11.109 1 89.44 353 PRO A C 1
ATOM 2794 O O . PRO A 1 353 ? 5.562 -30.656 -10.555 1 89.44 353 PRO A O 1
ATOM 2797 N N . GLU A 1 354 ? 5.773 -28.656 -11.578 1 85.19 354 GLU A N 1
ATOM 2798 C CA . GLU A 1 354 ? 7.227 -28.625 -11.461 1 85.19 354 GLU A CA 1
ATOM 2799 C C . GLU A 1 354 ? 7.66 -27.766 -10.266 1 85.19 354 GLU A C 1
ATOM 2801 O O . GLU A 1 354 ? 8.547 -28.172 -9.508 1 85.19 354 GLU A O 1
ATOM 2806 N N . ASP A 1 355 ? 7.074 -26.578 -10.25 1 89.81 355 ASP A N 1
ATOM 2807 C CA . ASP A 1 355 ? 7.516 -25.641 -9.219 1 89.81 355 ASP A CA 1
ATOM 2808 C C . ASP A 1 355 ? 6.453 -24.578 -8.953 1 89.81 355 ASP A C 1
ATOM 2810 O O . ASP A 1 355 ? 5.461 -24.484 -9.68 1 89.81 355 ASP A O 1
ATOM 2814 N N . TYR A 1 356 ? 6.707 -23.953 -7.684 1 91.56 356 TYR A N 1
ATOM 2815 C CA . TYR A 1 356 ? 5.859 -22.828 -7.312 1 91.56 356 TYR A CA 1
ATOM 2816 C C . TYR A 1 356 ? 6.613 -21.5 -7.449 1 91.56 356 TYR A C 1
ATOM 2818 O O . TYR A 1 356 ? 7.816 -21.438 -7.188 1 91.56 356 TYR A O 1
ATOM 2826 N N . THR A 1 357 ? 5.902 -20.438 -7.969 1 88.31 357 THR A N 1
ATOM 2827 C CA . THR A 1 357 ? 6.5 -19.109 -8.039 1 88.31 357 THR A CA 1
ATOM 2828 C C . THR A 1 357 ? 5.539 -18.062 -7.504 1 88.31 357 THR A C 1
ATOM 2830 O O . THR A 1 357 ? 4.328 -18.141 -7.723 1 88.31 357 THR A O 1
ATOM 2833 N N . LEU A 1 358 ? 6.195 -17.203 -6.703 1 84.75 358 LEU A N 1
ATOM 2834 C CA . LEU A 1 358 ? 5.434 -16.047 -6.238 1 84.75 358 LEU A CA 1
ATOM 2835 C C . LEU A 1 358 ? 5.559 -14.883 -7.219 1 84.75 358 LEU A C 1
ATOM 2837 O O . LEU A 1 358 ? 6.668 -14.453 -7.539 1 84.75 358 LEU A O 1
ATOM 2841 N N . PRO A 1 359 ? 4.422 -14.43 -7.852 1 75.56 359 PRO A N 1
ATOM 2842 C CA . PRO A 1 359 ? 4.527 -13.398 -8.883 1 75.56 359 PRO A CA 1
ATOM 2843 C C . PRO A 1 359 ? 5.215 -12.125 -8.383 1 75.56 359 PRO A C 1
ATOM 2845 O O . PRO A 1 359 ? 6.219 -11.703 -8.953 1 75.56 359 PRO A O 1
ATOM 2848 N N . ASP A 1 360 ? 4.477 -11.078 -7.797 1 72.69 360 ASP A N 1
ATOM 2849 C CA . ASP A 1 360 ? 5.008 -9.789 -7.359 1 72.69 360 ASP A CA 1
ATOM 2850 C C . ASP A 1 360 ? 5.207 -9.766 -5.844 1 72.69 360 ASP A C 1
ATOM 2852 O O . ASP A 1 360 ? 4.332 -10.195 -5.09 1 72.69 360 ASP A O 1
ATOM 2856 N N . SER A 1 361 ? 6.543 -9.359 -5.582 1 73.62 361 SER A N 1
ATOM 2857 C CA . SER A 1 361 ? 6.883 -9.367 -4.164 1 73.62 361 SER A CA 1
ATOM 2858 C C . SER A 1 361 ? 6.387 -8.102 -3.471 1 73.62 361 SER A C 1
ATOM 2860 O O . SER A 1 361 ? 6.453 -7.992 -2.244 1 73.62 361 SER A O 1
ATOM 2862 N N . ASN A 1 362 ? 5.746 -7.227 -4.246 1 85.5 362 ASN A N 1
ATOM 2863 C CA . ASN A 1 362 ? 5.312 -6.008 -3.57 1 85.5 362 ASN A CA 1
ATOM 2864 C C . ASN A 1 362 ? 3.861 -6.113 -3.107 1 85.5 362 ASN A C 1
ATOM 2866 O O . ASN A 1 362 ? 2.945 -5.707 -3.824 1 85.5 362 ASN A O 1
ATOM 2870 N N . PHE A 1 363 ? 3.664 -6.594 -1.913 1 88.06 363 PHE A N 1
ATOM 2871 C CA . PHE A 1 363 ? 2.35 -6.863 -1.34 1 88.06 363 PHE A CA 1
ATOM 2872 C C . PHE A 1 363 ? 1.56 -5.574 -1.165 1 88.06 363 PHE A C 1
ATOM 2874 O O . PHE A 1 363 ? 0.338 -5.559 -1.328 1 88.06 363 PHE A O 1
ATOM 2881 N N . LEU A 1 364 ? 2.285 -4.453 -0.895 1 87.12 364 LEU A N 1
ATOM 2882 C CA . LEU A 1 364 ? 1.61 -3.176 -0.689 1 87.12 364 LEU A CA 1
ATOM 2883 C C . LEU A 1 364 ? 0.939 -2.703 -1.974 1 87.12 364 LEU A C 1
ATOM 2885 O O . LEU A 1 364 ? -0.197 -2.223 -1.945 1 87.12 364 LEU A O 1
ATOM 2889 N N . LYS A 1 365 ? 1.616 -2.732 -3.021 1 87.5 365 LYS A N 1
ATOM 2890 C CA . LYS A 1 365 ? 1.084 -2.334 -4.32 1 87.5 365 LYS A CA 1
ATOM 2891 C C . LYS A 1 365 ? -0.118 -3.189 -4.707 1 87.5 365 LYS A C 1
ATOM 2893 O O . LYS A 1 365 ? -1.104 -2.68 -5.242 1 87.5 365 LYS A O 1
ATOM 2898 N N . GLN A 1 366 ? -0.066 -4.52 -4.434 1 88.69 366 GLN A N 1
ATOM 2899 C CA . GLN A 1 366 ? -1.164 -5.43 -4.742 1 88.69 366 GLN A CA 1
ATOM 2900 C C . GLN A 1 366 ? -2.408 -5.09 -3.928 1 88.69 366 GLN A C 1
ATOM 2902 O O . GLN A 1 366 ? -3.52 -5.062 -4.461 1 88.69 366 GLN A O 1
ATOM 2907 N N . LEU A 1 367 ? -2.154 -4.84 -2.686 1 89.38 367 LEU A N 1
ATOM 2908 C CA . LEU A 1 367 ? -3.266 -4.523 -1.797 1 89.38 367 LEU A CA 1
ATOM 2909 C C . LEU A 1 367 ? -3.91 -3.195 -2.184 1 89.38 367 LEU A C 1
ATOM 2911 O O . LEU A 1 367 ? -5.125 -3.033 -2.072 1 89.38 367 LEU A O 1
ATOM 2915 N N . LEU A 1 368 ? -3.066 -2.234 -2.59 1 85.88 368 LEU A N 1
ATOM 2916 C CA . LEU A 1 368 ? -3.57 -0.932 -3.012 1 85.88 368 LEU A CA 1
ATOM 2917 C C . LEU A 1 368 ? -4.426 -1.061 -4.266 1 85.88 368 LEU A C 1
ATOM 2919 O O . LEU A 1 368 ? -5.504 -0.462 -4.352 1 85.88 368 LEU A O 1
ATOM 2923 N N . ASN A 1 369 ? -4.039 -1.835 -5.191 1 84.75 369 ASN A N 1
ATOM 2924 C CA . ASN A 1 369 ? -4.684 -1.936 -6.496 1 84.75 369 ASN A CA 1
ATOM 2925 C C . ASN A 1 369 ? -5.883 -2.879 -6.457 1 84.75 369 ASN A C 1
ATOM 2927 O O . ASN A 1 369 ? -6.934 -2.578 -7.027 1 84.75 369 ASN A O 1
ATOM 2931 N N . GLN A 1 370 ? -5.816 -4.012 -5.809 1 85.25 370 GLN A N 1
ATOM 2932 C CA . GLN A 1 370 ? -6.836 -5.051 -5.938 1 85.25 370 GLN A CA 1
ATOM 2933 C C . GLN A 1 370 ? -7.418 -5.422 -4.574 1 85.25 370 GLN A C 1
ATOM 2935 O O . GLN A 1 370 ? -8.383 -6.18 -4.492 1 85.25 370 GLN A O 1
ATOM 2940 N N . LYS A 1 371 ? -6.863 -4.973 -3.475 1 86.62 371 LYS A N 1
ATOM 2941 C CA . LYS A 1 371 ? -7.273 -5.293 -2.109 1 86.62 371 LYS A CA 1
ATOM 2942 C C . LYS A 1 371 ? -7.113 -6.781 -1.823 1 86.62 371 LYS A C 1
ATOM 2944 O O . LYS A 1 371 ? -7.828 -7.34 -0.986 1 86.62 371 LYS A O 1
ATOM 2949 N N . LYS A 1 372 ? -6.348 -7.465 -2.725 1 89.38 372 LYS A N 1
ATOM 2950 C CA . LYS A 1 372 ? -6.016 -8.875 -2.555 1 89.38 372 LYS A CA 1
ATOM 2951 C C . LYS A 1 372 ? -4.574 -9.156 -2.969 1 89.38 372 LYS A C 1
ATOM 2953 O O . LYS A 1 372 ? -3.932 -8.32 -3.605 1 89.38 372 LYS A O 1
ATOM 2958 N N . LEU A 1 373 ? -4.031 -10.219 -2.441 1 90.5 373 LEU A N 1
ATOM 2959 C CA . LEU A 1 373 ? -2.695 -10.641 -2.842 1 90.5 373 LEU A CA 1
ATOM 2960 C C . LEU A 1 373 ? -2.764 -11.641 -3.994 1 90.5 373 LEU A C 1
ATOM 2962 O O . LEU A 1 373 ? -3.709 -12.43 -4.082 1 90.5 373 LEU A O 1
ATOM 2966 N N . GLU A 1 374 ? -1.805 -11.602 -4.891 1 88.38 374 GLU A N 1
ATOM 2967 C CA . GLU A 1 374 ? -1.75 -12.508 -6.039 1 88.38 374 GLU A CA 1
ATOM 2968 C C . GLU A 1 374 ? -1.446 -13.938 -5.598 1 88.38 374 GLU A C 1
ATOM 2970 O O . GLU A 1 374 ? -0.626 -14.156 -4.707 1 88.38 374 GLU A O 1
ATOM 2975 N N . ASN A 1 375 ? -2.186 -14.805 -6.234 1 89.88 375 ASN A N 1
ATOM 2976 C CA . ASN A 1 375 ? -2.023 -16.219 -5.906 1 89.88 375 ASN A CA 1
ATOM 2977 C C . ASN A 1 375 ? -0.675 -16.75 -6.379 1 89.88 375 ASN A C 1
ATOM 2979 O O . ASN A 1 375 ? -0.078 -16.203 -7.309 1 89.88 375 ASN A O 1
ATOM 2983 N N . VAL A 1 376 ? -0.211 -17.766 -5.742 1 90.12 376 VAL A N 1
ATOM 2984 C CA . VAL A 1 376 ? 1.002 -18.469 -6.156 1 90.12 376 VAL A CA 1
ATOM 2985 C C . VAL A 1 376 ? 0.766 -19.156 -7.492 1 90.12 376 VAL A C 1
ATOM 2987 O O . VAL A 1 376 ? -0.288 -19.766 -7.707 1 90.12 376 VAL A O 1
ATOM 2990 N N . LYS A 1 377 ? 1.74 -18.984 -8.445 1 88.25 377 LYS A N 1
ATOM 2991 C CA . LYS A 1 377 ? 1.633 -19.609 -9.758 1 88.25 377 LYS A CA 1
ATOM 2992 C C . LYS A 1 377 ? 2.348 -20.953 -9.797 1 88.25 377 LYS A C 1
ATOM 2994 O O . LYS A 1 377 ? 3.377 -21.141 -9.141 1 88.25 377 LYS A O 1
ATOM 2999 N N . MET A 1 378 ? 1.662 -21.828 -10.414 1 88.62 378 MET A N 1
ATOM 3000 C CA . MET A 1 378 ? 2.191 -23.188 -10.57 1 88.62 378 MET A CA 1
ATOM 3001 C C . MET A 1 378 ? 2.531 -23.469 -12.031 1 88.62 378 MET A C 1
ATOM 3003 O O . MET A 1 378 ? 1.721 -23.219 -12.922 1 88.62 378 MET A O 1
ATOM 3007 N N . LEU A 1 379 ? 3.795 -23.938 -12.312 1 85.25 379 LEU A N 1
ATOM 3008 C CA . LEU A 1 379 ? 4.223 -24.359 -13.641 1 85.25 379 LEU A CA 1
ATOM 3009 C C . LEU A 1 379 ? 4.008 -25.859 -13.836 1 85.25 379 LEU A C 1
ATOM 3011 O O . LEU A 1 379 ? 4.402 -26.656 -12.984 1 85.25 379 LEU A O 1
ATOM 3015 N N . LYS A 1 380 ? 3.229 -26.234 -14.938 1 89.12 380 LYS A N 1
ATOM 3016 C CA . LYS A 1 380 ? 2.986 -27.641 -15.258 1 89.12 380 LYS A CA 1
ATOM 3017 C C . LYS A 1 380 ? 3.691 -28.047 -16.547 1 89.12 380 LYS A C 1
ATOM 3019 O O . LYS A 1 380 ? 3.75 -27.266 -17.5 1 89.12 380 LYS A O 1
ATOM 3024 N N . THR A 1 381 ? 4.254 -29.172 -16.531 1 86.94 381 THR A N 1
ATOM 3025 C CA . THR A 1 381 ? 4.898 -29.734 -17.703 1 86.94 381 THR A CA 1
ATOM 3026 C C . THR A 1 381 ? 4.434 -31.172 -17.953 1 86.94 381 THR A C 1
ATOM 3028 O O . THR A 1 381 ? 4.148 -31.891 -17 1 86.94 381 THR A O 1
ATOM 3031 N N . PRO A 1 382 ? 4.262 -31.484 -19.266 1 88.06 382 PRO A N 1
ATOM 3032 C CA . PRO A 1 382 ? 3.934 -32.875 -19.547 1 88.06 382 PRO A CA 1
ATOM 3033 C C . PRO A 1 382 ? 5.008 -33.844 -19.062 1 88.06 382 PRO A C 1
ATOM 3035 O O . PRO A 1 382 ? 6.203 -33.594 -19.25 1 88.06 382 PRO A O 1
ATOM 3038 N N . SER A 1 383 ? 4.641 -34.875 -18.312 1 88.81 383 SER A N 1
ATOM 3039 C CA . SER A 1 383 ? 5.586 -35.812 -17.719 1 88.81 383 SER A CA 1
ATOM 3040 C C . SER A 1 383 ? 6.246 -36.688 -18.797 1 88.81 383 SER A C 1
ATOM 3042 O O . SER A 1 383 ? 7.391 -37.094 -18.641 1 88.81 383 SER A O 1
ATOM 3044 N N . GLY A 1 384 ? 5.516 -37 -19.953 1 86.88 384 GLY A N 1
ATOM 3045 C CA . GLY A 1 384 ? 6.012 -37.875 -21.016 1 86.88 384 GLY A CA 1
ATOM 3046 C C . GLY A 1 384 ? 6.023 -39.312 -20.609 1 86.88 384 GLY A C 1
ATOM 3047 O O . GLY A 1 384 ? 6.562 -40.156 -21.344 1 86.88 384 GLY A O 1
ATOM 3048 N N . MET A 1 385 ? 5.492 -39.688 -19.484 1 91.44 385 MET A N 1
ATOM 3049 C CA . MET A 1 385 ? 5.566 -41.062 -18.953 1 91.44 385 MET A CA 1
ATOM 3050 C C . MET A 1 385 ? 4.719 -42.031 -19.781 1 91.44 385 MET A C 1
ATOM 3052 O O . MET A 1 385 ? 5.18 -43.094 -20.156 1 91.44 385 MET A O 1
ATOM 3056 N N . VAL A 1 386 ? 3.504 -41.625 -20.078 1 90.25 386 VAL A N 1
ATOM 3057 C CA . VAL A 1 386 ? 2.602 -42.5 -20.844 1 90.25 386 VAL A CA 1
ATOM 3058 C C . VAL A 1 386 ? 3.148 -42.688 -22.25 1 90.25 386 VAL A C 1
ATOM 3060 O O . VAL A 1 386 ? 3.104 -43.812 -22.781 1 90.25 386 VAL A O 1
ATOM 3063 N N . GLU A 1 387 ? 3.682 -41.656 -22.812 1 84.75 387 GLU A N 1
ATOM 3064 C CA . GLU A 1 387 ? 4.285 -41.75 -24.141 1 84.75 387 GLU A CA 1
ATOM 3065 C C . GLU A 1 387 ? 5.441 -42.75 -24.141 1 84.75 387 GLU A C 1
ATOM 3067 O O . GLU A 1 387 ? 5.574 -43.562 -25.078 1 84.75 387 GLU A O 1
ATOM 3072 N N . LYS A 1 388 ? 6.223 -42.688 -23.188 1 89.38 388 LYS A N 1
ATOM 3073 C CA . LYS A 1 388 ? 7.344 -43.625 -23.078 1 89.38 388 LYS A CA 1
ATOM 3074 C C . LYS A 1 388 ? 6.859 -45.062 -22.938 1 89.38 388 LYS A C 1
ATOM 3076 O O . LYS A 1 388 ? 7.438 -45.969 -23.516 1 89.38 388 LYS A O 1
ATOM 3081 N N . ILE A 1 389 ? 5.828 -45.281 -22.125 1 93.12 389 ILE A N 1
ATOM 3082 C CA . ILE A 1 389 ? 5.242 -46.625 -21.953 1 93.12 389 ILE A CA 1
ATOM 3083 C C . ILE A 1 389 ? 4.738 -47.156 -23.297 1 93.12 389 ILE A C 1
ATOM 3085 O O . ILE A 1 389 ? 5.027 -48.281 -23.656 1 93.12 389 ILE A O 1
ATOM 3089 N N . ILE A 1 390 ? 4.02 -46.312 -24 1 88.44 390 ILE A N 1
ATOM 3090 C CA . ILE A 1 390 ? 3.457 -46.688 -25.281 1 88.44 390 ILE A CA 1
ATOM 3091 C C . ILE A 1 390 ? 4.582 -47.062 -26.25 1 88.44 390 ILE A C 1
ATOM 3093 O O . ILE A 1 390 ? 4.504 -48.125 -26.906 1 88.44 390 ILE A O 1
ATOM 3097 N N . GLN A 1 391 ? 5.633 -46.312 -26.297 1 82.12 391 GLN A N 1
ATOM 3098 C CA . GLN A 1 391 ? 6.758 -46.594 -27.188 1 82.12 391 GLN A CA 1
ATOM 3099 C C . GLN A 1 391 ? 7.426 -47.906 -26.844 1 82.12 391 GLN A C 1
ATOM 3101 O O . GLN A 1 391 ? 7.777 -48.688 -27.734 1 82.12 391 GLN A O 1
ATOM 3106 N N . THR A 1 392 ? 7.555 -48.188 -25.562 1 87.69 392 THR A N 1
ATOM 3107 C CA . THR A 1 392 ? 8.203 -49.438 -25.125 1 87.69 392 THR A CA 1
ATOM 3108 C C . THR A 1 392 ? 7.355 -50.656 -25.484 1 87.69 392 THR A C 1
ATOM 3110 O O . THR A 1 392 ? 7.867 -51.656 -25.984 1 87.69 392 THR A O 1
ATOM 3113 N N . VAL A 1 393 ? 6.062 -50.562 -25.266 1 87.56 393 VAL A N 1
ATOM 3114 C CA . VAL A 1 393 ? 5.168 -51.688 -25.547 1 87.56 393 VAL A CA 1
ATOM 3115 C C . VAL A 1 393 ? 5.105 -51.906 -27.062 1 87.56 393 VAL A C 1
ATOM 3117 O O . VAL A 1 393 ? 5.102 -53.062 -27.516 1 87.56 393 VAL A O 1
ATOM 3120 N N . GLN A 1 394 ? 5.066 -50.844 -27.828 1 79.81 394 GLN A N 1
ATOM 3121 C CA . GLN A 1 394 ? 5.062 -50.969 -29.281 1 79.81 394 GLN A CA 1
ATOM 3122 C C . GLN A 1 394 ? 6.316 -51.719 -29.766 1 79.81 394 GLN A C 1
ATOM 3124 O O . GLN A 1 394 ? 6.25 -52.5 -30.703 1 79.81 394 GLN A O 1
ATOM 3129 N N . ARG A 1 395 ? 7.402 -51.469 -29.109 1 75.38 395 ARG A N 1
ATOM 3130 C CA . ARG A 1 395 ? 8.641 -52.156 -29.453 1 75.38 395 ARG A CA 1
ATOM 3131 C C . ARG A 1 395 ? 8.539 -53.656 -29.156 1 75.38 395 ARG A C 1
ATOM 3133 O O . ARG A 1 395 ? 9.07 -54.469 -29.906 1 75.38 395 ARG A O 1
ATOM 3140 N N . ALA A 1 396 ? 7.855 -53.969 -28.062 1 75.81 396 ALA A N 1
ATOM 3141 C CA . ALA A 1 396 ? 7.703 -55.375 -27.672 1 75.81 396 ALA A CA 1
ATOM 3142 C C . ALA A 1 396 ? 6.84 -56.156 -28.672 1 75.81 396 ALA A C 1
ATOM 3144 O O . ALA A 1 396 ? 7.074 -57.344 -28.922 1 75.81 396 ALA A O 1
ATOM 3145 N N . THR A 1 397 ? 5.867 -55.438 -29.203 1 71.88 397 THR A N 1
ATOM 3146 C CA . THR A 1 397 ? 4.883 -56.125 -30.047 1 71.88 397 THR A CA 1
ATOM 3147 C C . THR A 1 397 ? 5.281 -56.031 -31.516 1 71.88 397 THR A C 1
ATOM 3149 O O . THR A 1 397 ? 4.633 -56.656 -32.375 1 71.88 397 THR A O 1
ATOM 3152 N N . SER A 1 398 ? 6.34 -55.344 -31.703 1 70.31 398 SER A N 1
ATOM 3153 C CA . SER A 1 398 ? 6.766 -55.156 -33.094 1 70.31 398 SER A CA 1
ATOM 3154 C C . SER A 1 398 ? 7.355 -56.438 -33.656 1 70.31 398 SER A C 1
ATOM 3156 O O . SER A 1 398 ? 7.879 -57.281 -32.906 1 70.31 398 SER A O 1
ATOM 3158 N N . SER A 1 399 ? 7.07 -56.812 -34.938 1 69.69 399 SER A N 1
ATOM 3159 C CA . SER A 1 399 ? 7.629 -57.938 -35.656 1 69.69 399 SER A CA 1
ATOM 3160 C C . SER A 1 399 ? 9.156 -57.906 -35.656 1 69.69 399 SER A C 1
ATOM 3162 O O . SER A 1 399 ? 9.758 -56.875 -35.312 1 69.69 399 SER A O 1
ATOM 3164 N N . ASP A 1 400 ? 9.672 -59.156 -35.781 1 69.44 400 ASP A N 1
ATOM 3165 C CA . ASP A 1 400 ? 11.125 -59.25 -35.906 1 69.44 400 ASP A CA 1
ATOM 3166 C C . ASP A 1 400 ? 11.656 -58.25 -36.938 1 69.44 400 ASP A C 1
ATOM 3168 O O . ASP A 1 400 ? 12.656 -57.562 -36.688 1 69.44 400 ASP A O 1
ATOM 3172 N N . ILE A 1 401 ? 10.938 -58.188 -38.031 1 77.56 401 ILE A N 1
ATOM 3173 C CA . ILE A 1 401 ? 11.336 -57.281 -39.094 1 77.56 401 ILE A CA 1
ATOM 3174 C C . ILE A 1 401 ? 11.344 -55.844 -38.562 1 77.56 401 ILE A C 1
ATOM 3176 O O . ILE A 1 401 ? 12.312 -55.094 -38.75 1 77.56 401 ILE A O 1
ATOM 3180 N N . MET A 1 402 ? 10.344 -55.5 -37.875 1 77.06 402 MET A N 1
ATOM 3181 C CA . MET A 1 402 ? 10.211 -54.125 -37.406 1 77.06 402 MET A CA 1
ATOM 3182 C C . MET A 1 402 ? 11.281 -53.812 -36.375 1 77.06 402 MET A C 1
ATOM 3184 O O . MET A 1 402 ? 11.812 -52.719 -36.344 1 77.06 402 MET A O 1
ATOM 3188 N N . ARG A 1 403 ? 11.578 -54.719 -35.625 1 75.81 403 ARG A N 1
ATOM 3189 C CA . ARG A 1 403 ? 12.617 -54.531 -34.625 1 75.81 403 ARG A CA 1
ATOM 3190 C C . ARG A 1 403 ? 13.977 -54.312 -35.281 1 75.81 403 ARG A C 1
ATOM 3192 O O . ARG A 1 403 ? 14.695 -53.375 -34.938 1 75.81 403 ARG A O 1
ATOM 3199 N N . ARG A 1 404 ? 14.25 -55.25 -36.125 1 81.06 404 ARG A N 1
ATOM 3200 C CA . ARG A 1 404 ? 15.523 -55.125 -36.844 1 81.06 404 ARG A CA 1
ATOM 3201 C C . ARG A 1 404 ? 15.586 -53.875 -37.688 1 81.06 404 ARG A C 1
ATOM 3203 O O . ARG A 1 404 ? 16.641 -53.219 -37.781 1 81.06 404 ARG A O 1
ATOM 3210 N N . LYS A 1 405 ? 14.461 -53.531 -38.188 1 84.81 405 LYS A N 1
ATOM 3211 C CA . LYS A 1 405 ? 14.352 -52.281 -38.969 1 84.81 405 LYS A CA 1
ATOM 3212 C C . LYS A 1 405 ? 14.68 -51.062 -38.094 1 84.81 405 LYS A C 1
ATOM 3214 O O . LYS A 1 405 ? 15.406 -50.188 -38.531 1 84.81 405 LYS A O 1
ATOM 3219 N N . ARG A 1 406 ? 14.203 -51.094 -37 1 80.06 406 ARG A N 1
ATOM 3220 C CA . ARG A 1 406 ? 14.438 -49.969 -36.062 1 80.06 406 ARG A CA 1
ATOM 3221 C C . ARG A 1 406 ? 15.914 -49.812 -35.75 1 80.06 406 ARG A C 1
ATOM 3223 O O . ARG A 1 406 ? 16.453 -48.719 -35.719 1 80.06 406 ARG A O 1
ATOM 3230 N N . ASP A 1 407 ? 16.531 -50.906 -35.562 1 80.62 407 ASP A N 1
ATOM 3231 C CA . ASP A 1 407 ? 17.953 -50.875 -35.219 1 80.62 407 ASP A CA 1
ATOM 3232 C C . ASP A 1 407 ? 18.781 -50.406 -36.438 1 80.62 407 ASP A C 1
ATOM 3234 O O . ASP A 1 407 ? 19.719 -49.625 -36.281 1 80.62 407 ASP A O 1
ATOM 3238 N N . ALA A 1 408 ? 18.438 -50.938 -37.594 1 86.62 408 ALA A N 1
ATOM 3239 C CA . ALA A 1 408 ? 19.156 -50.594 -38.812 1 86.62 408 ALA A CA 1
ATOM 3240 C C . ALA A 1 408 ? 18.938 -49.125 -39.188 1 86.62 408 ALA A C 1
ATOM 3242 O O . ALA A 1 408 ? 19.812 -48.5 -39.781 1 86.62 408 ALA A O 1
ATOM 3243 N N . SER A 1 409 ? 17.812 -48.594 -38.844 1 86.31 409 SER A N 1
ATOM 3244 C CA . SER A 1 409 ? 17.453 -47.25 -39.25 1 86.31 409 SER A CA 1
ATOM 3245 C C . SER A 1 409 ? 18.234 -46.219 -38.438 1 86.31 409 SER A C 1
ATOM 3247 O O . SER A 1 409 ? 18.312 -45.031 -38.812 1 86.31 409 SER A O 1
ATOM 3249 N N . LYS A 1 410 ? 18.812 -46.625 -37.375 1 83.31 410 LYS A N 1
ATOM 3250 C CA . LYS A 1 410 ? 19.578 -45.719 -36.531 1 83.31 410 LYS A CA 1
ATOM 3251 C C . LYS A 1 410 ? 20.938 -45.406 -37.156 1 83.31 410 LYS A C 1
ATOM 3253 O O . LYS A 1 410 ? 21.578 -44.438 -36.75 1 83.31 410 LYS A O 1
ATOM 3258 N N . LYS A 1 411 ? 21.312 -46.156 -38.094 1 85.88 411 LYS A N 1
ATOM 3259 C CA . LYS A 1 411 ? 22.609 -45.969 -38.719 1 85.88 411 LYS A CA 1
ATOM 3260 C C . LYS A 1 411 ? 22.609 -44.719 -39.594 1 85.88 411 LYS A C 1
ATOM 3262 O O . LYS A 1 411 ? 21.609 -44.406 -40.25 1 85.88 411 LYS A O 1
ATOM 3267 N N . ASP A 1 412 ? 23.734 -44 -39.531 1 87.44 412 ASP A N 1
ATOM 3268 C CA . ASP A 1 412 ? 23.891 -42.844 -40.438 1 87.44 412 ASP A CA 1
ATOM 3269 C C . ASP A 1 412 ? 23.969 -43.281 -41.875 1 87.44 412 ASP A C 1
ATOM 3271 O O . ASP A 1 412 ? 24.906 -44 -42.281 1 87.44 412 ASP A O 1
ATOM 3275 N N . TRP A 1 413 ? 23.094 -42.812 -42.656 1 85.88 413 TRP A N 1
ATOM 3276 C CA . TRP A 1 413 ? 22.984 -43.281 -44.031 1 85.88 413 TRP A CA 1
ATOM 3277 C C . TRP A 1 413 ? 24.234 -42.906 -44.844 1 85.88 413 TRP A C 1
ATOM 3279 O O . TRP A 1 413 ? 24.562 -43.562 -45.812 1 85.88 413 TRP A O 1
ATOM 3289 N N . MET A 1 414 ? 24.953 -41.875 -44.438 1 87.56 414 MET A N 1
ATOM 3290 C CA . MET A 1 414 ? 26.125 -41.406 -45.156 1 87.56 414 MET A CA 1
ATOM 3291 C C . MET A 1 414 ? 27.344 -42.25 -44.812 1 87.56 414 MET A C 1
ATOM 3293 O O . MET A 1 414 ? 28.328 -42.25 -45.562 1 87.56 414 MET A O 1
ATOM 3297 N N . LYS A 1 415 ? 27.203 -42.969 -43.75 1 90.5 415 LYS A N 1
ATOM 3298 C CA . LYS A 1 415 ? 28.391 -43.688 -43.25 1 90.5 415 LYS A CA 1
ATOM 3299 C C . LYS A 1 415 ? 28.25 -45.188 -43.469 1 90.5 415 LYS A C 1
ATOM 3301 O O . LYS A 1 415 ? 29.188 -45.938 -43.156 1 90.5 415 LYS A O 1
ATOM 3306 N N . VAL A 1 416 ? 27.156 -45.625 -43.812 1 90.5 416 VAL A N 1
ATOM 3307 C CA . VAL A 1 416 ? 26.969 -47.062 -43.969 1 90.5 416 VAL A CA 1
ATOM 3308 C C . VAL A 1 416 ? 27.859 -47.594 -45.125 1 90.5 416 VAL A C 1
ATOM 3310 O O . VAL A 1 416 ? 28.047 -46.906 -46.125 1 90.5 416 VAL A O 1
ATOM 3313 N N . THR A 1 417 ? 28.438 -48.719 -44.969 1 92.12 417 THR A N 1
ATOM 3314 C CA . THR A 1 417 ? 29.266 -49.406 -45.969 1 92.12 417 THR A CA 1
ATOM 3315 C C . THR A 1 417 ? 28.562 -50.656 -46.5 1 92.12 417 THR A C 1
ATOM 3317 O O . THR A 1 417 ? 27.641 -51.156 -45.844 1 92.12 417 THR A O 1
ATOM 3320 N N . PHE A 1 418 ? 28.969 -51.031 -47.719 1 94.06 418 PHE A N 1
ATOM 3321 C CA . PHE A 1 418 ? 28.359 -52.188 -48.406 1 94.06 418 PHE A CA 1
ATOM 3322 C C . PHE A 1 418 ? 29.391 -53.25 -48.688 1 94.06 418 PHE A C 1
ATOM 3324 O O . PHE A 1 418 ? 30.359 -53.031 -49.406 1 94.06 418 PHE A O 1
ATOM 3331 N N . LYS A 1 419 ? 29.141 -54.375 -48.062 1 95.56 419 LYS A N 1
ATOM 3332 C CA . LYS A 1 419 ? 30.062 -55.5 -48.25 1 95.56 419 LYS A CA 1
ATOM 3333 C C . LYS A 1 419 ? 29.406 -56.625 -49.062 1 95.56 419 LYS A C 1
ATOM 3335 O O . LYS A 1 419 ? 28.328 -57.094 -48.688 1 95.56 419 LYS A O 1
ATOM 3340 N N . LEU A 1 420 ? 30.062 -57.062 -50.125 1 95.62 420 LEU A N 1
ATOM 3341 C CA . LEU A 1 420 ? 29.547 -58.156 -50.938 1 95.62 420 LEU A CA 1
ATOM 3342 C C . LEU A 1 420 ? 29.578 -59.469 -50.188 1 95.62 420 LEU A C 1
ATOM 3344 O O . LEU A 1 420 ? 30.641 -59.906 -49.719 1 95.62 420 LEU A O 1
ATOM 3348 N N . VAL A 1 421 ? 28.484 -60.094 -50.031 1 95.38 421 VAL A N 1
ATOM 3349 C CA . VAL A 1 421 ? 28.422 -61.312 -49.219 1 95.38 421 VAL A CA 1
ATOM 3350 C C . VAL A 1 421 ? 28.094 -62.5 -50.125 1 95.38 421 VAL A C 1
ATOM 3352 O O . VAL A 1 421 ? 28.453 -63.656 -49.844 1 95.38 421 VAL A O 1
ATOM 3355 N N . SER A 1 422 ? 27.406 -62.281 -51.156 1 96.06 422 SER A N 1
ATOM 3356 C CA . SER A 1 422 ? 27.031 -63.344 -52.062 1 96.06 422 SER A CA 1
ATOM 3357 C C . SER A 1 422 ? 26.812 -62.844 -53.469 1 96.06 422 SER A C 1
ATOM 3359 O O . SER A 1 422 ? 26.516 -61.656 -53.656 1 96.06 422 SER A O 1
ATOM 3361 N N . GLN A 1 423 ? 26.984 -63.688 -54.531 1 95.88 423 GLN A N 1
ATOM 3362 C CA . GLN A 1 423 ? 26.719 -63.312 -55.906 1 95.88 423 GLN A CA 1
ATOM 3363 C C . GLN A 1 423 ? 26.156 -64.5 -56.688 1 95.88 423 GLN A C 1
ATOM 3365 O O . GLN A 1 423 ? 26.562 -65.625 -56.469 1 95.88 423 GLN A O 1
ATOM 3370 N N . VAL A 1 424 ? 25.203 -64.25 -57.375 1 95.31 424 VAL A N 1
ATOM 3371 C CA . VAL A 1 424 ? 24.656 -65.25 -58.312 1 95.31 424 VAL A CA 1
ATOM 3372 C C . VAL A 1 424 ? 25.109 -64.938 -59.719 1 95.31 424 VAL A C 1
ATOM 3374 O O . VAL A 1 424 ? 24.906 -63.812 -60.219 1 95.31 424 VAL A O 1
ATOM 3377 N N . THR A 1 425 ? 25.703 -65.938 -60.375 1 92 425 THR A N 1
ATOM 3378 C CA . THR A 1 425 ? 26.25 -65.688 -61.688 1 92 425 THR A CA 1
ATOM 3379 C C . THR A 1 425 ? 25.422 -66.438 -62.75 1 92 425 THR A C 1
ATOM 3381 O O . THR A 1 425 ? 24.609 -67.312 -62.406 1 92 425 THR A O 1
ATOM 3384 N N . GLU A 1 426 ? 25.625 -66.062 -64.062 1 87.44 426 GLU A N 1
ATOM 3385 C CA . GLU A 1 426 ? 25.016 -66.688 -65.25 1 87.44 426 GLU A CA 1
ATOM 3386 C C . GLU A 1 426 ? 23.5 -66.625 -65.188 1 87.44 426 GLU A C 1
ATOM 3388 O O . GLU A 1 426 ? 22.828 -67.625 -65.375 1 87.44 426 GLU A O 1
ATOM 3393 N N . LEU A 1 427 ? 23.047 -65.562 -64.812 1 92.06 427 LEU A N 1
ATOM 3394 C CA . LEU A 1 427 ? 21.594 -65.375 -64.75 1 92.06 427 LEU A CA 1
ATOM 3395 C C . LEU A 1 427 ? 21.062 -65.062 -66.188 1 92.06 427 LEU A C 1
ATOM 3397 O O . LEU A 1 427 ? 21.781 -64.5 -67 1 92.06 427 LEU A O 1
ATOM 3401 N N . SER A 1 428 ? 19.875 -65.5 -66.375 1 89.75 428 SER A N 1
ATOM 3402 C CA . SER A 1 428 ? 19.188 -65.188 -67.625 1 89.75 428 SER A CA 1
ATOM 3403 C C . SER A 1 428 ? 19.047 -63.656 -67.812 1 89.75 428 SER A C 1
ATOM 3405 O O . SER A 1 428 ? 18.891 -62.938 -66.812 1 89.75 428 SER A O 1
ATOM 3407 N N . SER A 1 429 ? 19.078 -63.188 -69.062 1 86.62 429 SER A N 1
ATOM 3408 C CA . SER A 1 429 ? 18.891 -61.781 -69.375 1 86.62 429 SER A CA 1
ATOM 3409 C C . SER A 1 429 ? 17.438 -61.375 -69.188 1 86.62 429 SER A C 1
ATOM 3411 O O . SER A 1 429 ? 17.125 -60.156 -69.188 1 86.62 429 SER A O 1
ATOM 3413 N N . TRP A 1 430 ? 16.609 -62.312 -68.875 1 89.75 430 TRP A N 1
ATOM 3414 C CA . TRP A 1 430 ? 15.195 -62.031 -68.688 1 89.75 430 TRP A CA 1
ATOM 3415 C C . TRP A 1 430 ? 14.828 -61.844 -67.25 1 89.75 430 TRP A C 1
ATOM 3417 O O . TRP A 1 430 ? 13.648 -61.906 -66.875 1 89.75 430 TRP A O 1
ATOM 3427 N N . ILE A 1 431 ? 15.789 -61.656 -66.438 1 93.06 431 ILE A N 1
ATOM 3428 C CA . ILE A 1 431 ? 15.578 -61.375 -65 1 93.06 431 ILE A CA 1
ATOM 3429 C C . ILE A 1 431 ? 15.773 -59.875 -64.75 1 93.06 431 ILE A C 1
ATOM 3431 O O . ILE A 1 431 ? 16.859 -59.344 -65 1 93.06 431 ILE A O 1
ATOM 3435 N N . HIS A 1 432 ? 14.68 -59.281 -64.312 1 92.12 432 HIS A N 1
ATOM 3436 C CA . HIS A 1 432 ? 14.758 -57.812 -64.188 1 92.12 432 HIS A CA 1
ATOM 3437 C C . HIS A 1 432 ? 14.484 -57.375 -62.719 1 92.12 432 HIS A C 1
ATOM 3439 O O . HIS A 1 432 ? 14.703 -56.219 -62.375 1 92.12 432 HIS A O 1
ATOM 3445 N N . PHE A 1 433 ? 13.945 -58.219 -61.938 1 93.38 433 PHE A N 1
ATOM 3446 C CA . PHE A 1 433 ? 13.617 -57.875 -60.562 1 93.38 433 PHE A CA 1
ATOM 3447 C C . PHE A 1 433 ? 14.094 -58.969 -59.594 1 93.38 433 PHE A C 1
ATOM 3449 O O . PHE A 1 433 ? 14.352 -60.094 -60.031 1 93.38 433 PHE A O 1
ATOM 3456 N N . GLY A 1 434 ? 14.188 -58.531 -58.344 1 94.5 434 GLY A N 1
ATOM 3457 C CA . GLY A 1 434 ? 14.508 -59.469 -57.281 1 94.5 434 GLY A CA 1
ATOM 3458 C C . GLY A 1 434 ? 14.133 -58.969 -55.906 1 94.5 434 GLY A C 1
ATOM 3459 O O . GLY A 1 434 ? 14.141 -57.75 -55.656 1 94.5 434 GLY A O 1
ATOM 3460 N N . ILE A 1 435 ? 13.773 -59.906 -55.031 1 95.25 435 ILE A N 1
ATOM 3461 C CA . ILE A 1 435 ? 13.477 -59.531 -53.656 1 95.25 435 ILE A CA 1
ATOM 3462 C C . ILE A 1 435 ? 13.984 -60.594 -52.719 1 95.25 435 ILE A C 1
ATOM 3464 O O . ILE A 1 435 ? 14.312 -61.719 -53.156 1 95.25 435 ILE A O 1
ATOM 3468 N N . PHE A 1 436 ? 14.07 -60.219 -51.469 1 94.44 436 PHE A N 1
ATOM 3469 C CA . PHE A 1 436 ? 14.43 -61.156 -50.438 1 94.44 436 PHE A CA 1
ATOM 3470 C C . PHE A 1 436 ? 13.195 -61.906 -49.938 1 94.44 436 PHE A C 1
ATOM 3472 O O . PHE A 1 436 ? 12.188 -61.281 -49.594 1 94.44 436 PHE A O 1
ATOM 3479 N N . THR A 1 437 ? 13.188 -63.156 -49.844 1 92.38 437 THR A N 1
ATOM 3480 C CA . THR A 1 437 ? 12.094 -63.906 -49.25 1 92.38 437 THR A CA 1
ATOM 3481 C C . THR A 1 437 ? 12.508 -64.5 -47.906 1 92.38 437 THR A C 1
ATOM 3483 O O . THR A 1 437 ? 11.703 -65.188 -47.25 1 92.38 437 THR A O 1
ATOM 3486 N N . HIS A 1 438 ? 13.664 -64.438 -47.625 1 88.94 438 HIS A N 1
ATOM 3487 C CA . HIS A 1 438 ? 14.32 -64.812 -46.406 1 88.94 438 HIS A CA 1
ATOM 3488 C C . HIS A 1 438 ? 15.648 -64.125 -46.188 1 88.94 438 HIS A C 1
ATOM 3490 O O . HIS A 1 438 ? 16.109 -63.375 -47.094 1 88.94 438 HIS A O 1
ATOM 3496 N N . ASP A 1 439 ? 16.281 -64.375 -45.062 1 88.81 439 ASP A N 1
ATOM 3497 C CA . ASP A 1 439 ? 17.578 -63.75 -44.812 1 88.81 439 ASP A CA 1
ATOM 3498 C C . ASP A 1 439 ? 18.641 -64.375 -45.75 1 88.81 439 ASP A C 1
ATOM 3500 O O . ASP A 1 439 ? 19.625 -63.688 -46.062 1 88.81 439 ASP A O 1
ATOM 3504 N N . THR A 1 440 ? 18.328 -65.5 -46.156 1 92.31 440 THR A N 1
ATOM 3505 C CA . THR A 1 440 ? 19.344 -66.125 -46.938 1 92.31 440 THR A CA 1
ATOM 3506 C C . THR A 1 440 ? 18.766 -66.625 -48.281 1 92.31 440 THR A C 1
ATOM 3508 O O . THR A 1 440 ? 19.359 -67.438 -48.969 1 92.31 440 THR A O 1
ATOM 3511 N N . LYS A 1 441 ? 17.703 -66.25 -48.594 1 94.88 441 LYS A N 1
ATOM 3512 C CA . LYS A 1 441 ? 17.078 -66.625 -49.875 1 94.88 441 LYS A CA 1
ATOM 3513 C C . LYS A 1 441 ? 16.547 -65.438 -50.625 1 94.88 441 LYS A C 1
ATOM 3515 O O . LYS A 1 441 ? 15.992 -64.5 -50.031 1 94.88 441 LYS A O 1
ATOM 3520 N N . ILE A 1 442 ? 16.719 -65.438 -51.906 1 95.69 442 ILE A N 1
ATOM 3521 C CA . ILE A 1 442 ? 16.188 -64.438 -52.75 1 95.69 442 ILE A CA 1
ATOM 3522 C C . ILE A 1 442 ? 15.32 -65 -53.844 1 95.69 442 ILE A C 1
ATOM 3524 O O . ILE A 1 442 ? 15.5 -66.188 -54.219 1 95.69 442 ILE A O 1
ATOM 3528 N N . LEU A 1 443 ? 14.422 -64.312 -54.281 1 96.56 443 LEU A N 1
ATOM 3529 C CA . LEU A 1 443 ? 13.5 -64.688 -55.344 1 96.56 443 LEU A CA 1
ATOM 3530 C C . LEU A 1 443 ? 13.727 -63.844 -56.594 1 96.56 443 LEU A C 1
ATOM 3532 O O . LEU A 1 443 ? 13.703 -62.594 -56.5 1 96.56 443 LEU A O 1
ATOM 3536 N N . LEU A 1 444 ? 13.961 -64.5 -57.719 1 96.5 444 LEU A N 1
ATOM 3537 C CA . LEU A 1 444 ? 14.148 -63.812 -59 1 96.5 444 LEU A CA 1
ATOM 3538 C C . LEU A 1 444 ? 13.148 -64.312 -60.031 1 96.5 444 LEU A C 1
ATOM 3540 O O . LEU A 1 444 ? 13.211 -65.5 -60.438 1 96.5 444 LEU A O 1
ATOM 3544 N N . PRO A 1 445 ? 12.297 -63.469 -60.469 1 95.94 445 PRO A N 1
ATOM 3545 C CA . PRO A 1 445 ? 11.406 -63.906 -61.562 1 95.94 445 PRO A CA 1
ATOM 3546 C C . PRO A 1 445 ? 12.109 -63.875 -62.906 1 95.94 445 PRO A C 1
ATOM 3548 O O . PRO A 1 445 ? 12.922 -63 -63.188 1 95.94 445 PRO A O 1
ATOM 3551 N N . CYS A 1 446 ? 11.789 -64.938 -63.688 1 94.88 446 CYS A N 1
ATOM 3552 C CA . CYS A 1 446 ? 12.328 -65 -65.062 1 94.88 446 CYS A CA 1
ATOM 3553 C C . CYS A 1 446 ? 11.211 -65 -66.062 1 94.88 446 CYS A C 1
ATOM 3555 O O . CYS A 1 446 ? 10.25 -65.75 -66 1 94.88 446 CYS A O 1
ATOM 3557 N N . ARG A 1 447 ? 11.344 -64.25 -67.062 1 93.06 447 ARG A N 1
ATOM 3558 C CA . ARG A 1 447 ? 10.289 -64.062 -68.062 1 93.06 447 ARG A CA 1
ATOM 3559 C C . ARG A 1 447 ? 10.312 -65.25 -69.062 1 93.06 447 ARG A C 1
ATOM 3561 O O . ARG A 1 447 ? 9.258 -65.688 -69.562 1 93.06 447 ARG A O 1
ATOM 3568 N N . ARG A 1 448 ? 11.562 -65.688 -69.438 1 91.12 448 ARG A N 1
ATOM 3569 C CA . ARG A 1 448 ? 11.711 -66.75 -70.375 1 91.12 448 ARG A CA 1
ATOM 3570 C C . ARG A 1 448 ? 12.828 -67.688 -70 1 91.12 448 ARG A C 1
ATOM 3572 O O . ARG A 1 448 ? 14.008 -67.312 -70 1 91.12 448 ARG A O 1
ATOM 3579 N N . PRO A 1 449 ? 12.391 -68.875 -69.812 1 92.38 449 PRO A N 1
ATOM 3580 C CA . PRO A 1 449 ? 11.047 -69.438 -69.625 1 92.38 449 PRO A CA 1
ATOM 3581 C C . PRO A 1 449 ? 10.367 -68.875 -68.375 1 92.38 449 PRO A C 1
ATOM 3583 O O . PRO A 1 449 ? 11.023 -68.625 -67.375 1 92.38 449 PRO A O 1
ATOM 3586 N N . PRO A 1 450 ? 9.141 -68.75 -68.5 1 94.88 450 PRO A N 1
ATOM 3587 C CA . PRO A 1 450 ? 8.43 -68.188 -67.312 1 94.88 450 PRO A CA 1
ATOM 3588 C C . PRO A 1 450 ? 8.586 -69 -66.062 1 94.88 450 PRO A C 1
ATOM 3590 O O . PRO A 1 450 ? 8.094 -70.125 -66 1 94.88 450 PRO A O 1
ATOM 3593 N N . SER A 1 451 ? 9.258 -68.375 -65.125 1 96.56 451 SER A N 1
ATOM 3594 C CA . SER A 1 451 ? 9.523 -69.125 -63.875 1 96.56 451 SER A CA 1
ATOM 3595 C C . SER A 1 451 ? 9.859 -68.188 -62.719 1 96.56 451 SER A C 1
ATOM 3597 O O . SER A 1 451 ? 10.164 -67 -62.938 1 96.56 451 SER A O 1
ATOM 3599 N N . LEU A 1 452 ? 9.648 -68.625 -61.531 1 96.38 452 LEU A N 1
ATOM 3600 C CA . LEU A 1 452 ? 10.094 -68 -60.281 1 96.38 452 LEU A CA 1
ATOM 3601 C C . LEU A 1 452 ? 11.203 -68.812 -59.656 1 96.38 452 LEU A C 1
ATOM 3603 O O . LEU A 1 452 ? 10.984 -70 -59.281 1 96.38 452 LEU A O 1
ATOM 3607 N N . ASN A 1 453 ? 12.32 -68.188 -59.5 1 95.88 453 ASN A N 1
ATOM 3608 C CA . ASN A 1 453 ? 13.5 -68.938 -59.062 1 95.88 453 ASN A CA 1
ATOM 3609 C C . ASN A 1 453 ? 13.961 -68.5 -57.656 1 95.88 453 ASN A C 1
ATOM 3611 O O . ASN A 1 453 ? 14.164 -67.312 -57.406 1 95.88 453 ASN A O 1
ATOM 3615 N N . ILE A 1 454 ? 14.133 -69.438 -56.812 1 95.88 454 ILE A N 1
ATOM 3616 C CA . ILE A 1 454 ? 14.664 -69.188 -55.469 1 95.88 454 ILE A CA 1
ATOM 3617 C C . ILE A 1 454 ? 16.156 -69.5 -55.438 1 95.88 454 ILE A C 1
ATOM 3619 O O . ILE A 1 454 ? 16.562 -70.625 -55.781 1 95.88 454 ILE A O 1
ATOM 3623 N N . PHE A 1 455 ? 16.906 -68.562 -55.062 1 95.69 455 PHE A N 1
ATOM 3624 C CA . PHE A 1 455 ? 18.344 -68.75 -54.938 1 95.69 455 PHE A CA 1
ATOM 3625 C C . PHE A 1 455 ? 18.766 -68.75 -53.469 1 95.69 455 PHE A C 1
ATOM 3627 O O . PHE A 1 455 ? 18.266 -67.938 -52.688 1 95.69 455 PHE A O 1
ATOM 3634 N N . ASP A 1 456 ? 19.578 -69.625 -53.031 1 94.81 456 ASP A N 1
ATOM 3635 C CA . ASP A 1 456 ? 20.203 -69.625 -51.719 1 94.81 456 ASP A CA 1
ATOM 3636 C C . ASP A 1 456 ? 21.484 -68.812 -51.719 1 94.81 456 ASP A C 1
ATOM 3638 O O . ASP A 1 456 ? 22.438 -69.125 -52.438 1 94.81 456 ASP A O 1
ATOM 3642 N N . ILE A 1 457 ? 21.516 -67.812 -50.938 1 94.56 457 ILE A N 1
ATOM 3643 C CA . ILE A 1 457 ? 22.656 -66.875 -50.938 1 94.56 457 ILE A CA 1
ATOM 3644 C C . ILE A 1 457 ? 23.422 -67 -49.625 1 94.56 457 ILE A C 1
ATOM 3646 O O . ILE A 1 457 ? 24.047 -66.062 -49.188 1 94.56 457 ILE A O 1
ATOM 3650 N N . SER A 1 458 ? 23.328 -68.062 -48.938 1 92.88 458 SER A N 1
ATOM 3651 C CA . SER A 1 458 ? 24.062 -68.25 -47.688 1 92.88 458 SER A CA 1
ATOM 3652 C C . SER A 1 458 ? 25.562 -68.375 -47.938 1 92.88 458 SER A C 1
ATOM 3654 O O . SER A 1 458 ? 26.359 -68.062 -47.062 1 92.88 458 SER A O 1
ATOM 3656 N N . GLU A 1 459 ? 25.828 -68.75 -49.188 1 92.81 459 GLU A N 1
ATOM 3657 C CA . GLU A 1 459 ? 27.219 -68.875 -49.594 1 92.81 459 GLU A CA 1
ATOM 3658 C C . GLU A 1 459 ? 27.625 -67.75 -50.531 1 92.81 459 GLU A C 1
ATOM 3660 O O . GLU A 1 459 ? 26.766 -67.062 -51.125 1 92.81 459 GLU A O 1
ATOM 3665 N N . PRO A 1 460 ? 28.953 -67.562 -50.688 1 93.81 460 PRO A N 1
ATOM 3666 C CA . PRO A 1 460 ? 29.422 -66.438 -51.562 1 93.81 460 PRO A CA 1
ATOM 3667 C C . PRO A 1 460 ? 28.922 -66.625 -53 1 93.81 460 PRO A C 1
ATOM 3669 O O . PRO A 1 460 ? 28.719 -65.625 -53.688 1 93.81 460 PRO A O 1
ATOM 3672 N N . ILE A 1 461 ? 28.797 -67.812 -53.344 1 94.69 461 ILE A N 1
ATOM 3673 C CA . ILE A 1 461 ? 28.188 -68.062 -54.656 1 94.69 461 ILE A CA 1
ATOM 3674 C C . ILE A 1 461 ? 26.797 -68.688 -54.469 1 94.69 461 ILE A C 1
ATOM 3676 O O . ILE A 1 461 ? 26.656 -69.812 -53.969 1 94.69 461 ILE A O 1
ATOM 3680 N N . GLY A 1 462 ? 25.859 -67.938 -54.812 1 94.69 462 GLY A N 1
ATOM 3681 C CA . GLY A 1 462 ? 24.469 -68.375 -54.656 1 94.69 462 GLY A CA 1
ATOM 3682 C C . GLY A 1 462 ? 24.078 -69.438 -55.656 1 94.69 462 GLY A C 1
ATOM 3683 O O . GLY A 1 462 ? 24.609 -69.5 -56.781 1 94.69 462 GLY A O 1
ATOM 3684 N N . LYS A 1 463 ? 23.141 -70.25 -55.219 1 94.25 463 LYS A N 1
ATOM 3685 C CA . LYS A 1 463 ? 22.672 -71.375 -56.062 1 94.25 463 LYS A CA 1
ATOM 3686 C C . LYS A 1 463 ? 21.141 -71.375 -56.125 1 94.25 463 LYS A C 1
ATOM 3688 O O . LYS A 1 463 ? 20.469 -71.125 -55.125 1 94.25 463 LYS A O 1
ATOM 3693 N N . CYS A 1 464 ? 20.719 -71.688 -57.312 1 94.19 464 CYS A N 1
ATOM 3694 C CA . CYS A 1 464 ? 19.281 -71.875 -57.469 1 94.19 464 CYS A CA 1
ATOM 3695 C C . CYS A 1 464 ? 18.797 -73.125 -56.781 1 94.19 464 CYS A C 1
ATOM 3697 O O . CYS A 1 464 ? 19.234 -74.25 -57.125 1 94.19 464 CYS A O 1
ATOM 3699 N N . VAL A 1 465 ? 17.984 -73.062 -55.906 1 94 465 VAL A N 1
ATOM 3700 C CA . VAL A 1 465 ? 17.578 -74.188 -55.125 1 94 465 VAL A CA 1
ATOM 3701 C C . VAL A 1 465 ? 16.188 -74.688 -55.531 1 94 465 VAL A C 1
ATOM 3703 O O . VAL A 1 465 ? 15.789 -75.812 -55.25 1 94 465 VAL A O 1
ATOM 3706 N N . TYR A 1 466 ? 15.484 -73.812 -56.094 1 94.56 466 TYR A N 1
ATOM 3707 C CA . TYR A 1 466 ? 14.141 -74.188 -56.531 1 94.56 466 TYR A CA 1
ATOM 3708 C C . TYR A 1 466 ? 13.664 -73.312 -57.688 1 94.56 466 TYR A C 1
ATOM 3710 O O . TYR A 1 466 ? 13.945 -72.125 -57.719 1 94.56 466 TYR A O 1
ATOM 3718 N N . THR A 1 467 ? 12.945 -73.875 -58.594 1 94.69 467 THR A N 1
ATOM 3719 C CA . THR A 1 467 ? 12.328 -73.188 -59.719 1 94.69 467 THR A CA 1
ATOM 3720 C C . THR A 1 467 ? 10.844 -73.562 -59.812 1 94.69 467 THR A C 1
ATOM 3722 O O . THR A 1 467 ? 10.477 -74.688 -59.969 1 94.69 467 THR A O 1
ATOM 3725 N N . GLU A 1 468 ? 10.086 -72.562 -59.688 1 94.94 468 GLU A N 1
ATOM 3726 C CA . GLU A 1 468 ? 8.648 -72.75 -59.875 1 94.94 468 GLU A CA 1
ATOM 3727 C C . GLU A 1 468 ? 8.234 -72.312 -61.312 1 94.94 468 GLU A C 1
ATOM 3729 O O . GLU A 1 468 ? 8.32 -71.125 -61.656 1 94.94 468 GLU A O 1
ATOM 3734 N N . LYS A 1 469 ? 7.781 -73.188 -62.062 1 94.06 469 LYS A N 1
ATOM 3735 C CA . LYS A 1 469 ? 7.359 -72.938 -63.438 1 94.06 469 LYS A CA 1
ATOM 3736 C C . LYS A 1 469 ? 6.031 -72.125 -63.438 1 94.06 469 LYS A C 1
ATOM 3738 O O . LYS A 1 469 ? 5.117 -72.5 -62.688 1 94.06 469 LYS A O 1
ATOM 3743 N N . CYS A 1 470 ? 6.055 -71.125 -64.25 1 94 470 CYS A N 1
ATOM 3744 C CA . CYS A 1 470 ? 4.848 -70.312 -64.312 1 94 470 CYS A CA 1
ATOM 3745 C C . CYS A 1 470 ? 4.172 -70.562 -65.688 1 94 470 CYS A C 1
ATOM 3747 O O . CYS A 1 470 ? 4.848 -70.75 -66.688 1 94 470 CYS A O 1
ATOM 3749 N N . ARG A 1 471 ? 2.904 -70.562 -65.688 1 92 471 ARG A N 1
ATOM 3750 C CA . ARG A 1 471 ? 2.141 -70.688 -66.938 1 92 471 ARG A CA 1
ATOM 3751 C C . ARG A 1 471 ? 2.262 -69.438 -67.75 1 92 471 ARG A C 1
ATOM 3753 O O . ARG A 1 471 ? 2.307 -69.5 -69 1 92 471 ARG A O 1
ATOM 3760 N N . TYR A 1 472 ? 2.264 -68.312 -67.125 1 92.69 472 TYR A N 1
ATOM 3761 C CA . TYR A 1 472 ? 2.369 -67 -67.75 1 92.69 472 TYR A CA 1
ATOM 3762 C C . TYR A 1 472 ? 3.662 -66.312 -67.375 1 92.69 472 TYR A C 1
ATOM 3764 O O . TYR A 1 472 ? 4.301 -66.688 -66.375 1 92.69 472 TYR A O 1
ATOM 3772 N N . THR A 1 473 ? 4.008 -65.312 -68.188 1 94.31 473 THR A N 1
ATOM 3773 C CA . THR A 1 473 ? 5.23 -64.562 -67.938 1 94.31 473 THR A CA 1
ATOM 3774 C C . THR A 1 473 ? 5.102 -63.688 -66.688 1 94.31 473 THR A C 1
ATOM 3776 O O . THR A 1 473 ? 4.199 -62.875 -66.562 1 94.31 473 THR A O 1
ATOM 3779 N N . PRO A 1 474 ? 5.977 -63.969 -65.75 1 95.69 474 PRO A N 1
ATOM 3780 C CA . PRO A 1 474 ? 5.988 -63.062 -64.562 1 95.69 474 PRO A CA 1
ATOM 3781 C C . PRO A 1 474 ? 6.684 -61.75 -64.812 1 95.69 474 PRO A C 1
ATOM 3783 O O . PRO A 1 474 ? 7.672 -61.688 -65.562 1 95.69 474 PRO A O 1
ATOM 3786 N N . TYR A 1 475 ? 6.18 -60.625 -64.25 1 93.69 475 TYR A N 1
ATOM 3787 C CA . TYR A 1 475 ? 6.754 -59.281 -64.438 1 93.69 475 TYR A CA 1
ATOM 3788 C C . TYR A 1 475 ? 7.234 -58.75 -63.094 1 93.69 475 TYR A C 1
ATOM 3790 O O . TYR A 1 475 ? 8.25 -59.188 -62.531 1 93.69 475 TYR A O 1
ATOM 3798 N N . GLY A 1 476 ? 6.41 -57.938 -62.375 1 93.69 476 GLY A N 1
ATOM 3799 C CA . GLY A 1 476 ? 6.809 -57.312 -61.125 1 93.69 476 GLY A CA 1
ATOM 3800 C C . GLY A 1 476 ? 6.602 -58.219 -59.938 1 93.69 476 GLY A C 1
ATOM 3801 O O . GLY A 1 476 ? 5.762 -59.125 -59.938 1 93.69 476 GLY A O 1
ATOM 3802 N N . ILE A 1 477 ? 7.43 -57.906 -58.875 1 95.06 477 ILE A N 1
ATOM 3803 C CA . ILE A 1 477 ? 7.316 -58.625 -57.594 1 95.06 477 ILE A CA 1
ATOM 3804 C C . ILE A 1 477 ? 7.52 -57.656 -56.438 1 95.06 477 ILE A C 1
ATOM 3806 O O . ILE A 1 477 ? 8.289 -56.719 -56.531 1 95.06 477 ILE A O 1
ATOM 3810 N N . CYS A 1 478 ? 6.809 -57.906 -55.406 1 94 478 CYS A N 1
ATOM 3811 C CA . CYS A 1 478 ? 7.008 -57.125 -54.156 1 94 478 CYS A CA 1
ATOM 3812 C C . CYS A 1 478 ? 6.426 -57.844 -52.969 1 94 478 CYS A C 1
ATOM 3814 O O . CYS A 1 478 ? 5.629 -58.781 -53.125 1 94 478 CYS A O 1
ATOM 3816 N N . HIS A 1 479 ? 6.891 -57.5 -51.844 1 91.56 479 HIS A N 1
ATOM 3817 C CA . HIS A 1 479 ? 6.316 -58.031 -50.594 1 91.56 479 HIS A CA 1
ATOM 3818 C C . HIS A 1 479 ? 4.922 -57.469 -50.344 1 91.56 479 HIS A C 1
ATOM 3820 O O . HIS A 1 479 ? 4.668 -56.281 -50.594 1 91.56 479 HIS A O 1
ATOM 3826 N N . SER A 1 480 ? 4.062 -58.25 -49.844 1 85.62 480 SER A N 1
ATOM 3827 C CA . SER A 1 480 ? 2.719 -57.781 -49.531 1 85.62 480 SER A CA 1
ATOM 3828 C C . SER A 1 480 ? 2.693 -57.062 -48.188 1 85.62 480 SER A C 1
ATOM 3830 O O . SER A 1 480 ? 1.885 -56.156 -48 1 85.62 480 SER A O 1
ATOM 3832 N N . ARG A 1 481 ? 3.451 -57.469 -47.25 1 79.56 481 ARG A N 1
ATOM 3833 C CA . ARG A 1 481 ? 3.572 -56.875 -45.906 1 79.56 481 ARG A CA 1
ATOM 3834 C C . ARG A 1 481 ? 5.035 -56.719 -45.531 1 79.56 481 ARG A C 1
ATOM 3836 O O . ARG A 1 481 ? 5.559 -57.531 -44.75 1 79.56 481 ARG A O 1
ATOM 3843 N N . VAL A 1 482 ? 5.574 -55.75 -45.969 1 76.56 482 VAL A N 1
ATOM 3844 C CA . VAL A 1 482 ? 7.02 -55.562 -45.906 1 76.56 482 VAL A CA 1
ATOM 3845 C C . VAL A 1 482 ? 7.492 -55.469 -44.469 1 76.56 482 VAL A C 1
ATOM 3847 O O . VAL A 1 482 ? 8.625 -55.844 -44.156 1 76.56 482 VAL A O 1
ATOM 3850 N N . ASN A 1 483 ? 6.664 -55.094 -43.625 1 73.62 483 ASN A N 1
ATOM 3851 C CA . ASN A 1 483 ? 7.094 -54.875 -42.25 1 73.62 483 ASN A CA 1
ATOM 3852 C C . ASN A 1 483 ? 6.746 -56.062 -41.344 1 73.62 483 ASN A C 1
ATOM 3854 O O . ASN A 1 483 ? 7.09 -56.062 -40.156 1 73.62 483 ASN A O 1
ATOM 3858 N N . GLU A 1 484 ? 6.156 -57 -41.938 1 73.25 484 GLU A N 1
ATOM 3859 C CA . GLU A 1 484 ? 5.668 -58.094 -41.125 1 73.25 484 GLU A CA 1
ATOM 3860 C C . GLU A 1 484 ? 6.328 -59.438 -41.469 1 73.25 484 GLU A C 1
ATOM 3862 O O . GLU A 1 484 ? 6.773 -60.156 -40.594 1 73.25 484 GLU A O 1
ATOM 3867 N N . THR A 1 485 ? 6.32 -59.688 -42.688 1 78.19 485 THR A N 1
ATOM 3868 C CA . THR A 1 485 ? 6.848 -60.969 -43.094 1 78.19 485 THR A CA 1
ATOM 3869 C C . THR A 1 485 ? 7.492 -60.875 -44.469 1 78.19 485 THR A C 1
ATOM 3871 O O . THR A 1 485 ? 7.117 -60.031 -45.281 1 78.19 485 THR A O 1
ATOM 3874 N N . LEU A 1 486 ? 8.398 -61.812 -44.688 1 87.19 486 LEU A N 1
ATOM 3875 C CA . LEU A 1 486 ? 9.07 -61.875 -45.969 1 87.19 486 LEU A CA 1
ATOM 3876 C C . LEU A 1 486 ? 8.461 -63 -46.844 1 87.19 486 LEU A C 1
ATOM 3878 O O . LEU A 1 486 ? 8.781 -63.094 -48.031 1 87.19 486 LEU A O 1
ATOM 3882 N N . ASN A 1 487 ? 7.547 -63.688 -46.312 1 84.31 487 ASN A N 1
ATOM 3883 C CA . ASN A 1 487 ? 7.043 -64.875 -46.969 1 84.31 487 ASN A CA 1
ATOM 3884 C C . ASN A 1 487 ? 5.902 -64.562 -47.938 1 84.31 487 ASN A C 1
ATOM 3886 O O . ASN A 1 487 ? 5.551 -65.375 -48.781 1 84.31 487 ASN A O 1
ATOM 3890 N N . GLU A 1 488 ? 5.328 -63.469 -47.781 1 87.69 488 GLU A N 1
ATOM 3891 C CA . GLU A 1 488 ? 4.195 -63.094 -48.625 1 87.69 488 GLU A CA 1
ATOM 3892 C C . GLU A 1 488 ? 4.625 -62.156 -49.75 1 87.69 488 GLU A C 1
ATOM 3894 O O . GLU A 1 488 ? 5 -61.031 -49.5 1 87.69 488 GLU A O 1
ATOM 3899 N N . VAL A 1 489 ? 4.453 -62.688 -50.938 1 93.44 489 VAL A N 1
ATOM 3900 C CA . VAL A 1 489 ? 4.996 -61.938 -52.094 1 93.44 489 VAL A CA 1
ATOM 3901 C C . VAL A 1 489 ? 3.945 -61.844 -53.188 1 93.44 489 VAL A C 1
ATOM 3903 O O . VAL A 1 489 ? 3.301 -62.812 -53.531 1 93.44 489 VAL A O 1
ATOM 3906 N N . TYR A 1 490 ? 3.77 -60.625 -53.688 1 94 490 TYR A N 1
ATOM 3907 C CA . TYR A 1 490 ? 2.965 -60.406 -54.906 1 94 490 TYR A CA 1
ATOM 3908 C C . TYR A 1 490 ? 3.793 -60.625 -56.156 1 94 490 TYR A C 1
ATOM 3910 O O . TYR A 1 490 ? 4.938 -60.156 -56.25 1 94 490 TYR A O 1
ATOM 3918 N N . VAL A 1 491 ? 3.238 -61.312 -57.094 1 95.88 491 VAL A N 1
ATOM 3919 C CA . VAL A 1 491 ? 3.818 -61.438 -58.438 1 95.88 491 VAL A CA 1
ATOM 3920 C C . VAL A 1 491 ? 2.805 -61 -59.5 1 95.88 491 VAL A C 1
ATOM 3922 O O . VAL A 1 491 ? 1.669 -61.469 -59.5 1 95.88 491 VAL A O 1
ATOM 3925 N N . SER A 1 492 ? 3.242 -60.094 -60.312 1 96.19 492 SER A N 1
ATOM 3926 C CA . SER A 1 492 ? 2.34 -59.625 -61.344 1 96.19 492 SER A CA 1
ATOM 3927 C C . SER A 1 492 ? 2.541 -60.406 -62.656 1 96.19 492 SER A C 1
ATOM 3929 O O . SER A 1 492 ? 3.672 -60.75 -63 1 96.19 492 SER A O 1
ATOM 3931 N N . PHE A 1 493 ? 1.488 -60.656 -63.25 1 94.75 493 PHE A N 1
ATOM 3932 C CA . PHE A 1 493 ? 1.438 -61.25 -64.562 1 94.75 493 PHE A CA 1
ATOM 3933 C C . PHE A 1 493 ? 0.705 -60.312 -65.562 1 94.75 493 PHE A C 1
ATOM 3935 O O . PHE A 1 493 ? 0.46 -59.156 -65.25 1 94.75 493 PHE A O 1
ATOM 3942 N N . GLN A 1 494 ? 0.449 -60.75 -66.75 1 87.75 494 GLN A N 1
ATOM 3943 C CA . GLN A 1 494 ? -0.115 -59.906 -67.75 1 87.75 494 GLN A CA 1
ATOM 3944 C C . GLN A 1 494 ? -1.482 -59.375 -67.375 1 87.75 494 GLN A C 1
ATOM 3946 O O . GLN A 1 494 ? -1.751 -58.188 -67.5 1 87.75 494 GLN A O 1
ATOM 3951 N N . ASN A 1 495 ? -2.332 -60.25 -66.812 1 90.12 495 ASN A N 1
ATOM 3952 C CA . ASN A 1 495 ? -3.699 -59.812 -66.5 1 90.12 495 ASN A CA 1
ATOM 3953 C C . ASN A 1 495 ? -4.086 -60.062 -65.062 1 90.12 495 ASN A C 1
ATOM 3955 O O . ASN A 1 495 ? -5.262 -59.969 -64.688 1 90.12 495 ASN A O 1
ATOM 3959 N N . CYS A 1 496 ? -3.09 -60.344 -64.25 1 94.75 496 CYS A N 1
ATOM 3960 C CA . CYS A 1 496 ? -3.434 -60.594 -62.875 1 94.75 496 CYS A CA 1
ATOM 3961 C C . CYS A 1 496 ? -2.205 -60.469 -61.969 1 94.75 496 CYS A C 1
ATOM 3963 O O . CYS A 1 496 ? -1.074 -60.438 -62.469 1 94.75 496 CYS A O 1
ATOM 3965 N N . VAL A 1 497 ? -2.461 -60.281 -60.75 1 95 497 VAL A N 1
ATOM 3966 C CA . VAL A 1 497 ? -1.455 -60.375 -59.688 1 95 497 VAL A CA 1
ATOM 3967 C C . VAL A 1 497 ? -1.771 -61.531 -58.75 1 95 497 VAL A C 1
ATOM 3969 O O . VAL A 1 497 ? -2.924 -61.719 -58.375 1 95 497 VAL A O 1
ATOM 3972 N N . VAL A 1 498 ? -0.766 -62.312 -58.469 1 94.56 498 VAL A N 1
ATOM 3973 C CA . VAL A 1 498 ? -0.948 -63.469 -57.594 1 94.56 498 VAL A CA 1
ATOM 3974 C C . VAL A 1 498 ? -0.163 -63.25 -56.312 1 94.56 498 VAL A C 1
ATOM 3976 O O . VAL A 1 498 ? 1.012 -62.875 -56.344 1 94.56 498 VAL A O 1
ATOM 3979 N N . LEU A 1 499 ? -0.848 -63.469 -55.281 1 91.62 499 LEU A N 1
ATOM 3980 C CA . LEU A 1 499 ? -0.199 -63.469 -53.969 1 91.62 499 LEU A CA 1
ATOM 3981 C C . LEU A 1 499 ? 0.257 -64.875 -53.594 1 91.62 499 LEU A C 1
ATOM 3983 O O . LEU A 1 499 ? -0.564 -65.812 -53.469 1 91.62 499 LEU A O 1
ATOM 3987 N N . TYR A 1 500 ? 1.559 -65 -53.406 1 90.88 500 TYR A N 1
ATOM 3988 C CA . TYR A 1 500 ? 2.123 -66.25 -53.031 1 90.88 500 TYR A CA 1
ATOM 3989 C C . TYR A 1 500 ? 2.57 -66.25 -51.594 1 90.88 500 TYR A C 1
ATOM 3991 O O . TYR A 1 500 ? 3.076 -65.25 -51.094 1 90.88 500 TYR A O 1
ATOM 3999 N N . TRP A 1 501 ? 2.361 -67.375 -50.938 1 87 501 TRP A N 1
ATOM 4000 C CA . TRP A 1 501 ? 3.092 -67.688 -49.719 1 87 501 TRP A CA 1
ATOM 4001 C C . TRP A 1 501 ? 4.289 -68.562 -50.031 1 87 501 TRP A C 1
ATOM 4003 O O . TRP A 1 501 ? 4.129 -69.688 -50.562 1 87 501 TRP A O 1
ATOM 4013 N N . ILE A 1 502 ? 5.418 -68.125 -49.719 1 88.62 502 ILE A N 1
ATOM 4014 C CA . ILE A 1 502 ? 6.629 -68.812 -50.062 1 88.62 502 ILE A CA 1
ATOM 4015 C C . ILE A 1 502 ? 7.309 -69.375 -48.812 1 88.62 502 ILE A C 1
ATOM 4017 O O . ILE A 1 502 ? 7.773 -68.562 -47.969 1 88.62 502 ILE A O 1
ATOM 4021 N N . GLU A 1 503 ? 7.293 -70.625 -48.594 1 82.81 503 GLU A N 1
ATOM 4022 C CA . GLU A 1 503 ? 8.031 -71.25 -47.5 1 82.81 503 GLU A CA 1
ATOM 4023 C C . GLU A 1 503 ? 9.438 -71.625 -47.969 1 82.81 503 GLU A C 1
ATOM 4025 O O . GLU A 1 503 ? 9.602 -72.312 -48.969 1 82.81 503 GLU A O 1
ATOM 4030 N N . VAL A 1 504 ? 10.516 -71.125 -47.312 1 76.06 504 VAL A N 1
ATOM 4031 C CA . VAL A 1 504 ? 11.852 -71.312 -47.844 1 76.06 504 VAL A CA 1
ATOM 4032 C C . VAL A 1 504 ? 12.68 -72.188 -46.875 1 76.06 504 VAL A C 1
ATOM 4034 O O . VAL A 1 504 ? 13.859 -72.438 -47.125 1 76.06 504 VAL A O 1
ATOM 4037 N N . GLU A 1 505 ? 12.359 -72.562 -45.719 1 69.56 505 GLU A N 1
ATOM 4038 C CA . GLU A 1 505 ? 13.188 -73.25 -44.719 1 69.56 505 GLU A CA 1
ATOM 4039 C C . GLU A 1 505 ? 13.641 -74.625 -45.25 1 69.56 505 GLU A C 1
ATOM 4041 O O . GLU A 1 505 ? 14.828 -74.938 -45.219 1 69.56 505 GLU A O 1
ATOM 4046 N N . ASP A 1 506 ? 12.773 -75.562 -45.531 1 70.12 506 ASP A N 1
ATOM 4047 C CA . ASP A 1 506 ? 13.188 -76.875 -46.031 1 70.12 506 ASP A CA 1
ATOM 4048 C C . ASP A 1 506 ? 13.117 -76.938 -47.531 1 70.12 506 ASP A C 1
ATOM 4050 O O . ASP A 1 506 ? 14 -76.438 -48.25 1 70.12 506 ASP A O 1
ATOM 4054 N N . THR A 1 507 ? 12.195 -77.312 -48.062 1 78.31 507 THR A N 1
ATOM 4055 C CA . THR A 1 507 ? 11.898 -77.312 -49.5 1 78.31 507 THR A CA 1
ATOM 4056 C C . THR A 1 507 ? 10.945 -76.188 -49.844 1 78.31 507 THR A C 1
ATOM 4058 O O . THR A 1 507 ? 9.828 -76.125 -49.344 1 78.31 507 THR A O 1
ATOM 4061 N N . PRO A 1 508 ? 11.617 -75.25 -50.719 1 86.75 508 PRO A N 1
ATOM 4062 C CA . PRO A 1 508 ? 10.75 -74.125 -51.031 1 86.75 508 PRO A CA 1
ATOM 4063 C C . PRO A 1 508 ? 9.414 -74.562 -51.656 1 86.75 508 PRO A C 1
ATOM 4065 O O . PRO A 1 508 ? 9.375 -75.5 -52.469 1 86.75 508 PRO A O 1
ATOM 4068 N N . LYS A 1 509 ? 8.398 -74 -51.156 1 89.81 509 LYS A N 1
ATOM 4069 C CA . LYS A 1 509 ? 7.047 -74.25 -51.625 1 89.81 509 LYS A CA 1
ATOM 4070 C C . LYS A 1 509 ? 6.273 -72.938 -51.844 1 89.81 509 LYS A C 1
ATOM 4072 O O . LYS A 1 509 ? 6.297 -72.062 -51.031 1 89.81 509 LYS A O 1
ATOM 4077 N N . PHE A 1 510 ? 5.703 -72.938 -53.094 1 91.81 510 PHE A N 1
ATOM 4078 C CA . PHE A 1 510 ? 4.863 -71.812 -53.438 1 91.81 510 PHE A CA 1
ATOM 4079 C C . PHE A 1 510 ? 3.389 -72.125 -53.219 1 91.81 510 PHE A C 1
ATOM 4081 O O . PHE A 1 510 ? 2.885 -73.125 -53.812 1 91.81 510 PHE A O 1
ATOM 4088 N N . THR A 1 511 ? 2.756 -71.438 -52.406 1 87.38 511 THR A N 1
ATOM 4089 C CA . THR A 1 511 ? 1.317 -71.562 -52.219 1 87.38 511 THR A CA 1
ATOM 4090 C C . THR A 1 511 ? 0.575 -70.312 -52.688 1 87.38 511 THR A C 1
ATOM 4092 O O . THR A 1 511 ? 0.858 -69.188 -52.219 1 87.38 511 THR A O 1
ATOM 4095 N N . LYS A 1 512 ? -0.289 -70.5 -53.656 1 87.31 512 LYS A N 1
ATOM 4096 C CA . LYS A 1 512 ? -1.087 -69.375 -54.125 1 87.31 512 LYS A CA 1
ATOM 4097 C C . LYS A 1 512 ? -2.166 -69 -53.094 1 87.31 512 LYS A C 1
ATOM 4099 O O . LYS A 1 512 ? -2.996 -69.812 -52.75 1 87.31 512 LYS A O 1
ATOM 4104 N N . LEU A 1 513 ? -2.111 -67.875 -52.719 1 81.81 513 LEU A N 1
ATOM 4105 C CA . LEU A 1 513 ? -3.07 -67.438 -51.719 1 81.81 513 LEU A CA 1
ATOM 4106 C C . LEU A 1 513 ? -4.242 -66.688 -52.344 1 81.81 513 LEU A C 1
ATOM 4108 O O . LEU A 1 513 ? -5.395 -66.875 -51.969 1 81.81 513 LEU A O 1
ATOM 4112 N N . GLN A 1 514 ? -3.959 -65.875 -53.25 1 85.19 514 GLN A N 1
ATOM 4113 C CA . GLN A 1 514 ? -4.973 -65 -53.875 1 85.19 514 GLN A CA 1
ATOM 4114 C C . GLN A 1 514 ? -4.578 -64.625 -55.312 1 85.19 514 GLN A C 1
ATOM 4116 O O . GLN A 1 514 ? -3.393 -64.5 -55.625 1 85.19 514 GLN A O 1
ATOM 4121 N N . THR A 1 515 ? -5.547 -64.562 -56.156 1 89.56 515 THR A N 1
ATOM 4122 C CA . THR A 1 515 ? -5.371 -64.062 -57.531 1 89.56 515 THR A CA 1
ATOM 4123 C C . THR A 1 515 ? -6.246 -62.812 -57.75 1 89.56 515 THR A C 1
ATOM 4125 O O . THR A 1 515 ? -7.461 -62.875 -57.562 1 89.56 515 THR A O 1
ATOM 4128 N N . ILE A 1 516 ? -5.641 -61.812 -58.062 1 91.06 516 ILE A N 1
ATOM 4129 C CA . ILE A 1 516 ? -6.352 -60.562 -58.312 1 91.06 516 ILE A CA 1
ATOM 4130 C C . ILE A 1 516 ? -6.332 -60.219 -59.812 1 91.06 516 ILE A C 1
ATOM 4132 O O . ILE A 1 516 ? -5.262 -60.125 -60.406 1 91.06 516 ILE A O 1
ATOM 4136 N N . GLN A 1 517 ? -7.434 -60.031 -60.312 1 92.25 517 GLN A N 1
ATOM 4137 C CA . GLN A 1 517 ? -7.512 -59.656 -61.719 1 92.25 517 GLN A CA 1
ATOM 4138 C C . GLN A 1 517 ? -7.211 -58.188 -61.938 1 92.25 517 GLN A C 1
ATOM 4140 O O . GLN A 1 517 ? -7.652 -57.344 -61.156 1 92.25 517 GLN A O 1
ATOM 4145 N N . LEU A 1 518 ? -6.461 -57.906 -62.875 1 91.81 518 LEU A N 1
ATOM 4146 C CA . LEU A 1 518 ? -6.051 -56.531 -63.156 1 91.81 518 LEU A CA 1
ATOM 4147 C C . LEU A 1 518 ? -6.828 -55.969 -64.312 1 91.81 518 LEU A C 1
ATOM 4149 O O . LEU A 1 518 ? -7.094 -56.656 -65.312 1 91.81 518 LEU A O 1
ATOM 4153 N N . ASN A 1 519 ? -7.188 -54.719 -64.188 1 87.44 519 ASN A N 1
ATOM 4154 C CA . ASN A 1 519 ? -7.809 -54 -65.312 1 87.44 519 ASN A CA 1
ATOM 4155 C C . ASN A 1 519 ? -6.77 -53.531 -66.375 1 87.44 519 ASN A C 1
ATOM 4157 O O . ASN A 1 519 ? -7.078 -53.375 -67.5 1 87.44 519 ASN A O 1
ATOM 4161 N N . GLU A 1 520 ? -5.641 -53.219 -65.938 1 90.75 520 GLU A N 1
ATOM 4162 C CA . GLU A 1 520 ? -4.488 -52.812 -66.75 1 90.75 520 GLU A CA 1
ATOM 4163 C C . GLU A 1 520 ? -3.26 -53.656 -66.375 1 90.75 520 GLU A C 1
ATOM 4165 O O . GLU A 1 520 ? -3.064 -54.031 -65.25 1 90.75 520 GLU A O 1
ATOM 4170 N N . PRO A 1 521 ? -2.48 -53.938 -67.438 1 90.44 521 PRO A N 1
ATOM 4171 C CA . PRO A 1 521 ? -1.265 -54.688 -67.062 1 90.44 521 PRO A CA 1
ATOM 4172 C C . PRO A 1 521 ? -0.343 -53.938 -66.125 1 90.44 521 PRO A C 1
ATOM 4174 O O . PRO A 1 521 ? -0.225 -52.719 -66.188 1 90.44 521 PRO A O 1
ATOM 4177 N N . MET A 1 522 ? 0.222 -54.625 -65.25 1 94.19 522 MET A N 1
ATOM 4178 C CA . MET A 1 522 ? 1.178 -54.062 -64.312 1 94.19 522 MET A CA 1
ATOM 4179 C C . MET A 1 522 ? 2.523 -54.781 -64.438 1 94.19 522 MET A C 1
ATOM 4181 O O . MET A 1 522 ? 2.721 -55.812 -63.812 1 94.19 522 MET A O 1
ATOM 4185 N N . LEU A 1 523 ? 3.404 -54.094 -65.062 1 93.62 523 LEU A N 1
ATOM 4186 C CA . LEU A 1 523 ? 4.688 -54.719 -65.375 1 93.62 523 LEU A CA 1
ATOM 4187 C C . LEU A 1 523 ? 5.672 -54.531 -64.25 1 93.62 523 LEU A C 1
ATOM 4189 O O . LEU A 1 523 ? 6.688 -55.219 -64.188 1 93.62 523 LEU A O 1
ATOM 4193 N N . ALA A 1 524 ? 5.426 -53.625 -63.375 1 94.31 524 ALA A N 1
ATOM 4194 C CA . ALA A 1 524 ? 6.156 -53.406 -62.125 1 94.31 524 ALA A CA 1
ATOM 4195 C C . ALA A 1 524 ? 5.199 -53.094 -60.969 1 94.31 524 ALA A C 1
ATOM 4197 O O . ALA A 1 524 ? 4.211 -52.375 -61.156 1 94.31 524 ALA A O 1
ATOM 4198 N N . ILE A 1 525 ? 5.508 -53.656 -59.812 1 94.94 525 ILE A N 1
ATOM 4199 C CA . ILE A 1 525 ? 4.664 -53.406 -58.656 1 94.94 525 ILE A CA 1
ATOM 4200 C C . ILE A 1 525 ? 5.535 -53.156 -57.406 1 94.94 525 ILE A C 1
ATOM 4202 O O . ILE A 1 525 ? 6.629 -53.719 -57.312 1 94.94 525 ILE A O 1
ATOM 4206 N N . SER A 1 526 ? 5.133 -52.375 -56.531 1 93.88 526 SER A N 1
ATOM 4207 C CA . SER A 1 526 ? 5.773 -52.031 -55.25 1 93.88 526 SER A CA 1
ATOM 4208 C C . SER A 1 526 ? 4.738 -51.781 -54.156 1 93.88 526 SER A C 1
ATOM 4210 O O . SER A 1 526 ? 3.68 -51.188 -54.438 1 93.88 526 SER A O 1
ATOM 4212 N N . CYS A 1 527 ? 5.074 -52.156 -52.969 1 89.94 527 CYS A N 1
ATOM 4213 C CA . CYS A 1 527 ? 4.125 -52.062 -51.875 1 89.94 527 CYS A CA 1
ATOM 4214 C C . CYS A 1 527 ? 4.543 -50.969 -50.875 1 89.94 527 CYS A C 1
ATOM 4216 O O . CYS A 1 527 ? 5.664 -50.969 -50.375 1 89.94 527 CYS A O 1
ATOM 4218 N N . GLY A 1 528 ? 3.701 -50.031 -50.688 1 84.31 528 GLY A N 1
ATOM 4219 C CA . GLY A 1 528 ? 3.879 -49.062 -49.625 1 84.31 528 GLY A CA 1
ATOM 4220 C C . GLY A 1 528 ? 3.236 -49.438 -48.312 1 84.31 528 GLY A C 1
ATOM 4221 O O . GLY A 1 528 ? 3.002 -50.625 -48.062 1 84.31 528 GLY A O 1
ATOM 4222 N N . LEU A 1 529 ? 3.027 -48.5 -47.469 1 77.5 529 LEU A N 1
ATOM 4223 C CA . LEU A 1 529 ? 2.408 -48.75 -46.188 1 77.5 529 LEU A CA 1
ATOM 4224 C C . LEU A 1 529 ? 0.917 -49.031 -46.344 1 77.5 529 LEU A C 1
ATOM 4226 O O . LEU A 1 529 ? 0.393 -49.969 -45.75 1 77.5 529 LEU A O 1
ATOM 4230 N N . THR A 1 530 ? 0.278 -48.188 -47.125 1 77.88 530 THR A N 1
ATOM 4231 C CA . THR A 1 530 ? -1.167 -48.344 -47.25 1 77.88 530 THR A CA 1
ATOM 4232 C C . THR A 1 530 ? -1.565 -48.438 -48.719 1 77.88 530 THR A C 1
ATOM 4234 O O . THR A 1 530 ? -2.721 -48.719 -49.031 1 77.88 530 THR A O 1
ATOM 4237 N N . THR A 1 531 ? -0.627 -48.219 -49.594 1 86.25 531 THR A N 1
ATOM 4238 C CA . THR A 1 531 ? -0.945 -48.188 -51 1 86.25 531 THR A CA 1
ATOM 4239 C C . THR A 1 531 ? 0.053 -49 -51.812 1 86.25 531 THR A C 1
ATOM 4241 O O . THR A 1 531 ? 1.149 -49.312 -51.312 1 86.25 531 THR A O 1
ATOM 4244 N N . MET A 1 532 ? -0.479 -49.438 -53 1 90.38 532 MET A N 1
ATOM 4245 C CA . MET A 1 532 ? 0.383 -50.094 -53.969 1 90.38 532 MET A CA 1
ATOM 4246 C C . MET A 1 532 ? 0.749 -49.156 -55.125 1 90.38 532 MET A C 1
ATOM 4248 O O . MET A 1 532 ? -0.057 -48.312 -55.531 1 90.38 532 MET A O 1
ATOM 4252 N N . PHE A 1 533 ? 1.918 -49.25 -55.562 1 93.94 533 PHE A N 1
ATOM 4253 C CA . PHE A 1 533 ? 2.387 -48.5 -56.719 1 93.94 533 PHE A CA 1
ATOM 4254 C C . PHE A 1 533 ? 2.74 -49.438 -57.875 1 93.94 533 PHE A C 1
ATOM 4256 O O . PHE A 1 533 ? 3.391 -50.469 -57.656 1 93.94 533 PHE A O 1
ATOM 4263 N N . SER A 1 534 ? 2.23 -49.188 -59.031 1 94.44 534 SER A N 1
ATOM 4264 C CA . SER A 1 534 ? 2.469 -50.062 -60.188 1 94.44 534 SER A CA 1
ATOM 4265 C C . SER A 1 534 ? 2.594 -49.219 -61.469 1 94.44 534 SER A C 1
ATOM 4267 O O . SER A 1 534 ? 2.322 -48.031 -61.469 1 94.44 534 SER A O 1
ATOM 4269 N N . ALA A 1 535 ? 3.146 -49.906 -62.5 1 94.31 535 ALA A N 1
ATOM 4270 C CA . ALA A 1 535 ? 3.291 -49.219 -63.75 1 94.31 535 ALA A CA 1
ATOM 4271 C C . ALA A 1 535 ? 3.311 -50.188 -64.938 1 94.31 535 ALA A C 1
ATOM 4273 O O . ALA A 1 535 ? 3.641 -51.375 -64.75 1 94.31 535 ALA A O 1
ATOM 4274 N N . ASN A 1 536 ? 2.883 -49.719 -66 1 91.81 536 ASN A N 1
ATOM 4275 C CA . ASN A 1 536 ? 3.129 -50.406 -67.312 1 91.81 536 ASN A CA 1
ATOM 4276 C C . ASN A 1 536 ? 4.004 -49.531 -68.188 1 91.81 536 ASN A C 1
ATOM 4278 O O . ASN A 1 536 ? 4.777 -48.719 -67.75 1 91.81 536 ASN A O 1
ATOM 4282 N N . ASP A 1 537 ? 3.949 -49.75 -69.5 1 87.25 537 ASP A N 1
ATOM 4283 C CA . ASP A 1 537 ? 4.875 -49.062 -70.375 1 87.25 537 ASP A CA 1
ATOM 4284 C C . ASP A 1 537 ? 4.465 -47.594 -70.562 1 87.25 537 ASP A C 1
ATOM 4286 O O . ASP A 1 537 ? 5.297 -46.75 -70.938 1 87.25 537 ASP A O 1
ATOM 4290 N N . SER A 1 538 ? 3.273 -47.344 -70.188 1 88.62 538 SER A N 1
ATOM 4291 C CA . SER A 1 538 ? 2.805 -46 -70.562 1 88.62 538 SER A CA 1
ATOM 4292 C C . SER A 1 538 ? 2.219 -45.281 -69.375 1 88.62 538 SER A C 1
ATOM 4294 O O . SER A 1 538 ? 2.086 -44.062 -69.438 1 88.62 538 SER A O 1
ATOM 4296 N N . LYS A 1 539 ? 1.835 -46 -68.375 1 91.69 539 LYS A N 1
ATOM 4297 C CA . LYS A 1 539 ? 1.136 -45.375 -67.25 1 91.69 539 LYS A CA 1
ATOM 4298 C C . LYS A 1 539 ? 1.655 -45.906 -65.938 1 91.69 539 LYS A C 1
ATOM 4300 O O . LYS A 1 539 ? 2.125 -47.031 -65.812 1 91.69 539 LYS A O 1
ATOM 4305 N N . ALA A 1 540 ? 1.616 -45.062 -65 1 92.62 540 ALA A N 1
ATOM 4306 C CA . ALA A 1 540 ? 1.852 -45.438 -63.594 1 92.62 540 ALA A CA 1
ATOM 4307 C C . ALA A 1 540 ? 0.56 -45.375 -62.781 1 92.62 540 ALA A C 1
ATOM 4309 O O . ALA A 1 540 ? -0.299 -44.531 -63.031 1 92.62 540 ALA A O 1
ATOM 4310 N N . PHE A 1 541 ? 0.45 -46.25 -61.781 1 94.44 541 PHE A N 1
ATOM 4311 C CA . PHE A 1 541 ? -0.791 -46.375 -61.031 1 94.44 541 PHE A CA 1
ATOM 4312 C C . PHE A 1 541 ? -0.513 -46.375 -59.531 1 94.44 541 PHE A C 1
ATOM 4314 O O . PHE A 1 541 ? 0.388 -47.094 -59.062 1 94.44 541 PHE A O 1
ATOM 4321 N N . ILE A 1 542 ? -1.209 -45.594 -58.844 1 93 542 ILE A N 1
ATOM 4322 C CA . ILE A 1 542 ? -1.322 -45.75 -57.406 1 93 542 ILE A CA 1
ATOM 4323 C C . ILE A 1 542 ? -2.623 -46.5 -57.062 1 93 542 ILE A C 1
ATOM 4325 O O . ILE A 1 542 ? -3.709 -46.031 -57.438 1 93 542 ILE A O 1
ATOM 4329 N N . CYS A 1 543 ? -2.426 -47.625 -56.438 1 91.31 543 CYS A N 1
ATOM 4330 C CA . CYS A 1 543 ? -3.564 -48.5 -56.188 1 91.31 543 CYS A CA 1
ATOM 4331 C C . CYS A 1 543 ? -3.762 -48.719 -54.688 1 91.31 543 CYS A C 1
ATOM 4333 O O . CYS A 1 543 ? -2.844 -48.5 -53.906 1 91.31 543 CYS A O 1
ATOM 4335 N N . SER A 1 544 ? -4.949 -49.125 -54.344 1 86.25 544 SER A N 1
ATOM 4336 C CA . SER A 1 544 ? -5.195 -49.656 -53 1 86.25 544 SER A CA 1
ATOM 4337 C C . SER A 1 544 ? -4.473 -50.969 -52.812 1 86.25 544 SER A C 1
ATOM 4339 O O . SER A 1 544 ? -3.881 -51.531 -53.75 1 86.25 544 SER A O 1
ATOM 4341 N N . GLN A 1 545 ? -4.488 -51.531 -51.625 1 78.31 545 GLN A N 1
ATOM 4342 C CA . GLN A 1 545 ? -3.801 -52.75 -51.281 1 78.31 545 GLN A CA 1
ATOM 4343 C C . GLN A 1 545 ? -4.383 -53.938 -52.062 1 78.31 545 GLN A C 1
ATOM 4345 O O . GLN A 1 545 ? -3.73 -54.969 -52.219 1 78.31 545 GLN A O 1
ATOM 4350 N N . ASP A 1 546 ? -5.598 -53.719 -52.625 1 80.38 546 ASP A N 1
ATOM 4351 C CA . ASP A 1 546 ? -6.219 -54.75 -53.469 1 80.38 546 ASP A CA 1
ATOM 4352 C C . ASP A 1 546 ? -6.031 -54.438 -54.938 1 80.38 546 ASP A C 1
ATOM 4354 O O . ASP A 1 546 ? -6.734 -55 -55.812 1 80.38 546 ASP A O 1
ATOM 4358 N N . PHE A 1 547 ? -5.156 -53.531 -55.312 1 89.81 547 PHE A N 1
ATOM 4359 C CA . PHE A 1 547 ? -4.723 -53.219 -56.656 1 89.81 547 PHE A CA 1
ATOM 4360 C C . PHE A 1 547 ? -5.859 -52.562 -57.438 1 89.81 547 PHE A C 1
ATOM 4362 O O . PHE A 1 547 ? -5.965 -52.75 -58.656 1 89.81 547 PHE A O 1
ATOM 4369 N N . ILE A 1 548 ? -6.703 -51.875 -56.625 1 89.88 548 ILE A N 1
ATOM 4370 C CA . ILE A 1 548 ? -7.68 -51 -57.281 1 89.88 548 ILE A CA 1
ATOM 4371 C C . ILE A 1 548 ? -7.035 -49.656 -57.625 1 89.88 548 ILE A C 1
ATOM 4373 O O . ILE A 1 548 ? -6.508 -49 -56.75 1 89.88 548 ILE A O 1
ATOM 4377 N N . ILE A 1 549 ? -7.121 -49.281 -58.938 1 92.94 549 ILE A N 1
ATOM 4378 C CA . ILE A 1 549 ? -6.449 -48.094 -59.375 1 92.94 549 ILE A CA 1
ATOM 4379 C C . ILE A 1 549 ? -7.16 -46.844 -58.812 1 92.94 549 ILE A C 1
ATOM 4381 O O . ILE A 1 549 ? -8.352 -46.656 -59.062 1 92.94 549 ILE A O 1
ATOM 4385 N N . GLU A 1 550 ? -6.48 -46.094 -58.125 1 91.94 550 GLU A N 1
ATOM 4386 C CA . GLU A 1 550 ? -7.016 -44.875 -57.531 1 91.94 550 GLU A CA 1
ATOM 4387 C C . GLU A 1 550 ? -6.551 -43.656 -58.312 1 91.94 550 GLU A C 1
ATOM 4389 O O . GLU A 1 550 ? -7.316 -42.719 -58.5 1 91.94 550 GLU A O 1
ATOM 4394 N N . HIS A 1 551 ? -5.281 -43.594 -58.656 1 92.75 551 HIS A N 1
ATOM 4395 C CA . HIS A 1 551 ? -4.691 -42.531 -59.469 1 92.75 551 HIS A CA 1
ATOM 4396 C C . HIS A 1 551 ? -3.902 -43.094 -60.625 1 92.75 551 HIS A C 1
ATOM 4398 O O . HIS A 1 551 ? -3.27 -44.156 -60.5 1 92.75 551 HIS A O 1
ATOM 4404 N N . GLU A 1 552 ? -4.016 -42.375 -61.75 1 91.38 552 GLU A N 1
ATOM 4405 C CA . GLU A 1 552 ? -3.268 -42.75 -62.938 1 91.38 552 GLU A CA 1
ATOM 4406 C C . GLU A 1 552 ? -2.48 -41.562 -63.5 1 91.38 552 GLU A C 1
ATOM 4408 O O . GLU A 1 552 ? -2.969 -40.438 -63.5 1 91.38 552 GLU A O 1
ATOM 4413 N N . SER A 1 553 ? -1.284 -41.781 -63.719 1 88.56 553 SER A N 1
ATOM 4414 C CA . SER A 1 553 ? -0.446 -40.719 -64.312 1 88.56 553 SER A CA 1
ATOM 4415 C C . SER A 1 553 ? 0.36 -41.25 -65.5 1 88.56 553 SER A C 1
ATOM 4417 O O . SER A 1 553 ? 0.689 -42.438 -65.562 1 88.56 553 SER A O 1
ATOM 4419 N N . PRO A 1 554 ? 0.653 -40.344 -66.438 1 87.31 554 PRO A N 1
ATOM 4420 C CA . PRO A 1 554 ? 1.499 -40.781 -67.562 1 87.31 554 PRO A CA 1
ATOM 4421 C C . PRO A 1 554 ? 2.902 -41.188 -67.062 1 87.31 554 PRO A C 1
ATOM 4423 O O . PRO A 1 554 ? 3.465 -40.562 -66.188 1 87.31 554 PRO A O 1
ATOM 4426 N N . TYR A 1 555 ? 3.357 -42.25 -67.625 1 85.56 555 TYR A N 1
ATOM 4427 C CA . TYR A 1 555 ? 4.676 -42.812 -67.312 1 85.56 555 TYR A CA 1
ATOM 4428 C C . TYR A 1 555 ? 5.32 -43.375 -68.625 1 85.56 555 TYR A C 1
ATOM 4430 O O . TYR A 1 555 ? 4.629 -43.844 -69.5 1 85.56 555 TYR A O 1
ATOM 4438 N N . SER A 1 556 ? 6.621 -43.062 -68.75 1 80.94 556 SER A N 1
ATOM 4439 C CA . SER A 1 556 ? 7.379 -43.656 -69.812 1 80.94 556 SER A CA 1
ATOM 4440 C C . SER A 1 556 ? 8.609 -44.406 -69.312 1 80.94 556 SER A C 1
ATOM 4442 O O . SER A 1 556 ? 9.422 -43.812 -68.562 1 80.94 556 SER A O 1
ATOM 4444 N N . SER A 1 557 ? 8.727 -45.656 -69.688 1 73.88 557 SER A N 1
ATOM 4445 C CA . SER A 1 557 ? 9.891 -46.438 -69.25 1 73.88 557 SER A CA 1
ATOM 4446 C C . SER A 1 557 ? 11.125 -46.062 -70.062 1 73.88 557 SER A C 1
ATOM 4448 O O . SER A 1 557 ? 12.234 -46.5 -69.75 1 73.88 557 SER A O 1
ATOM 4450 N N . GLY A 1 558 ? 10.93 -45.188 -71 1 68.44 558 GLY A N 1
ATOM 4451 C CA . GLY A 1 558 ? 12.039 -44.844 -71.875 1 68.44 558 GLY A CA 1
ATOM 4452 C C . GLY A 1 558 ? 12.664 -46.031 -72.562 1 68.44 558 GLY A C 1
ATOM 4453 O O . GLY A 1 558 ? 11.969 -46.844 -73.188 1 68.44 558 GLY A O 1
ATOM 4454 N N . ASN A 1 559 ? 14 -46.156 -72.375 1 69.25 559 ASN A N 1
ATOM 4455 C CA . ASN A 1 559 ? 14.727 -47.25 -73.062 1 69.25 559 ASN A CA 1
ATOM 4456 C C . ASN A 1 559 ? 14.828 -48.469 -72.125 1 69.25 559 ASN A C 1
ATOM 4458 O O . ASN A 1 559 ? 15.539 -49.438 -72.5 1 69.25 559 ASN A O 1
ATOM 4462 N N . ALA A 1 560 ? 14.07 -48.438 -71.062 1 77.31 560 ALA A N 1
ATOM 4463 C CA . ALA A 1 560 ? 14.18 -49.562 -70.188 1 77.31 560 ALA A CA 1
ATOM 4464 C C . ALA A 1 560 ? 13.25 -50.719 -70.562 1 77.31 560 ALA A C 1
ATOM 4466 O O . ALA A 1 560 ? 12.172 -50.469 -71.125 1 77.31 560 ALA A O 1
ATOM 4467 N N . ASN A 1 561 ? 13.672 -51.906 -70.312 1 77.38 561 ASN A N 1
ATOM 4468 C CA . ASN A 1 561 ? 12.891 -53.094 -70.625 1 77.38 561 ASN A CA 1
ATOM 4469 C C . ASN A 1 561 ? 11.688 -53.25 -69.688 1 77.38 561 ASN A C 1
ATOM 4471 O O . ASN A 1 561 ? 10.734 -53.938 -70 1 77.38 561 ASN A O 1
ATOM 4475 N N . VAL A 1 562 ? 11.859 -52.625 -68.562 1 86.12 562 VAL A N 1
ATOM 4476 C CA . VAL A 1 562 ? 10.789 -52.719 -67.562 1 86.12 562 VAL A CA 1
ATOM 4477 C C . VAL A 1 562 ? 10.648 -51.375 -66.875 1 86.12 562 VAL A C 1
ATOM 4479 O O . VAL A 1 562 ? 11.617 -50.625 -66.75 1 86.12 562 VAL A O 1
ATOM 4482 N N . PRO A 1 563 ? 9.43 -51.094 -66.438 1 91.06 563 PRO A N 1
ATOM 4483 C CA . PRO A 1 563 ? 9.289 -49.875 -65.625 1 91.06 563 PRO A CA 1
ATOM 4484 C C . PRO A 1 563 ? 10 -50 -64.25 1 91.06 563 PRO A C 1
ATOM 4486 O O . PRO A 1 563 ? 10.016 -51.094 -63.656 1 91.06 563 PRO A O 1
ATOM 4489 N N . HIS A 1 564 ? 10.594 -48.906 -63.844 1 90.75 564 HIS A N 1
ATOM 4490 C CA . HIS A 1 564 ? 11.258 -48.875 -62.531 1 90.75 564 HIS A CA 1
ATOM 4491 C C . HIS A 1 564 ? 10.523 -47.969 -61.562 1 90.75 564 HIS A C 1
ATOM 4493 O O . HIS A 1 564 ? 10.352 -46.781 -61.844 1 90.75 564 HIS A O 1
ATOM 4499 N N . LEU A 1 565 ? 10.086 -48.562 -60.438 1 93.31 565 LEU A N 1
ATOM 4500 C CA . LEU A 1 565 ? 9.383 -47.812 -59.406 1 93.31 565 LEU A CA 1
ATOM 4501 C C . LEU A 1 565 ? 9.656 -48.375 -58.031 1 93.31 565 LEU A C 1
ATOM 4503 O O . LEU A 1 565 ? 10.125 -49.531 -57.906 1 93.31 565 LEU A O 1
ATOM 4507 N N . ALA A 1 566 ? 9.43 -47.656 -56.969 1 93.94 566 ALA A N 1
ATOM 4508 C CA . ALA A 1 566 ? 9.625 -48.094 -55.594 1 93.94 566 ALA A CA 1
ATOM 4509 C C . ALA A 1 566 ? 8.695 -47.375 -54.656 1 93.94 566 ALA A C 1
ATOM 4511 O O . ALA A 1 566 ? 8.297 -46.219 -54.906 1 93.94 566 ALA A O 1
ATOM 4512 N N . SER A 1 567 ? 8.375 -48.031 -53.562 1 93.44 567 SER A N 1
ATOM 4513 C CA . SER A 1 567 ? 7.562 -47.469 -52.5 1 93.44 567 SER A CA 1
ATOM 4514 C C . SER A 1 567 ? 8.281 -47.531 -51.156 1 93.44 567 SER A C 1
ATOM 4516 O O . SER A 1 567 ? 9.023 -48.469 -50.906 1 93.44 567 SER A O 1
ATOM 4518 N N . SER A 1 568 ? 8.062 -46.5 -50.375 1 90.75 568 SER A N 1
ATOM 4519 C CA . SER A 1 568 ? 8.664 -46.469 -49.031 1 90.75 568 SER A CA 1
ATOM 4520 C C . SER A 1 568 ? 7.906 -47.344 -48.062 1 90.75 568 SER A C 1
ATOM 4522 O O . SER A 1 568 ? 6.672 -47.375 -48.062 1 90.75 568 SER A O 1
ATOM 4524 N N . SER A 1 569 ? 8.672 -48.062 -47.25 1 81.25 569 SER A N 1
ATOM 4525 C CA . SER A 1 569 ? 8.055 -48.906 -46.25 1 81.25 569 SER A CA 1
ATOM 4526 C C . SER A 1 569 ? 7.773 -48.094 -44.969 1 81.25 569 SER A C 1
ATOM 4528 O O . SER A 1 569 ? 7.145 -48.625 -44.031 1 81.25 569 SER A O 1
ATOM 4530 N N . LYS A 1 570 ? 8.242 -47 -44.906 1 81.75 570 LYS A N 1
ATOM 4531 C CA . LYS A 1 570 ? 8.086 -46.156 -43.719 1 81.75 570 LYS A CA 1
ATOM 4532 C C . LYS A 1 570 ? 6.965 -45.125 -43.938 1 81.75 570 LYS A C 1
ATOM 4534 O O . LYS A 1 570 ? 6.152 -44.906 -43.062 1 81.75 570 LYS A O 1
ATOM 4539 N N . SER A 1 571 ? 7.102 -44.625 -45.156 1 82.69 571 SER A N 1
ATOM 4540 C CA . SER A 1 571 ? 6.164 -43.594 -45.531 1 82.69 571 SER A CA 1
ATOM 4541 C C . SER A 1 571 ? 5.355 -43.969 -46.781 1 82.69 571 SER A C 1
ATOM 4543 O O . SER A 1 571 ? 5.645 -44.969 -47.406 1 82.69 571 SER A O 1
ATOM 4545 N N . ASP A 1 572 ? 4.203 -43.531 -47.031 1 81 572 ASP A N 1
ATOM 4546 C CA . ASP A 1 572 ? 3.432 -43.781 -48.25 1 81 572 ASP A CA 1
ATOM 4547 C C . ASP A 1 572 ? 3.918 -42.938 -49.406 1 81 572 ASP A C 1
ATOM 4549 O O . ASP A 1 572 ? 3.113 -42.312 -50.125 1 81 572 ASP A O 1
ATOM 4553 N N . TYR A 1 573 ? 5.32 -42.938 -49.656 1 91.56 573 TYR A N 1
ATOM 4554 C CA . TYR A 1 573 ? 5.926 -42.25 -50.781 1 91.56 573 TYR A CA 1
ATOM 4555 C C . TYR A 1 573 ? 6.203 -43.25 -51.906 1 91.56 573 TYR A C 1
ATOM 4557 O O . TYR A 1 573 ? 6.523 -44.406 -51.688 1 91.56 573 TYR A O 1
ATOM 4565 N N . HIS A 1 574 ? 6.059 -42.781 -53.094 1 93.75 574 HIS A N 1
ATOM 4566 C CA . HIS A 1 574 ? 6.32 -43.562 -54.312 1 93.75 574 HIS A CA 1
ATOM 4567 C C . HIS A 1 574 ? 7.27 -42.812 -55.25 1 93.75 574 HIS A C 1
ATOM 4569 O O . HIS A 1 574 ? 7.184 -41.594 -55.375 1 93.75 574 HIS A O 1
ATOM 4575 N N . CYS A 1 575 ? 8.18 -43.469 -55.719 1 92.5 575 CYS A N 1
ATOM 4576 C CA . CYS A 1 575 ? 9.094 -42.781 -56.625 1 92.5 575 CYS A CA 1
ATOM 4577 C C . CYS A 1 575 ? 9.211 -43.5 -57.969 1 92.5 575 CYS A C 1
ATOM 4579 O O . CYS A 1 575 ? 9.023 -44.688 -58.031 1 92.5 575 CYS A O 1
ATOM 4581 N N . PHE A 1 576 ? 9.453 -42.781 -59.094 1 89.75 576 PHE A N 1
ATOM 4582 C CA . PHE A 1 576 ? 9.75 -43.281 -60.406 1 89.75 576 PHE A CA 1
ATOM 4583 C C . PHE A 1 576 ? 10.633 -42.312 -61.188 1 89.75 576 PHE A C 1
ATOM 4585 O O . PHE A 1 576 ? 10.969 -41.219 -60.688 1 89.75 576 PHE A O 1
ATOM 4592 N N . THR A 1 577 ? 11.031 -42.781 -62.344 1 85.5 577 THR A N 1
ATOM 4593 C CA . THR A 1 577 ? 11.906 -41.938 -63.156 1 85.5 577 THR A CA 1
ATOM 4594 C C . THR A 1 577 ? 11.109 -41.219 -64.25 1 85.5 577 THR A C 1
ATOM 4596 O O . THR A 1 577 ? 10.227 -41.781 -64.875 1 85.5 577 THR A O 1
ATOM 4599 N N . SER A 1 578 ? 11.375 -39.906 -64.312 1 81.62 578 SER A N 1
ATOM 4600 C CA . SER A 1 578 ? 10.797 -39.094 -65.375 1 81.62 578 SER A CA 1
ATOM 4601 C C . SER A 1 578 ? 11.836 -38.125 -65.938 1 81.62 578 SER A C 1
ATOM 4603 O O . SER A 1 578 ? 12.359 -37.281 -65.188 1 81.62 578 SER A O 1
ATOM 4605 N N . ASP A 1 579 ? 12.102 -38.219 -67.188 1 78 579 ASP A N 1
ATOM 4606 C CA . ASP A 1 579 ? 13.008 -37.344 -67.938 1 78 579 ASP A CA 1
ATOM 4607 C C . ASP A 1 579 ? 14.383 -37.312 -67.25 1 78 579 ASP A C 1
ATOM 4609 O O . ASP A 1 579 ? 14.914 -36.219 -67 1 78 579 ASP A O 1
ATOM 4613 N N . GLY A 1 580 ? 14.812 -38.406 -66.812 1 80.31 580 GLY A N 1
ATOM 4614 C CA . GLY A 1 580 ? 16.141 -38.5 -66.188 1 80.31 580 GLY A CA 1
ATOM 4615 C C . GLY A 1 580 ? 16.203 -38.062 -64.75 1 80.31 580 GLY A C 1
ATOM 4616 O O . GLY A 1 580 ? 17.297 -37.938 -64.188 1 80.31 580 GLY A O 1
ATOM 4617 N N . ARG A 1 581 ? 15.109 -37.75 -64.188 1 87.19 581 ARG A N 1
ATOM 4618 C CA . ARG A 1 581 ? 15.031 -37.344 -62.781 1 87.19 581 ARG A CA 1
ATOM 4619 C C . ARG A 1 581 ? 14.234 -38.344 -61.969 1 87.19 581 ARG A C 1
ATOM 4621 O O . ARG A 1 581 ? 13.422 -39.094 -62.531 1 87.19 581 ARG A O 1
ATOM 4628 N N . VAL A 1 582 ? 14.578 -38.438 -60.75 1 90.56 582 VAL A N 1
ATOM 4629 C CA . VAL A 1 582 ? 13.758 -39.219 -59.812 1 90.56 582 VAL A CA 1
ATOM 4630 C C . VAL A 1 582 ? 12.688 -38.312 -59.188 1 90.56 582 VAL A C 1
ATOM 4632 O O . VAL A 1 582 ? 12.992 -37.281 -58.625 1 90.56 582 VAL A O 1
ATOM 4635 N N . VAL A 1 583 ? 11.469 -38.688 -59.375 1 91.56 583 VAL A N 1
ATOM 4636 C CA . VAL A 1 583 ? 10.336 -37.938 -58.844 1 91.56 583 VAL A CA 1
ATOM 4637 C C . VAL A 1 583 ? 9.641 -38.719 -57.75 1 91.56 583 VAL A C 1
ATOM 4639 O O . VAL A 1 583 ? 9.375 -39.938 -57.938 1 91.56 583 VAL A O 1
ATOM 4642 N N . VAL A 1 584 ? 9.391 -38.094 -56.625 1 93.94 584 VAL A N 1
ATOM 4643 C CA . VAL A 1 584 ? 8.742 -38.75 -55.5 1 93.94 584 VAL A CA 1
ATOM 4644 C C . VAL A 1 584 ? 7.375 -38.094 -55.25 1 93.94 584 VAL A C 1
ATOM 4646 O O . VAL A 1 584 ? 7.258 -36.875 -55.219 1 93.94 584 VAL A O 1
ATOM 4649 N N . PHE A 1 585 ? 6.363 -38.938 -55.125 1 92.69 585 PHE A N 1
ATOM 4650 C CA . PHE A 1 585 ? 5.008 -38.5 -54.875 1 92.69 585 PHE A CA 1
ATOM 4651 C C . PHE A 1 585 ? 4.438 -39.188 -53.625 1 92.69 585 PHE A C 1
ATOM 4653 O O . PHE A 1 585 ? 4.938 -40.25 -53.219 1 92.69 585 PHE A O 1
ATOM 4660 N N . ASP A 1 586 ? 3.455 -38.562 -53.062 1 90.38 586 ASP A N 1
ATOM 4661 C CA . ASP A 1 586 ? 2.773 -39.188 -51.938 1 90.38 586 ASP A CA 1
ATOM 4662 C C . ASP A 1 586 ? 1.56 -40 -52.406 1 90.38 586 ASP A C 1
ATOM 4664 O O . ASP A 1 586 ? 1.336 -40.156 -53.594 1 90.38 586 ASP A O 1
ATOM 4668 N N . ARG A 1 587 ? 0.88 -40.594 -51.469 1 85.62 587 ARG A N 1
ATOM 4669 C CA . ARG A 1 587 ? -0.225 -41.5 -51.75 1 85.62 587 ARG A CA 1
ATOM 4670 C C . ARG A 1 587 ? -1.314 -40.812 -52.562 1 85.62 587 ARG A C 1
ATOM 4672 O O . ARG A 1 587 ? -2.123 -41.469 -53.219 1 85.62 587 ARG A O 1
ATOM 4679 N N . ASN A 1 588 ? -1.382 -39.469 -52.531 1 85.62 588 ASN A N 1
ATOM 4680 C CA . ASN A 1 588 ? -2.385 -38.719 -53.25 1 85.62 588 ASN A CA 1
ATOM 4681 C C . ASN A 1 588 ? -1.809 -38.125 -54.562 1 85.62 588 ASN A C 1
ATOM 4683 O O . ASN A 1 588 ? -2.367 -37.188 -55.125 1 85.62 588 ASN A O 1
ATOM 4687 N N . GLU A 1 589 ? -0.643 -38.5 -54.969 1 85.81 589 GLU A N 1
ATOM 4688 C CA . GLU A 1 589 ? 0.044 -38.094 -56.188 1 85.81 589 GLU A CA 1
ATOM 4689 C C . GLU A 1 589 ? 0.55 -36.656 -56.094 1 85.81 589 GLU A C 1
ATOM 4691 O O . GLU A 1 589 ? 0.653 -35.938 -57.094 1 85.81 589 GLU A O 1
ATOM 4696 N N . ARG A 1 590 ? 0.677 -36.125 -54.969 1 84.25 590 ARG A N 1
ATOM 4697 C CA . ARG A 1 590 ? 1.293 -34.812 -54.812 1 84.25 590 ARG A CA 1
ATOM 4698 C C . ARG A 1 590 ? 2.814 -34.938 -54.812 1 84.25 590 ARG A C 1
ATOM 4700 O O . ARG A 1 590 ? 3.381 -35.812 -54.156 1 84.25 590 ARG A O 1
ATOM 4707 N N . ASN A 1 591 ? 3.369 -34.031 -55.438 1 89.56 591 ASN A N 1
ATOM 4708 C CA . ASN A 1 591 ? 4.828 -34.031 -55.5 1 89.56 591 ASN A CA 1
ATOM 4709 C C . ASN A 1 591 ? 5.453 -33.75 -54.125 1 89.56 591 ASN A C 1
ATOM 4711 O O . ASN A 1 591 ? 5.117 -32.781 -53.469 1 89.56 591 ASN A O 1
ATOM 4715 N N . VAL A 1 592 ? 6.293 -34.688 -53.75 1 93 592 VAL A N 1
ATOM 4716 C CA . VAL A 1 592 ? 7.031 -34.5 -52.5 1 93 592 VAL A CA 1
ATOM 4717 C C . VAL A 1 592 ? 8.359 -33.812 -52.781 1 93 592 VAL A C 1
ATOM 4719 O O . VAL A 1 592 ? 8.648 -32.75 -52.219 1 93 592 VAL A O 1
ATOM 4722 N N . PHE A 1 593 ? 9.18 -34.406 -53.688 1 92.12 593 PHE A N 1
ATOM 4723 C CA . PHE A 1 593 ? 10.383 -33.781 -54.219 1 92.12 593 PHE A CA 1
ATOM 4724 C C . PHE A 1 593 ? 10.844 -34.438 -55.5 1 92.12 593 PHE A C 1
ATOM 4726 O O . PHE A 1 593 ? 10.328 -35.469 -55.875 1 92.12 593 PHE A O 1
ATOM 4733 N N . GLN A 1 594 ? 11.711 -33.75 -56.219 1 90.56 594 GLN A N 1
ATOM 4734 C CA . GLN A 1 594 ? 12.367 -34.281 -57.406 1 90.56 594 GLN A CA 1
ATOM 4735 C C . GLN A 1 594 ? 13.867 -34.031 -57.375 1 90.56 594 GLN A C 1
ATOM 4737 O O . GLN A 1 594 ? 14.32 -33.031 -56.781 1 90.56 594 GLN A O 1
ATOM 4742 N N . SER A 1 595 ? 14.539 -35 -57.875 1 88.88 595 SER A N 1
ATOM 4743 C CA . SER A 1 595 ? 15.992 -34.844 -57.938 1 88.88 595 SER A CA 1
ATOM 4744 C C . SER A 1 595 ? 16.406 -34.062 -59.188 1 88.88 595 SER A C 1
ATOM 4746 O O . SER A 1 595 ? 15.578 -33.75 -60.031 1 88.88 595 SER A O 1
ATOM 4748 N N . ASP A 1 596 ? 17.703 -33.625 -59.125 1 82.56 596 ASP A N 1
ATOM 4749 C CA . ASP A 1 596 ? 18.25 -33.031 -60.344 1 82.56 596 ASP A CA 1
ATOM 4750 C C . ASP A 1 596 ? 18.375 -34.031 -61.469 1 82.56 596 ASP A C 1
ATOM 4752 O O . ASP A 1 596 ? 18.453 -35.25 -61.219 1 82.56 596 ASP A O 1
ATOM 4756 N N . LYS A 1 597 ? 18.344 -33.531 -62.656 1 82.62 597 LYS A N 1
ATOM 4757 C CA . LYS A 1 597 ? 18.5 -34.406 -63.812 1 82.62 597 LYS A CA 1
ATOM 4758 C C . LYS A 1 597 ? 19.875 -35.031 -63.844 1 82.62 597 LYS A C 1
ATOM 4760 O O . LYS A 1 597 ? 20.891 -34.344 -63.688 1 82.62 597 LYS A O 1
ATOM 4765 N N . PHE A 1 598 ? 19.797 -36.344 -63.906 1 81.56 598 PHE A N 1
ATOM 4766 C CA . PHE A 1 598 ? 21.047 -37.094 -64 1 81.56 598 PHE A CA 1
ATOM 4767 C C . PHE A 1 598 ? 21.562 -37.125 -65.438 1 81.56 598 PHE A C 1
ATOM 4769 O O . PHE A 1 598 ? 20.766 -37.156 -66.375 1 81.56 598 PHE A O 1
ATOM 4776 N N . GLN A 1 599 ? 22.812 -37.062 -65.625 1 76.19 599 GLN A N 1
ATOM 4777 C CA . GLN A 1 599 ? 23.391 -37.156 -67 1 76.19 599 GLN A CA 1
ATOM 4778 C C . GLN A 1 599 ? 23.281 -38.594 -67.5 1 76.19 599 GLN A C 1
ATOM 4780 O O . GLN A 1 599 ? 23.297 -38.812 -68.75 1 76.19 599 GLN A O 1
ATOM 4785 N N . GLU A 1 600 ? 23.094 -39.5 -66.625 1 77.81 600 GLU A N 1
ATOM 4786 C CA . GLU A 1 600 ? 23.047 -40.906 -66.938 1 77.81 600 GLU A CA 1
ATOM 4787 C C . GLU A 1 600 ? 21.625 -41.438 -66.875 1 77.81 600 GLU A C 1
ATOM 4789 O O . GLU A 1 600 ? 20.75 -40.812 -66.312 1 77.81 600 GLU A O 1
ATOM 4794 N N . GLU A 1 601 ? 21.438 -42.562 -67.625 1 80.75 601 GLU A N 1
ATOM 4795 C CA . GLU A 1 601 ? 20.125 -43.219 -67.625 1 80.75 601 GLU A CA 1
ATOM 4796 C C . GLU A 1 601 ? 19.797 -43.812 -66.25 1 80.75 601 GLU A C 1
ATOM 4798 O O . GLU A 1 601 ? 20.594 -44.594 -65.75 1 80.75 601 GLU A O 1
ATOM 4803 N N . VAL A 1 602 ? 18.703 -43.438 -65.812 1 86.25 602 VAL A N 1
ATOM 4804 C CA . VAL A 1 602 ? 18.25 -43.938 -64.5 1 86.25 602 VAL A CA 1
ATOM 4805 C C . VAL A 1 602 ? 17.469 -45.25 -64.688 1 86.25 602 VAL A C 1
ATOM 4807 O O . VAL A 1 602 ? 16.609 -45.344 -65.562 1 86.25 602 VAL A O 1
ATOM 4810 N N . ARG A 1 603 ? 17.781 -46.156 -63.875 1 88.75 603 ARG A N 1
ATOM 4811 C CA . ARG A 1 603 ? 17.125 -47.469 -63.938 1 88.75 603 ARG A CA 1
ATOM 4812 C C . ARG A 1 603 ? 16.484 -47.844 -62.625 1 88.75 603 ARG A C 1
ATOM 4814 O O . ARG A 1 603 ? 15.609 -47.094 -62.125 1 88.75 603 ARG A O 1
ATOM 4821 N N . GLY A 1 604 ? 16.875 -48.938 -62.031 1 91.25 604 GLY A N 1
ATOM 4822 C CA . GLY A 1 604 ? 16.266 -49.406 -60.781 1 91.25 604 GLY A CA 1
ATOM 4823 C C . GLY A 1 604 ? 16.453 -48.469 -59.625 1 91.25 604 GLY A C 1
ATOM 4824 O O . GLY A 1 604 ? 17.469 -47.781 -59.531 1 91.25 604 GLY A O 1
ATOM 4825 N N . MET A 1 605 ? 15.469 -48.469 -58.75 1 93.44 605 MET A N 1
ATOM 4826 C CA . MET A 1 605 ? 15.539 -47.625 -57.562 1 93.44 605 MET A CA 1
ATOM 4827 C C . MET A 1 605 ? 14.805 -48.281 -56.406 1 93.44 605 MET A C 1
ATOM 4829 O O . MET A 1 605 ? 13.961 -49.156 -56.594 1 93.44 605 MET A O 1
ATOM 4833 N N . THR A 1 606 ? 15.125 -47.906 -55.156 1 94.81 606 THR A N 1
ATOM 4834 C CA . THR A 1 606 ? 14.438 -48.344 -53.969 1 94.81 606 THR A CA 1
ATOM 4835 C C . THR A 1 606 ? 14.656 -47.375 -52.812 1 94.81 606 THR A C 1
ATOM 4837 O O . THR A 1 606 ? 15.625 -46.625 -52.812 1 94.81 606 THR A O 1
ATOM 4840 N N . PHE A 1 607 ? 13.742 -47.375 -51.969 1 93.94 607 PHE A N 1
ATOM 4841 C CA . PHE A 1 607 ? 13.867 -46.562 -50.781 1 93.94 607 PHE A CA 1
ATOM 4842 C C . PHE A 1 607 ? 14.719 -47.25 -49.719 1 93.94 607 PHE A C 1
ATOM 4844 O O . PHE A 1 607 ? 14.641 -48.469 -49.562 1 93.94 607 PHE A O 1
ATOM 4851 N N . ASP A 1 608 ? 15.508 -46.438 -49.031 1 92.38 608 ASP A N 1
ATOM 4852 C CA . ASP A 1 608 ? 16.078 -47 -47.812 1 92.38 608 ASP A CA 1
ATOM 4853 C C . ASP A 1 608 ? 15.148 -46.812 -46.625 1 92.38 608 ASP A C 1
ATOM 4855 O O . ASP A 1 608 ? 13.977 -46.469 -46.781 1 92.38 608 ASP A O 1
ATOM 4859 N N . LEU A 1 609 ? 15.609 -47.094 -45.438 1 89.94 609 LEU A N 1
ATOM 4860 C CA . LEU A 1 609 ? 14.75 -47.125 -44.281 1 89.94 609 LEU A CA 1
ATOM 4861 C C . LEU A 1 609 ? 14.414 -45.688 -43.844 1 89.94 609 LEU A C 1
ATOM 4863 O O . LEU A 1 609 ? 13.5 -45.469 -43.031 1 89.94 609 LEU A O 1
ATOM 4867 N N . ASN A 1 610 ? 15.133 -44.656 -44.344 1 89.75 610 ASN A N 1
ATOM 4868 C CA . ASN A 1 610 ? 14.922 -43.25 -44 1 89.75 610 ASN A CA 1
ATOM 4869 C C . ASN A 1 610 ? 14.383 -42.438 -45.156 1 89.75 610 ASN A C 1
ATOM 4871 O O . ASN A 1 610 ? 14.594 -41.25 -45.219 1 89.75 610 ASN A O 1
ATOM 4875 N N . ASP A 1 611 ? 13.859 -43.094 -46.125 1 91.56 611 ASP A N 1
ATOM 4876 C CA . ASP A 1 611 ? 13.195 -42.531 -47.281 1 91.56 611 ASP A CA 1
ATOM 4877 C C . ASP A 1 611 ? 14.211 -41.906 -48.219 1 91.56 611 ASP A C 1
ATOM 4879 O O . ASP A 1 611 ? 13.859 -41.062 -49.062 1 91.56 611 ASP A O 1
ATOM 4883 N N . ASN A 1 612 ? 15.445 -42.188 -48 1 94 612 ASN A N 1
ATOM 4884 C CA . ASN A 1 612 ? 16.406 -41.906 -49.062 1 94 612 ASN A CA 1
ATOM 4885 C C . ASN A 1 612 ? 16.234 -42.906 -50.219 1 94 612 ASN A C 1
ATOM 4887 O O . ASN A 1 612 ? 15.617 -43.938 -50.062 1 94 612 ASN A O 1
ATOM 4891 N N . ILE A 1 613 ? 16.828 -42.531 -51.375 1 94.88 613 ILE A N 1
ATOM 4892 C CA . ILE A 1 613 ? 16.562 -43.375 -52.562 1 94.88 613 ILE A CA 1
ATOM 4893 C C . ILE A 1 613 ? 17.875 -43.844 -53.156 1 94.88 613 ILE A C 1
ATOM 4895 O O . ILE A 1 613 ? 18.766 -43.062 -53.438 1 94.88 613 ILE A O 1
ATOM 4899 N N . PHE A 1 614 ? 17.984 -45.156 -53.281 1 95.12 614 PHE A N 1
ATOM 4900 C CA . PHE A 1 614 ? 19.047 -45.75 -54.062 1 95.12 614 PHE A CA 1
ATOM 4901 C C . PHE A 1 614 ? 18.656 -45.781 -55.531 1 95.12 614 PHE A C 1
ATOM 4903 O O . PHE A 1 614 ? 17.531 -46.156 -55.875 1 95.12 614 PHE A O 1
ATOM 4910 N N . VAL A 1 615 ? 19.594 -45.406 -56.406 1 93.94 615 VAL A N 1
ATOM 4911 C CA . VAL A 1 615 ? 19.297 -45.344 -57.844 1 93.94 615 VAL A CA 1
ATOM 4912 C C . VAL A 1 615 ? 20.438 -46 -58.625 1 93.94 615 VAL A C 1
ATOM 4914 O O . VAL A 1 615 ? 21.609 -45.688 -58.406 1 93.94 615 VAL A O 1
ATOM 4917 N N . CYS A 1 616 ? 20 -46.938 -59.438 1 93.12 616 CYS A N 1
ATOM 4918 C CA . CYS A 1 616 ? 20.938 -47.5 -60.406 1 93.12 616 CYS A CA 1
ATOM 4919 C C . CYS A 1 616 ? 21.031 -46.656 -61.656 1 93.12 616 CYS A C 1
ATOM 4921 O O . CYS A 1 616 ? 20.031 -46.156 -62.156 1 93.12 616 CYS A O 1
ATOM 4923 N N . ASN A 1 617 ? 22.25 -46.438 -62.25 1 85.44 617 ASN A N 1
ATOM 4924 C CA . ASN A 1 617 ? 22.422 -45.562 -63.406 1 85.44 617 ASN A CA 1
ATOM 4925 C C . ASN A 1 617 ? 23.281 -46.219 -64.438 1 85.44 617 ASN A C 1
ATOM 4927 O O . ASN A 1 617 ? 24.062 -45.562 -65.125 1 85.44 617 ASN A O 1
ATOM 4931 N N . LYS A 1 618 ? 23.281 -47.531 -64.562 1 82.25 618 LYS A N 1
ATOM 4932 C CA . LYS A 1 618 ? 24.016 -48.312 -65.562 1 82.25 618 LYS A CA 1
ATOM 4933 C C . LYS A 1 618 ? 25.516 -48.031 -65.5 1 82.25 618 LYS A C 1
ATOM 4935 O O . LYS A 1 618 ? 26.188 -47.906 -66.5 1 82.25 618 LYS A O 1
ATOM 4940 N N . LYS A 1 619 ? 25.938 -47.844 -64.375 1 83.69 619 LYS A N 1
ATOM 4941 C CA . LYS A 1 619 ? 27.359 -47.75 -64.062 1 83.69 619 LYS A CA 1
ATOM 4942 C C . LYS A 1 619 ? 27.734 -48.75 -62.938 1 83.69 619 LYS A C 1
ATOM 4944 O O . LYS A 1 619 ? 26.875 -49.469 -62.406 1 83.69 619 LYS A O 1
ATOM 4949 N N . ASN A 1 620 ? 29.062 -48.781 -62.719 1 82 620 ASN A N 1
ATOM 4950 C CA . ASN A 1 620 ? 29.547 -49.719 -61.688 1 82 620 ASN A CA 1
ATOM 4951 C C . ASN A 1 620 ? 29.328 -49.156 -60.281 1 82 620 ASN A C 1
ATOM 4953 O O . ASN A 1 620 ? 30.078 -49.469 -59.375 1 82 620 ASN A O 1
ATOM 4957 N N . LYS A 1 621 ? 28.375 -48.219 -60.188 1 88.19 621 LYS A N 1
ATOM 4958 C CA . LYS A 1 621 ? 28.047 -47.594 -58.906 1 88.19 621 LYS A CA 1
ATOM 4959 C C . LYS A 1 621 ? 26.547 -47.312 -58.781 1 88.19 621 LYS A C 1
ATOM 4961 O O . LYS A 1 621 ? 25.812 -47.438 -59.75 1 88.19 621 LYS A O 1
ATOM 4966 N N . ILE A 1 622 ? 26.141 -47.125 -57.594 1 92.06 622 ILE A N 1
ATOM 4967 C CA . ILE A 1 622 ? 24.766 -46.719 -57.312 1 92.06 622 ILE A CA 1
ATOM 4968 C C . ILE A 1 622 ? 24.766 -45.344 -56.656 1 92.06 622 ILE A C 1
ATOM 4970 O O . ILE A 1 622 ? 25.703 -44.969 -55.938 1 92.06 622 ILE A O 1
ATOM 4974 N N . LYS A 1 623 ? 23.766 -44.562 -57 1 93.44 623 LYS A N 1
ATOM 4975 C CA . LYS A 1 623 ? 23.594 -43.25 -56.406 1 93.44 623 LYS A CA 1
ATOM 4976 C C . LYS A 1 623 ? 22.562 -43.312 -55.281 1 93.44 623 LYS A C 1
ATOM 4978 O O . LYS A 1 623 ? 21.578 -44.031 -55.375 1 93.44 623 LYS A O 1
ATOM 4983 N N . GLN A 1 624 ? 22.812 -42.625 -54.25 1 94.38 624 GLN A N 1
ATOM 4984 C CA . GLN A 1 624 ? 21.828 -42.469 -53.188 1 94.38 624 GLN A CA 1
ATOM 4985 C C . GLN A 1 624 ? 21.438 -41 -53.031 1 94.38 624 GLN A C 1
ATOM 4987 O O . GLN A 1 624 ? 22.297 -40.125 -52.875 1 94.38 624 GLN A O 1
ATOM 4992 N N . ILE A 1 625 ? 20.188 -40.781 -53.062 1 94.31 625 ILE A N 1
ATOM 4993 C CA . ILE A 1 625 ? 19.609 -39.438 -52.969 1 94.31 625 ILE A CA 1
ATOM 4994 C C . ILE A 1 625 ? 19 -39.219 -51.594 1 94.31 625 ILE A C 1
ATOM 4996 O O . ILE A 1 625 ? 18.156 -40.031 -51.156 1 94.31 625 ILE A O 1
ATOM 5000 N N . ARG A 1 626 ? 19.375 -38.25 -51 1 93.75 626 ARG A N 1
ATOM 5001 C CA . ARG A 1 626 ? 18.781 -37.938 -49.719 1 93.75 626 ARG A CA 1
ATOM 5002 C C . ARG A 1 626 ? 17.328 -37.5 -49.875 1 93.75 626 ARG A C 1
ATOM 5004 O O . ARG A 1 626 ? 16.969 -36.812 -50.844 1 93.75 626 ARG A O 1
ATOM 5011 N N . PHE A 1 627 ? 16.562 -37.938 -48.812 1 92.5 627 PHE A N 1
ATOM 5012 C CA . PHE A 1 627 ? 15.195 -37.438 -48.812 1 92.5 627 PHE A CA 1
ATOM 5013 C C . PHE A 1 627 ? 15.18 -35.906 -48.906 1 92.5 627 PHE A C 1
ATOM 5015 O O . PHE A 1 627 ? 15.938 -35.219 -48.25 1 92.5 627 PHE A O 1
ATOM 5022 N N . GLY A 1 628 ? 14.406 -35.406 -49.781 1 88.44 628 GLY A N 1
ATOM 5023 C CA . GLY A 1 628 ? 14.383 -33.969 -50.094 1 88.44 628 GLY A CA 1
ATOM 5024 C C . GLY A 1 628 ? 15.078 -33.625 -51.406 1 88.44 628 GLY A C 1
ATOM 5025 O O . GLY A 1 628 ? 14.875 -32.562 -51.969 1 88.44 628 GLY A O 1
ATOM 5026 N N . GLY A 1 629 ? 15.969 -34.469 -51.938 1 85.06 629 GLY A N 1
ATOM 5027 C CA . GLY A 1 629 ? 16.531 -34.375 -53.25 1 85.06 629 GLY A CA 1
ATOM 5028 C C . GLY A 1 629 ? 17.812 -33.594 -53.312 1 85.06 629 GLY A C 1
ATOM 5029 O O . GLY A 1 629 ? 18.438 -33.469 -54.375 1 85.06 629 GLY A O 1
ATOM 5030 N N . GLY A 1 630 ? 18.234 -33 -52.25 1 82.19 630 GLY A N 1
ATOM 5031 C CA . GLY A 1 630 ? 19.312 -32.031 -52.312 1 82.19 630 GLY A CA 1
ATOM 5032 C C . GLY A 1 630 ? 20.688 -32.656 -52.312 1 82.19 630 GLY A C 1
ATOM 5033 O O . GLY A 1 630 ? 21.656 -32.062 -52.812 1 82.19 630 GLY A O 1
ATOM 5034 N N . GLU A 1 631 ? 20.938 -33.688 -51.656 1 89.5 631 GLU A N 1
ATOM 5035 C CA . GLU A 1 631 ? 22.266 -34.312 -51.562 1 89.5 631 GLU A CA 1
ATOM 5036 C C . GLU A 1 631 ? 22.281 -35.688 -52.219 1 89.5 631 GLU A C 1
ATOM 5038 O O . GLU A 1 631 ? 21.344 -36.469 -52.062 1 89.5 631 GLU A O 1
ATOM 5043 N N . ILE A 1 632 ? 23.344 -35.875 -53.062 1 89.62 632 ILE A N 1
ATOM 5044 C CA . ILE A 1 632 ? 23.516 -37.156 -53.719 1 89.62 632 ILE A CA 1
ATOM 5045 C C . ILE A 1 632 ? 24.906 -37.688 -53.469 1 89.62 632 ILE A C 1
ATOM 5047 O O . ILE A 1 632 ? 25.891 -36.938 -53.469 1 89.62 632 ILE A O 1
ATOM 5051 N N . ARG A 1 633 ? 24.984 -38.906 -53.125 1 91.94 633 ARG A N 1
ATOM 5052 C CA . ARG A 1 633 ? 26.297 -39.531 -53 1 91.94 633 ARG A CA 1
ATOM 5053 C C . ARG A 1 633 ? 26.422 -40.719 -53.938 1 91.94 633 ARG A C 1
ATOM 5055 O O . ARG A 1 633 ? 25.422 -41.375 -54.25 1 91.94 633 ARG A O 1
ATOM 5062 N N . ASP A 1 634 ? 27.688 -41.031 -54.312 1 91.81 634 ASP A N 1
ATOM 5063 C CA . ASP A 1 634 ? 28 -42.219 -55.125 1 91.81 634 ASP A CA 1
ATOM 5064 C C . ASP A 1 634 ? 28.516 -43.344 -54.281 1 91.81 634 ASP A C 1
ATOM 5066 O O . ASP A 1 634 ? 29.328 -43.156 -53.375 1 91.81 634 ASP A O 1
ATOM 5070 N N . ILE A 1 635 ? 28 -44.5 -54.531 1 93.25 635 ILE A N 1
ATOM 5071 C CA . ILE A 1 635 ? 28.422 -45.719 -53.781 1 93.25 635 ILE A CA 1
ATOM 5072 C C . ILE A 1 635 ? 29.047 -46.719 -54.781 1 93.25 635 ILE A C 1
ATOM 5074 O O . ILE A 1 635 ? 28.375 -47.188 -55.688 1 93.25 635 ILE A O 1
ATOM 5078 N N . GLU A 1 636 ? 30.234 -46.969 -54.531 1 91.94 636 GLU A N 1
ATOM 5079 C CA . GLU A 1 636 ? 30.906 -47.969 -55.344 1 91.94 636 GLU A CA 1
ATOM 5080 C C . GLU A 1 636 ? 30.656 -49.375 -54.781 1 91.94 636 GLU A C 1
ATOM 5082 O O . GLU A 1 636 ? 30.828 -49.625 -53.594 1 91.94 636 GLU A O 1
ATOM 5087 N N . LEU A 1 637 ? 30.203 -50.281 -55.594 1 92.62 637 LEU A N 1
ATOM 5088 C CA . LEU A 1 637 ? 29.859 -51.625 -55.156 1 92.62 637 LEU A CA 1
ATOM 5089 C C . LEU A 1 637 ? 30.797 -52.656 -55.812 1 92.62 637 LEU A C 1
ATOM 5091 O O . LEU A 1 637 ? 31.031 -52.594 -57 1 92.62 637 LEU A O 1
ATOM 5095 N N . ASP A 1 638 ? 31.281 -53.469 -54.969 1 92.38 638 ASP A N 1
ATOM 5096 C CA . ASP A 1 638 ? 32.125 -54.562 -55.469 1 92.38 638 ASP A CA 1
ATOM 5097 C C . ASP A 1 638 ? 31.344 -55.562 -56.281 1 92.38 638 ASP A C 1
ATOM 5099 O O . ASP A 1 638 ? 30.203 -55.906 -55.906 1 92.38 638 ASP A O 1
ATOM 5103 N N . GLY A 1 639 ? 31.922 -56.031 -57.375 1 90.94 639 GLY A N 1
ATOM 5104 C CA . GLY A 1 639 ? 31.359 -57.156 -58.094 1 90.94 639 GLY A CA 1
ATOM 5105 C C . GLY A 1 639 ? 30.391 -56.75 -59.188 1 90.94 639 GLY A C 1
ATOM 5106 O O . GLY A 1 639 ? 30.062 -57.531 -60.062 1 90.94 639 GLY A O 1
ATOM 5107 N N . ILE A 1 640 ? 29.906 -55.562 -59.125 1 90.88 640 ILE A N 1
ATOM 5108 C CA . ILE A 1 640 ? 28.922 -55.125 -60.094 1 90.88 640 ILE A CA 1
ATOM 5109 C C . ILE A 1 640 ? 29.609 -54.375 -61.25 1 90.88 640 ILE A C 1
ATOM 5111 O O . ILE A 1 640 ? 30.453 -53.5 -61 1 90.88 640 ILE A O 1
ATOM 5115 N N . SER A 1 641 ? 29.312 -54.688 -62.5 1 90.12 641 SER A N 1
ATOM 5116 C CA . SER A 1 641 ? 29.859 -53.969 -63.656 1 90.12 641 SER A CA 1
ATOM 5117 C C . SER A 1 641 ? 28.906 -52.875 -64.125 1 90.12 641 SER A C 1
ATOM 5119 O O . SER A 1 641 ? 29.344 -51.75 -64.375 1 90.12 641 SER A O 1
ATOM 5121 N N . THR A 1 642 ? 27.672 -53.219 -64.312 1 92.12 642 THR A N 1
ATOM 5122 C CA . THR A 1 642 ? 26.625 -52.25 -64.688 1 92.12 642 THR A CA 1
ATOM 5123 C C . THR A 1 642 ? 25.359 -52.5 -63.875 1 92.12 642 THR A C 1
ATOM 5125 O O . THR A 1 642 ? 24.578 -53.406 -64.188 1 92.12 642 THR A O 1
ATOM 5128 N N . SER A 1 643 ? 25.203 -51.531 -62.969 1 92.44 643 SER A N 1
ATOM 5129 C CA . SER A 1 643 ? 24.047 -51.688 -62.094 1 92.44 643 SER A CA 1
ATOM 5130 C C . SER A 1 643 ? 22.75 -51.5 -62.875 1 92.44 643 SER A C 1
ATOM 5132 O O . SER A 1 643 ? 22.656 -50.594 -63.719 1 92.44 643 SER A O 1
ATOM 5134 N N . TYR A 1 644 ? 21.719 -52.281 -62.531 1 91.69 644 TYR A N 1
ATOM 5135 C CA . TYR A 1 644 ? 20.484 -52.281 -63.312 1 91.69 644 TYR A CA 1
ATOM 5136 C C . TYR A 1 644 ? 19.281 -52.094 -62.406 1 91.69 644 TYR A C 1
ATOM 5138 O O . TYR A 1 644 ? 18.516 -51.156 -62.531 1 91.69 644 TYR A O 1
ATOM 5146 N N . THR A 1 645 ? 19.078 -53.031 -61.406 1 93.19 645 THR A N 1
ATOM 5147 C CA . THR A 1 645 ? 17.984 -52.938 -60.438 1 93.19 645 THR A CA 1
ATOM 5148 C C . THR A 1 645 ? 18.516 -53.156 -59 1 93.19 645 THR A C 1
ATOM 5150 O O . THR A 1 645 ? 19.594 -53.75 -58.812 1 93.19 645 THR A O 1
ATOM 5153 N N . VAL A 1 646 ? 17.797 -52.625 -58.062 1 95.19 646 VAL A N 1
ATOM 5154 C CA . VAL A 1 646 ? 18.203 -52.688 -56.688 1 95.19 646 VAL A CA 1
ATOM 5155 C C . VAL A 1 646 ? 16.984 -52.969 -55.781 1 95.19 646 VAL A C 1
ATOM 5157 O O . VAL A 1 646 ? 15.891 -52.469 -56.062 1 95.19 646 VAL A O 1
ATOM 5160 N N . ALA A 1 647 ? 17.125 -53.781 -54.75 1 95.44 647 ALA A N 1
ATOM 5161 C CA . ALA A 1 647 ? 16.094 -54.062 -53.75 1 95.44 647 ALA A CA 1
ATOM 5162 C C . ALA A 1 647 ? 16.703 -54.156 -52.375 1 95.44 647 ALA A C 1
ATOM 5164 O O . ALA A 1 647 ? 17.766 -54.781 -52.188 1 95.44 647 ALA A O 1
ATOM 5165 N N . LEU A 1 648 ? 16.078 -53.562 -51.438 1 94.75 648 LEU A N 1
ATOM 5166 C CA . LEU A 1 648 ? 16.516 -53.594 -50.062 1 94.75 648 LEU A CA 1
ATOM 5167 C C . LEU A 1 648 ? 15.773 -54.656 -49.281 1 94.75 648 LEU A C 1
ATOM 5169 O O . LEU A 1 648 ? 14.562 -54.844 -49.438 1 94.75 648 LEU A O 1
ATOM 5173 N N . HIS A 1 649 ? 16.547 -55.344 -48.406 1 94.25 649 HIS A N 1
ATOM 5174 C CA . HIS A 1 649 ? 15.883 -56.219 -47.438 1 94.25 649 HIS A CA 1
ATOM 5175 C C . HIS A 1 649 ? 14.992 -55.438 -46.5 1 94.25 649 HIS A C 1
ATOM 5177 O O . HIS A 1 649 ? 15.391 -54.375 -46 1 94.25 649 HIS A O 1
ATOM 5183 N N . PRO A 1 650 ? 13.797 -55.875 -46.25 1 90 650 PRO A N 1
ATOM 5184 C CA . PRO A 1 650 ? 12.875 -55.094 -45.406 1 90 650 PRO A CA 1
ATOM 5185 C C . PRO A 1 650 ? 13.469 -54.719 -44.062 1 90 650 PRO A C 1
ATOM 5187 O O . PRO A 1 650 ? 13.055 -53.719 -43.469 1 90 650 PRO A O 1
ATOM 5190 N N . THR A 1 651 ? 14.406 -55.438 -43.562 1 89.94 651 THR A N 1
ATOM 5191 C CA . THR A 1 651 ? 15.062 -55.094 -42.312 1 89.94 651 THR A CA 1
ATOM 5192 C C . THR A 1 651 ? 16.094 -53.969 -42.5 1 89.94 651 THR A C 1
ATOM 5194 O O . THR A 1 651 ? 16.547 -53.375 -41.562 1 89.94 651 THR A O 1
ATOM 5197 N N . GLY A 1 652 ? 16.469 -53.75 -43.781 1 91.31 652 GLY A N 1
ATOM 5198 C CA . GLY A 1 652 ? 17.484 -52.75 -44.094 1 91.31 652 GLY A CA 1
ATOM 5199 C C . GLY A 1 652 ? 18.906 -53.25 -43.938 1 91.31 652 GLY A C 1
ATOM 5200 O O . GLY A 1 652 ? 19.859 -52.5 -44.094 1 91.31 652 GLY A O 1
ATOM 5201 N N . GLU A 1 653 ? 19.062 -54.531 -43.656 1 93.19 653 GLU A N 1
ATOM 5202 C CA . GLU A 1 653 ? 20.375 -55.062 -43.344 1 93.19 653 GLU A CA 1
ATOM 5203 C C . GLU A 1 653 ? 21.109 -55.531 -44.594 1 93.19 653 GLU A C 1
ATOM 5205 O O . GLU A 1 653 ? 22.344 -55.688 -44.594 1 93.19 653 GLU A O 1
ATOM 5210 N N . LYS A 1 654 ? 20.406 -55.875 -45.625 1 95.62 654 LYS A N 1
ATOM 5211 C CA . LYS A 1 654 ? 21 -56.344 -46.844 1 95.62 654 LYS A CA 1
ATOM 5212 C C . LYS A 1 654 ? 20.359 -55.656 -48.062 1 95.62 654 LYS A C 1
ATOM 5214 O O . LYS A 1 654 ? 19.281 -55.094 -47.969 1 95.62 654 LYS A O 1
ATOM 5219 N N . MET A 1 655 ? 21.094 -55.719 -49.125 1 95.94 655 MET A N 1
ATOM 5220 C CA . MET A 1 655 ? 20.641 -55.156 -50.375 1 95.94 655 MET A CA 1
ATOM 5221 C C . MET A 1 655 ? 21.062 -56.031 -51.562 1 95.94 655 MET A C 1
ATOM 5223 O O . MET A 1 655 ? 22.172 -56.594 -51.562 1 95.94 655 MET A O 1
ATOM 5227 N N . LEU A 1 656 ? 20.172 -56.219 -52.469 1 96.81 656 LEU A N 1
ATOM 5228 C CA . LEU A 1 656 ? 20.547 -56.938 -53.688 1 96.81 656 LEU A CA 1
ATOM 5229 C C . LEU A 1 656 ? 20.578 -56 -54.906 1 96.81 656 LEU A C 1
ATOM 5231 O O . LEU A 1 656 ? 19.75 -55.094 -55 1 96.81 656 LEU A O 1
ATOM 5235 N N . VAL A 1 657 ? 21.562 -56.188 -55.781 1 96.44 657 VAL A N 1
ATOM 5236 C CA . VAL A 1 657 ? 21.719 -55.406 -57 1 96.44 657 VAL A CA 1
ATOM 5237 C C . VAL A 1 657 ? 21.891 -56.312 -58.188 1 96.44 657 VAL A C 1
ATOM 5239 O O . VAL A 1 657 ? 22.766 -57.188 -58.188 1 96.44 657 VAL A O 1
ATOM 5242 N N . LEU A 1 658 ? 21.031 -56.125 -59.156 1 95.06 658 LEU A N 1
ATOM 5243 C CA . LEU A 1 658 ? 21.156 -56.875 -60.406 1 95.06 658 LEU A CA 1
ATOM 5244 C C . LEU A 1 658 ? 22.078 -56.156 -61.375 1 95.06 658 LEU A C 1
ATOM 5246 O O . LEU A 1 658 ? 22.016 -54.906 -61.5 1 95.06 658 LEU A O 1
ATOM 5250 N N . ASP A 1 659 ? 22.859 -56.969 -61.969 1 91.88 659 ASP A N 1
ATOM 5251 C CA . ASP A 1 659 ? 23.766 -56.469 -63 1 91.88 659 ASP A CA 1
ATOM 5252 C C . ASP A 1 659 ? 23.188 -56.688 -64.375 1 91.88 659 ASP A C 1
ATOM 5254 O O . ASP A 1 659 ? 22.609 -57.75 -64.688 1 91.88 659 ASP A O 1
ATOM 5258 N N . PHE A 1 660 ? 23.453 -55.781 -65.25 1 87.25 660 PHE A N 1
ATOM 5259 C CA . PHE A 1 660 ? 22.938 -55.812 -66.625 1 87.25 660 PHE A CA 1
ATOM 5260 C C . PHE A 1 660 ? 23.469 -57.062 -67.375 1 87.25 660 PHE A C 1
ATOM 5262 O O . PHE A 1 660 ? 22.797 -57.594 -68.25 1 87.25 660 PHE A O 1
ATOM 5269 N N . TYR A 1 661 ? 24.625 -57.531 -67 1 83.31 661 TYR A N 1
ATOM 5270 C CA . TYR A 1 661 ? 25.266 -58.625 -67.688 1 83.31 661 TYR A CA 1
ATOM 5271 C C . TYR A 1 661 ? 24.953 -59.969 -67.062 1 83.31 661 TYR A C 1
ATOM 5273 O O . TYR A 1 661 ? 25.719 -60.906 -67.125 1 83.31 661 TYR A O 1
ATOM 5281 N N . GLY A 1 662 ? 23.969 -60.062 -66.25 1 88.5 662 GLY A N 1
ATOM 5282 C CA . GLY A 1 662 ? 23.438 -61.344 -65.812 1 88.5 662 GLY A CA 1
ATOM 5283 C C . GLY A 1 662 ? 24.016 -61.781 -64.438 1 88.5 662 GLY A C 1
ATOM 5284 O O . GLY A 1 662 ? 24.328 -62.969 -64.25 1 88.5 662 GLY A O 1
ATOM 5285 N N . LYS A 1 663 ? 24.234 -60.906 -63.594 1 93.62 663 LYS A N 1
ATOM 5286 C CA . LYS A 1 663 ? 24.672 -61.219 -62.25 1 93.62 663 LYS A CA 1
ATOM 5287 C C . LYS A 1 663 ? 23.781 -60.531 -61.219 1 93.62 663 LYS A C 1
ATOM 5289 O O . LYS A 1 663 ? 23.172 -59.5 -61.5 1 93.62 663 LYS A O 1
ATOM 5294 N N . CYS A 1 664 ? 23.656 -61.156 -60.125 1 95.69 664 CYS A N 1
ATOM 5295 C CA . CYS A 1 664 ? 23.016 -60.562 -58.969 1 95.69 664 CYS A CA 1
ATOM 5296 C C . CYS A 1 664 ? 23.953 -60.562 -57.75 1 95.69 664 CYS A C 1
ATOM 5298 O O . CYS A 1 664 ? 24.453 -61.594 -57.344 1 95.69 664 CYS A O 1
ATOM 5300 N N . CYS A 1 665 ? 24.25 -59.375 -57.25 1 96.56 665 CYS A N 1
ATOM 5301 C CA . CYS A 1 665 ? 25.109 -59.25 -56.094 1 96.56 665 CYS A CA 1
ATOM 5302 C C . CYS A 1 665 ? 24.312 -58.875 -54.844 1 96.56 665 CYS A C 1
ATOM 5304 O O . CYS A 1 665 ? 23.391 -58.062 -54.938 1 96.56 665 CYS A O 1
ATOM 5306 N N . VAL A 1 666 ? 24.641 -59.5 -53.719 1 97.25 666 VAL A N 1
ATOM 5307 C CA . VAL A 1 666 ? 24 -59.219 -52.438 1 97.25 666 VAL A CA 1
ATOM 5308 C C . VAL A 1 666 ? 25.016 -58.594 -51.5 1 97.25 666 VAL A C 1
ATOM 5310 O O . VAL A 1 666 ? 26.109 -59.125 -51.312 1 97.25 666 VAL A O 1
ATOM 5313 N N . TYR A 1 667 ? 24.625 -57.5 -50.938 1 96.56 667 TYR A N 1
ATOM 5314 C CA . TYR A 1 667 ? 25.531 -56.75 -50.062 1 96.56 667 TYR A CA 1
ATOM 5315 C C . TYR A 1 667 ? 24.984 -56.688 -48.625 1 96.56 667 TYR A C 1
ATOM 5317 O O . TYR A 1 667 ? 23.781 -56.5 -48.438 1 96.56 667 TYR A O 1
ATOM 5325 N N . HIS A 1 668 ? 25.781 -56.812 -47.656 1 95.94 668 HIS A N 1
ATOM 5326 C CA . HIS A 1 668 ? 25.469 -56.5 -46.25 1 95.94 668 HIS A CA 1
ATOM 5327 C C . HIS A 1 668 ? 25.719 -55 -46 1 95.94 668 HIS A C 1
ATOM 5329 O O . HIS A 1 668 ? 26.75 -54.469 -46.375 1 95.94 668 HIS A O 1
ATOM 5335 N N . ILE A 1 669 ? 24.797 -54.406 -45.375 1 94.06 669 ILE A N 1
ATOM 5336 C CA . ILE A 1 669 ? 24.891 -52.969 -45.062 1 94.06 669 ILE A CA 1
ATOM 5337 C C . ILE A 1 669 ? 25.406 -52.781 -43.625 1 94.06 669 ILE A C 1
ATOM 5339 O O . ILE A 1 669 ? 24.734 -53.188 -42.688 1 94.06 669 ILE A O 1
ATOM 5343 N N . MET A 1 670 ? 26.484 -52.219 -43.438 1 89.19 670 MET A N 1
ATOM 5344 C CA . MET A 1 670 ? 27.141 -52.062 -42.125 1 89.19 670 MET A CA 1
ATOM 5345 C C . MET A 1 670 ? 27.234 -50.594 -41.75 1 89.19 670 MET A C 1
ATOM 5347 O O . MET A 1 670 ? 27.469 -49.719 -42.594 1 89.19 670 MET A O 1
ATOM 5351 N N . MET B 1 1 ? 54.781 -86.25 -7.258 1 17.62 1 MET B N 1
ATOM 5352 C CA . MET B 1 1 ? 53.75 -87.25 -7.57 1 17.62 1 MET B CA 1
ATOM 5353 C C . MET B 1 1 ? 52.531 -86.562 -8.172 1 17.62 1 MET B C 1
ATOM 5355 O O . MET B 1 1 ? 52.469 -85.312 -8.266 1 17.62 1 MET B O 1
ATOM 5359 N N . ALA B 1 2 ? 51.312 -86.812 -7.566 1 21.88 2 ALA B N 1
ATOM 5360 C CA . ALA B 1 2 ? 50.031 -87.125 -8.164 1 21.88 2 ALA B CA 1
ATOM 5361 C C . ALA B 1 2 ? 49.406 -85.938 -8.867 1 21.88 2 ALA B C 1
ATOM 5363 O O . ALA B 1 2 ? 49.781 -84.75 -8.578 1 21.88 2 ALA B O 1
ATOM 5364 N N . THR B 1 3 ? 48.094 -86 -9.547 1 20.5 3 THR B N 1
ATOM 5365 C CA . THR B 1 3 ? 47.094 -86 -10.602 1 20.5 3 THR B CA 1
ATOM 5366 C C . THR B 1 3 ? 46.062 -84.875 -10.359 1 20.5 3 THR B C 1
ATOM 5368 O O . THR B 1 3 ? 45.281 -84.562 -11.258 1 20.5 3 THR B O 1
ATOM 5371 N N . SER B 1 4 ? 45.656 -84.5 -9.148 1 23.06 4 SER B N 1
ATOM 5372 C CA . SER B 1 4 ? 44.188 -84.438 -9.148 1 23.06 4 SER B CA 1
ATOM 5373 C C . SER B 1 4 ? 43.719 -83.312 -10.086 1 23.06 4 SER B C 1
ATOM 5375 O O . SER B 1 4 ? 44.406 -82.312 -10.266 1 23.06 4 SER B O 1
ATOM 5377 N N . ALA B 1 5 ? 42.594 -83.625 -10.992 1 27.78 5 ALA B N 1
ATOM 5378 C CA . ALA B 1 5 ? 41.594 -83.375 -12.031 1 27.78 5 ALA B CA 1
ATOM 5379 C C . ALA B 1 5 ? 40.812 -82.125 -11.742 1 27.78 5 ALA B C 1
ATOM 5381 O O . ALA B 1 5 ? 40.375 -81.875 -10.609 1 27.78 5 ALA B O 1
ATOM 5382 N N . GLY B 1 6 ? 40.875 -81.188 -12.594 1 24.33 6 GLY B N 1
ATOM 5383 C CA . GLY B 1 6 ? 40.531 -79.75 -12.812 1 24.33 6 GLY B CA 1
ATOM 5384 C C . GLY B 1 6 ? 39.031 -79.5 -12.797 1 24.33 6 GLY B C 1
ATOM 5385 O O . GLY B 1 6 ? 38.312 -80.125 -13.602 1 24.33 6 GLY B O 1
ATOM 5386 N N . SER B 1 7 ? 38.375 -79.312 -11.578 1 24.14 7 SER B N 1
ATOM 5387 C CA . SER B 1 7 ? 36.969 -79.188 -11.148 1 24.14 7 SER B CA 1
ATOM 5388 C C . SER B 1 7 ? 36.219 -78.188 -11.969 1 24.14 7 SER B C 1
ATOM 5390 O O . SER B 1 7 ? 36.625 -77 -12.047 1 24.14 7 SER B O 1
ATOM 5392 N N . GLY B 1 8 ? 35.656 -78.625 -13.188 1 23.64 8 GLY B N 1
ATOM 5393 C CA . GLY B 1 8 ? 34.938 -77.875 -14.219 1 23.64 8 GLY B CA 1
ATOM 5394 C C . GLY B 1 8 ? 33.781 -77.062 -13.68 1 23.64 8 GLY B C 1
ATOM 5395 O O . GLY B 1 8 ? 32.938 -77.562 -12.938 1 23.64 8 GLY B O 1
ATOM 5396 N N . ASN B 1 9 ? 33.969 -75.812 -13.289 1 24.53 9 ASN B N 1
ATOM 5397 C CA . ASN B 1 9 ? 33.125 -74.875 -12.562 1 24.53 9 ASN B CA 1
ATOM 5398 C C . ASN B 1 9 ? 31.75 -74.75 -13.203 1 24.53 9 ASN B C 1
ATOM 5400 O O . ASN B 1 9 ? 31.641 -74.438 -14.383 1 24.53 9 ASN B O 1
ATOM 5404 N N . LYS B 1 10 ? 30.719 -75.438 -12.641 1 29.14 10 LYS B N 1
ATOM 5405 C CA . LYS B 1 10 ? 29.344 -75.812 -12.969 1 29.14 10 LYS B CA 1
ATOM 5406 C C . LYS B 1 10 ? 28.5 -74.625 -13.297 1 29.14 10 LYS B C 1
ATOM 5408 O O . LYS B 1 10 ? 28.453 -73.625 -12.508 1 29.14 10 LYS B O 1
ATOM 5413 N N . PRO B 1 11 ? 28.203 -74.375 -14.523 1 26.27 11 PRO B N 1
ATOM 5414 C CA . PRO B 1 11 ? 27.422 -73.25 -15.008 1 26.27 11 PRO B CA 1
ATOM 5415 C C . PRO B 1 11 ? 26.156 -73 -14.195 1 26.27 11 PRO B C 1
ATOM 5417 O O . PRO B 1 11 ? 25.531 -73.938 -13.719 1 26.27 11 PRO B O 1
ATOM 5420 N N . LEU B 1 12 ? 25.969 -71.875 -13.422 1 28.48 12 LEU B N 1
ATOM 5421 C CA . LEU B 1 12 ? 24.891 -71.438 -12.539 1 28.48 12 LEU B CA 1
ATOM 5422 C C . LEU B 1 12 ? 23.547 -71.5 -13.25 1 28.48 12 LEU B C 1
ATOM 5424 O O . LEU B 1 12 ? 23.281 -70.75 -14.188 1 28.48 12 LEU B O 1
ATOM 5428 N N . THR B 1 13 ? 23.062 -72.688 -13.586 1 29.22 13 THR B N 1
ATOM 5429 C CA . THR B 1 13 ? 21.656 -72.875 -13.891 1 29.22 13 THR B CA 1
ATOM 5430 C C . THR B 1 13 ? 20.766 -72.25 -12.828 1 29.22 13 THR B C 1
ATOM 5432 O O . THR B 1 13 ? 20.609 -72.812 -11.727 1 29.22 13 THR B O 1
ATOM 5435 N N . ASN B 1 14 ? 21.062 -71.062 -12.367 1 28.36 14 ASN B N 1
ATOM 5436 C CA . ASN B 1 14 ? 20.125 -70.375 -11.461 1 28.36 14 ASN B CA 1
ATOM 5437 C C . ASN B 1 14 ? 18.688 -70.625 -11.883 1 28.36 14 ASN B C 1
ATOM 5439 O O . ASN B 1 14 ? 18.25 -70.125 -12.945 1 28.36 14 ASN B O 1
ATOM 5443 N N . SER B 1 15 ? 18.016 -71.688 -11.656 1 32.88 15 SER B N 1
ATOM 5444 C CA . SER B 1 15 ? 16.594 -71.938 -11.555 1 32.88 15 SER B CA 1
ATOM 5445 C C . SER B 1 15 ? 15.836 -70.812 -10.906 1 32.88 15 SER B C 1
ATOM 5447 O O . SER B 1 15 ? 16 -70.562 -9.711 1 32.88 15 SER B O 1
ATOM 5449 N N . SER B 1 16 ? 15.766 -69.562 -11.375 1 34.94 16 SER B N 1
ATOM 5450 C CA . SER B 1 16 ? 14.945 -68.438 -10.922 1 34.94 16 SER B CA 1
ATOM 5451 C C . SER B 1 16 ? 13.57 -68.938 -10.461 1 34.94 16 SER B C 1
ATOM 5453 O O . SER B 1 16 ? 12.727 -69.312 -11.273 1 34.94 16 SER B O 1
ATOM 5455 N N . SER B 1 17 ? 13.297 -69.625 -9.453 1 38.47 17 SER B N 1
ATOM 5456 C CA . SER B 1 17 ? 12.258 -70.125 -8.57 1 38.47 17 SER B CA 1
ATOM 5457 C C . SER B 1 17 ? 11.039 -69.25 -8.539 1 38.47 17 SER B C 1
ATOM 5459 O O . SER B 1 17 ? 9.945 -69.688 -8.164 1 38.47 17 SER B O 1
ATOM 5461 N N . GLY B 1 18 ? 11.023 -67.812 -8.047 1 45.41 18 GLY B N 1
ATOM 5462 C CA . GLY B 1 18 ? 10.164 -66.812 -7.379 1 45.41 18 GLY B CA 1
ATOM 5463 C C . GLY B 1 18 ? 8.984 -66.375 -8.227 1 45.41 18 GLY B C 1
ATOM 5464 O O . GLY B 1 18 ? 8.188 -65.562 -7.812 1 45.41 18 GLY B O 1
ATOM 5465 N N . ASP B 1 19 ? 8.984 -66.312 -9.375 1 57.44 19 ASP B N 1
ATOM 5466 C CA . ASP B 1 19 ? 7.977 -65.5 -10.023 1 57.44 19 ASP B CA 1
ATOM 5467 C C . ASP B 1 19 ? 6.637 -66.25 -10.102 1 57.44 19 ASP B C 1
ATOM 5469 O O . ASP B 1 19 ? 6.332 -66.875 -11.109 1 57.44 19 ASP B O 1
ATOM 5473 N N . THR B 1 20 ? 6.125 -66.688 -8.945 1 68 20 THR B N 1
ATOM 5474 C CA . THR B 1 20 ? 4.773 -67.25 -8.875 1 68 20 THR B CA 1
ATOM 5475 C C . THR B 1 20 ? 3.736 -66.125 -9.164 1 68 20 THR B C 1
ATOM 5477 O O . THR B 1 20 ? 3.977 -64.938 -8.914 1 68 20 THR B O 1
ATOM 5480 N N . PHE B 1 21 ? 2.723 -66.688 -9.797 1 83.06 21 PHE B N 1
ATOM 5481 C CA . PHE B 1 21 ? 1.598 -65.812 -10.086 1 83.06 21 PHE B CA 1
ATOM 5482 C C . PHE B 1 21 ? 0.879 -65.375 -8.797 1 83.06 21 PHE B C 1
ATOM 5484 O O . PHE B 1 21 ? 0.397 -66.25 -8.062 1 83.06 21 PHE B O 1
ATOM 5491 N N . ARG B 1 22 ? 0.939 -64.125 -8.398 1 87.94 22 ARG B N 1
ATOM 5492 C CA . ARG B 1 22 ? 0.384 -63.656 -7.141 1 87.94 22 ARG B CA 1
ATOM 5493 C C . ARG B 1 22 ? -0.91 -62.875 -7.375 1 87.94 22 ARG B C 1
ATOM 5495 O O . ARG B 1 22 ? -1.058 -62.188 -8.391 1 87.94 22 ARG B O 1
ATOM 5502 N N . CYS B 1 23 ? -1.799 -63 -6.453 1 92.19 23 CYS B N 1
ATOM 5503 C CA . CYS B 1 23 ? -3.043 -62.25 -6.477 1 92.19 23 CYS B CA 1
ATOM 5504 C C . CYS B 1 23 ? -2.785 -60.781 -6.207 1 92.19 23 CYS B C 1
ATOM 5506 O O . CYS B 1 23 ? -2.158 -60.438 -5.207 1 92.19 23 CYS B O 1
ATOM 5508 N N . PRO B 1 24 ? -3.254 -59.875 -7.023 1 91.81 24 PRO B N 1
ATOM 5509 C CA . PRO B 1 24 ? -3.002 -58.438 -6.848 1 91.81 24 PRO B CA 1
ATOM 5510 C C . PRO B 1 24 ? -3.686 -57.875 -5.609 1 91.81 24 PRO B C 1
ATOM 5512 O O . PRO B 1 24 ? -3.342 -56.781 -5.16 1 91.81 24 PRO B O 1
ATOM 5515 N N . ILE B 1 25 ? -4.656 -58.562 -4.996 1 92.31 25 ILE B N 1
ATOM 5516 C CA . ILE B 1 25 ? -5.402 -58.031 -3.852 1 92.31 25 ILE B CA 1
ATOM 5517 C C . ILE B 1 25 ? -4.715 -58.469 -2.557 1 92.31 25 ILE B C 1
ATOM 5519 O O . ILE B 1 25 ? -4.367 -57.625 -1.727 1 92.31 25 ILE B O 1
ATOM 5523 N N . CYS B 1 26 ? -4.453 -59.719 -2.391 1 92.88 26 CYS B N 1
ATOM 5524 C CA . CYS B 1 26 ? -3.867 -60.219 -1.145 1 92.88 26 CYS B CA 1
ATOM 5525 C C . CYS B 1 26 ? -2.352 -60.312 -1.261 1 92.88 26 CYS B C 1
ATOM 5527 O O . CYS B 1 26 ? -1.655 -60.469 -0.254 1 92.88 26 CYS B O 1
ATOM 5529 N N . LEU B 1 27 ? -1.792 -60.344 -2.459 1 89.25 27 LEU B N 1
ATOM 5530 C CA . LEU B 1 27 ? -0.369 -60.375 -2.781 1 89.25 27 LEU B CA 1
ATOM 5531 C C . LEU B 1 27 ? 0.242 -61.75 -2.463 1 89.25 27 LEU B C 1
ATOM 5533 O O . LEU B 1 27 ? 1.465 -61.875 -2.373 1 89.25 27 LEU B O 1
ATOM 5537 N N . GLU B 1 28 ? -0.633 -62.75 -2.285 1 88.81 28 GLU B N 1
ATOM 5538 C CA . GLU B 1 28 ? -0.192 -64.125 -2.066 1 88.81 28 GLU B CA 1
ATOM 5539 C C . GLU B 1 28 ? -0.39 -64.938 -3.318 1 88.81 28 GLU B C 1
ATOM 5541 O O . GLU B 1 28 ? -0.916 -64.5 -4.324 1 88.81 28 GLU B O 1
ATOM 5546 N N . GLU B 1 29 ? 0.149 -66.125 -3.203 1 86.69 29 GLU B N 1
ATOM 5547 C CA . GLU B 1 29 ? -0.064 -67.062 -4.316 1 86.69 29 GLU B CA 1
ATOM 5548 C C . GLU B 1 29 ? -1.552 -67.25 -4.586 1 86.69 29 GLU B C 1
ATOM 5550 O O . GLU B 1 29 ? -2.336 -67.438 -3.654 1 86.69 29 GLU B O 1
ATOM 5555 N N . VAL B 1 30 ? -1.899 -67.125 -5.828 1 87.88 30 VAL B N 1
ATOM 5556 C CA . VAL B 1 30 ? -3.307 -67.125 -6.219 1 87.88 30 VAL B CA 1
ATOM 5557 C C . VAL B 1 30 ? -3.951 -68.438 -5.879 1 87.88 30 VAL B C 1
ATOM 5559 O O . VAL B 1 30 ? -3.377 -69.5 -6.148 1 87.88 30 VAL B O 1
ATOM 5562 N N . ARG B 1 31 ? -5.098 -68.438 -5.172 1 85.62 31 ARG B N 1
ATOM 5563 C CA . ARG B 1 31 ? -5.883 -69.625 -4.828 1 85.62 31 ARG B CA 1
ATOM 5564 C C . ARG B 1 31 ? -7.223 -69.625 -5.555 1 85.62 31 ARG B C 1
ATOM 5566 O O . ARG B 1 31 ? -7.977 -68.688 -5.477 1 85.62 31 ARG B O 1
ATOM 5573 N N . ASN B 1 32 ? -7.535 -70.812 -6.285 1 83.44 32 ASN B N 1
ATOM 5574 C CA . ASN B 1 32 ? -8.75 -70.938 -7.09 1 83.44 32 ASN B CA 1
ATOM 5575 C C . ASN B 1 32 ? -8.891 -69.688 -8.016 1 83.44 32 ASN B C 1
ATOM 5577 O O . ASN B 1 32 ? -9.805 -68.875 -7.855 1 83.44 32 ASN B O 1
ATOM 5581 N N . PRO B 1 33 ? -7.957 -69.625 -8.898 1 89.31 33 PRO B N 1
ATOM 5582 C CA . PRO B 1 33 ? -7.801 -68.375 -9.734 1 89.31 33 PRO B CA 1
ATOM 5583 C C . PRO B 1 33 ? -9.031 -68.125 -10.586 1 89.31 33 PRO B C 1
ATOM 5585 O O . PRO B 1 33 ? -9.469 -69 -11.359 1 89.31 33 PRO B O 1
ATOM 5588 N N . LYS B 1 34 ? -9.625 -66.938 -10.414 1 90.56 34 LYS B N 1
ATOM 5589 C CA . LYS B 1 34 ? -10.727 -66.438 -11.219 1 90.56 34 LYS B CA 1
ATOM 5590 C C . LYS B 1 34 ? -10.305 -65.188 -11.977 1 90.56 34 LYS B C 1
ATOM 5592 O O . LYS B 1 34 ? -9.523 -64.375 -11.469 1 90.56 34 LYS B O 1
ATOM 5597 N N . TYR B 1 35 ? -10.688 -65 -13.219 1 90 35 TYR B N 1
ATOM 5598 C CA . TYR B 1 35 ? -10.289 -63.844 -13.938 1 90 35 TYR B CA 1
ATOM 5599 C C . TYR B 1 35 ? -11.508 -63.031 -14.391 1 90 35 TYR B C 1
ATOM 5601 O O . TYR B 1 35 ? -12.594 -63.594 -14.547 1 90 35 TYR B O 1
ATOM 5609 N N . LEU B 1 36 ? -11.375 -61.75 -14.453 1 91.25 36 LEU B N 1
ATOM 5610 C CA . LEU B 1 36 ? -12.406 -60.812 -14.906 1 91.25 36 LEU B CA 1
ATOM 5611 C C . LEU B 1 36 ? -12.359 -60.688 -16.422 1 91.25 36 LEU B C 1
ATOM 5613 O O . LEU B 1 36 ? -11.5 -61.25 -17.094 1 91.25 36 LEU B O 1
ATOM 5617 N N . SER B 1 37 ? -13.391 -59.906 -16.984 1 85.44 37 SER B N 1
ATOM 5618 C CA . SER B 1 37 ? -13.461 -59.719 -18.438 1 85.44 37 SER B CA 1
ATOM 5619 C C . SER B 1 37 ? -12.234 -58.969 -18.953 1 85.44 37 SER B C 1
ATOM 5621 O O . SER B 1 37 ? -11.906 -59.062 -20.141 1 85.44 37 SER B O 1
ATOM 5623 N N . CYS B 1 38 ? -11.531 -58.312 -18.016 1 87.94 38 CYS B N 1
ATOM 5624 C CA . CYS B 1 38 ? -10.305 -57.625 -18.406 1 87.94 38 CYS B CA 1
ATOM 5625 C C . CYS B 1 38 ? -9.102 -58.562 -18.328 1 87.94 38 CYS B C 1
ATOM 5627 O O . CYS B 1 38 ? -7.965 -58.156 -18.562 1 87.94 38 CYS B O 1
ATOM 5629 N N . LEU B 1 39 ? -9.273 -59.781 -17.891 1 87.31 39 LEU B N 1
ATOM 5630 C CA . LEU B 1 39 ? -8.328 -60.906 -17.938 1 87.31 39 LEU B CA 1
ATOM 5631 C C . LEU B 1 39 ? -7.383 -60.844 -16.734 1 87.31 39 LEU B C 1
ATOM 5633 O O . LEU B 1 39 ? -6.461 -61.656 -16.641 1 87.31 39 LEU B O 1
ATOM 5637 N N . HIS B 1 40 ? -7.641 -59.906 -15.797 1 89.38 40 HIS B N 1
ATOM 5638 C CA . HIS B 1 40 ? -6.875 -59.938 -14.555 1 89.38 40 HIS B CA 1
ATOM 5639 C C . HIS B 1 40 ? -7.371 -61.062 -13.633 1 89.38 40 HIS B C 1
ATOM 5641 O O . HIS B 1 40 ? -8.578 -61.281 -13.523 1 89.38 40 HIS B O 1
ATOM 5647 N N . THR B 1 41 ? -6.484 -61.75 -13.047 1 91.31 41 THR B N 1
ATOM 5648 C CA . THR B 1 41 ? -6.801 -62.938 -12.266 1 91.31 41 THR B CA 1
ATOM 5649 C C . THR B 1 41 ? -6.617 -62.656 -10.773 1 91.31 41 THR B C 1
ATOM 5651 O O . THR B 1 41 ? -5.664 -62 -10.367 1 91.31 41 THR B O 1
ATOM 5654 N N . PHE B 1 42 ? -7.547 -63.156 -10.023 1 93.69 42 PHE B N 1
ATOM 5655 C CA . PHE B 1 42 ? -7.559 -63 -8.578 1 93.69 42 PHE B CA 1
ATOM 5656 C C . PHE B 1 42 ? -7.945 -64.312 -7.891 1 93.69 42 PHE B C 1
ATOM 5658 O O . PHE B 1 42 ? -8.484 -65.188 -8.531 1 93.69 42 PHE B O 1
ATOM 5665 N N . CYS B 1 43 ? -7.594 -64.375 -6.555 1 92.44 43 CYS B N 1
ATOM 5666 C CA . CYS B 1 43 ? -8.195 -65.438 -5.766 1 92.44 43 CYS B CA 1
ATOM 5667 C C . CYS B 1 43 ? -9.711 -65.312 -5.762 1 92.44 43 CYS B C 1
ATOM 5669 O O . CYS B 1 43 ? -10.258 -64.188 -5.711 1 92.44 43 CYS B O 1
ATOM 5671 N N . GLU B 1 44 ? -10.336 -66.438 -5.785 1 92.75 44 GLU B N 1
ATOM 5672 C CA . GLU B 1 44 ? -11.789 -66.438 -5.711 1 92.75 44 GLU B CA 1
ATOM 5673 C C . GLU B 1 44 ? -12.266 -65.688 -4.449 1 92.75 44 GLU B C 1
ATOM 5675 O O . GLU B 1 44 ? -13.18 -64.875 -4.5 1 92.75 44 GLU B O 1
ATOM 5680 N N . SER B 1 45 ? -11.625 -65.938 -3.357 1 93.31 45 SER B N 1
ATOM 5681 C CA . SER B 1 45 ? -12.016 -65.312 -2.092 1 93.31 45 SER B CA 1
ATOM 5682 C C . SER B 1 45 ? -11.75 -63.812 -2.109 1 93.31 45 SER B C 1
ATOM 5684 O O . SER B 1 45 ? -12.562 -63.031 -1.608 1 93.31 45 SER B O 1
ATOM 5686 N N . CYS B 1 46 ? -10.648 -63.438 -2.633 1 95 46 CYS B N 1
ATOM 5687 C CA . CYS B 1 46 ? -10.266 -62.031 -2.678 1 95 46 CYS B CA 1
ATOM 5688 C C . CYS B 1 46 ? -11.242 -61.25 -3.535 1 95 46 CYS B C 1
ATOM 5690 O O . CYS B 1 46 ? -11.695 -60.156 -3.131 1 95 46 CYS B O 1
ATOM 5692 N N . ILE B 1 47 ? -11.547 -61.719 -4.707 1 95 47 ILE B N 1
ATOM 5693 C CA . ILE B 1 47 ? -12.414 -61 -5.625 1 95 47 ILE B CA 1
ATOM 5694 C C . ILE B 1 47 ? -13.836 -60.969 -5.062 1 95 47 ILE B C 1
ATOM 5696 O O . ILE B 1 47 ? -14.562 -59.969 -5.258 1 95 47 ILE B O 1
ATOM 5700 N N . GLN B 1 48 ? -14.18 -62 -4.344 1 94.62 48 GLN B N 1
ATOM 5701 C CA . GLN B 1 48 ? -15.484 -62 -3.684 1 94.62 48 GLN B CA 1
ATOM 5702 C C . GLN B 1 48 ? -15.578 -60.875 -2.662 1 94.62 48 GLN B C 1
ATOM 5704 O O . GLN B 1 48 ? -16.578 -60.156 -2.621 1 94.62 48 GLN B O 1
ATOM 5709 N N . THR B 1 49 ? -14.617 -60.781 -1.896 1 95.38 49 THR B N 1
ATOM 5710 C CA . THR B 1 49 ? -14.562 -59.719 -0.897 1 95.38 49 THR B CA 1
ATOM 5711 C C . THR B 1 49 ? -14.594 -58.344 -1.564 1 95.38 49 THR B C 1
ATOM 5713 O O . THR B 1 49 ? -15.273 -57.438 -1.094 1 95.38 49 THR B O 1
ATOM 5716 N N . TYR B 1 50 ? -13.875 -58.188 -2.561 1 95.31 50 TYR B N 1
ATOM 5717 C CA . TYR B 1 50 ? -13.805 -56.938 -3.297 1 95.31 50 TYR B CA 1
ATOM 5718 C C . TYR B 1 50 ? -15.164 -56.562 -3.865 1 95.31 50 TYR B C 1
ATOM 5720 O O . TYR B 1 50 ? -15.594 -55.406 -3.764 1 95.31 50 TYR B O 1
ATOM 5728 N N . ILE B 1 51 ? -15.828 -57.531 -4.449 1 95 51 ILE B N 1
ATOM 5729 C CA . ILE B 1 51 ? -17.141 -57.312 -5.02 1 95 51 ILE B CA 1
ATOM 5730 C C . ILE B 1 51 ? -18.109 -56.875 -3.926 1 95 51 ILE B C 1
ATOM 5732 O O . ILE B 1 51 ? -18.859 -55.875 -4.094 1 95 51 ILE B O 1
ATOM 5736 N N . SER B 1 52 ? -18.062 -57.5 -2.869 1 93.25 52 SER B N 1
ATOM 5737 C CA . SER B 1 52 ? -18.953 -57.219 -1.759 1 93.25 52 SER B CA 1
ATOM 5738 C C . SER B 1 52 ? -18.734 -55.812 -1.227 1 93.25 52 SER B C 1
ATOM 5740 O O . SER B 1 52 ? -19.688 -55.125 -0.803 1 93.25 52 SER B O 1
ATOM 5742 N N . SER B 1 53 ? -17.594 -55.375 -1.306 1 93.62 53 SER B N 1
ATOM 5743 C CA . SER B 1 53 ? -17.234 -54.125 -0.693 1 93.62 53 SER B CA 1
ATOM 5744 C C . SER B 1 53 ? -17.406 -52.969 -1.68 1 93.62 53 SER B C 1
ATOM 5746 O O . SER B 1 53 ? -17.625 -51.812 -1.274 1 93.62 53 SER B O 1
ATOM 5748 N N . THR B 1 54 ? -17.328 -53.188 -3.004 1 92.19 54 THR B N 1
ATOM 5749 C CA . THR B 1 54 ? -17.203 -52.062 -3.924 1 92.19 54 THR B CA 1
ATOM 5750 C C . THR B 1 54 ? -18.344 -52.031 -4.934 1 92.19 54 THR B C 1
ATOM 5752 O O . THR B 1 54 ? -18.547 -51.062 -5.641 1 92.19 54 THR B O 1
ATOM 5755 N N . ALA B 1 55 ? -19.031 -53.094 -4.996 1 90.56 55 ALA B N 1
ATOM 5756 C CA . ALA B 1 55 ? -20.062 -53.188 -6.016 1 90.56 55 ALA B CA 1
ATOM 5757 C C . ALA B 1 55 ? -21.094 -52.094 -5.848 1 90.56 55 ALA B C 1
ATOM 5759 O O . ALA B 1 55 ? -21.516 -51.781 -4.727 1 90.56 55 ALA B O 1
ATOM 5760 N N . THR B 1 56 ? -21.312 -51.281 -6.863 1 85.38 56 THR B N 1
ATOM 5761 C CA . THR B 1 56 ? -22.281 -50.219 -6.844 1 85.38 56 THR B CA 1
ATOM 5762 C C . THR B 1 56 ? -23.328 -50.406 -7.934 1 85.38 56 THR B C 1
ATOM 5764 O O . THR B 1 56 ? -23.078 -51.062 -8.938 1 85.38 56 THR B O 1
ATOM 5767 N N . CYS B 1 57 ? -24.578 -49.875 -7.625 1 77.44 57 CYS B N 1
ATOM 5768 C CA . CYS B 1 57 ? -25.672 -49.969 -8.586 1 77.44 57 CYS B CA 1
ATOM 5769 C C . CYS B 1 57 ? -25.875 -48.594 -9.273 1 77.44 57 CYS B C 1
ATOM 5771 O O . CYS B 1 57 ? -26.125 -47.594 -8.609 1 77.44 57 CYS B O 1
ATOM 5773 N N . HIS B 1 58 ? -25.062 -48.25 -10.125 1 63.41 58 HIS B N 1
ATOM 5774 C CA . HIS B 1 58 ? -25.234 -46.875 -10.578 1 63.41 58 HIS B CA 1
ATOM 5775 C C . HIS B 1 58 ? -26.297 -46.781 -11.672 1 63.41 58 HIS B C 1
ATOM 5777 O O . HIS B 1 58 ? -26.922 -45.719 -11.852 1 63.41 58 HIS B O 1
ATOM 5783 N N . ASP B 1 59 ? -26.156 -47.562 -12.906 1 59.69 59 ASP B N 1
ATOM 5784 C CA . ASP B 1 59 ? -26.781 -47.125 -14.148 1 59.69 59 ASP B CA 1
ATOM 5785 C C . ASP B 1 59 ? -28.266 -47.469 -14.164 1 59.69 59 ASP B C 1
ATOM 5787 O O . ASP B 1 59 ? -28.734 -48.281 -13.336 1 59.69 59 ASP B O 1
ATOM 5791 N N . SER B 1 60 ? -29 -46.75 -14.875 1 60.34 60 SER B N 1
ATOM 5792 C CA . SER B 1 60 ? -30.406 -46.938 -15.195 1 60.34 60 SER B CA 1
ATOM 5793 C C . SER B 1 60 ? -30.75 -48.438 -15.367 1 60.34 60 SER B C 1
ATOM 5795 O O . SER B 1 60 ? -31.906 -48.812 -15.344 1 60.34 60 SER B O 1
ATOM 5797 N N . LEU B 1 61 ? -29.75 -49.219 -15.594 1 62.56 61 LEU B N 1
ATOM 5798 C CA . LEU B 1 61 ? -30.047 -50.594 -15.969 1 62.56 61 LEU B CA 1
ATOM 5799 C C . LEU B 1 61 ? -30.047 -51.5 -14.75 1 62.56 61 LEU B C 1
ATOM 5801 O O . LEU B 1 61 ? -30.344 -52.688 -14.852 1 62.56 61 LEU B O 1
ATOM 5805 N N . ASN B 1 62 ? -29.922 -50.938 -13.531 1 69.88 62 ASN B N 1
ATOM 5806 C CA . ASN B 1 62 ? -30.047 -51.688 -12.273 1 69.88 62 ASN B CA 1
ATOM 5807 C C . ASN B 1 62 ? -29.062 -52.844 -12.219 1 69.88 62 ASN B C 1
ATOM 5809 O O . ASN B 1 62 ? -29.422 -53.938 -11.734 1 69.88 62 ASN B O 1
ATOM 5813 N N . THR B 1 63 ? -27.891 -52.875 -12.977 1 81 63 THR B N 1
ATOM 5814 C CA . THR B 1 63 ? -26.891 -53.938 -12.922 1 81 63 THR B CA 1
ATOM 5815 C C . THR B 1 63 ? -25.719 -53.531 -12.031 1 81 63 THR B C 1
ATOM 5817 O O . THR B 1 63 ? -25.25 -52.406 -12.07 1 81 63 THR B O 1
ATOM 5820 N N . LYS B 1 64 ? -25.281 -54.5 -11.148 1 88.81 64 LYS B N 1
ATOM 5821 C CA . LYS B 1 64 ? -24.125 -54.281 -10.281 1 88.81 64 LYS B CA 1
ATOM 5822 C C . LYS B 1 64 ? -22.844 -54.156 -11.094 1 88.81 64 LYS B C 1
ATOM 5824 O O . LYS B 1 64 ? -22.656 -54.875 -12.07 1 88.81 64 LYS B O 1
ATOM 5829 N N . THR B 1 65 ? -22.062 -53.188 -10.758 1 91.19 65 THR B N 1
ATOM 5830 C CA . THR B 1 65 ? -20.797 -53 -11.438 1 91.19 65 THR B CA 1
ATOM 5831 C C . THR B 1 65 ? -19.656 -52.844 -10.438 1 91.19 65 THR B C 1
ATOM 5833 O O . THR B 1 65 ? -19.875 -52.406 -9.305 1 91.19 65 THR B O 1
ATOM 5836 N N . ILE B 1 66 ? -18.531 -53.406 -10.742 1 93.12 66 ILE B N 1
ATOM 5837 C CA . ILE B 1 66 ? -17.312 -53.125 -9.992 1 93.12 66 ILE B CA 1
ATOM 5838 C C . ILE B 1 66 ? -16.234 -52.594 -10.938 1 93.12 66 ILE B C 1
ATOM 5840 O O . ILE B 1 66 ? -16.359 -52.719 -12.164 1 93.12 66 ILE B O 1
ATOM 5844 N N . ASN B 1 67 ? -15.273 -51.969 -10.445 1 92.5 67 ASN B N 1
ATOM 5845 C CA . ASN B 1 67 ? -14.07 -51.625 -11.195 1 92.5 67 ASN B CA 1
ATOM 5846 C C . ASN B 1 67 ? -12.906 -52.562 -10.836 1 92.5 67 ASN B C 1
ATOM 5848 O O . ASN B 1 67 ? -12.656 -52.812 -9.656 1 92.5 67 ASN B O 1
ATOM 5852 N N . CYS B 1 68 ? -12.242 -53.188 -11.836 1 94.56 68 CYS B N 1
ATOM 5853 C CA . CYS B 1 68 ? -11.117 -54.062 -11.586 1 94.56 68 CYS B CA 1
ATOM 5854 C C . CYS B 1 68 ? -10.094 -53.406 -10.664 1 94.56 68 CYS B C 1
ATOM 5856 O O . CYS B 1 68 ? -9.703 -52.281 -10.883 1 94.56 68 CYS B O 1
ATOM 5858 N N . PRO B 1 69 ? -9.695 -54.031 -9.656 1 93 69 PRO B N 1
ATOM 5859 C CA . PRO B 1 69 ? -8.734 -53.469 -8.703 1 93 69 PRO B CA 1
ATOM 5860 C C . PRO B 1 69 ? -7.402 -53.125 -9.352 1 93 69 PRO B C 1
ATOM 5862 O O . PRO B 1 69 ? -6.613 -52.375 -8.773 1 93 69 PRO B O 1
ATOM 5865 N N . VAL B 1 70 ? -7.141 -53.656 -10.555 1 92.69 70 VAL B N 1
ATOM 5866 C CA . VAL B 1 70 ? -5.832 -53.5 -11.172 1 92.69 70 VAL B CA 1
ATOM 5867 C C . VAL B 1 70 ? -5.926 -52.469 -12.297 1 92.69 70 VAL B C 1
ATOM 5869 O O . VAL B 1 70 ? -5.258 -51.438 -12.258 1 92.69 70 VAL B O 1
ATOM 5872 N N . CYS B 1 71 ? -6.816 -52.625 -13.258 1 91.44 71 CYS B N 1
ATOM 5873 C CA . CYS B 1 71 ? -6.859 -51.75 -14.422 1 91.44 71 CYS B CA 1
ATOM 5874 C C . CYS B 1 71 ? -8.031 -50.781 -14.328 1 91.44 71 CYS B C 1
ATOM 5876 O O . CYS B 1 71 ? -8.18 -49.875 -15.164 1 91.44 71 CYS B O 1
ATOM 5878 N N . ARG B 1 72 ? -8.977 -50.969 -13.359 1 90.19 72 ARG B N 1
ATOM 5879 C CA . ARG B 1 72 ? -10.102 -50.094 -13.047 1 90.19 72 ARG B CA 1
ATOM 5880 C C . ARG B 1 72 ? -11.148 -50.125 -14.164 1 90.19 72 ARG B C 1
ATOM 5882 O O . ARG B 1 72 ? -12.016 -49.25 -14.234 1 90.19 72 ARG B O 1
ATOM 5889 N N . LYS B 1 73 ? -11.008 -51.062 -15.039 1 89.81 73 LYS B N 1
ATOM 5890 C CA . LYS B 1 73 ? -12.055 -51.25 -16.031 1 89.81 73 LYS B CA 1
ATOM 5891 C C . LYS B 1 73 ? -13.375 -51.625 -15.375 1 89.81 73 LYS B C 1
ATOM 5893 O O . LYS B 1 73 ? -13.391 -52.438 -14.438 1 89.81 73 LYS B O 1
ATOM 5898 N N . ARG B 1 74 ? -14.383 -51.125 -15.867 1 90.38 74 ARG B N 1
ATOM 5899 C CA . ARG B 1 74 ? -15.703 -51.438 -15.344 1 90.38 74 ARG B CA 1
ATOM 5900 C C . ARG B 1 74 ? -16.125 -52.844 -15.719 1 90.38 74 ARG B C 1
ATOM 5902 O O . ARG B 1 74 ? -15.984 -53.25 -16.875 1 90.38 74 ARG B O 1
ATOM 5909 N N . ILE B 1 75 ? -16.5 -53.625 -14.742 1 90.69 75 ILE B N 1
ATOM 5910 C CA . ILE B 1 75 ? -16.969 -55 -14.938 1 90.69 75 ILE B CA 1
ATOM 5911 C C . ILE B 1 75 ? -18.422 -55.094 -14.523 1 90.69 75 ILE B C 1
ATOM 5913 O O . ILE B 1 75 ? -18.797 -54.75 -13.398 1 90.69 75 ILE B O 1
ATOM 5917 N N . ASP B 1 76 ? -19.234 -55.5 -15.398 1 89.12 76 ASP B N 1
ATOM 5918 C CA . ASP B 1 76 ? -20.656 -55.625 -15.125 1 89.12 76 ASP B CA 1
ATOM 5919 C C . ASP B 1 76 ? -21 -57.031 -14.648 1 89.12 76 ASP B C 1
ATOM 5921 O O . ASP B 1 76 ? -20.438 -58 -15.133 1 89.12 76 ASP B O 1
ATOM 5925 N N . ALA B 1 77 ? -21.938 -57.031 -13.758 1 89.25 77 ALA B N 1
ATOM 5926 C CA . ALA B 1 77 ? -22.453 -58.312 -13.32 1 89.25 77 ALA B CA 1
ATOM 5927 C C . ALA B 1 77 ? -23.219 -59 -14.445 1 89.25 77 ALA B C 1
ATOM 5929 O O . ALA B 1 77 ? -23.797 -58.344 -15.305 1 89.25 77 ALA B O 1
ATOM 5930 N N . PRO B 1 78 ? -23.125 -60.375 -14.484 1 84.88 78 PRO B N 1
ATOM 5931 C CA . PRO B 1 78 ? -23.766 -61.125 -15.578 1 84.88 78 PRO B CA 1
ATOM 5932 C C . PRO B 1 78 ? -25.281 -61 -15.57 1 84.88 78 PRO B C 1
ATOM 5934 O O . PRO B 1 78 ? -25.922 -61.094 -16.625 1 84.88 78 PRO B O 1
ATOM 5937 N N . ARG B 1 79 ? -25.906 -60.844 -14.391 1 84.25 79 ARG B N 1
ATOM 5938 C CA . ARG B 1 79 ? -27.344 -60.625 -14.289 1 84.25 79 ARG B CA 1
ATOM 5939 C C . ARG B 1 79 ? -27.688 -59.688 -13.141 1 84.25 79 ARG B C 1
ATOM 5941 O O . ARG B 1 79 ? -26.906 -59.562 -12.195 1 84.25 79 ARG B O 1
ATOM 5948 N N . LYS B 1 80 ? -28.844 -58.938 -13.211 1 81.5 80 LYS B N 1
ATOM 5949 C CA . LYS B 1 80 ? -29.266 -57.875 -12.297 1 81.5 80 LYS B CA 1
ATOM 5950 C C . LYS B 1 80 ? -29.422 -58.406 -10.875 1 81.5 80 LYS B C 1
ATOM 5952 O O . LYS B 1 80 ? -29.016 -57.75 -9.914 1 81.5 80 LYS B O 1
ATOM 5957 N N . ASP B 1 81 ? -29.938 -59.625 -10.648 1 81.19 81 ASP B N 1
ATOM 5958 C CA . ASP B 1 81 ? -30.312 -60.094 -9.32 1 81.19 81 ASP B CA 1
ATOM 5959 C C . ASP B 1 81 ? -29.281 -61.094 -8.789 1 81.19 81 ASP B C 1
ATOM 5961 O O . ASP B 1 81 ? -29.562 -61.844 -7.855 1 81.19 81 ASP B O 1
ATOM 5965 N N . ILE B 1 82 ? -28 -60.875 -9.234 1 87.75 82 ILE B N 1
ATOM 5966 C CA . ILE B 1 82 ? -27.016 -61.844 -8.805 1 87.75 82 ILE B CA 1
ATOM 5967 C C . ILE B 1 82 ? -26.422 -61.438 -7.461 1 87.75 82 ILE B C 1
ATOM 5969 O O . ILE B 1 82 ? -26.203 -60.25 -7.219 1 87.75 82 ILE B O 1
ATOM 5973 N N . SER B 1 83 ? -26.266 -62.406 -6.539 1 88.25 83 SER B N 1
ATOM 5974 C CA . SER B 1 83 ? -25.594 -62.125 -5.277 1 88.25 83 SER B CA 1
ATOM 5975 C C . SER B 1 83 ? -24.094 -61.938 -5.477 1 88.25 83 SER B C 1
ATOM 5977 O O . SER B 1 83 ? -23.547 -62.375 -6.488 1 88.25 83 SER B O 1
ATOM 5979 N N . ASN B 1 84 ? -23.516 -61.281 -4.574 1 87.25 84 ASN B N 1
ATOM 5980 C CA . ASN B 1 84 ? -22.078 -61.062 -4.664 1 87.25 84 ASN B CA 1
ATOM 5981 C C . ASN B 1 84 ? -21.297 -62.375 -4.652 1 87.25 84 ASN B C 1
ATOM 5983 O O . ASN B 1 84 ? -20.328 -62.531 -5.398 1 87.25 84 ASN B O 1
ATOM 5987 N N . GLU B 1 85 ? -21.75 -63.25 -3.826 1 87.75 85 GLU B N 1
ATOM 5988 C CA . GLU B 1 85 ? -21.109 -64.562 -3.738 1 87.75 85 GLU B CA 1
ATOM 5989 C C . GLU B 1 85 ? -21.281 -65.375 -5.035 1 87.75 85 GLU B C 1
ATOM 5991 O O . GLU B 1 85 ? -20.328 -66 -5.52 1 87.75 85 GLU B O 1
ATOM 5996 N N . GLU B 1 86 ? -22.438 -65.25 -5.512 1 89.5 86 GLU B N 1
ATOM 5997 C CA . GLU B 1 86 ? -22.719 -66 -6.766 1 89.5 86 GLU B CA 1
ATOM 5998 C C . GLU B 1 86 ? -21.922 -65.375 -7.918 1 89.5 86 GLU B C 1
ATOM 6000 O O . GLU B 1 86 ? -21.453 -66.062 -8.805 1 89.5 86 GLU B O 1
ATOM 6005 N N . TRP B 1 87 ? -21.797 -64.062 -7.922 1 91.56 87 TRP B N 1
ATOM 6006 C CA . TRP B 1 87 ? -21.047 -63.406 -8.969 1 91.56 87 TRP B CA 1
ATOM 6007 C C . TRP B 1 87 ? -19.594 -63.875 -8.992 1 91.56 87 TRP B C 1
ATOM 6009 O O . TRP B 1 87 ? -19.078 -64.25 -10.039 1 91.56 87 TRP B O 1
ATOM 6019 N N . ALA B 1 88 ? -18.969 -63.938 -7.852 1 91.69 88 ALA B N 1
ATOM 6020 C CA . ALA B 1 88 ? -17.578 -64.375 -7.75 1 91.69 88 ALA B CA 1
ATOM 6021 C C . ALA B 1 88 ? -17.422 -65.812 -8.203 1 91.69 88 ALA B C 1
ATOM 6023 O O . ALA B 1 88 ? -16.469 -66.125 -8.922 1 91.69 88 ALA B O 1
ATOM 6024 N N . SER B 1 89 ? -18.344 -66.625 -7.809 1 86.81 89 SER B N 1
ATOM 6025 C CA . SER B 1 89 ? -18.266 -68 -8.141 1 86.81 89 SER B CA 1
ATOM 6026 C C . SER B 1 89 ? -18.516 -68.25 -9.625 1 86.81 89 SER B C 1
ATOM 6028 O O . SER B 1 89 ? -18.031 -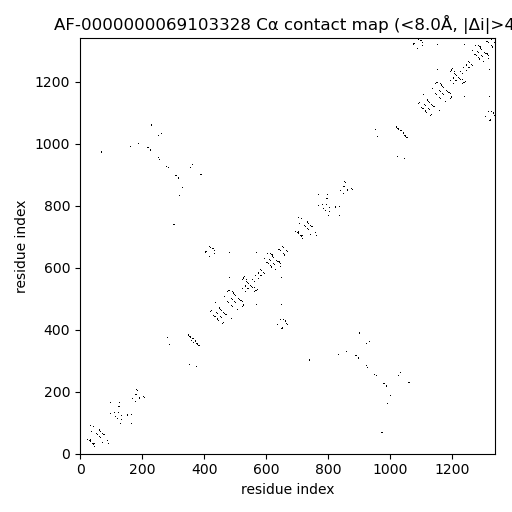69.25 -10.195 1 86.81 89 SER B O 1
ATOM 6030 N N . SER B 1 90 ? -19.25 -67.375 -10.18 1 86.5 90 SER B N 1
ATOM 6031 C CA . SER B 1 90 ? -19.625 -67.562 -11.578 1 86.5 90 SER B CA 1
ATOM 6032 C C . SER B 1 90 ? -18.531 -67.062 -12.508 1 86.5 90 SER B C 1
ATOM 6034 O O . SER B 1 90 ? -18.562 -67.312 -13.719 1 86.5 90 SER B O 1
ATOM 6036 N N . LEU B 1 91 ? -17.531 -66.375 -11.984 1 89.81 91 LEU B N 1
ATOM 6037 C CA . LEU B 1 91 ? -16.422 -65.938 -12.812 1 89.81 91 LEU B CA 1
ATOM 6038 C C . LEU B 1 91 ? -15.648 -67.125 -13.375 1 89.81 91 LEU B C 1
ATOM 6040 O O . LEU B 1 91 ? -15.531 -68.188 -12.719 1 89.81 91 LEU B O 1
ATOM 6044 N N . PRO B 1 92 ? -15.172 -66.938 -14.562 1 83.5 92 PRO B N 1
ATOM 6045 C CA . PRO B 1 92 ? -14.438 -68.062 -15.172 1 83.5 92 PRO B CA 1
ATOM 6046 C C . PRO B 1 92 ? -13.133 -68.375 -14.445 1 83.5 92 PRO B C 1
ATOM 6048 O O . PRO B 1 92 ? -12.445 -67.5 -13.977 1 83.5 92 PRO B O 1
ATOM 6051 N N . GLN B 1 93 ? -12.875 -69.688 -14.336 1 83.56 93 GLN B N 1
ATOM 6052 C CA . GLN B 1 93 ? -11.641 -70.125 -13.727 1 83.56 93 GLN B CA 1
ATOM 6053 C C . GLN B 1 93 ? -10.469 -70.062 -14.711 1 83.56 93 GLN B C 1
ATOM 6055 O O . GLN B 1 93 ? -10.617 -70.375 -15.883 1 83.56 93 GLN B O 1
ATOM 6060 N N . ASN B 1 94 ? -9.383 -69.5 -14.234 1 82.62 94 ASN B N 1
ATOM 6061 C CA . ASN B 1 94 ? -8.18 -69.438 -15.07 1 82.62 94 ASN B CA 1
ATOM 6062 C C . ASN B 1 94 ? -7.484 -70.812 -15.078 1 82.62 94 ASN B C 1
ATOM 6064 O O . ASN B 1 94 ? -6.637 -71.062 -14.227 1 82.62 94 ASN B O 1
ATOM 6068 N N . LYS B 1 95 ? -7.848 -71.562 -15.891 1 75.69 95 LYS B N 1
ATOM 6069 C CA . LYS B 1 95 ? -7.402 -72.938 -15.969 1 75.69 95 LYS B CA 1
ATOM 6070 C C . LYS B 1 95 ? -5.91 -73.062 -16.266 1 75.69 95 LYS B C 1
ATOM 6072 O O . LYS B 1 95 ? -5.25 -74 -15.898 1 75.69 95 LYS B O 1
ATOM 6077 N N . LEU B 1 96 ? -5.539 -72.062 -16.953 1 75.5 96 LEU B N 1
ATOM 6078 C CA . LEU B 1 96 ? -4.113 -72.062 -17.25 1 75.5 96 LEU B CA 1
ATOM 6079 C C . LEU B 1 96 ? -3.287 -71.938 -15.969 1 75.5 96 LEU B C 1
ATOM 6081 O O . LEU B 1 96 ? -2.342 -72.75 -15.797 1 75.5 96 LEU B O 1
ATOM 6085 N N . ILE B 1 97 ? -3.645 -71.062 -15.102 1 80.38 97 ILE B N 1
ATOM 6086 C CA . ILE B 1 97 ? -2.928 -70.938 -13.844 1 80.38 97 ILE B CA 1
ATOM 6087 C C . ILE B 1 97 ? -3.068 -72.188 -12.977 1 80.38 97 ILE B C 1
ATOM 6089 O O . ILE B 1 97 ? -2.107 -72.562 -12.336 1 80.38 97 ILE B O 1
ATOM 6093 N N . VAL B 1 98 ? -4.195 -72.688 -12.992 1 75.12 98 VAL B N 1
ATOM 6094 C CA . VAL B 1 98 ? -4.449 -73.938 -12.234 1 75.12 98 VAL B CA 1
ATOM 6095 C C . VAL B 1 98 ? -3.527 -75.062 -12.734 1 75.12 98 VAL B C 1
ATOM 6097 O O . VAL B 1 98 ? -2.926 -75.75 -11.938 1 75.12 98 VAL B O 1
ATOM 6100 N N . SER B 1 99 ? -3.465 -75.188 -13.984 1 69.44 99 SER B N 1
ATOM 6101 C CA . SER B 1 99 ? -2.652 -76.25 -14.586 1 69.44 99 SER B CA 1
ATOM 6102 C C . SER B 1 99 ? -1.175 -76.062 -14.25 1 69.44 99 SER B C 1
ATOM 6104 O O . SER B 1 99 ? -0.446 -77 -14.078 1 69.44 99 SER B O 1
ATOM 6106 N N . MET B 1 100 ? -0.811 -74.812 -14.195 1 67.5 100 MET B N 1
ATOM 6107 C CA . MET B 1 100 ? 0.586 -74.562 -13.891 1 67.5 100 MET B CA 1
ATOM 6108 C C . MET B 1 100 ? 0.928 -74.938 -12.453 1 67.5 100 MET B C 1
ATOM 6110 O O . MET B 1 100 ? 2.029 -75.375 -12.18 1 67.5 100 MET B O 1
ATOM 6114 N N . TRP B 1 101 ? 0.022 -74.688 -11.539 1 64.06 101 TRP B N 1
ATOM 6115 C CA . TRP B 1 101 ? 0.216 -74.938 -10.117 1 64.06 101 TRP B CA 1
ATOM 6116 C C . TRP B 1 101 ? 0.247 -76.438 -9.844 1 64.06 101 TRP B C 1
ATOM 6118 O O . TRP B 1 101 ? 1.048 -76.938 -9.031 1 64.06 101 TRP B O 1
ATOM 6128 N N . LEU B 1 102 ? -0.671 -77.125 -10.445 1 58.28 102 LEU B N 1
ATOM 6129 C CA . LEU B 1 102 ? -0.722 -78.562 -10.234 1 58.28 102 LEU B CA 1
ATOM 6130 C C . LEU B 1 102 ? 0.608 -79.188 -10.602 1 58.28 102 LEU B C 1
ATOM 6132 O O . LEU B 1 102 ? 1.054 -80.125 -9.938 1 58.28 102 LEU B O 1
ATOM 6136 N N . ASN B 1 103 ? 1.223 -78.625 -11.531 1 53.47 103 ASN B N 1
ATOM 6137 C CA . ASN B 1 103 ? 2.494 -79.25 -11.953 1 53.47 103 ASN B CA 1
ATOM 6138 C C . ASN B 1 103 ? 3.602 -78.938 -10.938 1 53.47 103 ASN B C 1
ATOM 6140 O O . ASN B 1 103 ? 4.586 -79.688 -10.859 1 53.47 103 ASN B O 1
ATOM 6144 N N . SER B 1 104 ? 3.418 -78 -10.055 1 53.94 104 SER B N 1
ATOM 6145 C CA . SER B 1 104 ? 4.52 -77.625 -9.172 1 53.94 104 SER B CA 1
ATOM 6146 C C . SER B 1 104 ? 4.375 -78.25 -7.801 1 53.94 104 SER B C 1
ATOM 6148 O O . SER B 1 104 ? 5.367 -78.5 -7.109 1 53.94 104 SER B O 1
ATOM 6150 N N . ASN B 1 105 ? 3.133 -78.562 -7.152 1 55.75 105 ASN B N 1
ATOM 6151 C CA . ASN B 1 105 ? 2.992 -79.125 -5.824 1 55.75 105 ASN B CA 1
ATOM 6152 C C . ASN B 1 105 ? 1.938 -80.25 -5.805 1 55.75 105 ASN B C 1
ATOM 6154 O O . ASN B 1 105 ? 0.849 -80.062 -5.262 1 55.75 105 ASN B O 1
ATOM 6158 N N . PRO B 1 106 ? 2.186 -81.438 -6.277 1 52.59 106 PRO B N 1
ATOM 6159 C CA . PRO B 1 106 ? 1.199 -82.5 -6.434 1 52.59 106 PRO B CA 1
ATOM 6160 C C . PRO B 1 106 ? 0.714 -83.062 -5.098 1 52.59 106 PRO B C 1
ATOM 6162 O O . PRO B 1 106 ? -0.436 -83.5 -4.984 1 52.59 106 PRO B O 1
ATOM 6165 N N . ASP B 1 107 ? 1.556 -83.25 -4.188 1 52.69 107 ASP B N 1
ATOM 6166 C CA . ASP B 1 107 ? 1.336 -84.125 -3.057 1 52.69 107 ASP B CA 1
ATOM 6167 C C . ASP B 1 107 ? 0.244 -83.625 -2.135 1 52.69 107 ASP B C 1
ATOM 6169 O O . ASP B 1 107 ? -0.261 -84.312 -1.274 1 52.69 107 ASP B O 1
ATOM 6173 N N . LYS B 1 108 ? -0.051 -82.312 -1.978 1 58.47 108 LYS B N 1
ATOM 6174 C CA . LYS B 1 108 ? -0.831 -81.875 -0.838 1 58.47 108 LYS B CA 1
ATOM 6175 C C . LYS B 1 108 ? -2.191 -81.312 -1.285 1 58.47 108 LYS B C 1
ATOM 6177 O O . LYS B 1 108 ? -2.883 -80.688 -0.518 1 58.47 108 LYS B O 1
ATOM 6182 N N . GLU B 1 109 ? -2.781 -81.812 -2.395 1 67 109 GLU B N 1
ATOM 6183 C CA . GLU B 1 109 ? -4.008 -81.125 -2.824 1 67 109 GLU B CA 1
ATOM 6184 C C . GLU B 1 109 ? -5.238 -81.938 -2.428 1 67 109 GLU B C 1
ATOM 6186 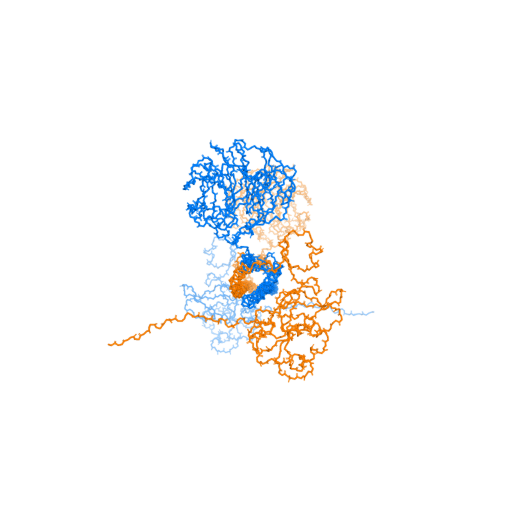O O . GLU B 1 109 ? -5.195 -83.188 -2.395 1 67 109 GLU B O 1
ATOM 6191 N N . LEU B 1 110 ? -6.254 -81.375 -1.819 1 74.44 110 LEU B N 1
ATOM 6192 C CA . LEU B 1 110 ? -7.531 -81.938 -1.44 1 74.44 110 LEU B CA 1
ATOM 6193 C C . LEU B 1 110 ? -8.43 -82.125 -2.66 1 74.44 110 LEU B C 1
ATOM 6195 O O . LEU B 1 110 ? -8.25 -81.438 -3.674 1 74.44 110 LEU B O 1
ATOM 6199 N N . CYS B 1 111 ? -9.148 -83.25 -2.666 1 78.31 111 CYS B N 1
ATOM 6200 C CA . CYS B 1 111 ? -10.164 -83.438 -3.699 1 78.31 111 CYS B CA 1
ATOM 6201 C C . CYS B 1 111 ? -11.156 -82.25 -3.721 1 78.31 111 CYS B C 1
ATOM 6203 O O . CYS B 1 111 ? -11.875 -82.062 -2.744 1 78.31 111 CYS B O 1
ATOM 6205 N N . LYS B 1 112 ? -11.297 -81.5 -4.766 1 76.81 112 LYS B N 1
ATOM 6206 C CA . LYS B 1 112 ? -12.117 -80.312 -4.863 1 76.81 112 LYS B CA 1
ATOM 6207 C C . LYS B 1 112 ? -13.609 -80.625 -4.852 1 76.81 112 LYS B C 1
ATOM 6209 O O . LYS B 1 112 ? -14.422 -79.875 -4.332 1 76.81 112 LYS B O 1
ATOM 6214 N N . PHE B 1 113 ? -13.938 -81.75 -5.348 1 78 113 PHE B N 1
ATOM 6215 C CA . PHE B 1 113 ? -15.32 -82.25 -5.352 1 78 113 PHE B CA 1
ATOM 6216 C C . PHE B 1 113 ? -15.789 -82.562 -3.936 1 78 113 PHE B C 1
ATOM 6218 O O . PHE B 1 113 ? -16.875 -82.125 -3.531 1 78 113 PHE B O 1
ATOM 6225 N N . CYS B 1 114 ? -14.914 -83.25 -3.285 1 79.38 114 CYS B N 1
ATOM 6226 C CA . CYS B 1 114 ? -15.25 -83.625 -1.916 1 79.38 114 CYS B CA 1
ATOM 6227 C C . CYS B 1 114 ? -15.234 -82.375 -0.995 1 79.38 114 CYS B C 1
ATOM 6229 O O . CYS B 1 114 ? -16.031 -82.312 -0.062 1 79.38 114 CYS B O 1
ATOM 6231 N N . GLU B 1 115 ? -14.344 -81.438 -1.298 1 78.69 115 GLU B N 1
ATOM 6232 C CA . GLU B 1 115 ? -14.258 -80.188 -0.494 1 78.69 115 GLU B CA 1
ATOM 6233 C C . GLU B 1 115 ? -15.57 -79.438 -0.528 1 78.69 115 GLU B C 1
ATOM 6235 O O . GLU B 1 115 ? -15.984 -78.875 0.486 1 78.69 115 GLU B O 1
ATOM 6240 N N . ARG B 1 116 ? -16.203 -79.375 -1.683 1 75.56 116 ARG B N 1
ATOM 6241 C CA . ARG B 1 116 ? -17.469 -78.688 -1.847 1 75.56 116 ARG B CA 1
ATOM 6242 C C . ARG B 1 116 ? -18.578 -79.375 -1.035 1 75.56 116 ARG B C 1
ATOM 6244 O O . ARG B 1 116 ? -19.562 -78.75 -0.683 1 75.56 116 ARG B O 1
ATOM 6251 N N . LYS B 1 117 ? -18.375 -80.5 -0.719 1 75 117 LYS B N 1
ATOM 6252 C CA . LYS B 1 117 ? -19.312 -81.25 0.119 1 75 117 LYS B CA 1
ATOM 6253 C C . LYS B 1 117 ? -18.875 -81.25 1.578 1 75 117 LYS B C 1
ATOM 6255 O O . LYS B 1 117 ? -19.344 -82.062 2.373 1 75 117 LYS B O 1
ATOM 6260 N N . GLU B 1 118 ? -17.844 -80.5 1.88 1 76.25 118 GLU B N 1
ATOM 6261 C CA . GLU B 1 118 ? -17.312 -80.312 3.227 1 76.25 118 GLU B CA 1
ATOM 6262 C C . GLU B 1 118 ? -16.578 -81.5 3.725 1 76.25 118 GLU B C 1
ATOM 6264 O O . GLU B 1 118 ? -16.594 -81.812 4.922 1 76.25 118 GLU B O 1
ATOM 6269 N N . LYS B 1 119 ? -16.016 -82.312 2.859 1 79.62 119 LYS B N 1
ATOM 6270 C CA . LYS B 1 119 ? -15.195 -83.438 3.215 1 79.62 119 LYS B CA 1
ATOM 6271 C C . LYS B 1 119 ? -13.734 -83.25 2.812 1 79.62 119 LYS B C 1
ATOM 6273 O O . LYS B 1 119 ? -13.453 -82.75 1.7 1 79.62 119 LYS B O 1
ATOM 6278 N N . LYS B 1 120 ? -12.883 -83.375 3.693 1 80.69 120 LYS B N 1
ATOM 6279 C CA . LYS B 1 120 ? -11.461 -83.25 3.418 1 80.69 120 LYS B CA 1
ATOM 6280 C C . LYS B 1 120 ? -10.82 -84.562 3.043 1 80.69 120 LYS B C 1
ATOM 6282 O O . LYS B 1 120 ? -10.555 -85.438 3.914 1 80.69 120 LYS B O 1
ATOM 6287 N N . VAL B 1 121 ? -10.711 -84.875 1.771 1 81.69 121 VAL B N 1
ATOM 6288 C CA . VAL B 1 121 ? -10.086 -86.062 1.267 1 81.69 121 VAL B CA 1
ATOM 6289 C C . VAL B 1 121 ? -8.891 -85.75 0.391 1 81.69 121 VAL B C 1
ATOM 6291 O O . VAL B 1 121 ? -8.922 -84.75 -0.348 1 81.69 121 VAL B O 1
ATOM 6294 N N . SER B 1 122 ? -7.879 -86.375 0.625 1 81.56 122 SER B N 1
ATOM 6295 C CA . SER B 1 122 ? -6.688 -86.188 -0.181 1 81.56 122 SER B CA 1
ATOM 6296 C C . SER B 1 122 ? -6.926 -86.5 -1.641 1 81.56 122 SER B C 1
ATOM 6298 O O . SER B 1 122 ? -7.551 -87.562 -1.934 1 81.56 122 SER B O 1
ATOM 6300 N N . ALA B 1 123 ? -6.492 -85.688 -2.566 1 80.19 123 ALA B N 1
ATOM 6301 C CA . ALA B 1 123 ? -6.645 -85.938 -3.996 1 80.19 123 ALA B CA 1
ATOM 6302 C C . ALA B 1 123 ? -5.59 -86.875 -4.492 1 80.19 123 ALA B C 1
ATOM 6304 O O . ALA B 1 123 ? -4.438 -86.875 -4.055 1 80.19 123 ALA B O 1
ATOM 6305 N N . THR B 1 124 ? -5.965 -87.812 -5.203 1 80.5 124 THR B N 1
ATOM 6306 C CA . THR B 1 124 ? -5.027 -88.812 -5.75 1 80.5 124 THR B CA 1
ATOM 6307 C C . THR B 1 124 ? -4.953 -88.688 -7.27 1 80.5 124 THR B C 1
ATOM 6309 O O . THR B 1 124 ? -4.016 -89.188 -7.895 1 80.5 124 THR B O 1
ATOM 6312 N N . HIS B 1 125 ? -5.996 -88.062 -7.801 1 79.31 125 HIS B N 1
ATOM 6313 C CA . HIS B 1 125 ? -6.082 -87.938 -9.25 1 79.31 125 HIS B CA 1
ATOM 6314 C C . HIS B 1 125 ? -6.359 -86.5 -9.68 1 79.31 125 HIS B C 1
ATOM 6316 O O . HIS B 1 125 ? -6.719 -85.688 -8.852 1 79.31 125 HIS B O 1
ATOM 6322 N N . TRP B 1 126 ? -6.191 -86.188 -10.93 1 74.06 126 TRP B N 1
ATOM 6323 C CA . TRP B 1 126 ? -6.484 -84.938 -11.57 1 74.06 126 TRP B CA 1
ATOM 6324 C C . TRP B 1 126 ? -7.363 -85.125 -12.797 1 74.06 126 TRP B C 1
ATOM 6326 O O . TRP B 1 126 ? -7.027 -85.875 -13.695 1 74.06 126 TRP B O 1
ATOM 6336 N N . CYS B 1 127 ? -8.484 -84.5 -12.773 1 75.12 127 CYS B N 1
ATOM 6337 C CA . CYS B 1 127 ? -9.328 -84.562 -13.961 1 75.12 127 CYS B CA 1
ATOM 6338 C C . CYS B 1 127 ? -8.984 -83.375 -14.898 1 75.12 127 CYS B C 1
ATOM 6340 O O . CYS B 1 127 ? -9.172 -82.25 -14.555 1 75.12 127 CYS B O 1
ATOM 6342 N N . LYS B 1 128 ? -8.508 -83.688 -16.047 1 67 128 LYS B N 1
ATOM 6343 C CA . LYS B 1 128 ? -8.039 -82.688 -17 1 67 128 LYS B CA 1
ATOM 6344 C C . LYS B 1 128 ? -9.203 -81.875 -17.531 1 67 128 LYS B C 1
ATOM 6346 O O . LYS B 1 128 ? -9.031 -80.688 -17.844 1 67 128 LYS B O 1
ATOM 6351 N N . ALA B 1 129 ? -10.352 -82.5 -17.562 1 66.56 129 ALA B N 1
ATOM 6352 C CA . ALA B 1 129 ? -11.531 -81.812 -18.078 1 66.56 129 ALA B CA 1
ATOM 6353 C C . ALA B 1 129 ? -12.094 -80.812 -17.031 1 66.56 129 ALA B C 1
ATOM 6355 O O . ALA B 1 129 ? -12.43 -79.688 -17.344 1 66.56 129 ALA B O 1
ATOM 6356 N N . CYS B 1 130 ? -12.148 -81.25 -15.789 1 68.44 130 CYS B N 1
ATOM 6357 C CA . CYS B 1 130 ? -12.672 -80.438 -14.703 1 68.44 130 CYS B CA 1
ATOM 6358 C C . CYS B 1 130 ? -11.602 -79.438 -14.188 1 68.44 130 CYS B C 1
ATOM 6360 O O . CYS B 1 130 ? -11.922 -78.5 -13.516 1 68.44 130 CYS B O 1
ATOM 6362 N N . MET B 1 131 ? -10.383 -79.75 -14.516 1 66.94 131 MET B N 1
ATOM 6363 C CA . MET B 1 131 ? -9.195 -79.062 -14.016 1 66.94 131 MET B CA 1
ATOM 6364 C C . MET B 1 131 ? -9.211 -79 -12.492 1 66.94 131 MET B C 1
ATOM 6366 O O . MET B 1 131 ? -8.938 -78 -11.906 1 66.94 131 MET B O 1
ATOM 6370 N N . GLU B 1 132 ? -9.539 -80.125 -11.891 1 73 132 GLU B N 1
ATOM 6371 C CA . GLU B 1 132 ? -9.625 -80.188 -10.438 1 73 132 GLU B CA 1
ATOM 6372 C C . GLU B 1 132 ? -9.023 -81.5 -9.922 1 73 132 GLU B C 1
ATOM 6374 O O . GLU B 1 132 ? -8.977 -82.5 -10.648 1 73 132 GLU B O 1
ATOM 6379 N N . THR B 1 133 ? -8.555 -81.375 -8.797 1 75.5 133 THR B N 1
ATOM 6380 C CA . THR B 1 133 ? -8.086 -82.625 -8.109 1 75.5 133 THR B CA 1
ATOM 6381 C C . THR B 1 133 ? -9.266 -83.438 -7.582 1 75.5 133 THR B C 1
ATOM 6383 O O . THR B 1 133 ? -10.234 -82.875 -7.066 1 75.5 133 THR B O 1
ATOM 6386 N N . ILE B 1 134 ? -9.203 -84.688 -7.859 1 81.94 134 ILE B N 1
ATOM 6387 C CA . ILE B 1 134 ? -10.289 -85.562 -7.387 1 81.94 134 ILE B CA 1
ATOM 6388 C C . ILE B 1 134 ? -9.719 -86.75 -6.66 1 81.94 134 ILE B C 1
ATOM 6390 O O . ILE B 1 134 ? -8.555 -87.125 -6.863 1 81.94 134 ILE B O 1
ATOM 6394 N N . CYS B 1 135 ? -10.398 -87.25 -5.738 1 84 135 CYS B N 1
ATOM 6395 C CA . CYS B 1 135 ? -10 -88.438 -4.992 1 84 135 CYS B CA 1
ATOM 6396 C C . CYS B 1 135 ? -10.438 -89.75 -5.715 1 84 135 CYS B C 1
ATOM 6398 O O . CYS B 1 135 ? -11.039 -89.688 -6.785 1 84 135 CYS B O 1
ATOM 6400 N N . ASP B 1 136 ? -10.172 -90.875 -5.141 1 85.12 136 ASP B N 1
ATOM 6401 C CA . ASP B 1 136 ? -10.484 -92.188 -5.742 1 85.12 136 ASP B CA 1
ATOM 6402 C C . ASP B 1 136 ? -11.992 -92.375 -5.887 1 85.12 136 ASP B C 1
ATOM 6404 O O . ASP B 1 136 ? -12.461 -92.875 -6.906 1 85.12 136 ASP B O 1
ATOM 6408 N N . GLU B 1 137 ? -12.688 -91.812 -4.949 1 83.94 137 GLU B N 1
ATOM 6409 C CA . GLU B 1 137 ? -14.133 -92 -4.984 1 83.94 137 GLU B CA 1
ATOM 6410 C C . GLU B 1 137 ? -14.758 -91.125 -6.062 1 83.94 137 GLU B C 1
ATOM 6412 O O . GLU B 1 137 ? -15.664 -91.562 -6.781 1 83.94 137 GLU B O 1
ATOM 6417 N N . CYS B 1 138 ? -14.25 -90 -6.199 1 84.56 138 CYS B N 1
ATOM 6418 C CA . CYS B 1 138 ? -14.773 -89.062 -7.191 1 84.56 138 CYS B CA 1
ATOM 6419 C C . CYS B 1 138 ? -14.367 -89.438 -8.602 1 84.56 138 CYS B C 1
ATOM 6421 O O . CYS B 1 138 ? -15.078 -89.188 -9.562 1 84.56 138 CYS B O 1
ATOM 6423 N N . LYS B 1 139 ? -13.266 -90.062 -8.664 1 86.25 139 LYS B N 1
ATOM 6424 C CA . LYS B 1 139 ? -12.898 -90.688 -9.945 1 86.25 139 LYS B CA 1
ATOM 6425 C C . LYS B 1 139 ? -13.93 -91.688 -10.383 1 86.25 139 LYS B C 1
ATOM 6427 O O . LYS B 1 139 ? -14.352 -91.688 -11.539 1 86.25 139 LYS B O 1
ATOM 6432 N N . ALA B 1 140 ? -14.312 -92.5 -9.406 1 83 140 ALA B N 1
ATOM 6433 C CA . ALA B 1 140 ? -15.328 -93.5 -9.68 1 83 140 ALA B CA 1
ATOM 6434 C C . ALA B 1 140 ? -16.641 -92.875 -10.102 1 83 140 ALA B C 1
ATOM 6436 O O . ALA B 1 140 ? -17.328 -93.312 -11.008 1 83 140 ALA B O 1
ATOM 6437 N N . PHE B 1 141 ? -16.859 -91.75 -9.516 1 82.44 141 PHE B N 1
ATOM 6438 C CA . PHE B 1 141 ? -18.062 -91 -9.867 1 82.44 141 PHE B CA 1
ATOM 6439 C C . PHE B 1 141 ? -17.984 -90.5 -11.305 1 82.44 141 PHE B C 1
ATOM 6441 O O . PHE B 1 141 ? -18.969 -90.562 -12.039 1 82.44 141 PHE B O 1
ATOM 6448 N N . HIS B 1 142 ? -16.891 -89.938 -11.781 1 82.25 142 HIS B N 1
ATOM 6449 C CA . HIS B 1 142 ? -16.672 -89.5 -13.148 1 82.25 142 HIS B CA 1
ATOM 6450 C C . HIS B 1 142 ? -16.906 -90.625 -14.148 1 82.25 142 HIS B C 1
ATOM 6452 O O . HIS B 1 142 ? -17.453 -90.375 -15.234 1 82.25 142 HIS B O 1
ATOM 6458 N N . GLU B 1 143 ? -16.609 -91.812 -13.711 1 79.38 143 GLU B N 1
ATOM 6459 C CA . GLU B 1 143 ? -16.766 -92.938 -14.586 1 79.38 143 GLU B CA 1
ATOM 6460 C C . GLU B 1 143 ? -18.219 -93.375 -14.688 1 79.38 143 GLU B C 1
ATOM 6462 O O . GLU B 1 143 ? -18.625 -94 -15.672 1 79.38 143 GLU B O 1
ATOM 6467 N N . LEU B 1 144 ? -18.938 -93 -13.68 1 77 144 LEU B N 1
ATOM 6468 C CA . LEU B 1 144 ? -20.328 -93.438 -13.609 1 77 144 LEU B CA 1
ATOM 6469 C C . LEU B 1 144 ? -21.266 -92.438 -14.305 1 77 144 LEU B C 1
ATOM 6471 O O . LEU B 1 144 ? -22.281 -92.875 -14.875 1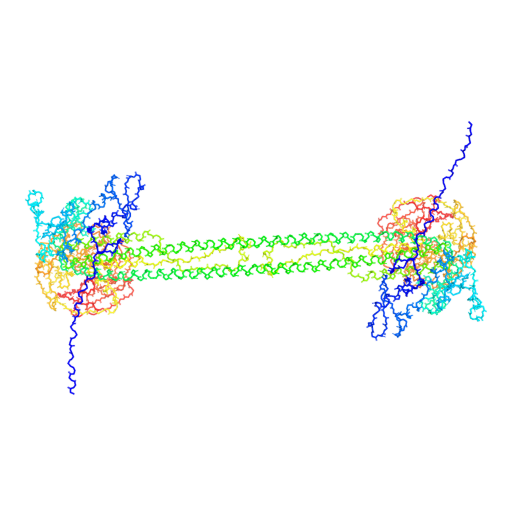 77 144 LEU B O 1
ATOM 6475 N N . VAL B 1 145 ? -20.922 -91.188 -14.273 1 74.5 145 VAL B N 1
ATOM 6476 C CA . VAL B 1 145 ? -21.781 -90.188 -14.867 1 74.5 145 VAL B CA 1
ATOM 6477 C C . VAL B 1 145 ? -21.469 -90.062 -16.359 1 74.5 145 VAL B C 1
ATOM 6479 O O . VAL B 1 145 ? -20.328 -89.75 -16.734 1 74.5 145 VAL B O 1
ATOM 6482 N N . PRO B 1 146 ? -22.344 -90.188 -17.188 1 69.88 146 PRO B N 1
ATOM 6483 C CA . PRO B 1 146 ? -22.094 -90.25 -18.641 1 69.88 146 PRO B CA 1
ATOM 6484 C C . PRO B 1 146 ? -21.469 -88.938 -19.156 1 69.88 146 PRO B C 1
ATOM 6486 O O . PRO B 1 146 ? -20.594 -89 -20.016 1 69.88 146 PRO B O 1
ATOM 6489 N N . SER B 1 147 ? -21.766 -87.875 -18.594 1 72.94 147 SER B N 1
ATOM 6490 C CA . SER B 1 147 ? -21.266 -86.625 -19.094 1 72.94 147 SER B CA 1
ATOM 6491 C C . SER B 1 147 ? -19.812 -86.375 -18.656 1 72.94 147 SER B C 1
ATOM 6493 O O . SER B 1 147 ? -19.109 -85.562 -19.234 1 72.94 147 SER B O 1
ATOM 6495 N N . LEU B 1 148 ? -19.359 -87.25 -17.688 1 73.88 148 LEU B N 1
ATOM 6496 C CA . LEU B 1 148 ? -18.016 -87 -17.156 1 73.88 148 LEU B CA 1
ATOM 6497 C C . LEU B 1 148 ? -17.078 -88.125 -17.578 1 73.88 148 LEU B C 1
ATOM 6499 O O . LEU B 1 148 ? -15.867 -88.062 -17.344 1 73.88 148 LEU B O 1
ATOM 6503 N N . GLN B 1 149 ? -17.703 -89.125 -18.109 1 73.56 149 GLN B N 1
ATOM 6504 C CA . GLN B 1 149 ? -16.984 -90.375 -18.406 1 73.56 149 GLN B CA 1
ATOM 6505 C C . GLN B 1 149 ? -15.82 -90.062 -19.359 1 73.56 149 GLN B C 1
ATOM 6507 O O . GLN B 1 149 ? -14.805 -90.75 -19.312 1 73.56 149 GLN B O 1
ATOM 6512 N N . ASN B 1 150 ? -16.016 -89 -20.172 1 70.19 150 ASN B N 1
ATOM 6513 C CA . ASN B 1 150 ? -14.992 -88.75 -21.172 1 70.19 150 ASN B CA 1
ATOM 6514 C C . ASN B 1 150 ? -13.891 -87.812 -20.625 1 70.19 150 ASN B C 1
ATOM 6516 O O . ASN B 1 150 ? -12.961 -87.5 -21.344 1 70.19 150 ASN B O 1
ATOM 6520 N N . HIS B 1 151 ? -13.953 -87.688 -19.359 1 75.75 151 HIS B N 1
ATOM 6521 C CA . HIS B 1 151 ? -12.914 -86.875 -18.781 1 75.75 151 HIS B CA 1
ATOM 6522 C C . HIS B 1 151 ? -11.602 -87.625 -18.625 1 75.75 151 HIS B C 1
ATOM 6524 O O . HIS B 1 151 ? -11.609 -88.812 -18.234 1 75.75 151 HIS B O 1
ATOM 6530 N N . LYS B 1 152 ? -10.562 -86.938 -19.109 1 75.06 152 LYS B N 1
ATOM 6531 C CA . LYS B 1 152 ? -9.25 -87.562 -18.922 1 75.06 152 LYS B CA 1
ATOM 6532 C C . LYS B 1 152 ? -8.727 -87.312 -17.5 1 75.06 152 LYS B C 1
ATOM 6534 O O . LYS B 1 152 ? -8.461 -86.188 -17.141 1 75.06 152 LYS B O 1
ATOM 6539 N N . ILE B 1 153 ? -8.648 -88.438 -16.703 1 76.94 153 ILE B N 1
ATOM 6540 C CA . ILE B 1 153 ? -8.219 -88.375 -15.312 1 76.94 153 ILE B CA 1
ATOM 6541 C C . ILE B 1 153 ? -6.824 -88.938 -15.164 1 76.94 153 ILE B C 1
ATOM 6543 O O . ILE B 1 153 ? -6.574 -90.062 -15.648 1 76.94 153 ILE B O 1
ATOM 6547 N N . VAL B 1 154 ? -5.891 -88.188 -14.688 1 74.25 154 VAL B N 1
ATOM 6548 C CA . VAL B 1 154 ? -4.52 -88.688 -14.539 1 74.25 154 VAL B CA 1
ATOM 6549 C C . VAL B 1 154 ? -4.148 -88.75 -13.062 1 74.25 154 VAL B C 1
ATOM 6551 O O . VAL B 1 154 ? -4.742 -88 -12.234 1 74.25 154 VAL B O 1
ATOM 6554 N N . ASN B 1 155 ? -3.215 -89.688 -12.766 1 72.5 155 ASN B N 1
ATOM 6555 C CA . ASN B 1 155 ? -2.709 -89.75 -11.398 1 72.5 155 ASN B CA 1
ATOM 6556 C C . ASN B 1 155 ? -1.82 -88.562 -11.047 1 72.5 155 ASN B C 1
ATOM 6558 O O . ASN B 1 155 ? -0.973 -88.188 -11.844 1 72.5 155 ASN B O 1
ATOM 6562 N N . ILE B 1 156 ? -2.076 -88 -9.891 1 68.44 156 ILE B N 1
ATOM 6563 C CA . ILE B 1 156 ? -1.368 -86.812 -9.461 1 68.44 156 ILE B CA 1
ATOM 6564 C C . ILE B 1 156 ? 0.135 -87.062 -9.43 1 68.44 156 ILE B C 1
ATOM 6566 O O . ILE B 1 156 ? 0.94 -86.125 -9.68 1 68.44 156 ILE B O 1
ATOM 6570 N N . THR B 1 157 ? 0.563 -88.312 -9.016 1 63.56 157 THR B N 1
ATOM 6571 C CA . THR B 1 157 ? 1.977 -88.625 -8.93 1 63.56 157 THR B CA 1
ATOM 6572 C C . THR B 1 157 ? 2.602 -88.688 -10.32 1 63.56 157 THR B C 1
ATOM 6574 O O . THR B 1 157 ? 3.814 -88.562 -10.469 1 63.56 157 THR B O 1
ATOM 6577 N N . ASP B 1 158 ? 1.939 -89.125 -11.258 1 54.72 158 ASP B N 1
ATOM 6578 C CA . ASP B 1 158 ? 2.469 -89.25 -12.609 1 54.72 158 ASP B CA 1
ATOM 6579 C C . ASP B 1 158 ? 2.514 -87.938 -13.328 1 54.72 158 ASP B C 1
ATOM 6581 O O . ASP B 1 158 ? 2.785 -87.875 -14.523 1 54.72 158 ASP B O 1
ATOM 6585 N N . THR B 1 159 ? 2.037 -87 -12.773 1 50 159 THR B N 1
ATOM 6586 C CA . THR B 1 159 ? 1.81 -85.688 -13.344 1 50 159 THR B CA 1
ATOM 6587 C C . THR B 1 159 ? 3.127 -85.062 -13.773 1 50 159 THR B C 1
ATOM 6589 O O . THR B 1 159 ? 3.145 -83.938 -14.258 1 50 159 THR B O 1
ATOM 6592 N N . GLN B 1 160 ? 4.242 -85.562 -13.328 1 46.31 160 GLN B N 1
ATOM 6593 C CA . GLN B 1 160 ? 5.457 -85.062 -13.938 1 46.31 160 GLN B CA 1
ATOM 6594 C C . GLN B 1 160 ? 5.34 -85 -15.461 1 46.31 160 GLN B C 1
ATOM 6596 O O . GLN B 1 160 ? 5.965 -84.188 -16.125 1 46.31 160 GLN B O 1
ATOM 6601 N N . VAL B 1 161 ? 4.805 -86 -16.031 1 42.53 161 VAL B N 1
ATOM 6602 C CA . VAL B 1 161 ? 4.746 -86.188 -17.484 1 42.53 161 VAL B CA 1
ATOM 6603 C C . VAL B 1 161 ? 3.748 -85.25 -18.094 1 42.53 161 VAL B C 1
ATOM 6605 O O . VAL B 1 161 ? 3.787 -84.938 -19.297 1 42.53 161 VAL B O 1
ATOM 6608 N N . CYS B 1 162 ? 2.707 -84.875 -17.422 1 40.31 162 CYS B N 1
ATOM 6609 C CA . CYS B 1 162 ? 1.579 -84.125 -17.969 1 40.31 162 CYS B CA 1
ATOM 6610 C C . CYS B 1 162 ? 1.932 -82.688 -18.156 1 40.31 162 CYS B C 1
ATOM 6612 O O . CYS B 1 162 ? 1.069 -81.875 -18.5 1 40.31 162 CYS B O 1
ATOM 6614 N N . GLY B 1 163 ? 2.926 -82.188 -17.797 1 43.94 163 GLY B N 1
ATOM 6615 C CA . GLY B 1 163 ? 3.318 -80.812 -17.922 1 43.94 163 GLY B CA 1
ATOM 6616 C C . GLY B 1 163 ? 2.955 -80.188 -19.266 1 43.94 163 GLY B C 1
ATOM 6617 O O . GLY B 1 163 ? 2.617 -79 -19.359 1 43.94 163 GLY B O 1
ATOM 6618 N N . ASN B 1 164 ? 3.355 -80.875 -20.297 1 44.84 164 ASN B N 1
ATOM 6619 C CA . ASN B 1 164 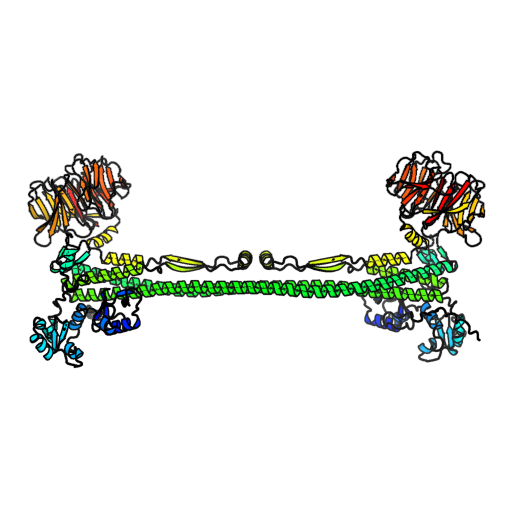? 3.326 -80.312 -21.625 1 44.84 164 ASN B CA 1
ATOM 6620 C C . ASN B 1 164 ? 1.904 -80.25 -22.188 1 44.84 164 ASN B C 1
ATOM 6622 O O . ASN B 1 164 ? 1.622 -79.438 -23.094 1 44.84 164 ASN B O 1
ATOM 6626 N N . ASP B 1 165 ? 0.934 -81.25 -21.938 1 44.84 165 ASP B N 1
ATOM 6627 C CA . ASP B 1 165 ? -0.225 -81.5 -22.797 1 44.84 165 ASP B CA 1
ATOM 6628 C C . ASP B 1 165 ? -1.491 -80.938 -22.172 1 44.84 165 ASP B C 1
ATOM 6630 O O . ASP B 1 165 ? -2.596 -81.438 -22.422 1 44.84 165 ASP B O 1
ATOM 6634 N N . VAL B 1 166 ? -1.488 -80.312 -21.125 1 47.5 166 VAL B N 1
ATOM 6635 C CA . VAL B 1 166 ? -2.824 -79.938 -20.688 1 47.5 166 VAL B CA 1
ATOM 6636 C C . VAL B 1 166 ? -3.49 -79.125 -21.781 1 47.5 166 VAL B C 1
ATOM 6638 O O . VAL B 1 166 ? -3.027 -78 -22.109 1 47.5 166 VAL B O 1
ATOM 6641 N N . GLU B 1 167 ? -4.129 -79.688 -22.641 1 52.91 167 GLU B N 1
ATOM 6642 C CA . GLU B 1 167 ? -4.902 -79.062 -23.719 1 52.91 167 GLU B CA 1
ATOM 6643 C C . GLU B 1 167 ? -5.969 -78.125 -23.172 1 52.91 167 GLU B C 1
ATOM 6645 O O . GLU B 1 167 ? -7.031 -78.562 -22.734 1 52.91 167 GLU B O 1
ATOM 6650 N N . VAL B 1 168 ? -5.672 -77 -22.562 1 59.84 168 VAL B N 1
ATOM 6651 C CA . VAL B 1 168 ? -6.672 -76 -22.172 1 59.84 168 VAL B CA 1
ATOM 6652 C C . VAL B 1 168 ? -7.324 -75.438 -23.406 1 59.84 168 VAL B C 1
ATOM 6654 O O . VAL B 1 168 ? -6.637 -74.938 -24.297 1 59.84 168 VAL B O 1
ATOM 6657 N N . LYS B 1 169 ? -8.594 -75.812 -23.531 1 66.25 169 LYS B N 1
ATOM 6658 C CA . LYS B 1 169 ? -9.344 -75.188 -24.594 1 66.25 169 LYS B CA 1
ATOM 6659 C C . LYS B 1 169 ? -9.539 -73.688 -24.297 1 66.25 169 LYS B C 1
ATOM 6661 O O . LYS B 1 169 ? -10.102 -73.312 -23.266 1 66.25 169 LYS B O 1
ATOM 6666 N N . GLU B 1 170 ? -8.914 -72.938 -25.047 1 75.62 170 GLU B N 1
ATOM 6667 C CA . GLU B 1 170 ? -9.07 -71.5 -24.891 1 75.62 170 GLU B CA 1
ATOM 6668 C C . GLU B 1 170 ? -10.383 -71 -25.516 1 75.62 170 GLU B C 1
ATOM 6670 O O . GLU B 1 170 ? -10.664 -71.25 -26.688 1 75.62 170 GLU B O 1
ATOM 6675 N N . LEU B 1 171 ? -11.141 -70.375 -24.594 1 77.88 171 LEU B N 1
ATOM 6676 C CA . LEU B 1 171 ? -12.477 -70 -25.016 1 77.88 171 LEU B CA 1
ATOM 6677 C C . LEU B 1 171 ? -12.453 -68.625 -25.641 1 77.88 171 LEU B C 1
ATOM 6679 O O . LEU B 1 171 ? -11.602 -67.812 -25.281 1 77.88 171 LEU B O 1
ATOM 6683 N N . CYS B 1 172 ? -13.273 -68.438 -26.625 1 83.62 172 CYS B N 1
ATOM 6684 C CA . CYS B 1 172 ? -13.43 -67.125 -27.281 1 83.62 172 CYS B CA 1
ATOM 6685 C C . CYS B 1 172 ? -14.016 -66.125 -26.312 1 83.62 172 CYS B C 1
ATOM 6687 O O . CYS B 1 172 ? -14.969 -66.438 -25.594 1 83.62 172 CYS B O 1
ATOM 6689 N N . LEU B 1 173 ? -13.547 -64.938 -26.219 1 77.44 173 LEU B N 1
ATOM 6690 C CA . LEU B 1 173 ? -13.984 -63.906 -25.328 1 77.44 173 LEU B CA 1
ATOM 6691 C C . LEU B 1 173 ? -15.312 -63.312 -25.781 1 77.44 173 LEU B C 1
ATOM 6693 O O . LEU B 1 173 ? -16.078 -62.781 -24.969 1 77.44 173 LEU B O 1
ATOM 6697 N N . GLU B 1 174 ? -15.617 -63.406 -27.047 1 79.5 174 GLU B N 1
ATOM 6698 C CA . GLU B 1 174 ? -16.828 -62.812 -27.609 1 79.5 174 GLU B CA 1
ATOM 6699 C C . GLU B 1 174 ? -17.969 -63.812 -27.672 1 79.5 174 GLU B C 1
ATOM 6701 O O . GLU B 1 174 ? -19.141 -63.438 -27.594 1 79.5 174 GLU B O 1
ATOM 6706 N N . HIS B 1 175 ? -17.578 -65.062 -27.922 1 82.12 175 HIS B N 1
ATOM 6707 C CA . HIS B 1 175 ? -18.609 -66.125 -28.094 1 82.12 175 HIS B CA 1
ATOM 6708 C C . HIS B 1 175 ? -18.484 -67.188 -27.031 1 82.12 175 HIS B C 1
ATOM 6710 O O . HIS B 1 175 ? -17.562 -68 -27.078 1 82.12 175 HIS B O 1
ATOM 6716 N N . LYS B 1 176 ? -19.5 -67.25 -26.219 1 78.81 176 LYS B N 1
ATOM 6717 C CA . LYS B 1 176 ? -19.5 -68.125 -25.062 1 78.81 176 LYS B CA 1
ATOM 6718 C C . LYS B 1 176 ? -19.453 -69.625 -25.484 1 78.81 176 LYS B C 1
ATOM 6720 O O . LYS B 1 176 ? -20.25 -70.062 -26.344 1 78.81 176 LYS B O 1
ATOM 6725 N N . GLY B 1 177 ? -18.469 -70.25 -24.891 1 74.88 177 GLY B N 1
ATOM 6726 C CA . GLY B 1 177 ? -18.406 -71.688 -25.078 1 74.88 177 GLY B CA 1
ATOM 6727 C C . GLY B 1 177 ? -17.641 -72.125 -26.328 1 74.88 177 GLY B C 1
ATOM 6728 O O . GLY B 1 177 ? -17.438 -73.312 -26.562 1 74.88 177 GLY B O 1
ATOM 6729 N N . LYS B 1 178 ? -17.266 -71.125 -27.062 1 84.25 178 LYS B N 1
ATOM 6730 C CA . LYS B 1 178 ? -16.578 -71.5 -28.297 1 84.25 178 LYS B CA 1
ATOM 6731 C C . LYS B 1 178 ? -15.062 -71.438 -28.109 1 84.25 178 LYS B C 1
ATOM 6733 O O . LYS B 1 178 ? -14.547 -70.625 -27.344 1 84.25 178 LYS B O 1
ATOM 6738 N N . VAL B 1 179 ? -14.453 -72.438 -28.75 1 85.06 179 VAL B N 1
ATOM 6739 C CA . VAL B 1 179 ? -13.008 -72.562 -28.609 1 85.06 179 VAL B CA 1
ATOM 6740 C C . VAL B 1 179 ? -12.312 -71.688 -29.672 1 85.06 179 VAL B C 1
ATOM 6742 O O . VAL B 1 179 ? -12.773 -71.625 -30.812 1 85.06 179 VAL B O 1
ATOM 6745 N N . VAL B 1 180 ? -11.219 -71.062 -29.219 1 88.31 180 VAL B N 1
ATOM 6746 C CA . VAL B 1 180 ? -10.406 -70.25 -30.141 1 88.31 180 VAL B CA 1
ATOM 6747 C C . VAL B 1 180 ? -9.484 -71.188 -30.938 1 88.31 180 VAL B C 1
ATOM 6749 O O . VAL B 1 180 ? -8.688 -71.938 -30.359 1 88.31 180 VAL B O 1
ATOM 6752 N N . ASP B 1 181 ? -9.594 -71.125 -32.25 1 86.44 181 ASP B N 1
ATOM 6753 C CA . ASP B 1 181 ? -8.781 -72 -33.062 1 86.44 181 ASP B CA 1
ATOM 6754 C C . ASP B 1 181 ? -8.094 -71.25 -34.219 1 86.44 181 ASP B C 1
ATOM 6756 O O . ASP B 1 181 ? -7.305 -71.875 -34.938 1 86.44 181 ASP B O 1
ATOM 6760 N N . ALA B 1 182 ? -8.516 -70 -34.312 1 87.44 182 ALA B N 1
ATOM 6761 C CA . ALA B 1 182 ? -7.949 -69.312 -35.469 1 87.44 182 ALA B CA 1
ATOM 6762 C C . ALA B 1 182 ? -7.539 -67.875 -35.031 1 87.44 182 ALA B C 1
ATOM 6764 O O . ALA B 1 182 ? -7.922 -67.375 -33.969 1 87.44 182 ALA B O 1
ATOM 6765 N N . PHE B 1 183 ? -6.648 -67.312 -35.812 1 87 183 PHE B N 1
ATOM 6766 C CA . PHE B 1 183 ? -6.176 -65.938 -35.625 1 87 183 PHE B CA 1
ATOM 6767 C C . PHE B 1 183 ? -6.309 -65.125 -36.906 1 87 183 PHE B C 1
ATOM 6769 O O . PHE B 1 183 ? -5.871 -65.562 -37.969 1 87 183 PHE B O 1
ATOM 6776 N N . CYS B 1 184 ? -7.043 -64.062 -36.812 1 80.94 184 CYS B N 1
ATOM 6777 C CA . CYS B 1 184 ? -7.152 -63.156 -37.938 1 80.94 184 CYS B CA 1
ATOM 6778 C C . CYS B 1 184 ? -6 -62.156 -37.938 1 80.94 184 CYS B C 1
ATOM 6780 O O . CYS B 1 184 ? -5.941 -61.281 -37.094 1 80.94 184 CYS B O 1
ATOM 6782 N N . HIS B 1 185 ? -5.113 -62.188 -38.781 1 70.94 185 HIS B N 1
ATOM 6783 C CA . HIS B 1 185 ? -3.941 -61.344 -38.844 1 70.94 185 HIS B CA 1
ATOM 6784 C C . HIS B 1 185 ? -4.328 -59.906 -39.25 1 70.94 185 HIS B C 1
ATOM 6786 O O . HIS B 1 185 ? -3.639 -58.969 -38.906 1 70.94 185 HIS B O 1
ATOM 6792 N N . GLN B 1 186 ? -5.434 -59.781 -39.906 1 63.97 186 GLN B N 1
ATOM 6793 C CA . GLN B 1 186 ? -5.891 -58.469 -40.375 1 63.97 186 GLN B CA 1
ATOM 6794 C C . GLN B 1 186 ? -6.398 -57.625 -39.188 1 63.97 186 GLN B C 1
ATOM 6796 O O . GLN B 1 186 ? -6.137 -56.438 -39.125 1 63.97 186 GLN B O 1
ATOM 6801 N N . HIS B 1 187 ? -7.016 -58.281 -38.344 1 73.12 187 HIS B N 1
ATOM 6802 C CA . HIS B 1 187 ? -7.605 -57.562 -37.219 1 73.12 187 HIS B CA 1
ATOM 6803 C C . HIS B 1 187 ? -6.852 -57.844 -35.906 1 73.12 187 HIS B C 1
ATOM 6805 O O . HIS B 1 187 ? -7.176 -57.281 -34.844 1 73.12 187 HIS B O 1
ATOM 6811 N N . GLN B 1 188 ? -5.852 -58.75 -36.125 1 74.81 188 GLN B N 1
ATOM 6812 C CA . GLN B 1 188 ? -5.039 -59.156 -34.969 1 74.81 188 GLN B CA 1
ATOM 6813 C C . GLN B 1 188 ? -5.914 -59.625 -33.812 1 74.81 188 GLN B C 1
ATOM 6815 O O . GLN B 1 188 ? -5.754 -59.156 -32.688 1 74.81 188 GLN B O 1
ATOM 6820 N N . LYS B 1 189 ? -6.832 -60.531 -34.125 1 83.94 189 LYS B N 1
ATOM 6821 C CA . LYS B 1 189 ? -7.777 -61 -33.125 1 83.94 189 LYS B CA 1
ATOM 6822 C C . LYS B 1 189 ? -7.848 -62.531 -33.125 1 83.94 189 LYS B C 1
ATOM 6824 O O . LYS B 1 189 ? -7.809 -63.156 -34.188 1 83.94 189 LYS B O 1
ATOM 6829 N N . LEU B 1 190 ? -7.957 -63.062 -31.953 1 88.31 190 LEU B N 1
ATOM 6830 C CA . LEU B 1 190 ? -8.258 -64.438 -31.797 1 88.31 190 LEU B CA 1
ATOM 6831 C C . LEU B 1 190 ? -9.703 -64.75 -32.219 1 88.31 190 LEU B C 1
ATOM 6833 O O . LEU B 1 190 ? -10.617 -64 -31.859 1 88.31 190 LEU B O 1
ATOM 6837 N N . CYS B 1 191 ? -9.844 -65.812 -33 1 88.56 191 CYS B N 1
ATOM 6838 C CA . CYS B 1 191 ? -11.172 -66.062 -33.562 1 88.56 191 CYS B CA 1
ATOM 6839 C C . CYS B 1 191 ? -11.617 -67.5 -33.281 1 88.56 191 CYS B C 1
ATOM 6841 O O . CYS B 1 191 ? -10.82 -68.438 -33.344 1 88.56 191 CYS B O 1
ATOM 6843 N N . CYS B 1 192 ? -12.828 -67.562 -32.812 1 87.5 192 CYS B N 1
ATOM 6844 C CA . CYS B 1 192 ? -13.492 -68.875 -32.812 1 87.5 192 CYS B CA 1
ATOM 6845 C C . CYS B 1 192 ? -14.227 -69.125 -34.125 1 87.5 192 CYS B C 1
ATOM 6847 O O . CYS B 1 192 ? -14.117 -68.312 -35.062 1 87.5 192 CYS B O 1
ATOM 6849 N N . CYS B 1 193 ? -14.938 -70.188 -34.25 1 87.12 193 CYS B N 1
ATOM 6850 C CA . CYS B 1 193 ? -15.617 -70.562 -35.469 1 87.12 193 CYS B CA 1
ATOM 6851 C C . CYS B 1 193 ? -16.703 -69.562 -35.812 1 87.12 193 CYS B C 1
ATOM 6853 O O . CYS B 1 193 ? -16.922 -69.188 -36.969 1 87.12 193 CYS B O 1
ATOM 6855 N N . ILE B 1 194 ? -17.328 -68.938 -34.8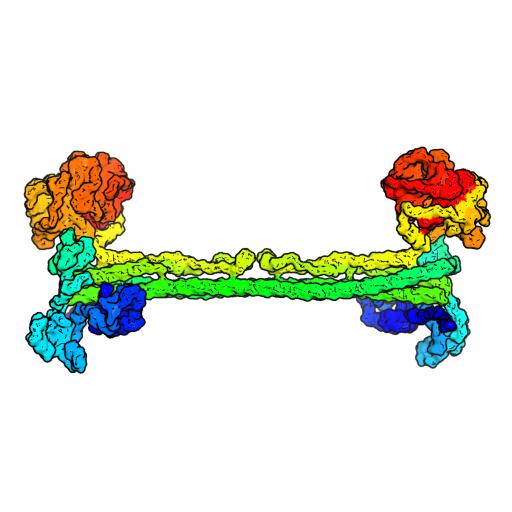12 1 88.44 194 ILE B N 1
ATOM 6856 C CA . ILE B 1 194 ? -18.391 -67.938 -35.031 1 88.44 194 ILE B CA 1
ATOM 6857 C C . ILE B 1 194 ? -17.781 -66.625 -35.438 1 88.44 194 ILE B C 1
ATOM 6859 O O . ILE B 1 194 ? -18.297 -65.938 -36.344 1 88.44 194 ILE B O 1
ATOM 6863 N N . CYS B 1 195 ? -16.719 -66.188 -34.75 1 89.12 195 CYS B N 1
ATOM 6864 C CA . CYS B 1 195 ? -16.016 -65 -35.156 1 89.12 195 CYS B CA 1
ATOM 6865 C C . CYS B 1 195 ? -15.688 -65 -36.625 1 89.12 195 CYS B C 1
ATOM 6867 O O . CYS B 1 195 ? -15.891 -64 -37.312 1 89.12 195 CYS B O 1
ATOM 6869 N N . LEU B 1 196 ? -15.211 -66.125 -37.062 1 87.56 196 LEU B N 1
ATOM 6870 C CA . LEU B 1 196 ? -14.789 -66.25 -38.438 1 87.56 196 LEU B CA 1
ATOM 6871 C C . LEU B 1 196 ? -15.977 -66.125 -39.406 1 87.56 196 LEU B C 1
ATOM 6873 O O . LEU B 1 196 ? -15.867 -65.5 -40.469 1 87.56 196 LEU B O 1
ATOM 6877 N N . ALA B 1 197 ? -17.047 -66.625 -38.938 1 85.44 197 ALA B N 1
ATOM 6878 C CA . ALA B 1 197 ? -18.234 -66.688 -39.781 1 85.44 197 ALA B CA 1
ATOM 6879 C C . ALA B 1 197 ? -18.922 -65.312 -39.812 1 85.44 197 ALA B C 1
ATOM 6881 O O . ALA B 1 197 ? -19.609 -65 -40.781 1 85.44 197 ALA B O 1
ATOM 6882 N N . THR B 1 198 ? -18.812 -64.562 -38.844 1 87 198 THR B N 1
ATOM 6883 C CA . THR B 1 198 ? -19.609 -63.344 -38.75 1 87 198 THR B CA 1
ATOM 6884 C C . THR B 1 198 ? -18.766 -62.125 -39.062 1 87 198 THR B C 1
ATOM 6886 O O . THR B 1 198 ? -19.141 -61.281 -39.906 1 87 198 THR B O 1
ATOM 6889 N N . HIS B 1 199 ? -17.609 -61.969 -38.438 1 82.44 199 HIS B N 1
ATOM 6890 C CA . HIS B 1 199 ? -16.891 -60.688 -38.438 1 82.44 199 HIS B CA 1
ATOM 6891 C C . HIS B 1 199 ? -15.648 -60.781 -39.312 1 82.44 199 HIS B C 1
ATOM 6893 O O . HIS B 1 199 ? -15.125 -59.781 -39.781 1 82.44 199 HIS B O 1
ATOM 6899 N N . HIS B 1 200 ? -15.172 -62.094 -39.438 1 80.81 200 HIS B N 1
ATOM 6900 C CA . HIS B 1 200 ? -13.891 -62.219 -40.125 1 80.81 200 HIS B CA 1
ATOM 6901 C C . HIS B 1 200 ? -14.008 -63.125 -41.344 1 80.81 200 HIS B C 1
ATOM 6903 O O . HIS B 1 200 ? -13.023 -63.719 -41.781 1 80.81 200 HIS B O 1
ATOM 6909 N N . ILE B 1 201 ? -15.234 -63.25 -41.781 1 77.56 201 ILE B N 1
ATOM 6910 C CA . ILE B 1 201 ? -15.508 -64.125 -42.938 1 77.56 201 ILE B CA 1
ATOM 6911 C C . ILE B 1 201 ? -14.758 -63.594 -44.156 1 77.56 201 ILE B C 1
ATOM 6913 O O . ILE B 1 201 ? -14.25 -64.375 -44.969 1 77.56 201 ILE B O 1
ATOM 6917 N N . SER B 1 202 ? -14.664 -62.344 -44.188 1 70.5 202 SER B N 1
ATOM 6918 C CA . SER B 1 202 ? -14.086 -61.75 -45.375 1 70.5 202 SER B CA 1
ATOM 6919 C C . SER B 1 202 ? -12.586 -61.5 -45.219 1 70.5 202 SER B C 1
ATOM 6921 O O . SER B 1 202 ? -11.938 -60.969 -46.125 1 70.5 202 SER B O 1
ATOM 6923 N N . CYS B 1 203 ? -12.117 -61.906 -44 1 73.69 203 CYS B N 1
ATOM 6924 C CA . CYS B 1 203 ? -10.688 -61.688 -43.781 1 73.69 203 CYS B CA 1
ATOM 6925 C C . CYS B 1 203 ? -9.852 -62.719 -44.531 1 73.69 203 CYS B C 1
ATOM 6927 O O . CYS B 1 203 ? -10.125 -63.938 -44.438 1 73.69 203 CYS B O 1
ATOM 6929 N N . GLN B 1 204 ? -9.031 -62.344 -45.375 1 59.78 204 GLN B N 1
ATOM 6930 C CA . GLN B 1 204 ? -8.258 -63.219 -46.219 1 59.78 204 GLN B CA 1
ATOM 6931 C C . GLN B 1 204 ? -7.078 -63.844 -45.469 1 59.78 204 GLN B C 1
ATOM 6933 O O . GLN B 1 204 ? -6.52 -64.875 -45.875 1 59.78 204 GLN B O 1
ATOM 6938 N N . ARG B 1 205 ? -6.695 -63.25 -44.344 1 67.94 205 ARG B N 1
ATOM 6939 C CA . ARG B 1 205 ? -5.516 -63.719 -43.625 1 67.94 205 ARG B CA 1
ATOM 6940 C C . ARG B 1 205 ? -5.906 -64.312 -42.281 1 67.94 205 ARG B C 1
ATOM 6942 O O . ARG B 1 205 ? -5.566 -63.812 -41.219 1 67.94 205 ARG B O 1
ATOM 6949 N N . VAL B 1 206 ? -6.625 -65.375 -42.312 1 79.38 206 VAL B N 1
ATOM 6950 C CA . VAL B 1 206 ? -6.992 -66.125 -41.094 1 79.38 206 VAL B CA 1
ATOM 6951 C C . VAL B 1 206 ? -6.203 -67.438 -41.062 1 79.38 206 VAL B C 1
ATOM 6953 O O . VAL B 1 206 ? -6.094 -68.125 -42.062 1 79.38 206 VAL B O 1
ATOM 6956 N N . GLN B 1 207 ? -5.473 -67.562 -40.031 1 77.5 207 GLN B N 1
ATOM 6957 C CA . GLN B 1 207 ? -4.629 -68.75 -39.875 1 77.5 207 GLN B CA 1
ATOM 6958 C C . GLN B 1 207 ? -5.066 -69.625 -38.688 1 77.5 207 GLN B C 1
ATOM 6960 O O . GLN B 1 207 ? -5.441 -69.062 -37.656 1 77.5 207 GLN B O 1
ATOM 6965 N N . ALA B 1 208 ? -5.047 -70.938 -38.906 1 81.31 208 ALA B N 1
ATOM 6966 C CA . ALA B 1 208 ? -5.277 -71.812 -37.781 1 81.31 208 ALA B CA 1
ATOM 6967 C C . ALA B 1 208 ? -4.125 -71.75 -36.781 1 81.31 208 ALA B C 1
ATOM 6969 O O . ALA B 1 208 ? -2.955 -71.812 -37.188 1 81.31 208 ALA B O 1
ATOM 6970 N N . ILE B 1 209 ? -4.32 -71.688 -35.531 1 83.44 209 ILE B N 1
ATOM 6971 C CA . ILE B 1 209 ? -3.311 -71.5 -34.5 1 83.44 209 ILE B CA 1
ATOM 6972 C C . ILE B 1 209 ? -2.41 -72.75 -34.469 1 83.44 209 ILE B C 1
ATOM 6974 O O . ILE B 1 209 ? -1.212 -72.625 -34.188 1 83.44 209 ILE B O 1
ATOM 6978 N N . ALA B 1 210 ? -3.023 -73.812 -34.75 1 75.25 210 ALA B N 1
ATOM 6979 C CA . ALA B 1 210 ? -2.281 -75.125 -34.719 1 75.25 210 ALA B CA 1
ATOM 6980 C C . ALA B 1 210 ? -1.162 -75.125 -35.75 1 75.25 210 ALA B C 1
ATOM 6982 O O . ALA B 1 210 ? -0.175 -75.812 -35.625 1 75.25 210 ALA B O 1
ATOM 6983 N N . GLU B 1 211 ? -1.281 -74.312 -36.781 1 70.5 211 GLU B N 1
ATOM 6984 C CA . GLU B 1 211 ? -0.322 -74.312 -37.875 1 70.5 211 GLU B CA 1
ATOM 6985 C C . GLU B 1 211 ? 0.774 -73.25 -37.656 1 70.5 211 GLU B C 1
ATOM 6987 O O . GLU B 1 211 ? 1.703 -73.125 -38.469 1 70.5 211 GLU B O 1
ATOM 6992 N N . MET B 1 212 ? 0.709 -72.688 -36.562 1 70.44 212 MET B N 1
ATOM 6993 C CA . MET B 1 212 ? 1.669 -71.625 -36.312 1 70.44 212 MET B CA 1
ATOM 6994 C C . MET B 1 212 ? 3.039 -72.188 -35.969 1 70.44 212 MET B C 1
ATOM 6996 O O . MET B 1 212 ? 3.131 -73.25 -35.312 1 70.44 212 MET B O 1
ATOM 7000 N N . ALA B 1 213 ? 4.051 -71.562 -36.531 1 63.16 213 ALA B N 1
ATOM 7001 C CA . ALA B 1 213 ? 5.426 -71.938 -36.281 1 63.16 213 ALA B CA 1
ATOM 7002 C C . ALA B 1 213 ? 5.812 -71.75 -34.812 1 63.16 213 ALA B C 1
ATOM 7004 O O . ALA B 1 213 ? 5.848 -70.625 -34.344 1 63.16 213 ALA B O 1
ATOM 7005 N N . VAL B 1 214 ? 6.145 -72.812 -34.094 1 70.94 214 VAL B N 1
ATOM 7006 C CA . VAL B 1 214 ? 6.367 -72.812 -32.656 1 70.94 214 VAL B CA 1
ATOM 7007 C C . VAL B 1 214 ? 7.621 -72 -32.312 1 70.94 214 VAL B C 1
ATOM 7009 O O . VAL B 1 214 ? 7.617 -71.25 -31.375 1 70.94 214 VAL B O 1
ATOM 7012 N N . GLU B 1 215 ? 8.727 -72.188 -33.125 1 68.56 215 GLU B N 1
ATOM 7013 C CA . GLU B 1 215 ? 10 -71.562 -32.781 1 68.56 215 GLU B CA 1
ATOM 7014 C C . GLU B 1 215 ? 9.938 -70.062 -32.938 1 68.56 215 GLU B C 1
ATOM 7016 O O . GLU B 1 215 ? 10.438 -69.312 -32.062 1 68.56 215 GLU B O 1
ATOM 7021 N N . LYS B 1 216 ? 9.383 -69.562 -34 1 70.62 216 LYS B N 1
ATOM 7022 C CA . LYS B 1 216 ? 9.25 -68.125 -34.188 1 70.62 216 LYS B CA 1
ATOM 7023 C C . LYS B 1 216 ? 8.438 -67.5 -33.094 1 70.62 216 LYS B C 1
ATOM 7025 O O . LYS B 1 216 ? 8.773 -66.438 -32.594 1 70.62 216 LYS B O 1
ATOM 7030 N N . GLU B 1 217 ? 7.48 -68.25 -32.656 1 79.25 217 GLU B N 1
ATOM 7031 C CA . GLU B 1 217 ? 6.621 -67.688 -31.594 1 79.25 217 GLU B CA 1
ATOM 7032 C C . GLU B 1 217 ? 7.355 -67.688 -30.266 1 79.25 217 GLU B C 1
ATOM 7034 O O . GLU B 1 217 ? 7.203 -66.75 -29.484 1 79.25 217 GLU B O 1
ATOM 7039 N N . ARG B 1 218 ? 8.148 -68.625 -30 1 85 218 ARG B N 1
ATOM 7040 C CA . ARG B 1 218 ? 8.914 -68.688 -28.75 1 85 218 ARG B CA 1
ATOM 7041 C C . ARG B 1 218 ? 9.898 -67.562 -28.672 1 85 218 ARG B C 1
ATOM 7043 O O . ARG B 1 218 ? 10.008 -66.875 -27.625 1 85 218 ARG B O 1
ATOM 7050 N N . ASN B 1 219 ? 10.57 -67.25 -29.797 1 79.44 219 ASN B N 1
ATOM 7051 C CA . ASN B 1 219 ? 11.523 -66.125 -29.812 1 79.44 219 ASN B CA 1
ATOM 7052 C C . ASN B 1 219 ? 10.82 -64.812 -29.625 1 79.44 219 ASN B C 1
ATOM 7054 O O . ASN B 1 219 ? 11.344 -63.906 -28.938 1 79.44 219 ASN B O 1
ATOM 7058 N N . HIS B 1 220 ? 9.703 -64.688 -30.25 1 83.31 220 HIS B N 1
ATOM 7059 C CA . HIS B 1 220 ? 8.914 -63.5 -30.094 1 83.31 220 HIS B CA 1
ATOM 7060 C C . HIS B 1 220 ? 8.516 -63.281 -28.625 1 83.31 220 HIS B C 1
ATOM 7062 O O . HIS B 1 220 ? 8.633 -62.156 -28.109 1 83.31 220 HIS B O 1
ATOM 7068 N N . VAL B 1 221 ? 8.094 -64.312 -27.953 1 89.5 221 VAL B N 1
ATOM 7069 C CA . VAL B 1 221 ? 7.656 -64.25 -26.562 1 89.5 221 VAL B CA 1
ATOM 7070 C C . VAL B 1 221 ? 8.844 -63.906 -25.672 1 89.5 221 VAL B C 1
ATOM 7072 O O . VAL B 1 221 ? 8.719 -63.094 -24.734 1 89.5 221 VAL B O 1
ATOM 7075 N N . LEU B 1 222 ? 9.977 -64.438 -25.984 1 88.62 222 LEU B N 1
ATOM 7076 C CA . LEU B 1 222 ? 11.172 -64.125 -25.219 1 88.62 222 LEU B CA 1
ATOM 7077 C C . LEU B 1 222 ? 11.508 -62.656 -25.328 1 88.62 222 LEU B C 1
ATOM 7079 O O . LEU B 1 222 ? 11.859 -62 -24.328 1 88.62 222 LEU B O 1
ATOM 7083 N N . ASN B 1 223 ? 11.32 -62.094 -26.516 1 84.25 223 ASN B N 1
ATOM 7084 C CA . ASN B 1 223 ? 11.555 -60.656 -26.719 1 84.25 223 ASN B CA 1
ATOM 7085 C C . ASN B 1 223 ? 10.547 -59.812 -25.938 1 84.25 223 ASN B C 1
ATOM 7087 O O . ASN B 1 223 ? 10.906 -58.781 -25.375 1 84.25 223 ASN B O 1
ATOM 7091 N N . ILE B 1 224 ? 9.336 -60.281 -25.938 1 90.81 224 ILE B N 1
ATOM 7092 C CA . ILE B 1 224 ? 8.281 -59.562 -25.219 1 90.81 224 ILE B CA 1
ATOM 7093 C C . ILE B 1 224 ? 8.609 -59.531 -23.719 1 90.81 224 ILE B C 1
ATOM 7095 O O . ILE B 1 224 ? 8.539 -58.5 -23.078 1 90.81 224 ILE B O 1
ATOM 7099 N N . ILE B 1 225 ? 9.055 -60.688 -23.203 1 93.12 225 ILE B N 1
ATOM 7100 C CA . ILE B 1 225 ? 9.375 -60.812 -21.781 1 93.12 225 ILE B CA 1
ATOM 7101 C C . ILE B 1 225 ? 10.539 -59.875 -21.438 1 93.12 225 ILE B C 1
ATOM 7103 O O . ILE B 1 225 ? 10.5 -59.156 -20.438 1 93.12 225 ILE B O 1
ATOM 7107 N N . SER B 1 226 ? 11.523 -59.875 -22.344 1 91.88 226 SER B N 1
ATOM 7108 C CA . SER B 1 226 ? 12.672 -59 -22.109 1 91.88 226 SER B CA 1
ATOM 7109 C C . SER B 1 226 ? 12.266 -57.531 -22.109 1 91.88 226 SER B C 1
ATOM 7111 O O . SER B 1 226 ? 12.656 -56.75 -21.219 1 91.88 226 SER B O 1
ATOM 7113 N N . THR B 1 227 ? 11.461 -57.094 -23.078 1 89.56 227 THR B N 1
ATOM 7114 C CA . THR B 1 227 ? 11.008 -55.719 -23.203 1 89.56 227 THR B CA 1
ATOM 7115 C C . THR B 1 227 ? 10.133 -55.344 -22 1 89.56 227 THR B C 1
ATOM 7117 O O . THR B 1 227 ? 10.234 -54.219 -21.484 1 89.56 227 THR B O 1
ATOM 7120 N N . LEU B 1 228 ? 9.312 -56.25 -21.547 1 93.81 228 LEU B N 1
ATOM 7121 C CA . LEU B 1 228 ? 8.438 -55.969 -20.406 1 93.81 228 LEU B CA 1
ATOM 7122 C C . LEU B 1 228 ? 9.242 -55.875 -19.109 1 93.81 228 LEU B C 1
ATOM 7124 O O . LEU B 1 228 ? 8.859 -55.156 -18.203 1 93.81 228 LEU B O 1
ATOM 7128 N N . SER B 1 229 ? 10.328 -56.625 -19.047 1 93.88 229 SER B N 1
ATOM 7129 C CA . SER B 1 229 ? 11.219 -56.469 -17.906 1 93.88 229 SER B CA 1
ATOM 7130 C C . SER B 1 229 ? 11.82 -55.062 -17.844 1 93.88 229 SER B C 1
ATOM 7132 O O . SER B 1 229 ? 11.859 -54.469 -16.766 1 93.88 229 SER B O 1
ATOM 7134 N N . ASP B 1 230 ? 12.195 -54.562 -19 1 92.56 230 ASP B N 1
ATOM 7135 C CA . ASP B 1 230 ? 12.695 -53.219 -19.078 1 92.56 230 ASP B CA 1
ATOM 7136 C C . ASP B 1 230 ? 11.602 -52.188 -18.719 1 92.56 230 ASP B C 1
ATOM 7138 O O . ASP B 1 230 ? 11.867 -51.219 -18.047 1 92.56 230 ASP B O 1
ATOM 7142 N N . LEU B 1 231 ? 10.484 -52.469 -19.203 1 94.06 231 LEU B N 1
ATOM 7143 C CA . LEU B 1 231 ? 9.359 -51.594 -18.938 1 94.06 231 LEU B CA 1
ATOM 7144 C C . LEU B 1 231 ? 9.047 -51.531 -17.453 1 94.06 231 LEU B C 1
ATOM 7146 O O . LEU B 1 231 ? 8.789 -50.469 -16.906 1 94.06 231 LEU B O 1
ATOM 7150 N N . ASP B 1 232 ? 9.062 -52.688 -16.797 1 94.56 232 ASP B N 1
ATOM 7151 C CA . ASP B 1 232 ? 8.805 -52.781 -15.367 1 94.56 232 ASP B CA 1
ATOM 7152 C C . ASP B 1 232 ? 9.789 -51.906 -14.586 1 94.56 232 ASP B C 1
ATOM 7154 O O . ASP B 1 232 ? 9.398 -51.156 -13.68 1 94.56 232 ASP B O 1
ATOM 7158 N N . GLN B 1 233 ? 11.039 -52 -14.977 1 93.75 233 GLN B N 1
ATOM 7159 C CA . GLN B 1 233 ? 12.062 -51.156 -14.344 1 93.75 233 GLN B CA 1
ATOM 7160 C C . GLN B 1 233 ? 11.812 -49.688 -14.617 1 93.75 233 GLN B C 1
ATOM 7162 O O . GLN B 1 233 ? 11.984 -48.844 -13.727 1 93.75 233 GLN B O 1
ATOM 7167 N N . SER B 1 234 ? 11.445 -49.375 -15.844 1 94.38 234 SER B N 1
ATOM 7168 C CA . SER B 1 234 ? 11.141 -48 -16.219 1 94.38 234 SER B CA 1
ATOM 7169 C C . SER B 1 234 ? 9.984 -47.438 -15.391 1 94.38 234 SER B C 1
ATOM 7171 O O . SER B 1 234 ? 10.023 -46.281 -14.953 1 94.38 234 SER B O 1
ATOM 7173 N N . ILE B 1 235 ? 8.977 -48.25 -15.164 1 95.69 235 ILE B N 1
ATOM 7174 C CA . ILE B 1 235 ? 7.816 -47.844 -14.383 1 95.69 235 ILE B CA 1
ATOM 7175 C C . ILE B 1 235 ? 8.234 -47.562 -12.945 1 95.69 235 ILE B C 1
ATOM 7177 O O . ILE B 1 235 ? 7.781 -46.594 -12.336 1 95.69 235 ILE B O 1
ATOM 7181 N N . GLU B 1 236 ? 9.07 -48.406 -12.398 1 94.5 236 GLU B N 1
ATOM 7182 C CA . GLU B 1 236 ? 9.586 -48.188 -11.055 1 94.5 236 GLU B CA 1
ATOM 7183 C C . GLU B 1 236 ? 10.32 -46.844 -10.953 1 94.5 236 GLU B C 1
ATOM 7185 O O . GLU B 1 236 ? 10.156 -46.125 -9.984 1 94.5 236 GLU B O 1
ATOM 7190 N N . ASN B 1 237 ? 11.117 -46.562 -11.961 1 94.44 237 ASN B N 1
ATOM 7191 C CA . ASN B 1 237 ? 11.82 -45.281 -12.008 1 94.44 237 ASN B CA 1
ATOM 7192 C C . ASN B 1 237 ? 10.852 -44.125 -12.102 1 94.44 237 ASN B C 1
ATOM 7194 O O . ASN B 1 237 ? 11.062 -43.062 -11.477 1 94.44 237 ASN B O 1
ATOM 7198 N N . MET B 1 238 ? 9.812 -44.312 -12.898 1 94.5 238 MET B N 1
ATOM 7199 C CA . MET B 1 238 ? 8.781 -43.281 -13.031 1 94.5 238 MET B CA 1
ATOM 7200 C C . MET B 1 238 ? 8.094 -43 -11.695 1 94.5 238 MET B C 1
ATOM 7202 O O . MET B 1 238 ? 7.836 -41.875 -11.336 1 94.5 238 MET B O 1
ATOM 7206 N N . GLN B 1 239 ? 7.805 -44.062 -10.922 1 94.06 239 GLN B N 1
ATOM 7207 C CA . GLN B 1 239 ? 7.203 -43.969 -9.594 1 94.06 239 GLN B CA 1
ATOM 7208 C C . GLN B 1 239 ? 8.125 -43.219 -8.641 1 94.06 239 GLN B C 1
ATOM 7210 O O . GLN B 1 239 ? 7.668 -42.344 -7.879 1 94.06 239 GLN B O 1
ATOM 7215 N N . GLN B 1 240 ? 9.391 -43.562 -8.688 1 93.44 240 GLN B N 1
ATOM 7216 C CA . GLN B 1 240 ? 10.359 -42.875 -7.832 1 93.44 240 GLN B CA 1
ATOM 7217 C C . GLN B 1 240 ? 10.445 -41.375 -8.164 1 93.44 240 GLN B C 1
ATOM 7219 O O . GLN B 1 240 ? 10.523 -40.562 -7.262 1 93.44 240 GLN B O 1
ATOM 7224 N N . LYS B 1 241 ? 10.461 -41.062 -9.445 1 91.19 241 LYS B N 1
ATOM 7225 C CA . LYS B 1 241 ? 10.492 -39.656 -9.875 1 91.19 241 LYS B CA 1
ATOM 7226 C C . LYS B 1 241 ? 9.266 -38.906 -9.367 1 91.19 241 LYS B C 1
ATOM 7228 O O . LYS B 1 241 ? 9.375 -37.75 -8.969 1 91.19 241 LYS B O 1
ATOM 7233 N N . SER B 1 242 ? 8.102 -39.531 -9.352 1 91.38 242 SER B N 1
ATOM 7234 C CA . SER B 1 242 ? 6.879 -38.938 -8.859 1 91.38 242 SER B CA 1
ATOM 7235 C C . SER B 1 242 ? 6.969 -38.656 -7.363 1 91.38 242 SER B C 1
ATOM 7237 O O . SER B 1 242 ? 6.562 -37.562 -6.902 1 91.38 242 SER B O 1
ATOM 7239 N N . ARG B 1 243 ? 7.582 -39.562 -6.594 1 92.56 243 ARG B N 1
ATOM 7240 C CA . ARG B 1 243 ? 7.758 -39.375 -5.156 1 92.56 243 ARG B CA 1
ATOM 7241 C C . ARG B 1 243 ? 8.719 -38.219 -4.871 1 92.56 243 ARG B C 1
ATOM 7243 O O . ARG B 1 243 ? 8.484 -37.438 -3.961 1 92.56 243 ARG B O 1
ATOM 7250 N N . GLU B 1 244 ? 9.758 -38.188 -5.621 1 92.88 244 GLU B N 1
ATOM 7251 C CA . GLU B 1 244 ? 10.719 -37.094 -5.473 1 92.88 244 GLU B CA 1
ATOM 7252 C C . GLU B 1 244 ? 10.062 -35.75 -5.762 1 92.88 244 GLU B C 1
ATOM 7254 O O . GLU B 1 244 ? 10.359 -34.75 -5.094 1 92.88 244 GLU B O 1
ATOM 7259 N N . LYS B 1 245 ? 9.227 -35.75 -6.75 1 92.81 245 LYS B N 1
ATOM 7260 C CA . LYS B 1 245 ? 8.523 -34.531 -7.098 1 92.81 245 LYS B CA 1
ATOM 7261 C C . LYS B 1 245 ? 7.578 -34.094 -5.98 1 92.81 245 LYS B C 1
ATOM 7263 O O . LYS B 1 245 ? 7.457 -32.906 -5.688 1 92.81 245 LYS B O 1
ATOM 7268 N N . ILE B 1 246 ? 6.883 -35 -5.328 1 93.88 246 ILE B N 1
ATOM 7269 C CA . ILE B 1 246 ? 5.992 -34.719 -4.207 1 93.88 246 ILE B CA 1
ATOM 7270 C C . ILE B 1 246 ? 6.789 -34.125 -3.053 1 93.88 246 ILE B C 1
ATOM 7272 O O . ILE B 1 246 ? 6.387 -33.125 -2.479 1 93.88 246 ILE B O 1
ATOM 7276 N N . ASP B 1 247 ? 7.926 -34.688 -2.754 1 94.75 247 ASP B N 1
ATOM 7277 C CA . ASP B 1 247 ? 8.789 -34.156 -1.692 1 94.75 247 ASP B CA 1
ATOM 7278 C C . ASP B 1 247 ? 9.273 -32.75 -2.01 1 94.75 247 ASP B C 1
ATOM 7280 O O . ASP B 1 247 ? 9.305 -31.891 -1.134 1 94.75 247 ASP B O 1
ATOM 7284 N N . HIS B 1 248 ? 9.68 -32.594 -3.242 1 94.75 248 HIS B N 1
ATOM 7285 C CA . HIS B 1 248 ? 10.148 -31.281 -3.68 1 94.75 248 HIS B CA 1
ATOM 7286 C C . HIS B 1 248 ? 9.055 -30.234 -3.535 1 94.75 248 HIS B C 1
ATOM 7288 O O . HIS B 1 248 ? 9.297 -29.141 -3.004 1 94.75 248 HIS B O 1
ATOM 7294 N N . LEU B 1 249 ? 7.852 -30.547 -3.938 1 94.19 249 LEU B N 1
ATOM 7295 C CA . LEU B 1 249 ? 6.738 -29.609 -3.873 1 94.19 249 LEU B CA 1
ATOM 7296 C C . LEU B 1 249 ? 6.363 -29.297 -2.428 1 94.19 249 LEU B C 1
ATOM 7298 O O . LEU B 1 249 ? 6.008 -28.172 -2.098 1 94.19 249 LEU B O 1
ATOM 7302 N N . ASN B 1 250 ? 6.426 -30.281 -1.541 1 95.5 250 ASN B N 1
ATOM 7303 C CA . ASN B 1 250 ? 6.176 -30.062 -0.12 1 95.5 250 ASN B CA 1
ATOM 7304 C C . ASN B 1 250 ? 7.195 -29.109 0.492 1 95.5 250 ASN B C 1
ATOM 7306 O O . ASN B 1 250 ? 6.836 -28.219 1.264 1 95.5 250 ASN B O 1
ATOM 7310 N N . SER B 1 251 ? 8.453 -29.328 0.174 1 95.69 251 SER B N 1
ATOM 7311 C CA . SER B 1 251 ? 9.508 -28.453 0.656 1 95.69 251 SER B CA 1
ATOM 7312 C C . SER B 1 251 ? 9.32 -27.031 0.137 1 95.69 251 SER B C 1
ATOM 7314 O O . SER B 1 251 ? 9.461 -26.062 0.89 1 95.69 251 SER B O 1
ATOM 7316 N N . LYS B 1 252 ? 9.008 -26.938 -1.095 1 93.5 252 LYS B N 1
ATOM 7317 C CA . LYS B 1 252 ? 8.805 -25.641 -1.709 1 93.5 252 LYS B CA 1
ATOM 7318 C C . LYS B 1 252 ? 7.598 -24.922 -1.104 1 93.5 252 LYS B C 1
ATOM 7320 O O . LYS B 1 252 ? 7.609 -23.703 -0.933 1 93.5 252 LYS B O 1
ATOM 7325 N N . LYS B 1 253 ? 6.555 -25.656 -0.796 1 94.69 253 LYS B N 1
ATOM 7326 C CA . LYS B 1 253 ? 5.383 -25.094 -0.137 1 94.69 253 LYS B CA 1
ATOM 7327 C C . LYS B 1 253 ? 5.754 -24.453 1.202 1 94.69 253 LYS B C 1
ATOM 7329 O O . LYS B 1 253 ? 5.348 -23.328 1.499 1 94.69 253 LYS B O 1
ATOM 7334 N N . GLN B 1 254 ? 6.488 -25.172 1.986 1 94.62 254 GLN B N 1
ATOM 7335 C CA . GLN B 1 254 ? 6.91 -24.672 3.285 1 94.62 254 GLN B CA 1
ATOM 7336 C C . GLN B 1 254 ? 7.75 -23.406 3.133 1 94.62 254 GLN B C 1
ATOM 7338 O O . GLN B 1 254 ? 7.551 -22.422 3.863 1 94.62 254 GLN B O 1
ATOM 7343 N N . GLU B 1 255 ? 8.664 -23.438 2.217 1 93.12 255 GLU B N 1
ATOM 7344 C CA . GLU B 1 255 ? 9.508 -22.281 1.947 1 93.12 255 GLU B CA 1
ATOM 7345 C C . GLU B 1 255 ? 8.672 -21.078 1.538 1 93.12 255 GLU B C 1
ATOM 7347 O O . GLU B 1 255 ? 8.898 -19.969 2.02 1 93.12 255 GLU B O 1
ATOM 7352 N N . MET B 1 256 ? 7.746 -21.312 0.673 1 92.5 256 MET B N 1
ATOM 7353 C CA . MET B 1 256 ? 6.895 -20.234 0.174 1 92.5 256 MET B CA 1
ATOM 7354 C C . MET B 1 256 ? 6.043 -19.656 1.296 1 92.5 256 MET B C 1
ATOM 7356 O O . MET B 1 256 ? 5.91 -18.438 1.407 1 92.5 256 MET B O 1
ATOM 7360 N N . CYS B 1 257 ? 5.473 -20.531 2.105 1 93.06 257 CYS B N 1
ATOM 7361 C CA . CYS B 1 257 ? 4.664 -20.062 3.229 1 93.06 257 CYS B CA 1
ATOM 7362 C C . CYS B 1 257 ? 5.496 -19.219 4.188 1 93.06 257 CYS B C 1
ATOM 7364 O O . CYS B 1 257 ? 5.039 -18.188 4.664 1 93.06 257 CYS B O 1
ATOM 7366 N N . MET B 1 258 ? 6.695 -19.625 4.48 1 93.5 258 MET B N 1
ATOM 7367 C CA . MET B 1 258 ? 7.586 -18.859 5.355 1 93.5 258 MET B CA 1
ATOM 7368 C C . MET B 1 258 ? 7.922 -17.516 4.75 1 93.5 258 MET B C 1
ATOM 7370 O O . MET B 1 258 ? 7.949 -16.5 5.453 1 93.5 258 MET B O 1
ATOM 7374 N N . LYS B 1 259 ? 8.203 -17.516 3.457 1 91.31 259 LYS B N 1
ATOM 7375 C CA . LYS B 1 259 ? 8.516 -16.266 2.756 1 91.31 259 LYS B CA 1
ATOM 7376 C C . LYS B 1 259 ? 7.332 -15.305 2.795 1 91.31 259 LYS B C 1
ATOM 7378 O O . LYS B 1 259 ? 7.504 -14.109 3.045 1 91.31 259 LYS B O 1
ATOM 7383 N N . ILE B 1 260 ? 6.172 -15.828 2.605 1 91.81 260 ILE B N 1
ATOM 7384 C CA . ILE B 1 260 ? 4.957 -15.016 2.613 1 91.81 260 ILE B CA 1
ATOM 7385 C C . ILE B 1 260 ? 4.711 -14.469 4.02 1 91.81 260 ILE B C 1
ATOM 7387 O O . ILE B 1 260 ? 4.438 -13.281 4.191 1 91.81 260 ILE B O 1
ATOM 7391 N N . ASP B 1 261 ? 4.832 -15.352 5 1 93.88 2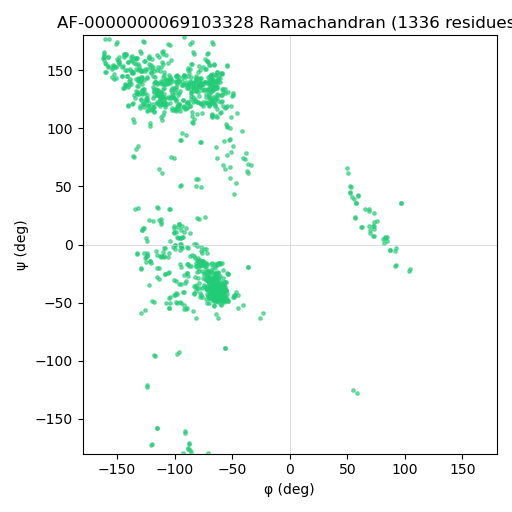61 ASP B N 1
ATOM 7392 C CA . ASP B 1 261 ? 4.637 -14.945 6.391 1 93.88 261 ASP B CA 1
ATOM 7393 C C . ASP B 1 261 ? 5.633 -13.852 6.789 1 93.88 261 ASP B C 1
ATOM 7395 O O . ASP B 1 261 ? 5.273 -12.898 7.473 1 93.88 261 ASP B O 1
ATOM 7399 N N . LYS B 1 262 ? 6.84 -14.055 6.453 1 92.75 262 LYS B N 1
ATOM 7400 C CA . LYS B 1 262 ? 7.867 -13.055 6.754 1 92.75 262 LYS B CA 1
ATOM 7401 C C . LYS B 1 262 ? 7.547 -11.719 6.098 1 92.75 262 LYS B C 1
ATOM 7403 O O . LYS B 1 262 ? 7.672 -10.664 6.73 1 92.75 262 LYS B O 1
ATOM 7408 N N . ALA B 1 263 ? 7.148 -11.727 4.855 1 90.75 263 ALA B N 1
ATOM 7409 C CA . ALA B 1 263 ? 6.801 -10.508 4.129 1 90.75 263 ALA B CA 1
ATOM 7410 C C . ALA B 1 263 ? 5.621 -9.797 4.785 1 90.75 263 ALA B C 1
ATOM 7412 O O . ALA B 1 263 ? 5.621 -8.57 4.91 1 90.75 263 ALA B O 1
ATOM 7413 N N . ILE B 1 264 ? 4.66 -10.562 5.246 1 92.69 264 ILE B N 1
ATOM 7414 C CA . ILE B 1 264 ? 3.473 -10 5.883 1 92.69 264 ILE B CA 1
ATOM 7415 C C . ILE B 1 264 ? 3.848 -9.391 7.23 1 92.69 264 ILE B C 1
ATOM 7417 O O . ILE B 1 264 ? 3.393 -8.297 7.57 1 92.69 264 ILE B O 1
ATOM 7421 N N . THR B 1 265 ? 4.648 -10.094 7.988 1 94.06 265 THR B N 1
ATOM 7422 C CA . THR B 1 265 ? 5.102 -9.586 9.281 1 94.06 265 THR B CA 1
ATOM 7423 C C . THR B 1 265 ? 5.887 -8.289 9.109 1 94.06 265 THR B C 1
ATOM 7425 O O . THR B 1 265 ? 5.719 -7.355 9.891 1 94.06 265 THR B O 1
ATOM 7428 N N . GLU B 1 266 ? 6.699 -8.25 8.117 1 90.88 266 GLU B N 1
ATOM 7429 C CA . GLU B 1 266 ? 7.461 -7.039 7.828 1 90.88 266 GLU B CA 1
ATOM 7430 C C . GLU B 1 266 ? 6.535 -5.887 7.453 1 90.88 266 GLU B C 1
ATOM 7432 O O . GLU B 1 266 ? 6.758 -4.746 7.867 1 90.88 266 GLU B O 1
ATOM 7437 N N . LEU B 1 267 ? 5.566 -6.188 6.711 1 91.56 267 LEU B N 1
ATOM 7438 C CA . LEU B 1 267 ? 4.594 -5.176 6.32 1 91.56 267 LEU B CA 1
ATOM 7439 C C . LEU B 1 267 ? 3.838 -4.648 7.539 1 91.56 267 LEU B C 1
ATOM 7441 O O . LEU B 1 267 ? 3.664 -3.438 7.691 1 91.56 267 LEU B O 1
ATOM 7445 N N . LYS B 1 268 ? 3.398 -5.504 8.383 1 92.94 268 LYS B N 1
ATOM 7446 C CA . LYS B 1 268 ? 2.682 -5.105 9.594 1 92.94 268 LYS B CA 1
ATOM 7447 C C . LYS B 1 268 ? 3.576 -4.285 10.516 1 92.94 268 LYS B C 1
ATOM 7449 O O . LYS B 1 268 ? 3.123 -3.322 11.141 1 92.94 268 LYS B O 1
ATOM 7454 N N . THR B 1 269 ? 4.824 -4.66 10.609 1 94.56 269 THR B N 1
ATOM 7455 C CA . THR B 1 269 ? 5.781 -3.908 11.414 1 94.56 269 THR B CA 1
ATOM 7456 C C . THR B 1 269 ? 5.98 -2.504 10.852 1 94.56 269 THR B C 1
ATOM 7458 O O . THR B 1 269 ? 6.059 -1.531 11.602 1 94.56 269 THR B O 1
ATOM 7461 N N . LEU B 1 270 ? 6.062 -2.408 9.547 1 92.5 270 LEU B N 1
ATOM 7462 C CA . LEU B 1 270 ? 6.184 -1.111 8.891 1 92.5 270 LEU B CA 1
ATOM 7463 C C . LEU B 1 270 ? 4.988 -0.223 9.219 1 92.5 270 LEU B C 1
ATOM 7465 O O . LEU B 1 270 ? 5.156 0.962 9.516 1 92.5 270 LEU B O 1
ATOM 7469 N N . ILE B 1 271 ? 3.822 -0.796 9.227 1 92.81 271 ILE B N 1
ATOM 7470 C CA . ILE B 1 271 ? 2.596 -0.06 9.508 1 92.81 271 ILE B CA 1
ATOM 7471 C C . ILE B 1 271 ? 2.59 0.389 10.969 1 92.81 271 ILE B C 1
ATOM 7473 O O . ILE B 1 271 ? 2.258 1.539 11.273 1 92.81 271 ILE B O 1
ATOM 7477 N N . ASP B 1 272 ? 2.996 -0.502 11.859 1 95.62 272 ASP B N 1
ATOM 7478 C CA . ASP B 1 272 ? 3.037 -0.183 13.281 1 95.62 272 ASP B CA 1
ATOM 7479 C C . ASP B 1 272 ? 4.039 0.936 13.562 1 95.62 272 ASP B C 1
ATOM 7481 O O . ASP B 1 272 ? 3.758 1.843 14.352 1 95.62 272 ASP B O 1
ATOM 7485 N N . ASP B 1 273 ? 5.18 0.85 12.945 1 95.31 273 ASP B N 1
ATOM 7486 C CA . ASP B 1 273 ? 6.207 1.87 13.133 1 95.31 273 ASP B CA 1
ATOM 7487 C C . ASP B 1 273 ? 5.73 3.227 12.609 1 95.31 273 ASP B C 1
ATOM 7489 O O . ASP B 1 273 ? 5.934 4.25 13.266 1 95.31 273 ASP B O 1
ATOM 7493 N N . ALA B 1 274 ? 5.164 3.205 11.43 1 92.56 274 ALA B N 1
ATOM 7494 C CA . ALA B 1 274 ? 4.633 4.438 10.844 1 92.56 274 ALA B CA 1
ATOM 7495 C C . ALA B 1 274 ? 3.521 5.02 11.711 1 92.56 274 ALA B C 1
ATOM 7497 O O . ALA B 1 274 ? 3.443 6.238 11.898 1 92.56 274 ALA B O 1
ATOM 7498 N N . HIS B 1 275 ? 2.639 4.176 12.242 1 94.31 275 HIS B N 1
ATOM 7499 C CA . HIS B 1 275 ? 1.562 4.582 13.141 1 94.31 275 HIS B CA 1
ATOM 7500 C C . HIS B 1 275 ? 2.115 5.246 14.398 1 94.31 275 HIS B C 1
ATOM 7502 O O . HIS B 1 275 ? 1.684 6.34 14.773 1 94.31 275 HIS B O 1
ATOM 7508 N N . SER B 1 276 ? 3.051 4.605 15.047 1 95.88 276 SER B N 1
ATOM 7509 C CA . SER B 1 276 ? 3.654 5.117 16.281 1 95.88 276 SER B CA 1
ATOM 7510 C C . SER B 1 276 ? 4.363 6.445 16.031 1 95.88 276 SER B C 1
ATOM 7512 O O . SER B 1 276 ? 4.285 7.355 16.859 1 95.88 276 SER B O 1
ATOM 7514 N N . ALA B 1 277 ? 5.047 6.496 14.906 1 94.06 277 ALA B N 1
ATOM 7515 C CA . ALA B 1 277 ? 5.754 7.727 14.555 1 94.06 277 ALA B CA 1
ATOM 7516 C C . ALA B 1 277 ? 4.777 8.875 14.328 1 94.06 277 ALA B C 1
ATOM 7518 O O . ALA B 1 277 ? 5.016 10 14.773 1 94.06 277 ALA B O 1
ATOM 7519 N N . LEU B 1 278 ? 3.66 8.617 13.648 1 93.69 278 LEU B N 1
ATOM 7520 C CA . LEU B 1 278 ? 2.643 9.633 13.391 1 93.69 278 LEU B CA 1
ATOM 7521 C C . LEU B 1 278 ? 2.023 10.125 14.695 1 93.69 278 LEU B C 1
ATOM 7523 O O . LEU B 1 278 ? 1.894 11.336 14.898 1 93.69 278 LEU B O 1
ATOM 7527 N N . ILE B 1 279 ? 1.717 9.203 15.609 1 94.56 279 ILE B N 1
ATOM 7528 C CA . ILE B 1 279 ? 1.067 9.562 16.859 1 94.56 279 ILE B CA 1
ATOM 7529 C C . ILE B 1 279 ? 2.031 10.359 17.734 1 94.56 279 ILE B C 1
ATOM 7531 O O . ILE B 1 279 ? 1.639 11.344 18.359 1 94.56 279 ILE B O 1
ATOM 7535 N N . LYS B 1 280 ? 3.299 9.961 17.781 1 95.38 280 LYS B N 1
ATOM 7536 C CA . LYS B 1 280 ? 4.305 10.664 18.562 1 95.38 280 LYS B CA 1
ATOM 7537 C C . LYS B 1 280 ? 4.492 12.094 18.062 1 95.38 280 LYS B C 1
ATOM 7539 O O . LYS B 1 280 ? 4.543 13.039 18.844 1 95.38 280 LYS B O 1
ATOM 7544 N N . GLN B 1 281 ? 4.566 12.242 16.734 1 94.62 281 GLN B N 1
ATOM 7545 C CA . GLN B 1 281 ? 4.723 13.562 16.141 1 94.62 281 GLN B CA 1
ATOM 7546 C C . GLN B 1 281 ? 3.488 14.43 16.375 1 94.62 281 GLN B C 1
ATOM 7548 O O . GLN B 1 281 ? 3.607 15.617 16.688 1 94.62 281 GLN B O 1
ATOM 7553 N N . PHE B 1 282 ? 2.346 13.812 16.297 1 95.25 282 PHE B N 1
ATOM 7554 C CA . PHE B 1 282 ? 1.102 14.531 16.531 1 95.25 282 PHE B CA 1
ATOM 7555 C C . PHE B 1 282 ? 0.994 14.977 17.984 1 95.25 282 PHE B C 1
ATOM 7557 O O . PHE B 1 282 ? 0.565 16.094 18.266 1 95.25 282 PHE B O 1
ATOM 7564 N N . GLU B 1 283 ? 1.406 14.156 18.844 1 94.62 283 GLU B N 1
ATOM 7565 C CA . GLU B 1 283 ? 1.393 14.484 20.266 1 94.62 283 GLU B CA 1
ATOM 7566 C C . GLU B 1 283 ? 2.314 15.664 20.578 1 94.62 283 GLU B C 1
ATOM 7568 O O . GLU B 1 283 ? 1.977 16.531 21.375 1 94.62 283 GLU B O 1
ATOM 7573 N N . GLN B 1 284 ? 3.439 15.656 19.953 1 94.38 284 GLN B N 1
ATOM 7574 C CA . GLN B 1 284 ? 4.375 16.766 20.141 1 94.38 284 GLN B CA 1
ATOM 7575 C C . GLN B 1 284 ? 3.793 18.062 19.594 1 94.38 284 GLN B C 1
ATOM 7577 O O . GLN B 1 284 ? 3.855 19.109 20.266 1 94.38 284 GLN B O 1
ATOM 7582 N N . THR B 1 285 ? 3.217 17.984 18.375 1 92.75 285 THR B N 1
ATOM 7583 C CA . THR B 1 285 ? 2.592 19.156 17.781 1 92.75 285 THR B CA 1
ATOM 7584 C C . THR B 1 285 ? 1.464 19.672 18.656 1 92.75 285 THR B C 1
ATOM 7586 O O . THR B 1 285 ? 1.336 20.891 18.859 1 92.75 285 THR B O 1
ATOM 7589 N N . HIS B 1 286 ? 0.668 18.75 19.172 1 94.88 286 HIS B N 1
ATOM 7590 C CA . HIS B 1 286 ? -0.433 19.125 20.062 1 94.88 286 HIS B CA 1
ATOM 7591 C C . HIS B 1 286 ? 0.08 19.766 21.344 1 94.88 286 HIS B C 1
ATOM 7593 O O . HIS B 1 286 ? -0.428 20.797 21.766 1 94.88 286 HIS B O 1
ATOM 7599 N N . SER B 1 287 ? 1.107 19.203 21.969 1 95.31 287 SER B N 1
ATOM 7600 C CA . SER B 1 287 ? 1.678 19.719 23.219 1 95.31 287 SER B CA 1
ATOM 7601 C C . SER B 1 287 ? 2.246 21.125 23.016 1 95.31 287 SER B C 1
ATOM 7603 O O . SER B 1 287 ? 2.043 22 23.859 1 95.31 287 SER B O 1
ATOM 7605 N N . ASP B 1 288 ? 2.904 21.328 21.922 1 92.62 288 ASP B N 1
ATOM 7606 C CA . ASP B 1 288 ? 3.457 22.641 21.609 1 92.62 288 ASP B CA 1
ATOM 7607 C C . ASP B 1 288 ? 2.35 23.672 21.438 1 92.62 288 ASP B C 1
ATOM 7609 O O . ASP B 1 288 ? 2.48 24.812 21.906 1 92.62 288 ASP B O 1
ATOM 7613 N N . SER B 1 289 ? 1.274 23.281 20.766 1 91.31 289 SER B N 1
ATOM 7614 C CA . SER B 1 289 ? 0.148 24.172 20.516 1 91.31 289 SER B CA 1
ATOM 7615 C C . SER B 1 289 ? -0.535 24.578 21.828 1 91.31 289 SER B C 1
ATOM 7617 O O . SER B 1 289 ? -0.836 25.75 22.031 1 91.31 289 SER B O 1
ATOM 7619 N N . ILE B 1 290 ? -0.723 23.609 22.734 1 94.12 290 ILE B N 1
ATOM 7620 C CA . ILE B 1 290 ? -1.381 23.844 24.016 1 94.12 290 ILE B CA 1
ATOM 7621 C C . ILE B 1 290 ? -0.483 24.719 24.891 1 94.12 290 ILE B C 1
ATOM 7623 O O . ILE B 1 290 ? -0.964 25.625 25.594 1 94.12 290 ILE B O 1
ATOM 7627 N N . GLU B 1 291 ? 0.818 24.484 24.828 1 93.62 291 GLU B N 1
ATOM 7628 C CA . GLU B 1 291 ? 1.771 25.266 25.625 1 93.62 291 GLU B CA 1
ATOM 7629 C C . GLU B 1 291 ? 1.764 26.734 25.203 1 93.62 291 GLU B C 1
ATOM 7631 O O . GLU B 1 291 ? 1.822 27.625 26.047 1 93.62 291 GLU B O 1
ATOM 7636 N N . ASN B 1 292 ? 1.689 27 23.938 1 91.56 292 ASN B N 1
ATOM 7637 C CA . ASN B 1 292 ? 1.642 28.359 23.422 1 91.56 292 ASN B CA 1
ATOM 7638 C C . ASN B 1 292 ? 0.396 29.094 23.906 1 91.56 292 ASN B C 1
ATOM 7640 O O . ASN B 1 292 ? 0.47 30.266 24.281 1 91.56 292 ASN B O 1
ATOM 7644 N N . LEU B 1 293 ? -0.728 28.422 23.844 1 93.5 293 LEU B N 1
ATOM 7645 C CA . LEU B 1 293 ? -1.981 29.016 24.281 1 93.5 293 LEU B CA 1
ATOM 7646 C C . LEU B 1 293 ? -1.962 29.266 25.797 1 93.5 293 LEU B C 1
ATOM 7648 O O . LEU B 1 293 ? -2.504 30.266 26.266 1 93.5 293 LEU B O 1
ATOM 7652 N N . GLU B 1 294 ? -1.302 28.344 26.516 1 94.31 294 GLU B N 1
ATOM 7653 C CA . GLU B 1 294 ? -1.185 28.5 27.953 1 94.31 294 GLU B CA 1
ATOM 7654 C C . GLU B 1 294 ? -0.294 29.688 28.312 1 94.31 294 GLU B C 1
ATOM 7656 O O . GLU B 1 294 ? -0.587 30.438 29.25 1 94.31 294 GLU B O 1
ATOM 7661 N N . VAL B 1 295 ? 0.777 29.859 27.562 1 93.69 295 VAL B N 1
ATOM 7662 C CA . VAL B 1 295 ? 1.653 31.016 27.766 1 93.69 295 VAL B CA 1
ATOM 7663 C C . VAL B 1 295 ? 0.884 32.312 27.5 1 93.69 295 VAL B C 1
ATOM 7665 O O . VAL B 1 295 ? 0.975 33.25 28.266 1 93.69 295 VAL B O 1
ATOM 7668 N N . ALA B 1 296 ? 0.137 32.344 26.359 1 92.5 296 ALA B N 1
ATOM 7669 C CA . ALA B 1 296 ? -0.677 33.5 26.031 1 92.5 296 ALA B CA 1
ATOM 7670 C C . ALA B 1 296 ? -1.682 33.781 27.141 1 92.5 296 ALA B C 1
ATOM 7672 O O . ALA B 1 296 ? -1.864 34.938 27.531 1 92.5 296 ALA B O 1
ATOM 7673 N N . PHE B 1 297 ? -2.371 32.719 27.609 1 94.56 297 PHE B N 1
ATOM 7674 C CA . PHE B 1 297 ? -3.336 32.844 28.703 1 94.56 297 PHE B CA 1
ATOM 7675 C C . PHE B 1 297 ? -2.688 33.469 29.938 1 94.56 297 PHE B C 1
ATOM 7677 O O . PHE B 1 297 ? -3.24 34.375 30.531 1 94.56 297 PHE B O 1
ATOM 7684 N N . ASP B 1 298 ? -1.518 33 30.297 1 94.12 298 ASP B N 1
ATOM 7685 C CA . ASP B 1 298 ? -0.807 33.469 31.484 1 94.12 298 ASP B CA 1
ATOM 7686 C C . ASP B 1 298 ? -0.362 34.938 31.312 1 94.12 298 ASP B C 1
ATOM 7688 O O . ASP B 1 298 ? -0.4 35.719 32.281 1 94.12 298 ASP B O 1
ATOM 7692 N N . GLU B 1 299 ? 0.109 35.219 30.141 1 93.88 299 GLU B N 1
ATOM 7693 C CA . GLU B 1 299 ? 0.54 36.594 29.859 1 93.88 299 GLU B CA 1
ATOM 7694 C C . GLU B 1 299 ? -0.63 37.562 29.953 1 93.88 299 GLU B C 1
ATOM 7696 O O . GLU B 1 299 ? -0.478 38.688 30.453 1 93.88 299 GLU B O 1
ATOM 7701 N N . LEU B 1 300 ? -1.754 37.188 29.406 1 94.31 300 LEU B N 1
ATOM 7702 C CA . LEU B 1 300 ? -2.949 38.031 29.5 1 94.31 300 LEU B CA 1
ATOM 7703 C C . LEU B 1 300 ? -3.381 38.188 30.953 1 94.31 300 LEU B C 1
ATOM 7705 O O . LEU B 1 300 ? -3.814 39.281 31.359 1 94.31 300 LEU B O 1
ATOM 7709 N N . LYS B 1 301 ? -3.26 37.156 31.75 1 94.25 301 LYS B N 1
ATOM 7710 C CA . LYS B 1 301 ? -3.59 37.219 33.156 1 94.25 301 LYS B CA 1
ATOM 7711 C C . LYS B 1 301 ? -2.695 38.219 33.906 1 94.25 301 LYS B C 1
ATOM 7713 O O . LYS B 1 301 ? -3.174 39 34.719 1 94.25 301 LYS B O 1
ATOM 7718 N N . ARG B 1 302 ? -1.397 38.188 33.594 1 93.94 302 ARG B N 1
ATOM 7719 C CA . ARG B 1 302 ? -0.45 39.125 34.188 1 93.94 302 ARG B CA 1
ATOM 7720 C C . ARG B 1 302 ? -0.781 40.562 33.781 1 93.94 302 ARG B C 1
ATOM 7722 O O . ARG B 1 302 ? -0.729 41.469 34.594 1 93.94 302 ARG B O 1
ATOM 7729 N N . PHE B 1 303 ? -1.088 40.688 32.5 1 95.38 303 PHE B N 1
ATOM 7730 C CA . PHE B 1 303 ? -1.424 42.031 32 1 95.38 303 PHE B CA 1
ATOM 7731 C C . PHE B 1 303 ? -2.684 42.562 32.688 1 95.38 303 PHE B C 1
ATOM 7733 O O . PHE B 1 303 ? -2.785 43.75 33 1 95.38 303 PHE B O 1
ATOM 7740 N N . SER B 1 304 ? -3.662 41.688 32.875 1 94.69 304 SER B N 1
ATOM 7741 C CA . SER B 1 304 ? -4.879 42.062 33.594 1 94.69 304 SER B CA 1
ATOM 7742 C C . SER B 1 304 ? -4.562 42.594 35 1 94.69 304 SER B C 1
ATOM 7744 O O . SER B 1 304 ? -5.207 43.531 35.469 1 94.69 304 SER B O 1
ATOM 7746 N N . THR B 1 305 ? -3.596 42 35.656 1 92.69 305 THR B N 1
ATOM 7747 C CA . THR B 1 305 ? -3.164 42.438 36.969 1 92.69 305 THR B CA 1
ATOM 7748 C C . THR B 1 305 ? -2.66 43.875 36.906 1 92.69 305 THR B C 1
ATOM 7750 O O . THR B 1 305 ? -3.006 44.719 37.75 1 92.69 305 THR B O 1
ATOM 7753 N N . THR B 1 306 ? -1.831 44.156 35.938 1 93.88 306 THR B N 1
ATOM 7754 C CA . THR B 1 306 ? -1.326 45.5 35.719 1 93.88 306 THR B CA 1
ATOM 7755 C C . THR B 1 306 ? -2.477 46.5 35.531 1 93.88 306 THR B C 1
ATOM 7757 O O . THR B 1 306 ? -2.488 47.562 36.125 1 93.88 306 THR B O 1
ATOM 7760 N N . VAL B 1 307 ? -3.395 46.156 34.688 1 94.31 307 VAL B N 1
ATOM 7761 C CA . VAL B 1 307 ? -4.531 47 34.344 1 94.31 307 VAL B CA 1
ATOM 7762 C C . VAL B 1 307 ? -5.359 47.25 35.625 1 94.31 307 VAL B C 1
ATOM 7764 O O . VAL B 1 307 ? -5.727 48.406 35.906 1 94.31 307 VAL B O 1
ATOM 7767 N N . ARG B 1 308 ? -5.605 46.281 36.406 1 91.31 308 ARG B N 1
ATOM 7768 C CA . ARG B 1 308 ? -6.406 46.406 37.625 1 91.31 308 ARG B CA 1
ATOM 7769 C C . ARG B 1 308 ? -5.707 47.281 38.656 1 91.31 308 ARG B C 1
ATOM 7771 O O . ARG B 1 308 ? -6.34 48.156 39.25 1 91.31 308 ARG B O 1
ATOM 7778 N N . GLU B 1 309 ? -4.449 47.062 38.812 1 89.62 309 GLU B N 1
ATOM 7779 C CA . GLU B 1 309 ? -3.678 47.875 39.75 1 89.62 309 GLU B CA 1
ATOM 7780 C C . GLU B 1 309 ? -3.691 49.344 39.344 1 89.62 309 GLU B C 1
ATOM 7782 O O . GLU B 1 309 ? -3.812 50.25 40.188 1 89.62 309 GLU B O 1
ATOM 7787 N N . THR B 1 310 ? -3.479 49.531 38.094 1 91.88 310 THR B N 1
ATOM 7788 C CA . THR B 1 310 ? -3.502 50.906 37.562 1 91.88 310 THR B CA 1
ATOM 7789 C C . THR B 1 310 ? -4.848 51.562 37.844 1 91.88 310 THR B C 1
ATOM 7791 O O . THR B 1 310 ? -4.898 52.719 38.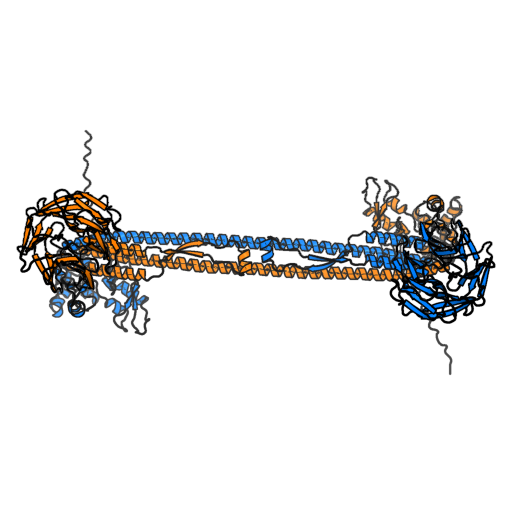281 1 91.88 310 THR B O 1
ATOM 7794 N N . LYS B 1 311 ? -5.914 50.875 37.594 1 91.25 311 LYS B N 1
ATOM 7795 C CA . LYS B 1 311 ? -7.254 51.375 37.844 1 91.25 311 LYS B CA 1
ATOM 7796 C C . LYS B 1 311 ? -7.414 51.781 39.312 1 91.25 311 LYS B C 1
ATOM 7798 O O . LYS B 1 311 ? -7.902 52.875 39.594 1 91.25 311 LYS B O 1
ATOM 7803 N N . ILE B 1 312 ? -6.988 50.969 40.188 1 88.31 312 ILE B N 1
ATOM 7804 C CA . ILE B 1 312 ? -7.145 51.188 41.625 1 88.31 312 ILE B CA 1
ATOM 7805 C C . ILE B 1 312 ? -6.324 52.406 42.062 1 88.31 312 ILE B C 1
ATOM 7807 O O . ILE B 1 312 ? -6.809 53.25 42.812 1 88.31 312 ILE B O 1
ATOM 7811 N N . LEU B 1 313 ? -5.109 52.438 41.594 1 87.88 313 LEU B N 1
ATOM 7812 C CA . LEU B 1 313 ? -4.227 53.531 41.938 1 87.88 313 LEU B CA 1
ATOM 7813 C C . LEU B 1 313 ? -4.781 54.875 41.438 1 87.88 313 LEU B C 1
ATOM 7815 O O . LEU B 1 313 ? -4.809 55.844 42.188 1 87.88 313 LEU B O 1
ATOM 7819 N N . LEU B 1 314 ? -5.176 54.875 40.219 1 90.25 314 LEU B N 1
ATOM 7820 C CA . LEU B 1 314 ? -5.707 56.094 39.625 1 90.25 314 LEU B CA 1
ATOM 7821 C C . LEU B 1 314 ? -6.996 56.531 40.344 1 90.25 314 LEU B C 1
ATOM 7823 O O . LEU B 1 314 ? -7.211 57.688 40.594 1 90.25 314 LEU B O 1
ATOM 7827 N N . GLN B 1 315 ? -7.816 55.562 40.656 1 88.5 315 GLN B N 1
ATOM 7828 C CA . GLN B 1 315 ? -9.039 55.844 41.406 1 88.5 315 GLN B CA 1
ATOM 7829 C C . GLN B 1 315 ? -8.719 56.438 42.75 1 88.5 315 GLN B C 1
ATOM 7831 O O . GLN B 1 315 ? -9.367 57.406 43.188 1 88.5 315 GLN B O 1
ATOM 7836 N N . SER B 1 316 ? -7.789 55.906 43.406 1 84 316 SER B N 1
ATOM 7837 C CA . SER B 1 316 ? -7.371 56.406 44.688 1 84 316 SER B CA 1
ATOM 7838 C C . SER B 1 316 ? -6.844 57.844 44.594 1 84 316 SER B C 1
ATOM 7840 O O . SER B 1 316 ? -7.07 58.656 45.469 1 84 316 SER B O 1
ATOM 7842 N N . MET B 1 317 ? -6.102 58.062 43.5 1 84.44 317 MET B N 1
ATOM 7843 C CA . MET B 1 317 ? -5.539 59.406 43.312 1 84.44 317 MET B CA 1
ATOM 7844 C C . MET B 1 317 ? -6.641 60.406 43.031 1 84.44 317 MET B C 1
ATOM 7846 O O . MET B 1 317 ? -6.535 61.594 43.406 1 84.44 317 MET B O 1
ATOM 7850 N N . LEU B 1 318 ? -7.633 60.031 42.344 1 84.56 318 LEU B N 1
ATOM 7851 C CA . LEU B 1 318 ? -8.766 60.906 42.094 1 84.56 318 LEU B CA 1
ATOM 7852 C C . LEU B 1 318 ? -9.461 61.281 43.375 1 84.56 318 LEU B C 1
ATOM 7854 O O . LEU B 1 318 ? -9.938 62.438 43.5 1 84.56 318 LEU B O 1
ATOM 7858 N N . GLU B 1 319 ? -9.391 60.469 44.281 1 80.06 319 GLU B N 1
ATOM 7859 C CA . GLU B 1 319 ? -10.125 60.656 45.531 1 80.06 319 GLU B CA 1
ATOM 7860 C C . GLU B 1 319 ? -9.258 61.375 46.562 1 80.06 319 GLU B C 1
ATOM 7862 O O . GLU B 1 319 ? -9.734 62.25 47.281 1 80.06 319 GLU B O 1
ATOM 7867 N N . LYS B 1 320 ? -8.039 61 46.594 1 74.94 320 LYS B N 1
ATOM 7868 C CA . LYS B 1 320 ? -7.246 61.438 47.75 1 74.94 320 LYS B CA 1
ATOM 7869 C C . LYS B 1 320 ? -5.977 62.156 47.281 1 74.94 320 LYS B C 1
ATOM 7871 O O . LYS B 1 320 ? -5.277 62.75 48.094 1 74.94 320 LYS B O 1
ATOM 7876 N N . GLY B 1 321 ? -5.625 62.125 46.094 1 76.44 321 GLY B N 1
ATOM 7877 C CA . GLY B 1 321 ? -4.34 62.625 45.625 1 76.44 321 GLY B CA 1
ATOM 7878 C C . GLY B 1 321 ? -4.367 64.062 45.281 1 76.44 321 GLY B C 1
ATOM 7879 O O . GLY B 1 321 ? -5.426 64.625 44.969 1 76.44 321 GLY B O 1
ATOM 7880 N N . SER B 1 322 ? -3.16 64.688 45.469 1 77.31 322 SER B N 1
ATOM 7881 C CA . SER B 1 322 ? -3.002 66.062 45 1 77.31 322 SER B CA 1
ATOM 7882 C C . SER B 1 322 ? -2.965 66.125 43.469 1 77.31 322 SER B C 1
ATOM 7884 O O . SER B 1 322 ? -2.752 65.062 42.812 1 77.31 322 SER B O 1
ATOM 7886 N N . PRO B 1 323 ? -3.281 67.25 42.938 1 78.25 323 PRO B N 1
ATOM 7887 C CA . PRO B 1 323 ? -3.219 67.312 41.469 1 78.25 323 PRO B CA 1
ATOM 7888 C C . PRO B 1 323 ? -1.859 66.938 40.906 1 78.25 323 PRO B C 1
ATOM 7890 O O . PRO B 1 323 ? -1.789 66.25 39.844 1 78.25 323 PRO B O 1
ATOM 7893 N N . LYS B 1 324 ? -0.838 67.312 41.594 1 80.19 324 LYS B N 1
ATOM 7894 C CA . LYS B 1 324 ? 0.498 66.938 41.156 1 80.19 324 LYS B CA 1
ATOM 7895 C C . LYS B 1 324 ? 0.674 65.438 41.219 1 80.19 324 LYS B C 1
ATOM 7897 O O . LYS B 1 324 ? 1.177 64.812 40.25 1 80.19 324 LYS B O 1
ATOM 7902 N N . GLN B 1 325 ? 0.211 64.875 42.281 1 80.75 325 GLN B N 1
ATOM 7903 C CA . GLN B 1 325 ? 0.316 63.438 42.438 1 80.75 325 GLN B CA 1
ATOM 7904 C C . GLN B 1 325 ? -0.506 62.688 41.375 1 80.75 325 GLN B C 1
ATOM 7906 O O . GLN B 1 325 ? -0.07 61.688 40.875 1 80.75 325 GLN B O 1
ATOM 7911 N N . LEU B 1 326 ? -1.653 63.219 41.188 1 86.25 326 LEU B N 1
ATOM 7912 C CA . LEU B 1 326 ? -2.527 62.625 40.188 1 86.25 326 LEU B CA 1
ATOM 7913 C C . LEU B 1 326 ? -1.85 62.594 38.812 1 86.25 326 LEU B C 1
ATOM 7915 O O . LEU B 1 326 ? -1.859 61.562 38.125 1 86.25 326 LEU B O 1
ATOM 7919 N N . PHE B 1 327 ? -1.286 63.688 38.438 1 85.94 327 PHE B N 1
ATOM 7920 C CA . PHE B 1 327 ? -0.648 63.781 37.156 1 85.94 327 PHE B CA 1
ATOM 7921 C C . PHE B 1 327 ? 0.551 62.844 37.031 1 85.94 327 PHE B C 1
ATOM 7923 O O . PHE B 1 327 ? 0.7 62.125 36.062 1 85.94 327 PHE B O 1
ATOM 7930 N N . VAL B 1 328 ? 1.399 62.875 38.031 1 84.75 328 VAL B N 1
ATOM 7931 C CA . VAL B 1 328 ? 2.617 62.062 38.031 1 84.75 328 VAL B CA 1
ATOM 7932 C C . VAL B 1 328 ? 2.254 60.562 38 1 84.75 328 VAL B C 1
ATOM 7934 O O . VAL B 1 328 ? 2.84 59.781 37.25 1 84.75 328 VAL B O 1
ATOM 7937 N N . THR B 1 329 ? 1.28 60.188 38.812 1 87.19 329 THR B N 1
ATOM 7938 C CA . THR B 1 329 ? 0.86 58.781 38.875 1 87.19 329 THR B CA 1
ATOM 7939 C C . THR B 1 329 ? 0.286 58.344 37.531 1 87.19 329 THR B C 1
ATOM 7941 O O . THR B 1 329 ? 0.567 57.25 37.062 1 87.19 329 THR B O 1
ATOM 7944 N N . LYS B 1 330 ? -0.545 59.188 37.031 1 89.31 330 LYS B N 1
ATOM 7945 C CA . LYS B 1 330 ? -1.124 58.875 35.719 1 89.31 330 LYS B CA 1
ATOM 7946 C C . LYS B 1 330 ? -0.036 58.594 34.688 1 89.31 330 LYS B C 1
ATOM 7948 O O . LYS B 1 330 ? -0.083 57.562 34 1 89.31 330 LYS B O 1
ATOM 7953 N N . GLN B 1 331 ? 0.958 59.469 34.625 1 85.94 331 GLN B N 1
ATOM 7954 C CA . GLN B 1 331 ? 2.018 59.312 33.625 1 85.94 331 GLN B CA 1
ATOM 7955 C C . GLN B 1 331 ? 2.842 58.062 33.875 1 85.94 331 GLN B C 1
ATOM 7957 O O . GLN B 1 331 ? 3.17 57.344 32.938 1 85.94 331 GLN B O 1
ATOM 7962 N N . ASN B 1 332 ? 3.115 57.781 35.062 1 87.5 332 ASN B N 1
ATOM 7963 C CA . ASN B 1 332 ? 3.902 56.625 35.438 1 87.5 332 ASN B CA 1
ATOM 7964 C C . ASN B 1 332 ? 3.158 55.312 35.125 1 87.5 332 ASN B C 1
ATOM 7966 O O . ASN B 1 332 ? 3.744 54.375 34.562 1 87.5 332 ASN B O 1
ATOM 7970 N N . GLN B 1 333 ? 1.902 55.281 35.5 1 90.19 333 GLN B N 1
ATOM 7971 C CA . GLN B 1 333 ? 1.11 54.094 35.281 1 90.19 333 GLN B CA 1
ATOM 7972 C C . GLN B 1 333 ? 0.92 53.812 33.781 1 90.19 333 GLN B C 1
ATOM 7974 O O . GLN B 1 333 ? 0.939 52.688 33.344 1 90.19 333 GLN B O 1
ATOM 7979 N N . LEU B 1 334 ? 0.701 54.844 33 1 88.19 334 LEU B N 1
ATOM 7980 C CA . LEU B 1 334 ? 0.546 54.688 31.562 1 88.19 334 LEU B CA 1
ATOM 7981 C C . LEU B 1 334 ? 1.839 54.188 30.938 1 88.19 334 LEU B C 1
ATOM 7983 O O . LEU B 1 334 ? 1.807 53.344 30.031 1 88.19 334 LEU B O 1
ATOM 7987 N N . ALA B 1 335 ? 2.934 54.688 31.453 1 84.75 335 ALA B N 1
ATOM 7988 C CA . ALA B 1 335 ? 4.227 54.219 30.984 1 84.75 335 ALA B CA 1
ATOM 7989 C C . ALA B 1 335 ? 4.398 52.719 31.297 1 84.75 335 ALA B C 1
ATOM 7991 O O . ALA B 1 335 ? 4.945 51.969 30.484 1 84.75 335 ALA B O 1
ATOM 7992 N N . ARG B 1 336 ? 3.949 52.344 32.469 1 90 336 ARG B N 1
ATOM 7993 C CA . ARG B 1 336 ? 4.004 50.938 32.875 1 90 336 ARG B CA 1
ATOM 7994 C C . ARG B 1 336 ? 3.172 50.062 31.953 1 90 336 ARG B C 1
ATOM 7996 O O . ARG B 1 336 ? 3.607 48.969 31.547 1 90 336 ARG B O 1
ATOM 8003 N N . ILE B 1 337 ? 2.008 50.438 31.641 1 92.5 337 ILE B N 1
ATOM 8004 C CA . ILE B 1 337 ? 1.117 49.719 30.734 1 92.5 337 ILE B CA 1
ATOM 8005 C C . ILE B 1 337 ? 1.764 49.594 29.359 1 92.5 337 ILE B C 1
ATOM 8007 O O . ILE B 1 337 ? 1.763 48.5 28.766 1 92.5 337 ILE B O 1
ATOM 8011 N N . ASP B 1 338 ? 2.369 50.688 28.891 1 88.19 338 ASP B N 1
ATOM 8012 C CA . ASP B 1 338 ? 3.018 50.656 27.578 1 88.19 338 ASP B CA 1
ATOM 8013 C C . ASP B 1 338 ? 4.184 49.688 27.547 1 88.19 338 ASP B C 1
ATOM 8015 O O . ASP B 1 338 ? 4.387 48.969 26.547 1 88.19 338 ASP B O 1
ATOM 8019 N N . ASP B 1 339 ? 4.902 49.688 28.594 1 89.19 339 ASP B N 1
ATOM 8020 C CA . ASP B 1 339 ? 6.012 48.75 28.688 1 89.19 339 ASP B CA 1
ATOM 8021 C C . ASP B 1 339 ? 5.516 47.281 28.656 1 89.19 339 ASP B C 1
ATOM 8023 O O . ASP B 1 339 ? 6.125 46.438 28.031 1 89.19 339 ASP B O 1
ATOM 8027 N N . HIS B 1 340 ? 4.48 47.062 29.438 1 93.5 340 HIS B N 1
ATOM 8028 C CA . HIS B 1 340 ? 3.908 45.719 29.453 1 93.5 340 HIS B CA 1
ATOM 8029 C C . HIS B 1 340 ? 3.396 45.312 28.078 1 93.5 340 HIS B C 1
ATOM 8031 O O . HIS B 1 340 ? 3.59 44.188 27.656 1 93.5 340 HIS B O 1
ATOM 8037 N N . ILE B 1 341 ? 2.781 46.188 27.359 1 91.75 341 ILE B N 1
ATOM 8038 C CA . ILE B 1 341 ? 2.262 45.938 26.016 1 91.75 341 ILE B CA 1
ATOM 8039 C C . ILE B 1 341 ? 3.418 45.625 25.078 1 91.75 341 ILE B C 1
ATOM 8041 O O . ILE B 1 341 ? 3.318 44.719 24.234 1 91.75 341 ILE B O 1
ATOM 8045 N N . SER B 1 342 ? 4.5 46.375 25.172 1 89.81 342 SER B N 1
ATOM 8046 C CA . SER B 1 342 ? 5.676 46.125 24.344 1 89.81 342 SER B CA 1
ATOM 8047 C C . SER B 1 342 ? 6.203 44.719 24.531 1 89.81 342 SER B C 1
ATOM 8049 O O . SER B 1 342 ? 6.617 44.062 23.562 1 89.81 342 SER B O 1
ATOM 8051 N N . ARG B 1 343 ? 6.148 44.219 25.672 1 89.81 343 ARG B N 1
ATOM 8052 C CA . ARG B 1 343 ? 6.57 42.844 25.953 1 89.81 343 ARG B CA 1
ATOM 8053 C C . ARG B 1 343 ? 5.613 41.844 25.312 1 89.81 343 ARG B C 1
ATOM 8055 O O . ARG B 1 343 ? 6.043 40.844 24.75 1 89.81 343 ARG B O 1
ATOM 8062 N N . LEU B 1 344 ? 4.332 42.125 25.5 1 91.75 344 LEU B N 1
ATOM 8063 C CA . LEU B 1 344 ? 3.346 41.219 24.891 1 91.75 344 LEU B CA 1
ATOM 8064 C C . LEU B 1 344 ? 3.58 41.125 23.391 1 91.75 344 LEU B C 1
ATOM 8066 O O . LEU B 1 344 ? 3.504 40.031 22.828 1 91.75 344 LEU B O 1
ATOM 8070 N N . LYS B 1 345 ? 3.898 42.25 22.781 1 89.56 345 LYS B N 1
ATOM 8071 C CA . LYS B 1 345 ? 4.113 42.281 21.344 1 89.56 345 LYS B CA 1
ATOM 8072 C C . LYS B 1 345 ? 5.328 41.438 20.938 1 89.56 345 LYS B C 1
ATOM 8074 O O . LYS B 1 345 ? 5.359 40.875 19.844 1 89.56 345 LYS B O 1
ATOM 8079 N N . SER B 1 346 ? 6.273 41.344 21.766 1 89.88 346 SER B N 1
ATOM 8080 C CA . SER B 1 346 ? 7.527 40.688 21.453 1 89.88 346 SER B CA 1
ATOM 8081 C C . SER B 1 346 ? 7.387 39.156 21.531 1 89.88 346 SER B C 1
ATOM 8083 O O . SER B 1 346 ? 8.219 38.406 21 1 89.88 346 SER B O 1
ATOM 8085 N N . LEU B 1 347 ? 6.344 38.719 22.109 1 90.44 347 LEU B N 1
ATOM 8086 C CA . LEU B 1 347 ? 6.137 37.281 22.266 1 90.44 347 LEU B CA 1
ATOM 8087 C C . LEU B 1 347 ? 5.609 36.656 20.969 1 90.44 347 LEU B C 1
ATOM 8089 O O . LEU B 1 347 ? 4.801 37.281 20.266 1 90.44 347 LEU B O 1
ATOM 8093 N N . ASP B 1 348 ? 6.133 35.531 20.578 1 90 348 ASP B N 1
ATOM 8094 C CA . ASP B 1 348 ? 5.703 34.812 19.391 1 90 348 ASP B CA 1
ATOM 8095 C C . ASP B 1 348 ? 4.656 33.75 19.75 1 90 348 ASP B C 1
ATOM 8097 O O . ASP B 1 348 ? 4.871 32.562 19.516 1 90 348 ASP B O 1
ATOM 8101 N N . VAL B 1 349 ? 3.584 34.094 20.484 1 92.06 349 VAL B N 1
ATOM 8102 C CA . VAL B 1 349 ? 2.605 33.125 20.953 1 92.06 349 VAL B CA 1
ATOM 8103 C C . VAL B 1 349 ? 1.209 33.5 20.484 1 92.06 349 VAL B C 1
ATOM 8105 O O . VAL B 1 349 ? 0.218 32.875 20.844 1 92.06 349 VAL B O 1
ATOM 8108 N N . TRP B 1 350 ? 1.124 34.562 19.703 1 91.25 350 TRP B N 1
ATOM 8109 C CA . TRP B 1 350 ? -0.193 35.125 19.453 1 91.25 350 TRP B CA 1
ATOM 8110 C C . TRP B 1 350 ? -0.801 34.562 18.172 1 91.25 350 TRP B C 1
ATOM 8112 O O . TRP B 1 350 ? -1.91 34.938 17.781 1 91.25 350 TRP B O 1
ATOM 8122 N N . ASN B 1 351 ? -0.088 33.719 17.438 1 90.06 351 ASN B N 1
ATOM 8123 C CA . ASN B 1 351 ? -0.683 32.906 16.391 1 90.06 351 ASN B CA 1
ATOM 8124 C C . ASN B 1 351 ? -1.302 31.609 16.938 1 90.06 351 ASN B C 1
ATOM 8126 O O . ASN B 1 351 ? -0.585 30.672 17.297 1 90.06 351 ASN B O 1
ATOM 8130 N N . HIS B 1 352 ? -2.607 31.625 17 1 89.12 352 HIS B N 1
ATOM 8131 C CA . HIS B 1 352 ? -3.295 30.531 17.688 1 89.12 352 HIS B CA 1
ATOM 8132 C C . HIS B 1 352 ? -3.645 29.406 16.719 1 89.12 352 HIS B C 1
ATOM 8134 O O . HIS B 1 352 ? -4.055 29.672 15.586 1 89.12 352 HIS B O 1
ATOM 8140 N N . PRO B 1 353 ? -3.385 28.156 17.266 1 89.25 353 PRO B N 1
ATOM 8141 C CA . PRO B 1 353 ? -3.859 27.016 16.5 1 89.25 353 PRO B CA 1
ATOM 8142 C C . PRO B 1 353 ? -5.383 26.906 16.469 1 89.25 353 PRO B C 1
ATOM 8144 O O . PRO B 1 353 ? -6.031 27.062 17.516 1 89.25 353 PRO B O 1
ATOM 8147 N N . GLU B 1 354 ? -6.008 26.719 15.273 1 84.75 354 GLU B N 1
ATOM 8148 C CA . GLU B 1 354 ? -7.461 26.688 15.133 1 84.75 354 GLU B CA 1
ATOM 8149 C C . GLU B 1 354 ? -7.977 25.25 15.102 1 84.75 354 GLU B C 1
ATOM 8151 O O . GLU B 1 354 ? -8.984 24.938 15.742 1 84.75 354 GLU B O 1
ATOM 8156 N N . ASP B 1 355 ? -7.332 24.484 14.242 1 89.56 355 ASP B N 1
ATOM 8157 C CA . ASP B 1 355 ? -7.836 23.125 14.055 1 89.56 355 ASP B CA 1
ATOM 8158 C C . ASP B 1 355 ? -6.75 22.219 13.492 1 89.56 355 ASP B C 1
ATOM 8160 O O . ASP B 1 355 ? -5.676 22.672 13.109 1 89.56 355 ASP B O 1
ATOM 8164 N N . TYR B 1 356 ? -7.113 20.844 13.727 1 91.44 356 TYR B N 1
ATOM 8165 C CA . TYR B 1 356 ? -6.25 19.812 13.156 1 91.44 356 TYR B CA 1
ATOM 8166 C C . TYR B 1 356 ? -6.895 19.188 11.93 1 91.44 356 TYR B C 1
ATOM 8168 O O . TYR B 1 356 ? -8.117 19.016 11.875 1 91.44 356 TYR B O 1
ATOM 8176 N N . THR B 1 357 ? -6.07 18.922 10.852 1 88.25 357 THR B N 1
ATOM 8177 C CA . THR B 1 357 ? -6.566 18.219 9.68 1 88.25 357 THR B CA 1
ATOM 8178 C C . THR B 1 357 ? -5.617 17.094 9.273 1 88.25 357 THR B C 1
ATOM 8180 O O . THR B 1 357 ? -4.395 17.25 9.367 1 88.25 357 THR B O 1
ATOM 8183 N N . LEU B 1 358 ? -6.32 15.977 8.969 1 84.69 358 LEU B N 1
ATOM 8184 C CA . LEU B 1 358 ? -5.551 14.867 8.414 1 84.69 358 LEU B CA 1
ATOM 8185 C C . LEU B 1 358 ? -5.484 14.953 6.895 1 84.69 358 LEU B C 1
ATOM 8187 O O . LEU B 1 358 ? -6.52 15.008 6.227 1 84.69 358 LEU B O 1
ATOM 8191 N N . PRO B 1 359 ? -4.238 15.117 6.285 1 75.12 359 PRO B N 1
ATOM 8192 C CA . PRO B 1 359 ? -4.152 15.32 4.836 1 75.12 359 PRO B CA 1
ATOM 8193 C C . PRO B 1 359 ? -4.82 14.203 4.043 1 75.12 359 PRO B C 1
ATOM 8195 O O . PRO B 1 359 ? -5.719 14.469 3.234 1 75.12 359 PRO B O 1
ATOM 8198 N N . ASP B 1 360 ? -4.105 13.062 3.654 1 72.38 360 ASP B N 1
ATOM 8199 C CA . ASP B 1 360 ? -4.605 11.969 2.822 1 72.38 360 ASP B CA 1
ATOM 8200 C C . ASP B 1 360 ? -4.98 10.758 3.67 1 72.38 360 ASP B C 1
ATOM 8202 O O . ASP B 1 360 ? -4.223 10.359 4.555 1 72.38 360 ASP B O 1
ATOM 8206 N N . SER B 1 361 ? -6.305 10.375 3.311 1 73.38 361 SER B N 1
ATOM 8207 C CA . SER B 1 361 ? -6.809 9.273 4.117 1 73.38 361 SER B CA 1
ATOM 8208 C C . SER B 1 361 ? -6.324 7.93 3.574 1 73.38 361 SER B C 1
ATOM 8210 O O . SER B 1 361 ? -6.539 6.887 4.199 1 73.38 361 SER B O 1
ATOM 8212 N N . ASN B 1 362 ? -5.551 7.992 2.504 1 85.31 362 ASN B N 1
ATOM 8213 C CA . ASN B 1 362 ? -5.121 6.699 1.981 1 85.31 362 ASN B CA 1
ATOM 8214 C C . ASN B 1 362 ? -3.752 6.301 2.521 1 85.31 362 ASN B C 1
ATOM 8216 O O . ASN B 1 362 ? -2.729 6.57 1.89 1 85.31 362 ASN B O 1
ATOM 8220 N N . PHE B 1 363 ? -3.736 5.625 3.623 1 87.94 363 PHE B N 1
ATOM 8221 C CA . PHE B 1 363 ? -2.525 5.254 4.344 1 87.94 363 PHE B CA 1
ATOM 8222 C C . PHE B 1 363 ? -1.679 4.289 3.523 1 87.94 363 PHE B C 1
ATOM 8224 O O . PHE B 1 363 ? -0.448 4.336 3.574 1 87.94 363 PHE B O 1
ATOM 8231 N N . LEU B 1 364 ? -2.359 3.451 2.705 1 87.06 364 LEU B N 1
ATOM 8232 C CA . LEU B 1 364 ? -1.633 2.479 1.894 1 87.06 364 LEU B CA 1
ATOM 8233 C C . LEU B 1 364 ? -0.775 3.18 0.845 1 87.06 364 LEU B C 1
ATOM 8235 O O . LEU B 1 364 ? 0.377 2.799 0.625 1 87.06 364 LEU B O 1
ATOM 8239 N N . LYS B 1 365 ? -1.314 4.07 0.162 1 87.5 365 LYS B N 1
ATOM 8240 C CA . LYS B 1 365 ? -0.599 4.836 -0.854 1 87.5 365 LYS B CA 1
ATOM 8241 C C . LYS B 1 365 ? 0.585 5.586 -0.246 1 87.5 365 LYS B C 1
ATOM 8243 O O . LYS B 1 365 ? 1.662 5.641 -0.843 1 87.5 365 LYS B O 1
ATOM 8248 N N . GLN B 1 366 ? 0.423 6.172 0.96 1 88.56 366 GLN B N 1
ATOM 8249 C CA . GLN B 1 366 ? 1.49 6.898 1.641 1 88.56 366 GLN B CA 1
ATOM 8250 C C . GLN B 1 366 ? 2.641 5.965 2.01 1 88.56 366 GLN B C 1
ATOM 8252 O O . GLN B 1 366 ? 3.809 6.305 1.813 1 88.56 366 GLN B O 1
ATOM 8257 N N . LEU B 1 367 ? 2.244 4.84 2.514 1 89.38 367 LEU B N 1
ATOM 8258 C CA . LEU B 1 367 ? 3.258 3.871 2.924 1 89.38 367 LEU B CA 1
ATOM 8259 C C . LEU B 1 367 ? 4.023 3.34 1.718 1 89.38 367 LEU B C 1
ATOM 8261 O O . LEU B 1 367 ? 5.227 3.08 1.807 1 89.38 367 LEU B O 1
ATOM 8265 N N . LEU B 1 368 ? 3.307 3.141 0.605 1 86 368 LEU B N 1
ATOM 8266 C CA . LEU B 1 368 ? 3.941 2.666 -0.62 1 86 368 LEU B CA 1
ATOM 8267 C C . LEU B 1 368 ? 4.941 3.689 -1.146 1 86 368 LEU B C 1
ATOM 8269 O O . LEU B 1 368 ? 6.055 3.332 -1.537 1 86 368 LEU B O 1
ATOM 8273 N N . ASN B 1 369 ? 4.617 4.934 -1.126 1 84.88 369 ASN B N 1
ATOM 8274 C CA . ASN B 1 369 ? 5.414 5.992 -1.733 1 84.88 369 ASN B CA 1
ATOM 8275 C C . ASN B 1 369 ? 6.539 6.449 -0.809 1 84.88 369 ASN B C 1
ATOM 8277 O O . ASN B 1 369 ? 7.672 6.656 -1.254 1 84.88 369 ASN B O 1
ATOM 8281 N N . GLN B 1 370 ? 6.328 6.613 0.477 1 85.31 370 GLN B N 1
ATOM 8282 C CA . GLN B 1 370 ? 7.293 7.266 1.356 1 85.31 370 GLN B CA 1
ATOM 8283 C C . GLN B 1 370 ? 7.672 6.363 2.527 1 85.31 370 GLN B C 1
ATOM 8285 O O . GLN B 1 370 ? 8.57 6.691 3.305 1 85.31 370 GLN B O 1
ATOM 8290 N N . LYS B 1 371 ? 7.016 5.234 2.742 1 86.62 371 LYS B N 1
ATOM 8291 C CA . LYS B 1 371 ? 7.227 4.309 3.854 1 86.62 371 LYS B CA 1
ATOM 8292 C C . LYS B 1 371 ? 6.941 4.984 5.191 1 86.62 371 LYS B C 1
ATOM 8294 O O . LYS B 1 371 ? 7.504 4.602 6.219 1 86.62 371 LYS B O 1
ATOM 8299 N N . LYS B 1 372 ? 6.246 6.18 5.117 1 89.38 372 LYS B N 1
ATOM 8300 C CA . LYS B 1 372 ? 5.809 6.914 6.301 1 89.38 372 LYS B CA 1
ATOM 8301 C C . LYS B 1 372 ? 4.414 7.504 6.098 1 89.38 372 LYS B C 1
ATOM 8303 O O . LYS B 1 372 ? 3.91 7.543 4.973 1 89.38 372 LYS B O 1
ATOM 8308 N N . LEU B 1 373 ? 3.74 7.754 7.188 1 90.44 373 LEU B N 1
ATOM 8309 C CA . LEU B 1 373 ? 2.441 8.414 7.125 1 90.44 373 LEU B CA 1
ATOM 8310 C C . LEU B 1 373 ? 2.594 9.922 7.25 1 90.44 373 LEU B C 1
ATOM 8312 O O . LEU B 1 373 ? 3.49 10.406 7.945 1 90.44 373 LEU B O 1
ATOM 8316 N N . GLU B 1 374 ? 1.765 10.68 6.582 1 88.5 374 GLU B N 1
ATOM 8317 C CA . GLU B 1 374 ? 1.796 12.141 6.621 1 88.5 374 GLU B CA 1
ATOM 8318 C C . GLU B 1 374 ? 1.347 12.664 7.98 1 88.5 374 GLU B C 1
ATOM 8320 O O . GLU B 1 374 ? 0.407 12.133 8.578 1 88.5 374 GLU B O 1
ATOM 8325 N N . ASN B 1 375 ? 2.09 13.648 8.398 1 89.88 375 ASN B N 1
ATOM 8326 C CA . ASN B 1 375 ? 1.795 14.242 9.703 1 89.88 375 ASN B CA 1
ATOM 8327 C C . ASN B 1 375 ? 0.486 15.031 9.672 1 89.88 375 ASN B C 1
ATOM 8329 O O . ASN B 1 375 ? 0.048 15.477 8.617 1 89.88 375 ASN B O 1
ATOM 8333 N N . VAL B 1 376 ? -0.122 15.156 10.789 1 90 376 VAL B N 1
ATOM 8334 C CA . VAL B 1 376 ? -1.313 15.977 10.953 1 90 376 VAL B CA 1
ATOM 8335 C C . VAL B 1 376 ? -0.957 17.453 10.75 1 90 376 VAL B C 1
ATOM 8337 O O . VAL B 1 376 ? 0.076 17.922 11.234 1 90 376 VAL B O 1
ATOM 8340 N N . LYS B 1 377 ? -1.785 18.172 9.93 1 88.31 377 LYS B N 1
ATOM 8341 C CA . LYS B 1 377 ? -1.556 19.578 9.656 1 88.31 377 LYS B CA 1
ATOM 8342 C C . LYS B 1 377 ? -2.346 20.469 10.617 1 88.31 377 LYS B C 1
ATOM 8344 O O . LYS B 1 377 ? -3.459 20.109 11.023 1 88.31 377 LYS B O 1
ATOM 8349 N N . MET B 1 378 ? -1.659 21.438 11.031 1 88.56 378 MET B N 1
ATOM 8350 C CA . MET B 1 378 ? -2.252 22.406 11.953 1 88.56 378 MET B CA 1
ATOM 8351 C C . MET B 1 378 ? -2.428 23.766 11.281 1 88.56 378 MET B C 1
ATOM 8353 O O . MET B 1 378 ? -1.5 24.266 10.648 1 88.56 378 MET B O 1
ATOM 8357 N N . LEU B 1 379 ? -3.668 24.359 11.336 1 85.12 379 LEU B N 1
ATOM 8358 C CA . LEU B 1 379 ? -3.957 25.688 10.828 1 85.12 379 LEU B CA 1
ATOM 8359 C C . LEU B 1 379 ? -3.814 26.734 11.938 1 85.12 379 LEU B C 1
ATOM 8361 O O . LEU B 1 379 ? -4.359 26.562 13.031 1 85.12 379 LEU B O 1
ATOM 8365 N N . LYS B 1 380 ? -2.943 27.797 11.688 1 89.12 380 LYS B N 1
ATOM 8366 C CA . LYS B 1 380 ? -2.75 28.875 12.648 1 89.12 380 LYS B CA 1
ATOM 8367 C C . LYS B 1 380 ? -3.322 30.188 12.117 1 89.12 380 LYS B C 1
ATOM 8369 O O . LYS B 1 380 ? -3.225 30.484 10.922 1 89.12 380 LYS B O 1
ATOM 8374 N N . THR B 1 381 ? -3.939 30.891 12.953 1 86.69 381 THR B N 1
ATOM 8375 C CA . THR B 1 381 ? -4.473 32.188 12.617 1 86.69 381 THR B CA 1
ATOM 8376 C C . THR B 1 381 ? -4.074 33.219 13.672 1 86.69 381 THR B C 1
ATOM 8378 O O . THR B 1 381 ? -3.955 32.906 14.859 1 86.69 381 THR B O 1
ATOM 8381 N N . PRO B 1 382 ? -3.758 34.438 13.172 1 87.81 382 PRO B N 1
ATOM 8382 C CA . PRO B 1 382 ? -3.484 35.5 14.156 1 87.81 382 PRO B CA 1
ATOM 8383 C C . PRO B 1 382 ? -4.668 35.75 15.078 1 87.81 382 PRO B C 1
ATOM 8385 O O . PRO B 1 382 ? -5.812 35.812 14.625 1 87.81 382 PRO B O 1
ATOM 8388 N N . SER B 1 383 ? -4.465 35.75 16.391 1 88.81 383 SER B N 1
ATOM 8389 C CA . SER B 1 383 ? -5.535 35.938 17.375 1 88.81 383 SER B CA 1
ATOM 8390 C C . SER B 1 383 ? -6.102 37.344 17.344 1 88.81 383 SER B C 1
ATOM 8392 O O . SER B 1 383 ? -7.277 37.562 17.656 1 88.81 383 SER B O 1
ATOM 8394 N N . GLY B 1 384 ? -5.238 38.406 16.984 1 86.75 384 GLY B N 1
ATOM 8395 C CA . GLY B 1 384 ? -5.648 39.781 17 1 86.75 384 GLY B CA 1
ATOM 8396 C C . GLY B 1 384 ? -5.797 40.344 18.406 1 86.75 384 GLY B C 1
ATOM 8397 O O . GLY B 1 384 ? -6.293 41.469 18.578 1 86.75 384 GLY B O 1
ATOM 8398 N N . MET B 1 385 ? -5.438 39.656 19.438 1 91.31 385 MET B N 1
ATOM 8399 C CA . MET B 1 385 ? -5.664 40.031 20.828 1 91.31 385 MET B CA 1
ATOM 8400 C C . MET B 1 385 ? -4.777 41.219 21.219 1 91.31 385 MET B C 1
ATOM 8402 O O . MET B 1 385 ? -5.258 42.188 21.797 1 91.31 385 MET B O 1
ATOM 8406 N N . VAL B 1 386 ? -3.504 41.156 20.859 1 90.06 386 VAL B N 1
ATOM 8407 C CA . VAL B 1 386 ? -2.566 42.219 21.219 1 90.06 386 VAL B CA 1
ATOM 8408 C C . VAL B 1 386 ? -2.945 43.5 20.484 1 90.06 386 VAL B C 1
ATOM 8410 O O . VAL B 1 386 ? -2.889 44.594 21.062 1 90.06 386 VAL B O 1
ATOM 8413 N N . GLU B 1 387 ? -3.348 43.344 19.25 1 84.44 387 GLU B N 1
ATOM 8414 C CA . GLU B 1 387 ? -3.783 44.5 18.469 1 84.44 387 GLU B CA 1
ATOM 8415 C C . GLU B 1 387 ? -4.988 45.188 19.125 1 84.44 387 GLU B C 1
ATOM 8417 O O . GLU B 1 387 ? -5.059 46.406 19.188 1 84.44 387 GLU B O 1
ATOM 8422 N N . LYS B 1 388 ? -5.879 44.438 19.547 1 89.06 388 LYS B N 1
ATOM 8423 C CA . LYS B 1 388 ? -7.066 44.969 20.203 1 89.06 388 LYS B CA 1
ATOM 8424 C C . LYS B 1 388 ? -6.691 45.688 21.5 1 89.06 388 LYS B C 1
ATOM 8426 O O . LYS B 1 388 ? -7.262 46.719 21.828 1 89.06 388 LYS B O 1
ATOM 8431 N N . ILE B 1 389 ? -5.781 45.125 22.297 1 93.06 389 ILE B N 1
ATOM 8432 C CA . ILE B 1 389 ? -5.301 45.719 23.531 1 93.06 389 ILE B CA 1
ATOM 8433 C C . ILE B 1 389 ? -4.668 47.094 23.219 1 93.06 389 ILE B C 1
ATOM 8435 O O . ILE B 1 389 ? -4.98 48.094 23.875 1 93.06 389 ILE B O 1
ATOM 8439 N N . ILE B 1 390 ? -3.824 47.125 22.219 1 88.06 390 ILE B N 1
ATOM 8440 C CA . ILE B 1 390 ? -3.129 48.344 21.828 1 88.06 390 ILE B CA 1
ATOM 8441 C C . ILE B 1 390 ? -4.145 49.406 21.438 1 88.06 390 ILE B C 1
ATOM 8443 O O . ILE B 1 390 ? -4.051 50.562 21.891 1 88.06 390 ILE B O 1
ATOM 8447 N N . GLN B 1 391 ? -5.129 49.062 20.672 1 81.62 391 GLN B N 1
ATOM 8448 C CA . GLN B 1 391 ? -6.148 50 20.219 1 81.62 391 GLN B CA 1
ATOM 8449 C C . GLN B 1 391 ? -6.934 50.562 21.391 1 81.62 391 GLN B C 1
ATOM 8451 O O . GLN B 1 391 ? -7.242 51.75 21.422 1 81.62 391 GLN B O 1
ATOM 8456 N N . THR B 1 392 ? -7.23 49.719 22.359 1 87.44 392 THR B N 1
ATOM 8457 C CA . THR B 1 392 ? -8.008 50.156 23.516 1 87.44 392 THR B CA 1
ATOM 8458 C C . THR B 1 392 ? -7.195 51.125 24.391 1 87.44 392 THR B C 1
ATOM 8460 O O . THR B 1 392 ? -7.711 52.125 24.828 1 87.44 392 THR B O 1
ATOM 8463 N N . VAL B 1 393 ? -5.941 50.812 24.609 1 87.12 393 VAL B N 1
ATOM 8464 C CA . VAL B 1 393 ? -5.09 51.656 25.438 1 87.12 393 VAL B CA 1
ATOM 8465 C C . VAL B 1 393 ? -4.855 53 24.734 1 87.12 393 VAL B C 1
ATOM 8467 O O . VAL B 1 393 ? -4.852 54.062 25.375 1 87.12 393 VAL B O 1
ATOM 8470 N N . GLN B 1 394 ? -4.656 52.969 23.453 1 79.12 394 GLN B N 1
ATOM 8471 C CA . GLN B 1 394 ? -4.477 54.219 22.703 1 79.12 394 GLN B CA 1
ATOM 8472 C C . GLN B 1 394 ? -5.699 55.125 22.828 1 79.12 394 GLN B C 1
ATOM 8474 O O . GLN B 1 394 ? -5.566 56.344 22.906 1 79.12 394 GLN B O 1
ATOM 8479 N N . ARG B 1 395 ? -6.836 54.5 22.891 1 74.5 395 ARG B N 1
ATOM 8480 C CA . ARG B 1 395 ? -8.07 55.281 23.078 1 74.5 395 ARG B CA 1
ATOM 8481 C C . ARG B 1 395 ? -8.094 55.938 24.453 1 74.5 395 ARG B C 1
ATOM 8483 O O . ARG B 1 395 ? -8.594 57.062 24.609 1 74.5 395 ARG B O 1
ATOM 8490 N N . ALA B 1 396 ? -7.574 55.219 25.438 1 75.5 396 ALA B N 1
ATOM 8491 C CA . ALA B 1 396 ? -7.566 55.719 26.797 1 75.5 396 ALA B CA 1
ATOM 8492 C C . ALA B 1 396 ? -6.633 56.938 26.938 1 75.5 396 ALA B C 1
ATOM 8494 O O . ALA B 1 396 ? -6.898 57.844 27.703 1 75.5 396 ALA B O 1
ATOM 8495 N N . THR B 1 397 ? -5.555 56.906 26.172 1 70.94 397 THR B N 1
ATOM 8496 C CA . THR B 1 397 ? -4.52 57.906 26.344 1 70.94 397 THR B CA 1
ATOM 8497 C C . THR B 1 397 ? -4.711 59.062 25.359 1 70.94 397 THR B C 1
ATOM 8499 O O . THR B 1 397 ? -3.998 60.062 25.422 1 70.94 397 THR B O 1
ATOM 8502 N N . SER B 1 398 ? -5.691 58.812 24.562 1 69.19 398 SER B N 1
ATOM 8503 C CA . SER B 1 398 ? -5.926 59.844 23.547 1 69.19 398 SER B CA 1
ATOM 8504 C C . SER B 1 398 ? -6.488 61.125 24.172 1 69.19 398 SER B C 1
ATOM 8506 O O . SER B 1 398 ? -7.137 61.062 25.219 1 69.19 398 SER B O 1
ATOM 8508 N N . SER B 1 399 ? -6.055 62.312 23.734 1 68.56 399 SER B N 1
ATOM 8509 C CA . SER B 1 399 ? -6.555 63.625 24.156 1 68.56 399 SER B CA 1
ATOM 8510 C C . SER B 1 399 ? -8.07 63.719 23.969 1 68.56 399 SER B C 1
ATOM 8512 O O . SER B 1 399 ? -8.672 62.875 23.297 1 68.56 399 SER B O 1
ATOM 8514 N N . ASP B 1 400 ? -8.594 64.625 24.828 1 68.19 400 ASP B N 1
ATOM 8515 C CA . ASP B 1 400 ? -10.023 64.875 24.688 1 68.19 400 ASP B CA 1
ATOM 8516 C C . ASP B 1 400 ? -10.391 65.125 23.234 1 68.19 400 ASP B C 1
ATOM 8518 O O . ASP B 1 400 ? -11.406 64.625 22.734 1 68.19 400 ASP B O 1
ATOM 8522 N N . ILE B 1 401 ? -9.539 65.938 22.594 1 76.38 401 ILE B N 1
ATOM 8523 C CA . ILE B 1 401 ? -9.781 66.25 21.203 1 76.38 401 ILE B CA 1
ATOM 8524 C C . ILE B 1 401 ? -9.812 64.938 20.359 1 76.38 401 ILE B C 1
ATOM 8526 O O . ILE B 1 401 ? -10.734 64.75 19.578 1 76.38 401 ILE B O 1
ATOM 8530 N N . MET B 1 402 ? -8.906 64.125 20.625 1 76.56 402 MET B N 1
ATOM 8531 C CA . MET B 1 402 ? -8.797 62.906 19.828 1 76.56 402 MET B CA 1
ATOM 8532 C C . MET B 1 402 ? -9.984 61.969 20.078 1 76.56 402 MET B C 1
ATOM 8534 O O . MET B 1 402 ? -10.492 61.344 19.156 1 76.56 402 MET B O 1
ATOM 8538 N N . ARG B 1 403 ? -10.398 61.969 21.234 1 75.38 403 ARG B N 1
ATOM 8539 C CA . ARG B 1 403 ? -11.555 61.156 21.578 1 75.38 403 ARG B CA 1
ATOM 8540 C C . ARG B 1 403 ? -12.805 61.656 20.875 1 75.38 403 ARG B C 1
ATOM 8542 O O . ARG B 1 403 ? -13.547 60.875 20.266 1 75.38 403 ARG B O 1
ATOM 8549 N N . ARG B 1 404 ? -12.992 62.938 21.062 1 80.62 404 ARG B N 1
ATOM 8550 C CA . ARG B 1 404 ? -14.164 63.562 20.438 1 80.62 404 ARG B CA 1
ATOM 8551 C C . ARG B 1 404 ? -14.086 63.438 18.922 1 80.62 404 ARG B C 1
ATOM 8553 O O . ARG B 1 404 ? -15.109 63.219 18.266 1 80.62 404 ARG B O 1
ATOM 8560 N N . LYS B 1 405 ? -12.906 63.531 18.453 1 84.81 405 LYS B N 1
ATOM 8561 C CA . LYS B 1 405 ? -12.672 63.375 17.016 1 84.81 405 LYS B CA 1
ATOM 8562 C C . LYS B 1 405 ? -13.086 62 16.531 1 84.81 405 LYS B C 1
ATOM 8564 O O . LYS B 1 405 ? -13.711 61.844 15.484 1 84.81 405 LYS B O 1
ATOM 8569 N N . ARG B 1 406 ? -12.758 61.094 17.266 1 79.69 406 ARG B N 1
ATOM 8570 C CA . ARG B 1 406 ? -13.078 59.719 16.906 1 79.69 406 ARG B CA 1
ATOM 8571 C C . ARG B 1 406 ? -14.594 59.531 16.844 1 79.69 406 ARG B C 1
ATOM 8573 O O . ARG B 1 406 ? -15.094 58.844 15.945 1 79.69 406 ARG B O 1
ATOM 8580 N N . ASP B 1 407 ? -15.25 60.031 17.766 1 80.38 407 ASP B N 1
ATOM 8581 C CA . ASP B 1 407 ? -16.703 59.906 17.812 1 80.38 407 ASP B CA 1
ATOM 8582 C C . ASP B 1 407 ? -17.359 60.625 16.641 1 80.38 407 ASP B C 1
ATOM 8584 O O . ASP B 1 407 ? -18.312 60.125 16.031 1 80.38 407 ASP B O 1
ATOM 8588 N N . ALA B 1 408 ? -16.875 61.844 16.406 1 86.62 408 ALA B N 1
ATOM 8589 C CA . ALA B 1 408 ? -17.438 62.656 15.328 1 86.62 408 ALA B CA 1
ATOM 8590 C C . ALA B 1 408 ? -17.141 62.062 13.969 1 86.62 408 ALA B C 1
ATOM 8592 O O . ALA B 1 408 ? -17.922 62.219 13.023 1 86.62 408 ALA B O 1
ATOM 8593 N N . SER B 1 409 ? -16.062 61.375 13.844 1 86.12 409 SER B N 1
ATOM 8594 C CA . SER B 1 409 ? -15.633 60.781 12.57 1 86.12 409 SER B CA 1
ATOM 8595 C C . SER B 1 409 ? -16.5 59.594 12.172 1 86.12 409 SER B C 1
ATOM 8597 O O . SER B 1 409 ? -16.531 59.219 11.008 1 86.12 409 SER B O 1
ATOM 8599 N N . LYS B 1 410 ? -17.203 59.094 13.086 1 82.06 410 LYS B N 1
ATOM 8600 C CA . LYS B 1 410 ? -18.062 57.938 12.828 1 82.06 410 LYS B CA 1
ATOM 8601 C C . LYS B 1 410 ? -19.312 58.344 12.055 1 82.06 410 LYS B C 1
ATOM 8603 O O . LYS B 1 410 ? -19.984 57.5 11.445 1 82.06 410 LYS B O 1
ATOM 8608 N N . LYS B 1 411 ? -19.578 59.594 12.07 1 85.31 411 LYS B N 1
ATOM 8609 C CA . LYS B 1 411 ? -20.781 60.094 11.398 1 85.31 411 LYS B CA 1
ATOM 8610 C C . LYS B 1 411 ? -20.625 60.031 9.883 1 85.31 411 LYS B C 1
ATOM 8612 O O . LYS B 1 411 ? -19.547 60.281 9.352 1 85.31 411 LYS B O 1
ATOM 8617 N N . ASP B 1 412 ? -21.734 59.625 9.242 1 86.88 412 ASP B N 1
ATOM 8618 C CA . ASP B 1 412 ? -21.75 59.656 7.785 1 86.88 412 ASP B CA 1
ATOM 8619 C C . ASP B 1 412 ? -21.656 61.094 7.258 1 86.88 412 ASP B C 1
ATOM 8621 O O . ASP B 1 412 ? -22.547 61.906 7.492 1 86.88 412 ASP B O 1
ATOM 8625 N N . TRP B 1 413 ? -20.688 61.344 6.531 1 85.25 413 TRP B N 1
ATOM 8626 C CA . TRP B 1 413 ? -20.406 62.719 6.09 1 85.25 413 TRP B CA 1
ATOM 8627 C C . TRP B 1 413 ? -21.531 63.219 5.18 1 85.25 413 TRP B C 1
ATOM 8629 O O . TRP B 1 413 ? -21.75 64.438 5.078 1 85.25 413 TRP B O 1
ATOM 8639 N N . MET B 1 414 ? -22.219 62.344 4.523 1 86.94 414 MET B N 1
ATOM 8640 C CA . MET B 1 414 ? -23.281 62.75 3.588 1 86.94 414 MET B CA 1
ATOM 8641 C C . MET B 1 414 ? -24.562 63.094 4.328 1 86.94 414 MET B C 1
ATOM 8643 O O . MET B 1 414 ? -25.438 63.75 3.775 1 86.94 414 MET B O 1
ATOM 8647 N N . LYS B 1 415 ? -24.594 62.688 5.57 1 90.31 415 LYS B N 1
ATOM 8648 C CA . LYS B 1 415 ? -25.844 62.812 6.293 1 90.31 415 LYS B CA 1
ATOM 8649 C C . LYS B 1 415 ? -25.734 63.875 7.391 1 90.31 415 LYS B C 1
ATOM 8651 O O . LYS B 1 415 ? -26.703 64.188 8.062 1 90.31 415 LYS B O 1
ATOM 8656 N N . VAL B 1 416 ? -24.625 64.312 7.617 1 90.25 416 VAL B N 1
ATOM 8657 C CA . VAL B 1 416 ? -24.453 65.312 8.688 1 90.25 416 VAL B CA 1
ATOM 8658 C C . VAL B 1 416 ? -25.188 66.625 8.328 1 90.25 416 VAL B C 1
ATOM 8660 O O . VAL B 1 416 ? -25.25 67 7.152 1 90.25 416 VAL B O 1
ATOM 8663 N N . THR B 1 417 ? -25.812 67.25 9.266 1 91.94 417 THR B N 1
ATOM 8664 C CA . THR B 1 417 ? -26.5 68.5 9.117 1 91.94 417 THR B CA 1
ATOM 8665 C C . THR B 1 417 ? -25.766 69.625 9.859 1 91.94 417 THR B C 1
ATOM 8667 O O . THR B 1 417 ? -24.953 69.375 10.75 1 91.94 417 THR B O 1
ATOM 8670 N N . PHE B 1 418 ? -26.031 70.875 9.391 1 94.12 418 PHE B N 1
ATOM 8671 C CA . PHE B 1 418 ? -25.344 72.062 9.945 1 94.12 418 PHE B CA 1
ATOM 8672 C C . PHE B 1 418 ? -26.359 73.062 10.531 1 94.12 418 PHE B C 1
ATOM 8674 O O . PHE B 1 418 ? -27.203 73.562 9.812 1 94.12 418 PHE B O 1
ATOM 8681 N N . LYS B 1 419 ? -26.203 73.188 11.812 1 95.56 419 LYS B N 1
ATOM 8682 C CA . LYS B 1 419 ? -27.109 74.125 12.492 1 95.56 419 LYS B CA 1
ATOM 8683 C C . LYS B 1 419 ? -26.375 75.375 12.961 1 95.56 419 LYS B C 1
ATOM 8685 O O . LYS B 1 419 ? -25.359 75.312 13.656 1 95.56 419 LYS B O 1
ATOM 8690 N N . LEU B 1 420 ? -26.906 76.562 12.625 1 95.5 420 LEU B N 1
ATOM 8691 C CA . LEU B 1 420 ? -26.312 77.812 13.047 1 95.5 420 LEU B CA 1
ATOM 8692 C C . LEU B 1 420 ? -26.469 78 14.547 1 95.5 420 LEU B C 1
ATOM 8694 O O . LEU B 1 420 ? -27.578 78 15.07 1 95.5 420 LEU B O 1
ATOM 8698 N N . VAL B 1 421 ? -25.406 78.188 15.242 1 95.44 421 VAL B N 1
ATOM 8699 C CA . VAL B 1 421 ? -25.469 78.312 16.703 1 95.44 421 VAL B CA 1
ATOM 8700 C C . VAL B 1 421 ? -25.047 79.688 17.125 1 95.44 421 VAL B C 1
ATOM 8702 O O . VAL B 1 421 ? -25.406 80.188 18.203 1 95.44 421 VAL B O 1
ATOM 8705 N N . SER B 1 422 ? -24.234 80.312 16.391 1 96.06 422 SER B N 1
ATOM 8706 C CA . SER B 1 422 ? -23.781 81.625 16.734 1 96.06 422 SER B CA 1
ATOM 8707 C C . SER B 1 422 ? -23.359 82.438 15.484 1 96.06 422 SER B C 1
ATOM 8709 O O . SER B 1 422 ? -23.016 81.812 14.461 1 96.06 422 SER B O 1
ATOM 8711 N N . GLN B 1 423 ? -23.406 83.75 15.523 1 95.88 423 GLN B N 1
ATOM 8712 C CA . GLN B 1 423 ? -22.953 84.625 14.43 1 95.88 423 GLN B CA 1
ATOM 8713 C C . GLN B 1 423 ? -22.312 85.875 14.961 1 95.88 423 GLN B C 1
ATOM 8715 O O . GLN B 1 423 ? -22.766 86.438 15.969 1 95.88 423 GLN B O 1
ATOM 8720 N N . VAL B 1 424 ? -21.281 86.188 14.438 1 95.38 424 VAL B N 1
ATOM 8721 C CA . VAL B 1 424 ? -20.641 87.5 14.703 1 95.38 424 VAL B CA 1
ATOM 8722 C C . VAL B 1 424 ? -20.906 88.438 13.547 1 95.38 424 VAL B C 1
ATOM 8724 O O . VAL B 1 424 ? -20.609 88.125 12.391 1 95.38 424 VAL B O 1
ATOM 8727 N N . THR B 1 425 ? -21.438 89.625 13.914 1 91.88 425 THR B N 1
ATOM 8728 C CA . THR B 1 425 ? -21.797 90.562 12.883 1 91.88 425 THR B CA 1
ATOM 8729 C C . THR B 1 425 ? -20.859 91.75 12.914 1 91.88 425 THR B C 1
ATOM 8731 O O . THR B 1 425 ? -20.125 92 13.875 1 91.88 425 THR B O 1
ATOM 8734 N N . GLU B 1 426 ? -20.859 92.625 11.82 1 87.19 426 GLU B N 1
ATOM 8735 C CA . GLU B 1 426 ? -20.125 93.875 11.672 1 87.19 426 GLU B CA 1
ATOM 8736 C C . GLU B 1 426 ? -18.625 93.625 11.797 1 87.19 426 GLU B C 1
ATOM 8738 O O . GLU B 1 426 ? -17.953 94.375 12.547 1 87.19 426 GLU B O 1
ATOM 8743 N N . LEU B 1 427 ? -18.203 92.625 11.227 1 91.88 427 LEU B N 1
ATOM 8744 C CA . LEU B 1 427 ? -16.766 92.375 11.219 1 91.88 427 LEU B CA 1
ATOM 8745 C C . LEU B 1 427 ? -16.062 93.25 10.195 1 91.88 427 LEU B C 1
ATOM 8747 O O . LEU B 1 427 ? -16.641 93.625 9.172 1 91.88 427 LEU B O 1
ATOM 8751 N N . SER B 1 428 ? -14.859 93.562 10.5 1 89.56 428 SER B N 1
ATOM 8752 C CA . SER B 1 428 ? -14.016 94.25 9.562 1 89.56 428 SER B CA 1
ATOM 8753 C C . SER B 1 428 ? -13.812 93.5 8.266 1 89.56 428 SER B C 1
ATOM 8755 O O . SER B 1 428 ? -13.773 92.25 8.281 1 89.56 428 SER B O 1
ATOM 8757 N N . SER B 1 429 ? -13.656 94.188 7.141 1 86.62 429 SER B N 1
ATOM 8758 C CA . SER B 1 429 ? -13.391 93.562 5.848 1 86.62 429 SER B CA 1
ATOM 8759 C C . SER B 1 429 ? -11.977 93 5.785 1 86.62 429 SER B C 1
ATOM 8761 O O . SER B 1 429 ? -11.648 92.25 4.883 1 86.62 429 SER B O 1
ATOM 8763 N N . TRP B 1 430 ? -11.234 93.312 6.809 1 89.75 430 TRP B N 1
ATOM 8764 C CA . TRP B 1 430 ? -9.836 92.875 6.797 1 89.75 430 TRP B CA 1
ATOM 8765 C C . TRP B 1 430 ? -9.664 91.562 7.574 1 89.75 430 TRP B C 1
ATOM 8767 O O . TRP B 1 430 ? -8.547 91.188 7.965 1 89.75 430 TRP B O 1
ATOM 8777 N N . ILE B 1 431 ? -10.711 90.875 7.793 1 93.12 431 ILE B N 1
ATOM 8778 C CA . ILE B 1 431 ? -10.672 89.562 8.43 1 93.12 431 ILE B CA 1
ATOM 8779 C C . ILE B 1 431 ? -10.867 88.5 7.383 1 93.12 431 ILE B C 1
ATOM 8781 O O . ILE B 1 431 ? -11.898 88.438 6.715 1 93.12 431 ILE B O 1
ATOM 8785 N N . HIS B 1 432 ? -9.836 87.625 7.324 1 92.31 432 HIS B N 1
ATOM 8786 C CA . HIS B 1 432 ? -9.883 86.688 6.238 1 92.31 432 HIS B CA 1
ATOM 8787 C C . HIS B 1 432 ? -9.789 85.25 6.773 1 92.31 432 HIS B C 1
ATOM 8789 O O . HIS B 1 432 ? -10.031 84.25 6.039 1 92.31 432 HIS B O 1
ATOM 8795 N N . PHE B 1 433 ? -9.398 85.062 7.973 1 93.62 433 PHE B N 1
ATOM 8796 C CA . PHE B 1 433 ? -9.242 83.75 8.57 1 93.62 433 PHE B CA 1
ATOM 8797 C C . PHE B 1 433 ? -9.867 83.688 9.961 1 93.62 433 PHE B C 1
ATOM 8799 O O . PHE B 1 433 ? -10.102 84.75 10.57 1 93.62 433 PHE B O 1
ATOM 8806 N N . GLY B 1 434 ? -10.125 82.5 10.367 1 94.56 434 GLY B N 1
ATOM 8807 C CA . GLY B 1 434 ? -10.609 82.25 11.711 1 94.56 434 GLY B CA 1
ATOM 8808 C C . GLY B 1 434 ? -10.398 80.812 12.172 1 94.56 434 GLY B C 1
ATOM 8809 O O . GLY B 1 434 ? -10.406 79.875 11.352 1 94.56 434 GLY B O 1
ATOM 8810 N N . ILE B 1 435 ? -10.18 80.625 13.461 1 95.31 435 ILE B N 1
ATOM 8811 C CA . ILE B 1 435 ? -10.062 79.312 14.016 1 95.31 435 ILE B CA 1
ATOM 8812 C C . ILE B 1 435 ? -10.711 79.25 15.398 1 95.31 435 ILE B C 1
ATOM 8814 O O . ILE B 1 435 ? -11.016 80.312 15.984 1 95.31 435 ILE B O 1
ATOM 8818 N N . PHE B 1 436 ? -10.961 78.062 15.82 1 94.25 436 PHE B N 1
ATOM 8819 C CA . PHE B 1 436 ? -11.469 77.875 17.172 1 94.25 436 PHE B CA 1
ATOM 8820 C C . PHE B 1 436 ? -10.328 77.812 18.172 1 94.25 436 PHE B C 1
ATOM 8822 O O . PHE B 1 436 ? -9.359 77.062 17.969 1 94.25 436 PHE B O 1
ATOM 8829 N N . THR B 1 437 ? -10.375 78.5 19.203 1 92.12 437 THR B N 1
ATOM 8830 C CA . THR B 1 437 ? -9.383 78.375 20.266 1 92.12 437 THR B CA 1
ATOM 8831 C C . THR B 1 437 ? -9.984 77.75 21.516 1 92.12 437 THR B C 1
ATOM 8833 O O . THR B 1 437 ? -9.289 77.5 22.516 1 92.12 437 THR B O 1
ATOM 8836 N N . HIS B 1 438 ? -11.148 77.562 21.516 1 88.81 438 HIS B N 1
ATOM 8837 C CA . HIS B 1 438 ? -11.977 76.875 22.516 1 88.81 438 HIS B CA 1
ATOM 8838 C C . HIS B 1 438 ? -13.297 76.438 21.922 1 88.81 438 HIS B C 1
ATOM 8840 O O . HIS B 1 438 ? -13.609 76.75 20.781 1 88.81 438 HIS B O 1
ATOM 8846 N N . ASP B 1 439 ? -14.078 75.75 22.75 1 88.62 439 ASP B N 1
ATOM 8847 C CA . ASP B 1 439 ? -15.391 75.25 22.297 1 88.62 439 ASP B CA 1
ATOM 8848 C C . ASP B 1 439 ? -16.328 76.438 22.109 1 88.62 439 ASP B C 1
ATOM 8850 O O . ASP B 1 439 ? -17.266 76.375 21.297 1 88.62 439 ASP B O 1
ATOM 8854 N N . THR B 1 440 ? -15.992 77.438 22.781 1 92.25 440 THR B N 1
ATOM 8855 C CA . THR B 1 440 ? -16.906 78.562 22.734 1 92.25 440 THR B CA 1
ATOM 8856 C C . THR B 1 440 ? -16.156 79.875 22.375 1 92.25 440 THR B C 1
ATOM 8858 O O . THR B 1 440 ? -16.688 81 22.547 1 92.25 440 THR B O 1
ATOM 8861 N N . LYS B 1 441 ? -15.055 79.812 21.969 1 94.88 441 LYS B N 1
ATOM 8862 C CA . LYS B 1 441 ? -14.289 81 21.594 1 94.88 441 LYS B CA 1
ATOM 8863 C C . LYS B 1 441 ? -13.633 80.812 20.219 1 94.88 441 LYS B C 1
ATOM 8865 O O . LYS B 1 441 ? -13.156 79.688 19.906 1 94.88 441 LYS B O 1
ATOM 8870 N N . ILE B 1 442 ? -13.641 81.812 19.484 1 95.81 442 ILE B N 1
ATOM 8871 C CA . ILE B 1 442 ? -12.977 81.812 18.188 1 95.81 442 ILE B CA 1
ATOM 8872 C C . ILE B 1 442 ? -11.984 83 18.094 1 95.81 442 ILE B C 1
ATOM 8874 O O . ILE B 1 442 ? -12.148 84 18.781 1 95.81 442 ILE B O 1
ATOM 8878 N N . LEU B 1 443 ? -11.016 82.812 17.359 1 96.44 443 LEU B N 1
ATOM 8879 C CA . LEU B 1 443 ? -9.984 83.75 17.109 1 96.44 443 LEU B CA 1
ATOM 8880 C C . LEU B 1 443 ? -10.031 84.25 15.664 1 96.44 443 LEU B C 1
ATOM 8882 O O . LEU B 1 443 ? -9.992 83.438 14.727 1 96.44 443 LEU B O 1
ATOM 8886 N N . LEU B 1 444 ? -10.133 85.562 15.477 1 96.62 444 LEU B N 1
ATOM 8887 C CA . LEU B 1 444 ? -10.141 86.188 14.164 1 96.62 444 LEU B CA 1
ATOM 8888 C C . LEU B 1 444 ? -9.023 87.25 14.047 1 96.62 444 LEU B C 1
ATOM 8890 O O . LEU B 1 444 ? -9.062 88.312 14.719 1 96.62 444 LEU B O 1
ATOM 8894 N N . PRO B 1 445 ? -8.094 87 13.195 1 95.75 445 PRO B N 1
ATOM 8895 C CA . PRO B 1 445 ? -7.086 88 12.953 1 95.75 445 PRO B CA 1
ATOM 8896 C C . PRO B 1 445 ? -7.598 89.125 12.062 1 95.75 445 PRO B C 1
ATOM 8898 O O . PRO B 1 445 ? -8.344 88.875 11.109 1 95.75 445 PRO B O 1
ATOM 8901 N N . CYS B 1 446 ? -7.207 90.375 12.438 1 94.88 446 CYS B N 1
ATOM 8902 C CA . CYS B 1 446 ? -7.562 91.562 11.648 1 94.88 446 CYS B CA 1
ATOM 8903 C C . CYS B 1 446 ? -6.316 92.25 11.125 1 94.88 446 CYS B C 1
ATOM 8905 O O . CYS B 1 446 ? -5.402 92.562 11.891 1 94.88 446 CYS B O 1
ATOM 8907 N N . ARG B 1 447 ? -6.289 92.562 9.898 1 93.12 447 ARG B N 1
ATOM 8908 C CA . ARG B 1 447 ? -5.113 93.188 9.273 1 93.12 447 ARG B CA 1
ATOM 8909 C C . ARG B 1 447 ? -5.027 94.688 9.578 1 93.12 447 ARG B C 1
ATOM 8911 O O . ARG B 1 447 ? -3.934 95.188 9.758 1 93.12 447 ARG B O 1
ATOM 8918 N N . ARG B 1 448 ? -6.234 95.312 9.602 1 91 448 ARG B N 1
ATOM 8919 C CA . ARG B 1 448 ? -6.281 96.75 9.852 1 91 448 ARG B CA 1
ATOM 8920 C C . ARG B 1 448 ? -7.461 97.125 10.75 1 91 448 ARG B C 1
ATOM 8922 O O . ARG B 1 448 ? -8.617 97 10.336 1 91 448 ARG B O 1
ATOM 8929 N N . PRO B 1 449 ? -7.082 97.688 11.844 1 92.38 449 PRO B N 1
ATOM 8930 C CA . PRO B 1 449 ? -5.789 97.75 12.539 1 92.38 449 PRO B CA 1
ATOM 8931 C C . PRO B 1 449 ? -5.27 96.312 12.906 1 92.38 449 PRO B C 1
ATOM 8933 O O . PRO B 1 449 ? -6.055 95.438 13.219 1 92.38 449 PRO B O 1
ATOM 8936 N N . PRO B 1 450 ? -4.023 96.25 12.859 1 94.94 450 PRO B N 1
ATOM 8937 C CA . PRO B 1 450 ? -3.461 94.938 13.156 1 94.94 450 PRO B CA 1
ATOM 8938 C C . PRO B 1 450 ? -3.801 94.438 14.57 1 94.94 450 PRO B C 1
ATOM 8940 O O . PRO B 1 450 ? -3.348 95 15.555 1 94.94 450 PRO B O 1
ATOM 8943 N N . SER B 1 451 ? -4.59 93.375 14.586 1 96.69 451 SER B N 1
ATOM 8944 C CA . SER B 1 451 ? -5.027 92.875 15.891 1 96.69 451 SER B CA 1
ATOM 8945 C C . SER B 1 451 ? -5.484 91.438 15.805 1 96.69 451 SER B C 1
ATOM 8947 O O . SER B 1 451 ? -5.746 90.875 14.711 1 96.69 451 SER B O 1
ATOM 8949 N N . LEU B 1 452 ? -5.426 90.75 16.891 1 96.44 452 LEU B N 1
ATOM 8950 C CA . LEU B 1 452 ? -6.02 89.438 17.109 1 96.44 452 LEU B CA 1
ATOM 8951 C C . LEU B 1 452 ? -7.223 89.5 18.047 1 96.44 452 LEU B C 1
ATOM 8953 O O . LEU B 1 452 ? -7.082 89.875 19.203 1 96.44 452 LEU B O 1
ATOM 8957 N N . ASN B 1 453 ? -8.359 89.125 17.531 1 95.94 453 ASN B N 1
ATOM 8958 C CA . ASN B 1 453 ? -9.602 89.312 18.281 1 95.94 453 ASN B CA 1
ATOM 8959 C C . ASN B 1 453 ? -10.227 88 18.719 1 95.94 453 ASN B C 1
ATOM 8961 O O . ASN B 1 453 ? -10.43 87.125 17.891 1 95.94 453 ASN B O 1
ATOM 8965 N N . ILE B 1 454 ? -10.523 87.938 19.969 1 95.81 454 ILE B N 1
ATOM 8966 C CA . ILE B 1 454 ? -11.211 86.75 20.5 1 95.81 454 ILE B CA 1
ATOM 8967 C C . ILE B 1 454 ? -12.703 87.062 20.641 1 95.81 454 ILE B C 1
ATOM 8969 O O . ILE B 1 454 ? -13.086 88.062 21.281 1 95.81 454 ILE B O 1
ATOM 8973 N N . PHE B 1 455 ? -13.484 86.25 20.047 1 95.5 455 PHE B N 1
ATOM 8974 C CA . PHE B 1 455 ? -14.93 86.375 20.125 1 95.5 455 PHE B CA 1
ATOM 8975 C C . PHE B 1 455 ? -15.539 85.25 20.938 1 95.5 455 PHE B C 1
ATOM 8977 O O . PHE B 1 455 ? -15.133 84.062 20.797 1 95.5 455 PHE B O 1
ATOM 8984 N N . ASP B 1 456 ? -16.406 85.5 21.812 1 94.75 456 ASP B N 1
ATOM 8985 C CA . ASP B 1 456 ? -17.188 84.5 22.531 1 94.75 456 ASP B CA 1
ATOM 8986 C C . ASP B 1 456 ? -18.453 84.188 21.75 1 94.75 456 ASP B C 1
ATOM 8988 O O . ASP B 1 456 ? -19.312 85 21.516 1 94.75 456 ASP B O 1
ATOM 8992 N N . ILE B 1 457 ? -18.562 82.938 21.453 1 94.62 457 ILE B N 1
ATOM 8993 C CA . ILE B 1 457 ? -19.672 82.5 20.609 1 94.62 457 ILE B CA 1
ATOM 8994 C C . ILE B 1 457 ? -20.609 81.625 21.422 1 94.62 457 ILE B C 1
ATOM 8996 O O . ILE B 1 457 ? -21.25 80.75 20.859 1 94.62 457 ILE B O 1
ATOM 9000 N N . SER B 1 458 ? -20.625 81.688 22.688 1 92.75 458 SER B N 1
ATOM 9001 C CA . SER B 1 458 ? -21.516 80.938 23.531 1 92.75 458 SER B CA 1
ATOM 9002 C C . SER B 1 458 ? -22.969 81.312 23.328 1 92.75 458 SER B C 1
ATOM 9004 O O . SER B 1 458 ? -23.875 80.5 23.547 1 92.75 458 SER B O 1
ATOM 9006 N N . GLU B 1 459 ? -23.062 82.562 22.844 1 92.81 459 GLU B N 1
ATOM 9007 C CA . GLU B 1 459 ? -24.406 83.062 22.578 1 92.81 459 GLU B CA 1
ATOM 9008 C C . GLU B 1 459 ? -24.656 83.188 21.078 1 92.81 459 GLU B C 1
ATOM 9010 O O . GLU B 1 459 ? -23.719 83.125 20.281 1 92.81 459 GLU B O 1
ATOM 9015 N N . PRO B 1 460 ? -25.938 83.312 20.703 1 93.69 460 PRO B N 1
ATOM 9016 C CA . PRO B 1 460 ? -26.281 83.375 19.281 1 93.69 460 PRO B CA 1
ATOM 9017 C C . PRO B 1 460 ? -25.594 84.5 18.562 1 93.69 460 PRO B C 1
ATOM 9019 O O . PRO B 1 460 ? -25.297 84.438 17.375 1 93.69 460 PRO B O 1
ATOM 9022 N N . ILE B 1 461 ? -25.453 85.562 19.344 1 94.62 461 ILE B N 1
ATOM 9023 C CA . ILE B 1 461 ? -24.672 86.625 18.812 1 94.62 461 ILE B CA 1
ATOM 9024 C C . ILE B 1 461 ? -23.328 86.75 19.531 1 94.62 461 ILE B C 1
ATOM 9026 O O . ILE B 1 461 ? -23.281 87 20.719 1 94.62 461 ILE B O 1
ATOM 9030 N N . GLY B 1 462 ? -22.344 86.5 18.812 1 94.75 462 GLY B N 1
ATOM 9031 C CA . GLY B 1 462 ? -21 86.5 19.391 1 94.75 462 GLY B CA 1
ATOM 9032 C C . GLY B 1 462 ? -20.5 87.938 19.688 1 94.75 462 GLY B C 1
ATOM 9033 O O . GLY B 1 462 ? -20.875 88.875 19 1 94.75 462 GLY B O 1
ATOM 9034 N N . LYS B 1 463 ? -19.656 88 20.688 1 94.25 463 LYS B N 1
ATOM 9035 C CA . LYS B 1 463 ? -19.109 89.25 21.094 1 94.25 463 LYS B CA 1
ATOM 9036 C C . LYS B 1 463 ? -17.594 89.188 21.234 1 94.25 463 LYS B C 1
ATOM 9038 O O . LYS B 1 463 ? -17.047 88.188 21.672 1 94.25 463 LYS B O 1
ATOM 9043 N N . CYS B 1 464 ? -17 90.312 20.812 1 94.06 464 CYS B N 1
ATOM 9044 C CA . CYS B 1 464 ? -15.562 90.375 20.984 1 94.06 464 CYS B CA 1
ATOM 9045 C C . CYS B 1 464 ? -15.211 90.562 22.469 1 94.06 464 CYS B C 1
ATOM 9047 O O . CYS B 1 464 ? -15.625 91.562 23.078 1 94.06 464 CYS B O 1
ATOM 9049 N N . VAL B 1 465 ? -14.523 89.75 22.969 1 94.06 465 VAL B N 1
ATOM 9050 C CA . VAL B 1 465 ? -14.25 89.812 24.406 1 94.06 465 VAL B CA 1
ATOM 9051 C C . VAL B 1 465 ? -12.828 90.312 24.656 1 94.06 465 VAL B C 1
ATOM 9053 O O . VAL B 1 465 ? -12.5 90.75 25.766 1 94.06 465 VAL B O 1
ATOM 9056 N N . TYR B 1 466 ? -12.047 90.125 23.719 1 94.38 466 TYR B N 1
ATOM 9057 C CA . TYR B 1 466 ? -10.664 90.562 23.906 1 94.38 466 TYR B CA 1
ATOM 9058 C C . TYR B 1 466 ? -10.023 90.938 22.562 1 94.38 466 TYR B C 1
ATOM 9060 O O . TYR B 1 466 ? -10.281 90.25 21.547 1 94.38 466 TYR B O 1
ATOM 9068 N N . THR B 1 467 ? -9.195 91.938 22.516 1 94.62 467 THR B N 1
ATOM 9069 C CA . THR B 1 467 ? -8.43 92.312 21.344 1 94.62 467 THR B CA 1
ATOM 9070 C C . THR B 1 467 ? -6.949 92.5 21.688 1 94.62 467 THR B C 1
ATOM 9072 O O . THR B 1 467 ? -6.594 93.25 22.562 1 94.62 467 THR B O 1
ATOM 9075 N N . GLU B 1 468 ? -6.191 91.688 21.078 1 94.81 468 GLU B N 1
ATOM 9076 C CA . GLU B 1 468 ? -4.742 91.812 21.219 1 94.81 468 GLU B CA 1
ATOM 9077 C C . GLU B 1 468 ? -4.145 92.625 20.078 1 94.81 468 GLU B C 1
ATOM 9079 O O . GLU B 1 468 ? -4.148 92.25 18.922 1 94.81 468 GLU B O 1
ATOM 9084 N N . LYS B 1 469 ? -3.615 93.75 20.391 1 94.12 469 LYS B N 1
ATOM 9085 C CA . LYS B 1 469 ? -3.016 94.625 19.359 1 94.12 469 LYS B CA 1
ATOM 9086 C C . LYS B 1 469 ? -1.682 94.062 18.891 1 94.12 469 LYS B C 1
ATOM 9088 O O . LYS B 1 469 ? -0.885 93.562 19.688 1 94.12 469 LYS B O 1
ATOM 9093 N N . CYS B 1 470 ? -1.571 94.062 17.594 1 94.12 470 CYS B N 1
ATOM 9094 C CA . CYS B 1 470 ? -0.342 93.562 17 1 94.12 470 CYS B CA 1
ATOM 9095 C C . CYS B 1 470 ? 0.496 94.688 16.422 1 94.12 470 CYS B C 1
ATOM 9097 O O . CYS B 1 470 ? -0.046 95.625 15.906 1 94.12 470 CYS B O 1
ATOM 9099 N N . ARG B 1 471 ? 1.749 94.562 16.562 1 92 471 ARG B N 1
ATOM 9100 C CA . ARG B 1 471 ? 2.666 95.562 15.984 1 92 471 ARG B CA 1
ATOM 9101 C C . ARG B 1 471 ? 2.678 95.438 14.461 1 92 471 ARG B C 1
ATOM 9103 O O . ARG B 1 471 ? 2.805 96.438 13.773 1 92 471 ARG B O 1
ATOM 9110 N N . TYR B 1 472 ? 2.623 94.25 13.977 1 92.69 472 TYR B N 1
ATOM 9111 C CA . TYR B 1 472 ? 2.627 94 12.547 1 92.69 472 TYR B CA 1
ATOM 9112 C C . TYR B 1 472 ? 1.31 93.375 12.102 1 92.69 472 TYR B C 1
ATOM 9114 O O . TYR B 1 472 ? 0.542 92.875 12.93 1 92.69 472 TYR B O 1
ATOM 9122 N N . THR B 1 473 ? 1.097 93.438 10.805 1 94.38 473 THR B N 1
ATOM 9123 C CA . THR B 1 473 ? -0.133 92.875 10.234 1 94.38 473 THR B CA 1
ATOM 9124 C C . THR B 1 473 ? -0.149 91.375 10.32 1 94.38 473 THR B C 1
ATOM 9126 O O . THR B 1 473 ? 0.746 90.688 9.805 1 94.38 473 THR B O 1
ATOM 9129 N N . PRO B 1 474 ? -1.154 90.875 11 1 95.69 474 PRO B N 1
ATOM 9130 C CA . PRO B 1 474 ? -1.299 89.375 11.008 1 95.69 474 PRO B CA 1
ATOM 9131 C C . PRO B 1 474 ? -1.921 88.875 9.719 1 95.69 474 PRO B C 1
ATOM 9133 O O . PRO B 1 474 ? -2.807 89.5 9.148 1 95.69 474 PRO B O 1
ATOM 9136 N N . TYR B 1 475 ? -1.464 87.688 9.227 1 93.75 475 TYR B N 1
ATOM 9137 C CA . TYR B 1 475 ? -1.98 87.062 8.016 1 93.75 475 TYR B CA 1
ATOM 9138 C C . TYR B 1 475 ? -2.619 85.688 8.336 1 93.75 475 TYR B C 1
ATOM 9140 O O . TYR B 1 475 ? -3.701 85.625 8.922 1 93.75 475 TYR B O 1
ATOM 9148 N N . GLY B 1 476 ? -1.88 84.562 8.203 1 93.75 476 GLY B N 1
ATOM 9149 C CA . GLY B 1 476 ? -2.424 83.25 8.414 1 93.75 476 GLY B CA 1
ATOM 9150 C C . GLY B 1 476 ? -2.395 82.812 9.875 1 93.75 476 GLY B C 1
ATOM 9151 O O . GLY B 1 476 ? -1.58 83.312 10.656 1 93.75 476 GLY B O 1
ATOM 9152 N N . ILE B 1 477 ? -3.348 81.875 10.18 1 95.12 477 ILE B N 1
ATOM 9153 C CA . ILE B 1 477 ? -3.414 81.312 11.531 1 95.12 477 ILE B CA 1
ATOM 9154 C C . ILE B 1 477 ? -3.748 79.812 11.461 1 95.12 477 ILE B C 1
ATOM 9156 O O . ILE B 1 477 ? -4.473 79.375 10.562 1 95.12 477 ILE B O 1
ATOM 9160 N N . CYS B 1 478 ? -3.197 79.062 12.344 1 93.94 478 CYS B N 1
ATOM 9161 C CA . CYS B 1 478 ? -3.533 77.688 12.453 1 93.94 478 CYS B CA 1
ATOM 9162 C C . CYS B 1 478 ? -3.131 77.125 13.812 1 93.94 478 CYS B C 1
ATOM 9164 O O . CYS B 1 478 ? -2.342 77.75 14.531 1 93.94 478 CYS B O 1
ATOM 9166 N N . HIS B 1 479 ? -3.73 76 14.156 1 91.44 479 HIS B N 1
ATOM 9167 C CA . HIS B 1 479 ? -3.33 75.312 15.383 1 91.44 479 HIS B CA 1
ATOM 9168 C C . HIS B 1 479 ? -1.965 74.688 15.219 1 91.44 479 HIS B C 1
ATOM 9170 O O . HIS B 1 479 ? -1.653 74.125 14.156 1 91.44 479 HIS B O 1
ATOM 9176 N N . SER B 1 480 ? -1.199 74.688 16.234 1 84.94 480 SER B N 1
ATOM 9177 C CA . SER B 1 480 ? 0.101 74 16.188 1 84.94 480 SER B CA 1
ATOM 9178 C C . SER B 1 480 ? -0.037 72.5 16.406 1 84.94 480 SER B C 1
ATOM 9180 O O . SER B 1 480 ? 0.801 71.75 15.945 1 84.94 480 SER B O 1
ATOM 9182 N N . ARG B 1 481 ? -0.907 72.062 17.25 1 79 481 ARG B N 1
ATOM 9183 C CA . ARG B 1 481 ? -1.187 70.688 17.562 1 79 481 ARG B CA 1
ATOM 9184 C C . ARG B 1 481 ? -2.686 70.438 17.531 1 79 481 ARG B C 1
ATOM 9186 O O . ARG B 1 481 ? -3.322 70.312 18.594 1 79 481 ARG B O 1
ATOM 9193 N N . VAL B 1 482 ? -3.156 70.188 16.438 1 75.81 482 VAL B N 1
ATOM 9194 C CA . VAL B 1 482 ? -4.59 70.188 16.172 1 75.81 482 VAL B CA 1
ATOM 9195 C C . VAL B 1 482 ? -5.246 69 16.938 1 75.81 482 VAL B C 1
ATOM 9197 O O . VAL B 1 482 ? -6.414 69.125 17.312 1 75.81 482 VAL B O 1
ATOM 9200 N N . ASN B 1 483 ? -4.52 68.062 17.219 1 72.44 483 ASN B N 1
ATOM 9201 C CA . ASN B 1 483 ? -5.121 66.875 17.828 1 72.44 483 ASN B CA 1
ATOM 9202 C C . ASN B 1 483 ? -4.914 66.875 19.344 1 72.44 483 ASN B C 1
ATOM 9204 O O . ASN B 1 483 ? -5.41 66 20.031 1 72.44 483 ASN B O 1
ATOM 9208 N N . GLU B 1 484 ? -4.266 67.875 19.797 1 72.56 484 GLU B N 1
ATOM 9209 C CA . GLU B 1 484 ? -3.914 67.812 21.203 1 72.56 484 GLU B CA 1
ATOM 9210 C C . GLU B 1 484 ? -4.551 69 21.969 1 72.56 484 GLU B C 1
ATOM 9212 O O . GLU B 1 484 ? -5.105 68.812 23.047 1 72.56 484 GLU B O 1
ATOM 9217 N N . THR B 1 485 ? -4.395 70.125 21.453 1 77.56 485 THR B N 1
ATOM 9218 C CA . THR B 1 485 ? -4.895 71.25 22.172 1 77.56 485 THR B CA 1
ATOM 9219 C C . THR B 1 485 ? -5.359 72.375 21.203 1 77.56 485 THR B C 1
ATOM 9221 O O . THR B 1 485 ? -4.867 72.438 20.078 1 77.56 485 THR B O 1
ATOM 9224 N N . LEU B 1 486 ? -6.262 73.188 21.719 1 86.88 486 LEU B N 1
ATOM 9225 C CA . LEU B 1 486 ? -6.766 74.312 20.953 1 86.88 486 LEU B CA 1
ATOM 9226 C C . LEU B 1 486 ? -6.074 75.562 21.359 1 86.88 486 LEU B C 1
ATOM 9228 O O . LEU B 1 486 ? -6.238 76.625 20.703 1 86.88 486 LEU B O 1
ATOM 9232 N N . ASN B 1 487 ? -5.246 75.5 22.312 1 83.81 487 ASN B N 1
ATOM 9233 C CA . ASN B 1 487 ? -4.691 76.75 22.922 1 83.81 487 ASN B CA 1
ATOM 9234 C C . ASN B 1 487 ? -3.428 77.188 22.203 1 83.81 487 ASN B C 1
ATOM 9236 O O . ASN B 1 487 ? -2.998 78.312 22.375 1 83.81 487 ASN B O 1
ATOM 9240 N N . GLU B 1 488 ? -2.848 76.375 21.484 1 87.56 488 GLU B N 1
ATOM 9241 C CA . GLU B 1 488 ? -1.604 76.688 20.797 1 87.56 488 GLU B CA 1
ATOM 9242 C C . GLU B 1 488 ? -1.861 77.062 19.344 1 87.56 488 GLU B C 1
ATOM 9244 O O . GLU B 1 488 ? -2.23 76.188 18.547 1 87.56 488 GLU B O 1
ATOM 9249 N N . VAL B 1 489 ? -1.553 78.312 19.047 1 93.38 489 VAL B N 1
ATOM 9250 C CA . VAL B 1 489 ? -1.927 78.75 17.719 1 93.38 489 VAL B CA 1
ATOM 9251 C C . VAL B 1 489 ? -0.739 79.5 17.062 1 93.38 489 VAL B C 1
ATOM 9253 O O . VAL B 1 489 ? -0.08 80.312 17.703 1 93.38 489 VAL B O 1
ATOM 9256 N N . TYR B 1 490 ? -0.461 79.125 15.828 1 93.94 490 TYR B N 1
ATOM 9257 C CA . TYR B 1 490 ? 0.496 79.875 15.008 1 93.94 490 TYR B CA 1
ATOM 9258 C C . TYR B 1 490 ? -0.166 81.062 14.328 1 93.94 490 TYR B C 1
ATOM 9260 O O . TYR B 1 490 ? -1.281 80.938 13.812 1 93.94 490 TYR B O 1
ATOM 9268 N N . VAL B 1 491 ? 0.488 82.188 14.359 1 95.81 491 VAL B N 1
ATOM 9269 C CA . VAL B 1 491 ? 0.084 83.375 13.609 1 95.81 491 VAL B CA 1
ATOM 9270 C C . VAL B 1 491 ? 1.237 83.812 12.727 1 95.81 491 VAL B C 1
ATOM 9272 O O . VAL B 1 491 ? 2.354 84.062 13.203 1 95.81 491 VAL B O 1
ATOM 9275 N N . SER B 1 492 ? 0.945 84 11.461 1 96.19 492 SER B N 1
ATOM 9276 C CA . SER B 1 492 ? 1.988 84.438 10.547 1 96.19 492 SER B CA 1
ATOM 9277 C C . SER B 1 492 ? 1.939 85.938 10.367 1 96.19 492 SER B C 1
ATOM 9279 O O . SER B 1 492 ? 0.858 86.562 10.305 1 96.19 492 SER B O 1
ATOM 9281 N N . PHE B 1 493 ? 3.043 86.5 10.312 1 94.81 493 PHE B N 1
ATOM 9282 C CA . PHE B 1 493 ? 3.254 87.875 9.984 1 94.81 493 PHE B CA 1
ATOM 9283 C C . PHE B 1 493 ? 4.129 88 8.742 1 94.81 493 PHE B C 1
ATOM 9285 O O . PHE B 1 493 ? 4.352 87.062 8.023 1 94.81 493 PHE B O 1
ATOM 9292 N N . GLN B 1 494 ? 4.547 89.188 8.406 1 87.69 494 GLN B N 1
ATOM 9293 C CA . GLN B 1 494 ? 5.262 89.438 7.16 1 87.69 494 GLN B CA 1
ATOM 9294 C C . GLN B 1 494 ? 6.574 88.688 7.121 1 87.69 494 GLN B C 1
ATOM 9296 O O . GLN B 1 494 ? 6.887 88 6.121 1 87.69 494 GLN B O 1
ATOM 9301 N N . ASN B 1 495 ? 7.316 88.688 8.242 1 90.06 495 ASN B N 1
ATOM 9302 C CA . ASN B 1 495 ? 8.648 88.062 8.203 1 90.06 495 ASN B CA 1
ATOM 9303 C C . ASN B 1 495 ? 8.828 87.062 9.297 1 90.06 495 ASN B C 1
ATOM 9305 O O . ASN B 1 495 ? 9.953 86.562 9.555 1 90.06 495 ASN B O 1
ATOM 9309 N N . CYS B 1 496 ? 7.738 86.688 9.906 1 94.75 496 CYS B N 1
ATOM 9310 C CA . CYS B 1 496 ? 7.891 85.688 10.977 1 94.75 496 CYS B CA 1
ATOM 9311 C C . CYS B 1 496 ? 6.559 85 11.297 1 94.75 496 CYS B C 1
ATOM 9313 O O . CYS B 1 496 ? 5.5 85.5 10.891 1 94.75 496 CYS B O 1
ATOM 9315 N N . VAL B 1 497 ? 6.652 83.938 11.914 1 94.81 497 VAL B N 1
ATOM 9316 C CA . VAL B 1 497 ? 5.52 83.25 12.516 1 94.81 497 VAL B CA 1
ATOM 9317 C C . VAL B 1 497 ? 5.684 83.188 14.031 1 94.81 497 VAL B C 1
ATOM 9319 O O . VAL B 1 497 ? 6.777 82.938 14.539 1 94.81 497 VAL B O 1
ATOM 9322 N N . VAL B 1 498 ? 4.629 83.5 14.734 1 94.56 498 VAL B N 1
ATOM 9323 C CA . VAL B 1 498 ? 4.664 83.5 16.188 1 94.56 498 VAL B CA 1
ATOM 9324 C C . VAL B 1 498 ? 3.725 82.438 16.734 1 94.56 498 VAL B C 1
ATOM 9326 O O . VAL B 1 498 ? 2.572 82.375 16.297 1 94.56 498 VAL B O 1
ATOM 9329 N N . LEU B 1 499 ? 4.258 81.688 17.594 1 91.75 499 LEU B N 1
ATOM 9330 C CA . LEU B 1 499 ? 3.443 80.75 18.312 1 91.75 499 LEU B CA 1
ATOM 9331 C C . LEU B 1 499 ? 2.906 81.312 19.609 1 91.75 499 LEU B C 1
ATOM 9333 O O . LEU B 1 499 ? 3.682 81.75 20.484 1 91.75 499 LEU B O 1
ATOM 9337 N N . TYR B 1 500 ? 1.587 81.375 19.672 1 91 500 TYR B N 1
ATOM 9338 C CA . TYR B 1 500 ? 0.946 81.938 20.859 1 91 500 TYR B CA 1
ATOM 9339 C C . TYR B 1 500 ? 0.313 80.812 21.688 1 91 500 TYR B C 1
ATOM 9341 O O . TYR B 1 500 ? -0.23 79.875 21.141 1 91 500 TYR B O 1
ATOM 9349 N N . TRP B 1 501 ? 0.407 80.938 22.969 1 87.19 501 TRP B N 1
ATOM 9350 C CA . TRP B 1 501 ? -0.488 80.25 23.906 1 87.19 501 TRP B CA 1
ATOM 9351 C C . TRP B 1 501 ? -1.654 81.125 24.297 1 87.19 501 TRP B C 1
ATOM 9353 O O . TRP B 1 501 ? -1.453 82.188 24.859 1 87.19 501 TRP B O 1
ATOM 9363 N N . ILE B 1 502 ? -2.809 80.688 23.984 1 88.56 502 ILE B N 1
ATOM 9364 C CA . ILE B 1 502 ? -3.98 81.562 24.219 1 88.56 502 ILE B CA 1
ATOM 9365 C C . ILE B 1 502 ? -4.828 80.938 25.344 1 88.56 502 ILE B C 1
ATOM 9367 O O . ILE B 1 502 ? -5.379 79.875 25.188 1 88.56 502 ILE B O 1
ATOM 9371 N N . GLU B 1 503 ? -4.871 81.5 26.469 1 82.38 503 GLU B N 1
ATOM 9372 C CA . GLU B 1 503 ? -5.754 81.125 27.562 1 82.38 503 GLU B CA 1
ATOM 9373 C C . GLU B 1 503 ? -7.102 81.812 27.469 1 82.38 503 GLU B C 1
ATOM 9375 O O . GLU B 1 503 ? -7.156 83.062 27.359 1 82.38 503 GLU B O 1
ATOM 9380 N N . VAL B 1 504 ? -8.25 81.125 27.344 1 76.06 504 VAL B N 1
ATOM 9381 C CA . VAL B 1 504 ? -9.508 81.75 27.047 1 76.06 504 VAL B CA 1
ATOM 9382 C C . VAL B 1 504 ? -10.477 81.562 28.203 1 76.06 504 VAL B C 1
ATOM 9384 O O . VAL B 1 504 ? -11.617 82.062 28.156 1 76.06 504 VAL B O 1
ATOM 9387 N N . GLU B 1 505 ? -10.312 80.875 29.266 1 68.5 505 GLU B N 1
ATOM 9388 C CA . GLU B 1 505 ? -11.281 80.625 30.312 1 68.5 505 GLU B CA 1
ATOM 9389 C C . GLU B 1 505 ? -11.703 81.875 31.047 1 68.5 505 GLU B C 1
ATOM 9391 O O . GLU B 1 505 ? -12.891 82.188 31.172 1 68.5 505 GLU B O 1
ATOM 9396 N N . ASP B 1 506 ? -10.844 82.625 31.688 1 69.38 506 ASP B N 1
ATOM 9397 C CA . ASP B 1 506 ? -11.211 83.812 32.375 1 69.38 506 ASP B CA 1
ATOM 9398 C C . ASP B 1 506 ? -10.945 85.062 31.531 1 69.38 506 ASP B C 1
ATOM 9400 O O . ASP B 1 506 ? -11.672 85.312 30.562 1 69.38 506 ASP B O 1
ATOM 9404 N N . THR B 1 507 ? -9.969 85.625 31.641 1 78.12 507 THR B N 1
ATOM 9405 C CA . THR B 1 507 ? -9.492 86.75 30.812 1 78.12 507 THR B CA 1
ATOM 9406 C C . THR B 1 507 ? -8.469 86.25 29.781 1 78.12 507 THR B C 1
ATOM 9408 O O . THR B 1 507 ? -7.43 85.688 30.156 1 78.12 507 THR B O 1
ATOM 9411 N N . PRO B 1 508 ? -8.992 86.438 28.469 1 86.38 508 PRO B N 1
ATOM 9412 C CA . PRO B 1 508 ? -8.07 85.875 27.453 1 86.38 508 PRO B CA 1
ATOM 9413 C C . PRO B 1 508 ? -6.68 86.5 27.547 1 86.38 508 PRO B C 1
ATOM 9415 O O . PRO B 1 508 ? -6.551 87.688 27.812 1 86.38 508 PRO B O 1
ATOM 9418 N N . LYS B 1 509 ? -5.711 85.688 27.516 1 89.75 509 LYS B N 1
ATOM 9419 C CA . LYS B 1 509 ? -4.316 86.125 27.562 1 89.75 509 LYS B CA 1
ATOM 9420 C C . LYS B 1 509 ? -3.49 85.438 26.484 1 89.75 509 LYS B C 1
ATOM 9422 O O . LYS B 1 509 ? -3.607 84.25 26.266 1 89.75 509 LYS B O 1
ATOM 9427 N N . PHE B 1 510 ? -2.77 86.375 25.781 1 91.88 510 PHE B N 1
ATOM 9428 C CA . PHE B 1 510 ? -1.861 85.812 24.75 1 91.88 510 PHE B CA 1
ATOM 9429 C C . PHE B 1 510 ? -0.437 85.75 25.297 1 91.88 510 PHE B C 1
ATOM 9431 O O . PHE B 1 510 ? 0.116 86.75 25.75 1 91.88 510 PHE B O 1
ATOM 9438 N N . THR B 1 511 ? 0.115 84.625 25.25 1 87.38 511 THR B N 1
ATOM 9439 C CA . THR B 1 511 ? 1.514 84.438 25.625 1 87.38 511 THR B CA 1
ATOM 9440 C C . THR B 1 511 ? 2.338 84 24.422 1 87.38 511 THR B C 1
ATOM 9442 O O . THR B 1 511 ? 2.025 82.938 23.812 1 87.38 511 THR B O 1
ATOM 9445 N N . LYS B 1 512 ? 3.316 84.75 24.094 1 87.25 512 LYS B N 1
ATOM 9446 C CA . LYS B 1 512 ? 4.195 84.375 22.984 1 87.25 512 LYS B CA 1
ATOM 9447 C C . LYS B 1 512 ? 5.137 83.25 23.422 1 87.25 512 LYS B C 1
ATOM 9449 O O . LYS B 1 512 ? 5.895 83.375 24.375 1 87.25 512 LYS B O 1
ATOM 9454 N N . LEU B 1 513 ? 5.062 82.25 22.734 1 81.88 513 LEU B N 1
ATOM 9455 C CA . LEU B 1 513 ? 5.891 81.125 23.078 1 81.88 513 LEU B CA 1
ATOM 9456 C C . LEU B 1 513 ? 7.156 81.062 22.234 1 81.88 513 LEU B C 1
ATOM 9458 O O . LEU B 1 513 ? 8.234 80.75 22.719 1 81.88 513 LEU B O 1
ATOM 9462 N N . GLN B 1 514 ? 7.016 81.312 20.984 1 85.25 514 GLN B N 1
ATOM 9463 C CA . GLN B 1 514 ? 8.125 81.188 20.031 1 85.25 514 GLN B CA 1
ATOM 9464 C C . GLN B 1 514 ? 7.926 82.125 18.859 1 85.25 514 GLN B C 1
ATOM 9466 O O . GLN B 1 514 ? 6.793 82.375 18.453 1 85.25 514 GLN B O 1
ATOM 9471 N N . THR B 1 515 ? 9.016 82.625 18.344 1 89.5 515 THR B N 1
ATOM 9472 C CA . THR B 1 515 ? 9.031 83.375 17.109 1 89.5 515 THR B CA 1
ATOM 9473 C C . THR B 1 515 ? 9.953 82.75 16.078 1 89.5 515 THR B C 1
ATOM 9475 O O . THR B 1 515 ? 11.141 82.562 16.359 1 89.5 515 THR B O 1
ATOM 9478 N N . ILE B 1 516 ? 9.422 82.438 15.039 1 91.31 516 ILE B N 1
ATOM 9479 C CA . ILE B 1 516 ? 10.188 81.812 13.969 1 91.31 516 ILE B CA 1
ATOM 9480 C C . ILE B 1 516 ? 10.367 82.812 12.812 1 91.31 516 ILE B C 1
ATOM 9482 O O . ILE B 1 516 ? 9.383 83.312 12.25 1 91.31 516 ILE B O 1
ATOM 9486 N N . GLN B 1 517 ? 11.531 83 12.453 1 92.19 517 GLN B N 1
ATOM 9487 C CA . GLN B 1 517 ? 11.805 83.875 11.32 1 92.19 517 GLN B CA 1
ATOM 9488 C C . GLN B 1 517 ? 11.562 83.125 9.992 1 92.19 517 GLN B C 1
ATOM 9490 O O . GLN B 1 517 ? 11.914 82 9.844 1 92.19 517 GLN B O 1
ATOM 9495 N N . LEU B 1 518 ? 10.945 83.812 9.133 1 91.88 518 LEU B N 1
ATOM 9496 C CA . LEU B 1 518 ? 10.602 83.188 7.84 1 91.88 518 LEU B CA 1
ATOM 9497 C C . LEU B 1 518 ? 11.539 83.688 6.75 1 91.88 518 LEU B C 1
ATOM 9499 O O . LEU B 1 518 ? 11.922 84.875 6.758 1 91.88 518 LEU B O 1
ATOM 9503 N N . ASN B 1 519 ? 11.906 82.812 5.863 1 87.5 519 ASN B N 1
ATOM 9504 C CA . ASN B 1 519 ? 12.688 83.25 4.691 1 87.5 519 ASN B CA 1
ATOM 9505 C C . ASN B 1 519 ? 11.797 83.812 3.607 1 87.5 519 ASN B C 1
ATOM 9507 O O . ASN B 1 519 ? 12.289 84.562 2.734 1 87.5 519 ASN B O 1
ATOM 9511 N N . GLU B 1 520 ? 10.648 83.438 3.488 1 90.75 520 GLU B N 1
ATOM 9512 C CA . GLU B 1 520 ? 9.625 83.938 2.576 1 90.75 520 GLU B CA 1
ATOM 9513 C C . GLU B 1 520 ? 8.344 84.25 3.326 1 90.75 520 GLU B C 1
ATOM 9515 O O . GLU B 1 520 ? 7.984 83.562 4.301 1 90.75 520 GLU B O 1
ATOM 9520 N N . PRO B 1 521 ? 7.695 85.312 2.867 1 90.56 521 PRO B N 1
ATOM 9521 C CA . PRO B 1 521 ? 6.43 85.625 3.533 1 90.56 521 PRO B CA 1
ATOM 9522 C C . PRO B 1 521 ? 5.406 84.5 3.426 1 90.56 521 PRO B C 1
ATOM 9524 O O . PRO B 1 521 ? 5.312 83.812 2.387 1 90.56 521 PRO B O 1
ATOM 9527 N N . MET B 1 522 ? 4.711 84.25 4.43 1 94.25 522 MET B N 1
ATOM 9528 C CA . MET B 1 522 ? 3.652 83.25 4.469 1 94.25 522 MET B CA 1
ATOM 9529 C C . MET B 1 522 ? 2.316 83.875 4.836 1 94.25 522 MET B C 1
ATOM 9531 O O . MET B 1 522 ? 2.01 84.062 6.016 1 94.25 522 MET B O 1
ATOM 9535 N N . LEU B 1 523 ? 1.539 84.062 3.818 1 93.75 523 LEU B N 1
ATOM 9536 C CA . LEU B 1 523 ? 0.292 84.812 3.992 1 93.75 523 LEU B CA 1
ATOM 9537 C C . LEU B 1 523 ? -0.828 83.875 4.453 1 93.75 523 LEU B C 1
ATOM 9539 O O . LEU B 1 523 ? -1.857 84.375 4.949 1 93.75 523 LEU B O 1
ATOM 9543 N N . ALA B 1 524 ? -0.681 82.625 4.273 1 94.25 524 ALA B N 1
ATOM 9544 C CA . ALA B 1 524 ? -1.561 81.562 4.777 1 94.25 524 ALA B CA 1
ATOM 9545 C C . ALA B 1 524 ? -0.753 80.375 5.305 1 94.25 524 ALA B C 1
ATOM 9547 O O . ALA B 1 524 ? 0.268 80 4.727 1 94.25 524 ALA B O 1
ATOM 9548 N N . ILE B 1 525 ? -1.223 79.875 6.434 1 94.94 525 ILE B N 1
ATOM 9549 C CA . ILE B 1 525 ? -0.531 78.688 7.02 1 94.94 525 ILE B CA 1
ATOM 9550 C C . ILE B 1 525 ? -1.549 77.688 7.473 1 94.94 525 ILE B C 1
ATOM 9552 O O . ILE B 1 525 ? -2.664 78 7.875 1 94.94 525 ILE B O 1
ATOM 9556 N N . SER B 1 526 ? -1.24 76.438 7.418 1 93.56 526 SER B N 1
ATOM 9557 C CA . SER B 1 526 ? -2.033 75.25 7.863 1 93.56 526 SER B CA 1
ATOM 9558 C C . SER B 1 526 ? -1.144 74.188 8.398 1 93.56 526 SER B C 1
ATOM 9560 O O . SER B 1 526 ? -0.055 73.938 7.871 1 93.56 526 SER B O 1
ATOM 9562 N N . CYS B 1 527 ? -1.641 73.5 9.406 1 89.75 527 CYS B N 1
ATOM 9563 C CA . CYS B 1 527 ? -0.842 72.5 10.078 1 89.75 527 CYS B CA 1
ATOM 9564 C C . CYS B 1 527 ? -1.356 71.062 9.758 1 89.75 527 CYS B C 1
ATOM 9566 O O . CYS B 1 527 ? -2.533 70.812 9.977 1 89.75 527 CYS B O 1
ATOM 9568 N N . GLY B 1 528 ? -0.524 70.312 9.234 1 83.69 528 GLY B N 1
ATOM 9569 C CA . GLY B 1 528 ? -0.813 68.875 9.062 1 83.69 528 GLY B CA 1
ATOM 9570 C C . GLY B 1 528 ? -0.352 68 10.227 1 83.69 528 GLY B C 1
ATOM 9571 O O . GLY B 1 528 ? -0.182 68.5 11.344 1 83.69 528 GLY B O 1
ATOM 9572 N N . LEU B 1 529 ? -0.245 66.75 9.992 1 77.12 529 LEU B N 1
ATOM 9573 C CA . LEU B 1 529 ? 0.199 65.812 11.023 1 77.12 529 LEU B CA 1
ATOM 9574 C C . LEU B 1 529 ? 1.692 66 11.289 1 77.12 529 LEU B C 1
ATOM 9576 O O . LEU B 1 529 ? 2.121 66 12.445 1 77.12 529 LEU B O 1
ATOM 9580 N N . THR B 1 530 ? 2.445 66 10.195 1 77.25 530 THR B N 1
ATOM 9581 C CA . THR B 1 530 ? 3.895 66.062 10.367 1 77.25 530 THR B CA 1
ATOM 9582 C C . THR B 1 530 ? 4.477 67.25 9.609 1 77.25 530 THR B C 1
ATOM 9584 O O . THR B 1 530 ? 5.656 67.625 9.766 1 77.25 530 THR B O 1
ATOM 9587 N N . THR B 1 531 ? 3.664 67.938 8.82 1 86.12 531 THR B N 1
ATOM 9588 C CA . THR B 1 531 ? 4.164 69 7.977 1 86.12 531 THR B CA 1
ATOM 9589 C C . THR B 1 531 ? 3.256 70.188 8.07 1 86.12 531 THR B C 1
ATOM 9591 O O . THR B 1 531 ? 2.1 70.125 8.492 1 86.12 531 THR B O 1
ATOM 9594 N N . MET B 1 532 ? 3.918 71.375 7.738 1 90.25 532 MET B N 1
ATOM 9595 C CA . MET B 1 532 ? 3.172 72.625 7.602 1 90.25 532 MET B CA 1
ATOM 9596 C C . MET B 1 532 ? 2.977 73 6.129 1 90.25 532 MET B C 1
ATOM 9598 O O . MET B 1 532 ? 3.84 72.688 5.297 1 90.25 532 MET B O 1
ATOM 9602 N N . PHE B 1 533 ? 1.872 73.5 5.844 1 93.94 533 PHE B N 1
ATOM 9603 C CA . PHE B 1 533 ? 1.574 74 4.508 1 93.94 533 PHE B CA 1
ATOM 9604 C C . PHE B 1 533 ? 1.349 75.5 4.523 1 93.94 533 PHE B C 1
ATOM 9606 O O . PHE B 1 533 ? 0.66 76 5.402 1 93.94 533 PHE B O 1
ATOM 9613 N N . SER B 1 534 ? 2.002 76.188 3.664 1 94.5 534 SER B N 1
ATOM 9614 C CA . SER B 1 534 ? 1.896 77.688 3.619 1 94.5 534 SER B CA 1
ATOM 9615 C C . SER B 1 534 ? 1.96 78.188 2.186 1 94.5 534 SER B C 1
ATOM 9617 O O . SER B 1 534 ? 2.27 77.438 1.262 1 94.5 534 SER B O 1
ATOM 9619 N N . ALA B 1 535 ? 1.542 79.438 2.053 1 94.38 535 ALA B N 1
ATOM 9620 C CA . ALA B 1 535 ? 1.585 80.062 0.724 1 94.38 535 ALA B CA 1
ATOM 9621 C C . ALA B 1 535 ? 1.696 81.562 0.816 1 94.38 535 ALA B C 1
ATOM 9623 O O . ALA B 1 535 ? 1.325 82.188 1.831 1 94.38 535 ALA B O 1
ATOM 9624 N N . ASN B 1 536 ? 2.273 82.125 -0.183 1 91.81 536 ASN B N 1
ATOM 9625 C CA . ASN B 1 536 ? 2.178 83.562 -0.451 1 91.81 536 ASN B CA 1
ATOM 9626 C C . ASN B 1 536 ? 1.452 83.812 -1.765 1 91.81 536 ASN B C 1
ATOM 9628 O O . ASN B 1 536 ? 0.638 83 -2.211 1 91.81 536 ASN B O 1
ATOM 9632 N N . ASP B 1 537 ? 1.681 85 -2.355 1 87.19 537 ASP B N 1
ATOM 9633 C CA . ASP B 1 537 ? 0.902 85.375 -3.531 1 87.19 537 ASP B CA 1
ATOM 9634 C C . ASP B 1 537 ? 1.362 84.562 -4.766 1 87.19 537 ASP B C 1
ATOM 9636 O O . ASP B 1 537 ? 0.611 84.438 -5.73 1 87.19 537 ASP B O 1
ATOM 9640 N N . SER B 1 538 ? 2.506 84 -4.625 1 88.75 538 SER B N 1
ATOM 9641 C CA . SER B 1 538 ? 3.047 83.438 -5.859 1 88.75 538 SER B CA 1
ATOM 9642 C C . SER B 1 538 ? 3.49 82 -5.664 1 88.75 538 SER B C 1
ATOM 9644 O O . SER B 1 538 ? 3.633 81.25 -6.637 1 88.75 538 SER B O 1
ATOM 9646 N N . LYS B 1 539 ? 3.729 81.625 -4.438 1 91.62 539 LYS B N 1
ATOM 9647 C CA . LYS B 1 539 ? 4.293 80.312 -4.195 1 91.62 539 LYS B CA 1
ATOM 9648 C C . LYS B 1 539 ? 3.588 79.625 -3.031 1 91.62 539 LYS B C 1
ATOM 9650 O O . LYS B 1 539 ? 3.072 80.25 -2.127 1 91.62 539 LYS B O 1
ATOM 9655 N N . ALA B 1 540 ? 3.514 78.375 -3.119 1 92.5 540 ALA B N 1
ATOM 9656 C CA . ALA B 1 540 ? 3.086 77.5 -2.02 1 92.5 540 ALA B CA 1
ATOM 9657 C C . ALA B 1 540 ? 4.262 76.688 -1.46 1 92.5 540 ALA B C 1
ATOM 9659 O O . ALA B 1 540 ? 5.168 76.312 -2.201 1 92.5 540 ALA B O 1
ATOM 9660 N N . PHE B 1 541 ? 4.215 76.438 -0.126 1 94.38 541 PHE B N 1
ATOM 9661 C CA . PHE B 1 541 ? 5.344 75.812 0.543 1 94.38 541 PHE B CA 1
ATOM 9662 C C . PHE B 1 541 ? 4.871 74.625 1.421 1 94.38 541 PHE B C 1
ATOM 9664 O O . PHE B 1 541 ? 3.895 74.75 2.162 1 94.38 541 PHE B O 1
ATOM 9671 N N . ILE B 1 542 ? 5.488 73.562 1.24 1 92.81 542 ILE B N 1
ATOM 9672 C CA . ILE B 1 542 ? 5.414 72.5 2.254 1 92.81 542 ILE B CA 1
ATOM 9673 C C . ILE B 1 542 ? 6.641 72.625 3.158 1 92.81 542 ILE B C 1
ATOM 9675 O O . ILE B 1 542 ? 7.777 72.5 2.684 1 92.81 542 ILE B O 1
ATOM 9679 N N . CYS B 1 543 ? 6.336 72.812 4.438 1 91.19 543 CYS B N 1
ATOM 9680 C CA . CYS B 1 543 ? 7.41 73 5.395 1 91.19 543 CYS B CA 1
ATOM 9681 C C . CYS B 1 543 ? 7.402 72 6.5 1 91.19 543 CYS B C 1
ATOM 9683 O O . CYS B 1 543 ? 6.398 71.312 6.715 1 91.19 543 CYS B O 1
ATOM 9685 N N . SER B 1 544 ? 8.531 71.875 7.133 1 86.19 544 SER B N 1
ATOM 9686 C CA . SER B 1 544 ? 8.586 71.125 8.383 1 86.19 544 SER B CA 1
ATOM 9687 C C . SER B 1 544 ? 7.812 71.812 9.484 1 86.19 544 SER B C 1
ATOM 9689 O O . SER B 1 544 ? 7.367 72.938 9.312 1 86.19 544 SER B O 1
ATOM 9691 N N . GLN B 1 545 ? 7.652 71.188 10.625 1 77.69 545 GLN B N 1
ATOM 9692 C CA . GLN B 1 545 ? 6.898 71.75 11.742 1 77.69 545 GLN B CA 1
ATOM 9693 C C . GLN B 1 545 ? 7.559 73.062 12.266 1 77.69 545 GLN B C 1
ATOM 9695 O O . GLN B 1 545 ? 6.906 73.875 12.914 1 77.69 545 GLN B O 1
ATOM 9700 N N . ASP B 1 546 ? 8.852 73.25 11.867 1 79.94 546 ASP B N 1
ATOM 9701 C CA . ASP B 1 546 ? 9.555 74.438 12.242 1 79.94 546 ASP B CA 1
ATOM 9702 C C . ASP B 1 546 ? 9.57 75.438 11.086 1 79.94 546 ASP B C 1
ATOM 9704 O O . ASP B 1 546 ? 10.359 76.438 11.086 1 79.94 546 ASP B O 1
ATOM 9708 N N . PHE B 1 547 ? 8.773 75.312 10.086 1 89.75 547 PHE B N 1
ATOM 9709 C CA . PHE B 1 547 ? 8.523 76.188 8.961 1 89.75 547 PHE B CA 1
ATOM 9710 C C . PHE B 1 547 ? 9.766 76.312 8.086 1 89.75 547 PHE B C 1
ATOM 9712 O O . PHE B 1 547 ? 10.031 77.375 7.52 1 89.75 547 PHE B O 1
ATOM 9719 N N . ILE B 1 548 ? 10.516 75.188 8.109 1 89.75 548 ILE B N 1
ATOM 9720 C CA . ILE B 1 548 ? 11.586 75.062 7.125 1 89.75 548 ILE B CA 1
ATOM 9721 C C . ILE B 1 548 ? 11.016 74.562 5.793 1 89.75 548 ILE B C 1
ATOM 9723 O O . ILE B 1 548 ? 10.398 73.5 5.727 1 89.75 548 ILE B O 1
ATOM 9727 N N . ILE B 1 549 ? 11.281 75.375 4.727 1 92.81 549 ILE B N 1
ATOM 9728 C CA . ILE B 1 549 ? 10.711 75.062 3.428 1 92.81 549 ILE B CA 1
ATOM 9729 C C . ILE B 1 549 ? 11.367 73.75 2.867 1 92.81 549 ILE B C 1
ATOM 9731 O O . ILE B 1 549 ? 12.586 73.75 2.676 1 92.81 549 ILE B O 1
ATOM 9735 N N . GLU B 1 550 ? 10.609 72.875 2.623 1 91.88 550 GLU B N 1
ATOM 9736 C CA . GLU B 1 550 ? 11.086 71.625 2.053 1 91.88 550 GLU B CA 1
ATOM 9737 C C . GLU B 1 550 ? 10.75 71.5 0.567 1 91.88 550 GLU B C 1
ATOM 9739 O O . GLU B 1 550 ? 11.547 71 -0.224 1 91.88 550 GLU B O 1
ATOM 9744 N N . HIS B 1 551 ? 9.547 71.812 0.206 1 92.69 551 HIS B N 1
ATOM 9745 C CA . HIS B 1 551 ? 9.094 71.875 -1.18 1 92.69 551 HIS B CA 1
ATOM 9746 C C . HIS B 1 551 ? 8.445 73.188 -1.517 1 92.69 551 HIS B C 1
ATOM 9748 O O . HIS B 1 551 ? 7.789 73.812 -0.671 1 92.69 551 HIS B O 1
ATOM 9754 N N . GLU B 1 552 ? 8.719 73.688 -2.756 1 91.38 552 GLU B N 1
ATOM 9755 C CA . GLU B 1 552 ? 8.125 74.875 -3.258 1 91.38 552 GLU B CA 1
ATOM 9756 C C . GLU B 1 552 ? 7.445 74.688 -4.605 1 91.38 552 GLU B C 1
ATOM 9758 O O . GLU B 1 552 ? 7.961 73.938 -5.453 1 91.38 552 GLU B O 1
ATOM 9763 N N . SER B 1 553 ? 6.285 75.125 -4.699 1 88.44 553 SER B N 1
ATOM 9764 C CA . SER B 1 553 ? 5.559 75 -5.961 1 88.44 553 SER B CA 1
ATOM 9765 C C . SER B 1 553 ? 4.898 76.312 -6.324 1 88.44 553 SER B C 1
ATOM 9767 O O . SER B 1 553 ? 4.543 77.125 -5.441 1 88.44 553 SER B O 1
ATOM 9769 N N . PRO B 1 554 ? 4.754 76.5 -7.648 1 87.12 554 PRO B N 1
ATOM 9770 C CA . PRO B 1 554 ? 4.047 77.75 -8.055 1 87.12 554 PRO B CA 1
ATOM 9771 C C . PRO B 1 554 ? 2.592 77.75 -7.594 1 87.12 554 PRO B C 1
ATOM 9773 O O . PRO B 1 554 ? 1.927 76.75 -7.59 1 87.12 554 PRO B O 1
ATOM 9776 N N . TYR B 1 555 ? 2.189 78.875 -7.113 1 85.25 555 TYR B N 1
ATOM 9777 C CA . TYR B 1 555 ? 0.836 79.125 -6.617 1 85.25 555 TYR B CA 1
ATOM 9778 C C . TYR B 1 555 ? 0.336 80.5 -7.02 1 85.25 555 TYR B C 1
ATOM 9780 O O . TYR B 1 555 ? 1.121 81.438 -7.113 1 85.25 555 TYR B O 1
ATOM 9788 N N . SER B 1 556 ? -0.942 80.562 -7.457 1 80.62 556 SER B N 1
ATOM 9789 C CA . SER B 1 556 ? -1.578 81.812 -7.707 1 80.62 556 SER B CA 1
ATOM 9790 C C . SER B 1 556 ? -2.883 82 -6.93 1 80.62 556 SER B C 1
ATOM 9792 O O . SER B 1 556 ? -3.758 81.125 -7.023 1 80.62 556 SER B O 1
ATOM 9794 N N . SER B 1 557 ? -2.973 83.062 -6.164 1 74.31 557 SER B N 1
ATOM 9795 C CA . SER B 1 557 ? -4.195 83.312 -5.406 1 74.31 557 SER B CA 1
ATOM 9796 C C . SER B 1 557 ? -5.312 83.812 -6.309 1 74.31 557 SER B C 1
ATOM 9798 O O . SER B 1 557 ? -6.457 83.938 -5.875 1 74.31 557 SER B O 1
ATOM 9800 N N . GLY B 1 558 ? -5 84 -7.512 1 68.31 558 GLY B N 1
ATOM 9801 C CA . GLY B 1 558 ? -5.984 84.5 -8.422 1 68.31 558 GLY B CA 1
ATOM 9802 C C . GLY B 1 558 ? -6.551 85.875 -7.957 1 68.31 558 GLY B C 1
ATOM 9803 O O . GLY B 1 558 ? -5.797 86.75 -7.633 1 68.31 558 GLY B O 1
ATOM 9804 N N . ASN B 1 559 ? -7.883 85.938 -7.883 1 69.06 559 ASN B N 1
ATOM 9805 C CA . ASN B 1 559 ? -8.547 87.188 -7.5 1 69.06 559 ASN B CA 1
ATOM 9806 C C . ASN B 1 559 ? -8.781 87.25 -5.992 1 69.06 559 ASN B C 1
ATOM 9808 O O . ASN B 1 559 ? -9.453 88.125 -5.508 1 69.06 559 ASN B O 1
ATOM 9812 N N . ALA B 1 560 ? -8.164 86.312 -5.316 1 77.38 560 ALA B N 1
ATOM 9813 C CA . ALA B 1 560 ? -8.414 86.312 -3.875 1 77.38 560 ALA B CA 1
ATOM 9814 C C . ALA B 1 560 ? -7.453 87.25 -3.141 1 77.38 560 ALA B C 1
ATOM 9816 O O . ALA B 1 560 ? -6.312 87.438 -3.57 1 77.38 560 ALA B O 1
ATOM 9817 N N . ASN B 1 561 ? -7.926 87.75 -2.061 1 77.69 561 ASN B N 1
ATOM 9818 C CA . ASN B 1 561 ? -7.125 88.688 -1.244 1 77.69 561 ASN B CA 1
ATOM 9819 C C . ASN B 1 561 ? -6.059 87.938 -0.453 1 77.69 561 ASN B C 1
ATOM 9821 O O . ASN B 1 561 ? -5.074 88.5 -0.008 1 77.69 561 ASN B O 1
ATOM 9825 N N . VAL B 1 562 ? -6.367 86.688 -0.288 1 86.44 562 VAL B N 1
ATOM 9826 C CA . VAL B 1 562 ? -5.434 85.875 0.482 1 86.44 562 VAL B CA 1
ATOM 9827 C C . VAL B 1 562 ? -5.363 84.5 -0.114 1 86.44 562 VAL B C 1
ATOM 9829 O O . VAL B 1 562 ? -6.328 84 -0.726 1 86.44 562 VAL B O 1
ATOM 9832 N N . PRO B 1 563 ? -4.188 83.875 0.034 1 90.94 563 PRO B N 1
ATOM 9833 C CA . PRO B 1 563 ? -4.133 82.5 -0.404 1 90.94 563 PRO B CA 1
ATOM 9834 C C . PRO B 1 563 ? -5.008 81.562 0.445 1 90.94 563 PRO B C 1
ATOM 9836 O O . PRO B 1 563 ? -5.105 81.75 1.661 1 90.94 563 PRO B O 1
ATOM 9839 N N . HIS B 1 564 ? -5.648 80.625 -0.23 1 90.75 564 HIS B N 1
ATOM 9840 C CA . HIS B 1 564 ? -6.469 79.625 0.463 1 90.75 564 HIS B CA 1
ATOM 9841 C C . HIS B 1 564 ? -5.848 78.188 0.375 1 90.75 564 HIS B C 1
ATOM 9843 O O . HIS B 1 564 ? -5.602 77.688 -0.721 1 90.75 564 HIS B O 1
ATOM 9849 N N . LEU B 1 565 ? -5.578 77.625 1.573 1 93.38 565 LEU B N 1
ATOM 9850 C CA . LEU B 1 565 ? -4.996 76.312 1.658 1 93.38 565 LEU B CA 1
ATOM 9851 C C . LEU B 1 565 ? -5.445 75.625 2.932 1 93.38 565 LEU B C 1
ATOM 9853 O O . LEU B 1 565 ? -5.934 76.25 3.865 1 93.38 565 LEU B O 1
ATOM 9857 N N . ALA B 1 566 ? -5.355 74.312 2.996 1 94.06 566 ALA B N 1
ATOM 9858 C CA . ALA B 1 566 ? -5.723 73.5 4.172 1 94.06 566 ALA B CA 1
ATOM 9859 C C . ALA B 1 566 ? -4.918 72.25 4.25 1 94.06 566 ALA B C 1
ATOM 9861 O O . ALA B 1 566 ? -4.465 71.688 3.225 1 94.06 566 ALA B O 1
ATOM 9862 N N . SER B 1 567 ? -4.734 71.75 5.453 1 93.38 567 SER B N 1
ATOM 9863 C CA . SER B 1 567 ? -4.062 70.5 5.715 1 93.38 567 SER B CA 1
ATOM 9864 C C . SER B 1 567 ? -4.957 69.562 6.512 1 93.38 567 SER B C 1
ATOM 9866 O O . SER B 1 567 ? -5.742 70 7.352 1 93.38 567 SER B O 1
ATOM 9868 N N . SER B 1 568 ? -4.832 68.25 6.188 1 90.44 568 SER B N 1
ATOM 9869 C CA . SER B 1 568 ? -5.59 67.25 6.895 1 90.44 568 SER B CA 1
ATOM 9870 C C . SER B 1 568 ? -4.988 66.938 8.266 1 90.44 568 SER B C 1
ATOM 9872 O O . SER B 1 568 ? -3.766 66.875 8.406 1 90.44 568 SER B O 1
ATOM 9874 N N . SER B 1 569 ? -5.859 66.812 9.242 1 80.75 569 SER B N 1
ATOM 9875 C CA . SER B 1 569 ? -5.402 66.438 10.586 1 80.75 569 SER B CA 1
ATOM 9876 C C . SER B 1 569 ? -5.266 64.938 10.75 1 80.75 569 SER B C 1
ATOM 9878 O O . SER B 1 569 ? -4.773 64.5 11.781 1 80.75 569 SER B O 1
ATOM 9880 N N . LYS B 1 570 ? -5.699 64.25 9.867 1 81.12 570 LYS B N 1
ATOM 9881 C CA . LYS B 1 570 ? -5.676 62.812 9.898 1 81.12 570 LYS B CA 1
ATOM 9882 C C . LYS B 1 570 ? -4.52 62.25 9.062 1 81.12 570 LYS B C 1
ATOM 9884 O O . LYS B 1 570 ? -3.85 61.312 9.469 1 81.12 570 LYS B O 1
ATOM 9889 N N . SER B 1 571 ? -4.477 62.938 7.934 1 82.06 571 SER B N 1
ATOM 9890 C CA . SER B 1 571 ? -3.482 62.531 6.953 1 82.06 571 SER B CA 1
ATOM 9891 C C . SER B 1 571 ? -2.535 63.656 6.594 1 82.06 571 SER B C 1
ATOM 9893 O O . SER B 1 571 ? -2.76 64.812 6.98 1 82.06 571 SER B O 1
ATOM 9895 N N . ASP B 1 572 ? -1.351 63.438 6.148 1 80.75 572 ASP B N 1
ATOM 9896 C CA . ASP B 1 572 ? -0.441 64.5 5.703 1 80.75 572 ASP B CA 1
ATOM 9897 C C . ASP B 1 572 ? -0.769 64.938 4.281 1 80.75 572 ASP B C 1
ATOM 9899 O O . ASP B 1 572 ? 0.12 65 3.432 1 80.75 572 ASP B O 1
ATOM 9903 N N . TYR B 1 573 ? -2.117 65.25 4.043 1 91.31 573 TYR B N 1
ATOM 9904 C CA . TYR B 1 573 ? -2.57 65.812 2.764 1 91.31 573 TYR B CA 1
ATOM 9905 C C . TYR B 1 573 ? -2.721 67.312 2.836 1 91.31 573 TYR B C 1
ATOM 9907 O O . TYR B 1 573 ? -3.084 67.875 3.881 1 91.31 573 TYR B O 1
ATOM 9915 N N . HIS B 1 574 ? -2.434 67.938 1.779 1 93.69 574 HIS B N 1
ATOM 9916 C CA . HIS B 1 574 ? -2.557 69.438 1.631 1 93.69 574 HIS B CA 1
ATOM 9917 C C . HIS B 1 574 ? -3.369 69.75 0.392 1 93.69 574 HIS B C 1
ATOM 9919 O O . HIS B 1 574 ? -3.246 69.125 -0.647 1 93.69 574 HIS B O 1
ATOM 9925 N N . CYS B 1 575 ? -4.215 70.688 0.54 1 92.69 575 CYS B N 1
ATOM 9926 C CA . CYS B 1 575 ? -5 71 -0.634 1 92.69 575 CYS B CA 1
ATOM 9927 C C . CYS B 1 575 ? -4.941 72.5 -0.889 1 92.69 575 CYS B C 1
ATOM 9929 O O . CYS B 1 575 ? -4.773 73.312 0.045 1 92.69 575 CYS B O 1
ATOM 9931 N N . PHE B 1 576 ? -5.031 73 -2.154 1 89.75 576 PHE B N 1
ATOM 9932 C CA . PHE B 1 576 ? -5.141 74.375 -2.598 1 89.75 576 PHE B CA 1
ATOM 9933 C C . PHE B 1 576 ? -5.902 74.438 -3.912 1 89.75 576 PHE B C 1
ATOM 9935 O O . PHE B 1 576 ? -6.297 73.438 -4.48 1 89.75 576 PHE B O 1
ATOM 9942 N N . THR B 1 577 ? -6.16 75.688 -4.262 1 86 577 THR B N 1
ATOM 9943 C CA . THR B 1 577 ? -6.898 75.938 -5.5 1 86 577 THR B CA 1
ATOM 9944 C C . THR B 1 577 ? -5.949 76.25 -6.648 1 86 577 THR B C 1
ATOM 9946 O O . THR B 1 577 ? -5 77 -6.48 1 86 577 THR B O 1
ATOM 9949 N N . SER B 1 578 ? -6.168 75.5 -7.73 1 81.44 578 SER B N 1
ATOM 9950 C CA . SER B 1 578 ? -5.441 75.812 -8.969 1 81.44 578 SER B CA 1
ATOM 9951 C C . SER B 1 578 ? -6.367 75.75 -10.172 1 81.44 578 SER B C 1
ATOM 9953 O O . SER B 1 578 ? -6.969 74.75 -10.469 1 81.44 578 SER B O 1
ATOM 9955 N N . ASP B 1 579 ? -6.469 76.812 -10.883 1 78.25 579 ASP B N 1
ATOM 9956 C CA . ASP B 1 579 ? -7.254 76.938 -12.109 1 78.25 579 ASP B CA 1
ATOM 9957 C C . ASP B 1 579 ? -8.703 76.562 -11.875 1 78.25 579 ASP B C 1
ATOM 9959 O O . ASP B 1 579 ? -9.242 75.688 -12.602 1 78.25 579 ASP B O 1
ATOM 9963 N N . GLY B 1 580 ? -9.211 76.938 -10.766 1 80.62 580 GLY B N 1
ATOM 9964 C CA . GLY B 1 580 ? -10.609 76.625 -10.477 1 80.62 580 GLY B CA 1
ATOM 9965 C C . GLY B 1 580 ? -10.859 75.25 -9.961 1 80.62 580 GLY B C 1
ATOM 9966 O O . GLY B 1 580 ? -12.008 74.812 -9.805 1 80.62 580 GLY B O 1
ATOM 9967 N N . ARG B 1 581 ? -9.836 74.438 -9.773 1 87.38 581 ARG B N 1
ATOM 9968 C CA . ARG B 1 581 ? -9.938 73.125 -9.242 1 87.38 581 ARG B CA 1
ATOM 9969 C C . ARG B 1 581 ? -9.281 73 -7.867 1 87.38 581 ARG B C 1
ATOM 9971 O O . ARG B 1 581 ? -8.406 73.812 -7.531 1 87.38 581 ARG B O 1
ATOM 9978 N N . VAL B 1 582 ? -9.805 72.125 -7.07 1 90.81 582 VAL B N 1
ATOM 9979 C CA . VAL B 1 582 ? -9.133 71.812 -5.816 1 90.81 582 VAL B CA 1
ATOM 9980 C C . VAL B 1 582 ? -8.133 70.688 -6.047 1 90.81 582 VAL B C 1
ATOM 9982 O O . VAL B 1 582 ? -8.492 69.625 -6.551 1 90.81 582 VAL B O 1
ATOM 9985 N N . VAL B 1 583 ? -6.891 70.938 -5.75 1 91.69 583 VAL B N 1
ATOM 9986 C CA . VAL B 1 583 ? -5.824 69.938 -5.926 1 91.69 583 VAL B CA 1
ATOM 9987 C C . VAL B 1 583 ? -5.293 69.5 -4.562 1 91.69 583 VAL B C 1
ATOM 9989 O O . VAL B 1 583 ? -5.035 70.375 -3.693 1 91.69 583 VAL B O 1
ATOM 9992 N N . VAL B 1 584 ? -5.199 68.188 -4.383 1 93.94 584 VAL B N 1
ATOM 9993 C CA . VAL B 1 584 ? -4.707 67.625 -3.127 1 93.94 584 VAL B CA 1
ATOM 9994 C C . VAL B 1 584 ? -3.371 66.938 -3.363 1 93.94 584 VAL B C 1
ATOM 9996 O O . VAL B 1 584 ? -3.238 66.125 -4.297 1 93.94 584 VAL B O 1
ATOM 9999 N N . PHE B 1 585 ? -2.379 67.25 -2.543 1 92.44 585 PHE B N 1
ATOM 10000 C CA . PHE B 1 585 ? -1.062 66.625 -2.619 1 92.44 585 PHE B CA 1
ATOM 10001 C C . PHE B 1 585 ? -0.65 66.062 -1.265 1 92.44 585 PHE B C 1
ATOM 10003 O O . PHE B 1 585 ? -1.209 66.438 -0.233 1 92.44 585 PHE B O 1
ATOM 10010 N N . ASP B 1 586 ? 0.245 65.125 -1.296 1 90.38 586 ASP B N 1
ATOM 10011 C CA . ASP B 1 586 ? 0.768 64.562 -0.053 1 90.38 586 ASP B CA 1
ATOM 10012 C C . ASP B 1 586 ? 2.018 65.312 0.403 1 90.38 586 ASP B C 1
ATOM 10014 O O . ASP B 1 586 ? 2.393 66.312 -0.192 1 90.38 586 ASP B O 1
ATOM 10018 N N . ARG B 1 587 ? 2.568 64.938 1.495 1 85.62 587 ARG B N 1
ATOM 10019 C CA . ARG B 1 587 ? 3.688 65.562 2.145 1 85.62 587 ARG B CA 1
ATOM 10020 C C . ARG B 1 587 ? 4.879 65.688 1.201 1 85.62 587 ARG B C 1
ATOM 10022 O O . ARG B 1 587 ? 5.75 66.562 1.395 1 85.62 587 ARG B O 1
ATOM 10029 N N . ASN B 1 588 ? 4.945 64.812 0.174 1 85.25 588 ASN B N 1
ATOM 10030 C CA . ASN B 1 588 ? 6.043 64.875 -0.788 1 85.25 588 ASN B CA 1
ATOM 10031 C C . ASN B 1 588 ? 5.645 65.562 -2.078 1 85.25 588 ASN B C 1
ATOM 10033 O O . ASN B 1 588 ? 6.285 65.375 -3.115 1 85.25 588 ASN B O 1
ATOM 10037 N N . GLU B 1 589 ? 4.539 66.188 -2.143 1 85.38 589 GLU B N 1
ATOM 10038 C CA . GLU B 1 589 ? 4.02 67 -3.262 1 85.38 589 GLU B CA 1
ATOM 10039 C C . GLU B 1 589 ? 3.527 66.062 -4.387 1 85.38 589 GLU B C 1
ATOM 10041 O O . GLU B 1 589 ? 3.549 66.5 -5.555 1 85.38 589 GLU B O 1
ATOM 10046 N N . ARG B 1 590 ? 3.266 64.938 -4.113 1 84.19 590 ARG B N 1
ATOM 10047 C CA . ARG B 1 590 ? 2.658 64.062 -5.117 1 84.19 590 ARG B CA 1
ATOM 10048 C C . ARG B 1 590 ? 1.147 64.25 -5.172 1 84.19 590 ARG B C 1
ATOM 10050 O O . ARG B 1 590 ? 0.49 64.312 -4.129 1 84.19 590 ARG B O 1
ATOM 10057 N N . ASN B 1 591 ? 0.703 64.25 -6.301 1 89.5 591 ASN B N 1
ATOM 10058 C CA . ASN B 1 591 ? -0.732 64.438 -6.504 1 89.5 591 ASN B CA 1
ATOM 10059 C C . ASN B 1 591 ? -1.521 63.219 -5.949 1 89.5 591 ASN B C 1
ATOM 10061 O O . ASN B 1 591 ? -1.255 62.094 -6.301 1 89.5 591 ASN B O 1
ATOM 10065 N N . VAL B 1 592 ? -2.412 63.594 -5.043 1 92.94 592 VAL B N 1
ATOM 10066 C CA . VAL B 1 592 ? -3.299 62.562 -4.508 1 92.94 592 VAL B CA 1
ATOM 10067 C C . VAL B 1 592 ? -4.57 62.469 -5.352 1 92.94 592 VAL B C 1
ATOM 10069 O O . VAL B 1 592 ? -4.914 61.406 -5.867 1 92.94 592 VAL B O 1
ATOM 10072 N N . PHE B 1 593 ? -5.289 63.656 -5.512 1 91.81 593 PHE B N 1
ATOM 10073 C CA . PHE B 1 593 ? -6.406 63.75 -6.441 1 91.81 593 PHE B CA 1
ATOM 10074 C C . PHE B 1 593 ? -6.699 65.25 -6.746 1 91.81 593 PHE B C 1
ATOM 10076 O O . PHE B 1 593 ? -6.16 66.125 -6.094 1 91.81 593 PHE B O 1
ATOM 10083 N N . GLN B 1 594 ? -7.465 65.438 -7.777 1 90.69 594 GLN B N 1
ATOM 10084 C CA . GLN B 1 594 ? -7.965 66.75 -8.141 1 90.69 594 GLN B CA 1
ATOM 10085 C C . GLN B 1 594 ? -9.453 66.75 -8.461 1 90.69 594 GLN B C 1
ATOM 10087 O O . GLN B 1 594 ? -9.969 65.688 -8.922 1 90.69 594 GLN B O 1
ATOM 10092 N N . SER B 1 595 ? -10.078 67.75 -8.078 1 89.06 595 SER B N 1
ATOM 10093 C CA . SER B 1 595 ? -11.508 67.875 -8.375 1 89.06 595 SER B CA 1
ATOM 10094 C C . SER B 1 595 ? -11.742 68.438 -9.789 1 89.06 595 SER B C 1
ATOM 10096 O O . SER B 1 595 ? -10.797 68.812 -10.461 1 89.06 595 SER B O 1
ATOM 10098 N N . ASP B 1 596 ? -12.992 68.25 -10.219 1 82.94 596 ASP B N 1
ATOM 10099 C CA . ASP B 1 596 ? -13.367 68.875 -11.477 1 82.94 596 ASP B CA 1
ATOM 10100 C C . ASP B 1 596 ? -13.359 70.438 -11.352 1 82.94 596 ASP B C 1
ATOM 10102 O O . ASP B 1 596 ? -13.5 70.938 -10.258 1 82.94 596 ASP B O 1
ATOM 10106 N N . LYS B 1 597 ? -13.18 71 -12.492 1 82.81 597 LYS B N 1
ATOM 10107 C CA . LYS B 1 597 ? -13.188 72.5 -12.516 1 82.81 597 LYS B CA 1
ATOM 10108 C C . LYS B 1 597 ? -14.562 73.062 -12.156 1 82.81 597 LYS B C 1
ATOM 10110 O O . LYS B 1 597 ? -15.578 72.562 -12.703 1 82.81 597 LYS B O 1
ATOM 10115 N N . PHE B 1 598 ? -14.516 73.875 -11.156 1 82.38 598 PHE B N 1
ATOM 10116 C CA . PHE B 1 598 ? -15.758 74.5 -10.734 1 82.38 598 PHE B CA 1
ATOM 10117 C C . PHE B 1 598 ? -16.062 75.688 -11.617 1 82.38 598 PHE B C 1
ATOM 10119 O O . PHE B 1 598 ? -15.156 76.438 -12.062 1 82.38 598 PHE B O 1
ATOM 10126 N N . GLN B 1 599 ? -17.266 75.938 -11.891 1 77 599 GLN B N 1
ATOM 10127 C CA . GLN B 1 599 ? -17.672 77.125 -12.648 1 77 599 GLN B CA 1
ATOM 10128 C C . GLN B 1 599 ? -17.547 78.438 -11.805 1 77 599 GLN B C 1
ATOM 10130 O O . GLN B 1 599 ? -17.422 79.5 -12.344 1 77 599 GLN B O 1
ATOM 10135 N N . GLU B 1 600 ? -17.547 78.188 -10.547 1 78.94 600 GLU B N 1
ATOM 10136 C CA . GLU B 1 600 ? -17.469 79.312 -9.617 1 78.94 600 GLU B CA 1
ATOM 10137 C C . GLU B 1 600 ? -16.078 79.438 -9.031 1 78.94 600 GLU B C 1
ATOM 10139 O O . GLU B 1 600 ? -15.273 78.5 -9.078 1 78.94 600 GLU B O 1
ATOM 10144 N N . GLU B 1 601 ? -15.828 80.688 -8.539 1 81.69 601 GLU B N 1
ATOM 10145 C CA . GLU B 1 601 ? -14.539 81 -7.922 1 81.69 601 GLU B CA 1
ATOM 10146 C C . GLU B 1 601 ? -14.398 80.25 -6.586 1 81.69 601 GLU B C 1
ATOM 10148 O O . GLU B 1 601 ? -15.266 80.375 -5.719 1 81.69 601 GLU B O 1
ATOM 10153 N N . VAL B 1 602 ? -13.344 79.562 -6.52 1 86.44 602 VAL B N 1
ATOM 10154 C CA . VAL B 1 602 ? -13.062 78.812 -5.305 1 86.44 602 VAL B CA 1
ATOM 10155 C C . VAL B 1 602 ? -12.297 79.688 -4.316 1 86.44 602 VAL B C 1
ATOM 10157 O O . VAL B 1 602 ? -11.359 80.375 -4.691 1 86.44 602 VAL B O 1
ATOM 10160 N N . ARG B 1 603 ? -12.727 79.625 -3.105 1 88.94 603 ARG B N 1
ATOM 10161 C CA . ARG B 1 603 ? -12.094 80.438 -2.055 1 88.94 603 ARG B CA 1
ATOM 10162 C C . ARG B 1 603 ? -11.625 79.5 -0.906 1 88.94 603 ARG B C 1
ATOM 10164 O O . ARG B 1 603 ? -10.859 78.562 -1.117 1 88.94 603 ARG B O 1
ATOM 10171 N N . GLY B 1 604 ? -12.102 79.75 0.276 1 91.44 604 GLY B N 1
ATOM 10172 C CA . GLY B 1 604 ? -11.664 79.062 1.448 1 91.44 604 GLY B CA 1
ATOM 10173 C C . GLY B 1 604 ? -11.992 77.562 1.378 1 91.44 604 GLY B C 1
ATOM 10174 O O . GLY B 1 604 ? -12.992 77.188 0.78 1 91.44 604 GLY B O 1
ATOM 10175 N N . MET B 1 605 ? -11.125 76.812 2.004 1 93.56 605 MET B N 1
ATOM 10176 C CA . MET B 1 605 ? -11.328 75.312 2.047 1 93.56 605 MET B CA 1
ATOM 10177 C C . MET B 1 605 ? -10.766 74.75 3.334 1 93.56 605 MET B C 1
ATOM 10179 O O . MET B 1 605 ? -9.922 75.375 3.986 1 93.56 605 MET B O 1
ATOM 10183 N N . THR B 1 606 ? -11.242 73.562 3.746 1 94.88 606 THR B N 1
ATOM 10184 C CA . THR B 1 606 ? -10.727 72.812 4.895 1 94.88 606 THR B CA 1
ATOM 10185 C C . THR B 1 606 ? -11.07 71.312 4.781 1 94.88 606 THR B C 1
ATOM 10187 O O . THR B 1 606 ? -11.992 70.938 4.059 1 94.88 606 THR B O 1
ATOM 10190 N N . PHE B 1 607 ? -10.258 70.625 5.379 1 93.88 607 PHE B N 1
ATOM 10191 C CA . PHE B 1 607 ? -10.523 69.188 5.426 1 93.88 607 PHE B CA 1
ATOM 10192 C C . PHE B 1 607 ? -11.516 68.812 6.535 1 93.88 607 PHE B C 1
ATOM 10194 O O . PHE B 1 607 ? -11.492 69.438 7.605 1 93.88 607 PHE B O 1
ATOM 10201 N N . ASP B 1 608 ? -12.391 67.875 6.242 1 92.25 608 ASP B N 1
ATOM 10202 C CA . ASP B 1 608 ? -13.133 67.312 7.363 1 92.25 608 ASP B CA 1
ATOM 10203 C C . ASP B 1 608 ? -12.359 66.125 8.016 1 92.25 608 ASP B C 1
ATOM 10205 O O . ASP B 1 608 ? -11.172 65.938 7.75 1 92.25 608 ASP B O 1
ATOM 10209 N N . LEU B 1 609 ? -12.961 65.438 8.906 1 89.56 609 LEU B N 1
ATOM 10210 C CA . LEU B 1 609 ? -12.273 64.438 9.703 1 89.56 609 LEU B CA 1
ATOM 10211 C C . LEU B 1 609 ? -11.961 63.219 8.859 1 89.56 609 LEU B C 1
ATOM 10213 O O . LEU B 1 609 ? -11.141 62.375 9.25 1 89.56 609 LEU B O 1
ATOM 10217 N N . ASN B 1 610 ? -12.609 63.062 7.68 1 89.44 610 ASN B N 1
ATOM 10218 C CA . ASN B 1 610 ? -12.422 61.906 6.809 1 89.44 610 ASN B CA 1
ATOM 10219 C C . ASN B 1 610 ? -11.711 62.312 5.516 1 89.44 610 ASN B C 1
ATOM 10221 O O . ASN B 1 610 ? -11.875 61.625 4.492 1 89.44 610 ASN B O 1
ATOM 10225 N N . ASP B 1 611 ? -11.086 63.375 5.504 1 91.44 611 ASP B N 1
ATOM 10226 C CA . ASP B 1 611 ? -10.266 63.906 4.41 1 91.44 611 ASP B CA 1
ATOM 10227 C C . ASP B 1 611 ? -11.133 64.312 3.234 1 91.44 611 ASP B C 1
ATOM 10229 O O . ASP B 1 611 ? -10.656 64.438 2.102 1 91.44 611 ASP B O 1
ATOM 10233 N N . ASN B 1 612 ? -12.367 64.438 3.467 1 93.94 612 ASN B N 1
ATOM 10234 C CA . ASN B 1 612 ? -13.172 65.25 2.52 1 93.94 612 ASN B CA 1
ATOM 10235 C C . ASN B 1 612 ? -12.875 66.688 2.623 1 93.94 612 ASN B C 1
ATOM 10237 O O . ASN B 1 612 ? -12.289 67.188 3.607 1 93.94 612 ASN B O 1
ATOM 10241 N N . ILE B 1 613 ? -13.32 67.438 1.602 1 94.88 613 ILE B N 1
ATOM 10242 C CA . ILE B 1 613 ? -12.914 68.875 1.586 1 94.88 613 ILE B CA 1
ATOM 10243 C C . ILE B 1 613 ? -14.148 69.75 1.5 1 94.88 613 ILE B C 1
ATOM 10245 O O . ILE B 1 613 ? -14.992 69.562 0.617 1 94.88 613 ILE B O 1
ATOM 10249 N N . PHE B 1 614 ? -14.258 70.625 2.439 1 95 614 PHE B N 1
ATOM 10250 C CA . PHE B 1 614 ? -15.219 71.75 2.338 1 95 614 PHE B CA 1
ATOM 10251 C C . PHE B 1 614 ? -14.648 72.875 1.513 1 95 614 PHE B C 1
ATOM 10253 O O . PHE B 1 614 ? -13.492 73.312 1.699 1 95 614 PHE B O 1
ATOM 10260 N N . VAL B 1 615 ? -15.445 73.438 0.617 1 94.06 615 VAL B N 1
ATOM 10261 C CA . VAL B 1 615 ? -14.969 74.5 -0.258 1 94.06 615 VAL B CA 1
ATOM 10262 C C . VAL B 1 615 ? -16.016 75.625 -0.314 1 94.06 615 VAL B C 1
ATOM 10264 O O . VAL B 1 615 ? -17.188 75.375 -0.562 1 94.06 615 VAL B O 1
ATOM 10267 N N . CYS B 1 616 ? -15.492 76.812 -0.063 1 93.19 616 CYS B N 1
ATOM 10268 C CA . CYS B 1 616 ? -16.328 78 -0.267 1 93.19 616 CYS B CA 1
ATOM 10269 C C . CYS B 1 616 ? -16.25 78.438 -1.711 1 93.19 616 CYS B C 1
ATOM 10271 O O . CYS B 1 616 ? -15.172 78.438 -2.32 1 93.19 616 CYS B O 1
ATOM 10273 N N . ASN B 1 617 ? -17.375 78.875 -2.354 1 85.62 617 ASN B N 1
ATOM 10274 C CA . ASN B 1 617 ? -17.391 79.312 -3.758 1 85.62 617 ASN B CA 1
ATOM 10275 C C . ASN B 1 617 ? -18.109 80.625 -3.955 1 85.62 617 ASN B C 1
ATOM 10277 O O . ASN B 1 617 ? -18.781 80.812 -4.969 1 85.62 617 ASN B O 1
ATOM 10281 N N . LYS B 1 618 ? -18.094 81.5 -3.012 1 82.94 618 LYS B N 1
ATOM 10282 C CA . LYS B 1 618 ? -18.703 82.812 -3.064 1 82.94 618 LYS B CA 1
ATOM 10283 C C . LYS B 1 618 ? -20.203 82.75 -3.352 1 82.94 618 LYS B C 1
ATOM 10285 O O . LYS B 1 618 ? -20.719 83.5 -4.148 1 82.94 618 LYS B O 1
ATOM 10290 N N . LYS B 1 619 ? -20.766 81.812 -2.852 1 83.75 619 LYS B N 1
ATOM 10291 C CA . LYS B 1 619 ? -22.219 81.625 -2.861 1 83.75 619 LYS B CA 1
ATOM 10292 C C . LYS B 1 619 ? -22.75 81.375 -1.454 1 83.75 619 LYS B C 1
ATOM 10294 O O . LYS B 1 619 ? -21.984 81.312 -0.491 1 83.75 619 LYS B O 1
ATOM 10299 N N . ASN B 1 620 ? -24.078 81.312 -1.42 1 82 620 ASN B N 1
ATOM 10300 C CA . ASN B 1 620 ? -24.719 81.125 -0.124 1 82 620 ASN B CA 1
ATOM 10301 C C . ASN B 1 620 ? -24.688 79.688 0.298 1 82 620 ASN B C 1
ATOM 10303 O O . ASN B 1 620 ? -25.562 79.188 1.014 1 82 620 ASN B O 1
ATOM 10307 N N . LYS B 1 621 ? -23.719 78.938 -0.279 1 87.94 621 LYS B N 1
ATOM 10308 C CA . LYS B 1 621 ? -23.562 77.5 0.023 1 87.94 621 LYS B CA 1
ATOM 10309 C C . LYS B 1 621 ? -22.078 77.125 0.043 1 87.94 621 LYS B C 1
ATOM 10311 O O . LYS B 1 621 ? -21.219 77.938 -0.357 1 87.94 621 LYS B O 1
ATOM 10316 N N . ILE B 1 622 ? -21.828 76 0.635 1 92.12 622 ILE B N 1
ATOM 10317 C CA . ILE B 1 622 ? -20.5 75.438 0.612 1 92.12 622 ILE B CA 1
ATOM 10318 C C . ILE B 1 622 ? -20.547 74.062 -0.099 1 92.12 622 ILE B C 1
ATOM 10320 O O . ILE B 1 622 ? -21.578 73.375 -0.069 1 92.12 622 ILE B O 1
ATOM 10324 N N . LYS B 1 623 ? -19.484 73.75 -0.822 1 93.38 623 LYS B N 1
ATOM 10325 C CA . LYS B 1 623 ? -19.375 72.5 -1.473 1 93.38 623 LYS B CA 1
ATOM 10326 C C . LYS B 1 623 ? -18.5 71.5 -0.655 1 93.38 623 LYS B C 1
ATOM 10328 O O . LYS B 1 623 ? -17.531 71.938 -0.019 1 93.38 623 LYS B O 1
ATOM 10333 N N . GLN B 1 624 ? -18.891 70.312 -0.621 1 94.44 624 GLN B N 1
ATOM 10334 C CA . GLN B 1 624 ? -18.047 69.312 -0.014 1 94.44 624 GLN B CA 1
ATOM 10335 C C . GLN B 1 624 ? -17.656 68.25 -1.039 1 94.44 624 GLN B C 1
ATOM 10337 O O . GLN B 1 624 ? -18.516 67.688 -1.718 1 94.44 624 GLN B O 1
ATOM 10342 N N . ILE B 1 625 ? -16.375 68.062 -1.141 1 94.38 625 ILE B N 1
ATOM 10343 C CA . ILE B 1 625 ? -15.797 67.125 -2.098 1 94.38 625 ILE B CA 1
ATOM 10344 C C . ILE B 1 625 ? -15.359 65.812 -1.374 1 94.38 625 ILE B C 1
ATOM 10346 O O . ILE B 1 625 ? -14.602 65.875 -0.398 1 94.38 625 ILE B O 1
ATOM 10350 N N . ARG B 1 626 ? -15.812 64.75 -1.836 1 93.56 626 ARG B N 1
ATOM 10351 C CA . ARG B 1 626 ? -15.383 63.5 -1.265 1 93.56 626 ARG B CA 1
ATOM 10352 C C . ARG B 1 626 ? -13.914 63.219 -1.554 1 93.56 626 ARG B C 1
ATOM 10354 O O . ARG B 1 626 ? -13.414 63.562 -2.633 1 93.56 626 ARG B O 1
ATOM 10361 N N . PHE B 1 627 ? -13.312 62.625 -0.511 1 92.38 627 PHE B N 1
ATOM 10362 C CA . PHE B 1 627 ? -11.945 62.156 -0.769 1 92.38 627 PHE B CA 1
ATOM 10363 C C . PHE B 1 627 ? -11.883 61.344 -2.047 1 92.38 627 PHE B C 1
ATOM 10365 O O . PHE B 1 627 ? -12.719 60.469 -2.27 1 92.38 627 PHE B O 1
ATOM 10372 N N . GLY B 1 628 ? -10.984 61.656 -2.869 1 88.19 628 GLY B N 1
ATOM 10373 C CA . GLY B 1 628 ? -10.898 61.031 -4.184 1 88.19 628 GLY B CA 1
ATOM 10374 C C . GLY B 1 628 ? -11.414 61.938 -5.297 1 88.19 628 GLY B C 1
ATOM 10375 O O . GLY B 1 628 ? -11.109 61.719 -6.473 1 88.19 628 GLY B O 1
ATOM 10376 N N . GLY B 1 629 ? -12.242 62.906 -5.055 1 85.06 629 GLY B N 1
ATOM 10377 C CA . GLY B 1 629 ? -12.633 63.969 -5.973 1 85.06 629 GLY B CA 1
ATOM 10378 C C . GLY B 1 629 ? -13.875 63.625 -6.773 1 85.06 629 GLY B C 1
ATOM 10379 O O . GLY B 1 629 ? -14.352 64.438 -7.559 1 85.06 629 GLY B O 1
ATOM 10380 N N . GLY B 1 630 ? -14.414 62.469 -6.633 1 81.56 630 GLY B N 1
ATOM 10381 C CA . GLY B 1 630 ? -15.453 62 -7.543 1 81.56 630 GLY B CA 1
ATOM 10382 C C . GLY B 1 630 ? -16.828 62.531 -7.176 1 81.56 630 GLY B C 1
ATOM 10383 O O . GLY B 1 630 ? -17.719 62.625 -8.031 1 81.56 630 GLY B O 1
ATOM 10384 N N . GLU B 1 631 ? -17.188 62.688 -5.984 1 89.31 631 GLU B N 1
ATOM 10385 C CA . GLU B 1 631 ? -18.516 63.125 -5.547 1 89.31 631 GLU B CA 1
ATOM 10386 C C . GLU B 1 631 ? -18.469 64.5 -4.859 1 89.31 631 GLU B C 1
ATOM 10388 O O . GLU B 1 631 ? -17.562 64.75 -4.074 1 89.31 631 GLU B O 1
ATOM 10393 N N . ILE B 1 632 ? -19.422 65.312 -5.324 1 89.56 632 ILE B N 1
ATOM 10394 C CA . ILE B 1 632 ? -19.516 66.688 -4.73 1 89.56 632 ILE B CA 1
ATOM 10395 C C . ILE B 1 632 ? -20.953 66.938 -4.266 1 89.56 632 ILE B C 1
ATOM 10397 O O . ILE B 1 632 ? -21.906 66.562 -4.965 1 89.56 632 ILE B O 1
ATOM 10401 N N . ARG B 1 633 ? -21.094 67.375 -3.104 1 91.94 633 ARG B N 1
ATOM 10402 C CA . ARG B 1 633 ? -22.422 67.812 -2.652 1 91.94 633 ARG B CA 1
ATOM 10403 C C . ARG B 1 633 ? -22.453 69.25 -2.27 1 91.94 633 ARG B C 1
ATOM 10405 O O . ARG B 1 633 ? -21.438 69.812 -1.863 1 91.94 633 ARG B O 1
ATOM 10412 N N . ASP B 1 634 ? -23.641 69.875 -2.385 1 91.81 634 ASP B N 1
ATOM 10413 C CA . ASP B 1 634 ? -23.875 71.25 -1.982 1 91.81 634 ASP B CA 1
ATOM 10414 C C . ASP B 1 634 ? -24.531 71.312 -0.602 1 91.81 634 ASP B C 1
ATOM 10416 O O . ASP B 1 634 ? -25.438 70.562 -0.295 1 91.81 634 ASP B O 1
ATOM 10420 N N . ILE B 1 635 ? -24 72.188 0.219 1 93.44 635 ILE B N 1
ATOM 10421 C CA . ILE B 1 635 ? -24.547 72.375 1.562 1 93.44 635 ILE B CA 1
ATOM 10422 C C . ILE B 1 635 ? -25.047 73.812 1.707 1 93.44 635 ILE B C 1
ATOM 10424 O O . ILE B 1 635 ? -24.281 74.75 1.614 1 93.44 635 ILE B O 1
ATOM 10428 N N . GLU B 1 636 ? -26.281 73.875 1.94 1 91.88 636 GLU B N 1
ATOM 10429 C CA . GLU B 1 636 ? -26.859 75.188 2.199 1 91.88 636 GLU B CA 1
ATOM 10430 C C . GLU B 1 636 ? -26.703 75.625 3.666 1 91.88 636 GLU B C 1
ATOM 10432 O O . GLU B 1 636 ? -27.016 74.812 4.562 1 91.88 636 GLU B O 1
ATOM 10437 N N . LEU B 1 637 ? -26.172 76.75 3.941 1 92.75 637 LEU B N 1
ATOM 10438 C CA . LEU B 1 637 ? -25.922 77.25 5.305 1 92.75 637 LEU B CA 1
ATOM 10439 C C . LEU B 1 637 ? -26.781 78.438 5.637 1 92.75 637 LEU B C 1
ATOM 10441 O O . LEU B 1 637 ? -26.859 79.375 4.848 1 92.75 637 LEU B O 1
ATOM 10445 N N . ASP B 1 638 ? -27.391 78.312 6.734 1 92.5 638 ASP B N 1
ATOM 10446 C CA . ASP B 1 638 ? -28.203 79.438 7.203 1 92.5 638 ASP B CA 1
ATOM 10447 C C . ASP B 1 638 ? -27.328 80.625 7.613 1 92.5 638 ASP B C 1
ATOM 10449 O O . ASP B 1 638 ? -26.266 80.438 8.211 1 92.5 638 ASP B O 1
ATOM 10453 N N . GLY B 1 639 ? -27.766 81.812 7.266 1 90.88 639 GLY B N 1
ATOM 10454 C CA . GLY B 1 639 ? -27.141 83 7.777 1 90.88 639 GLY B CA 1
ATOM 10455 C C . GLY B 1 639 ? -26.016 83.562 6.887 1 90.88 639 GLY B C 1
ATOM 10456 O O . GLY B 1 639 ? -25.594 84.688 7.023 1 90.88 639 GLY B O 1
ATOM 10457 N N . ILE B 1 640 ? -25.531 82.75 6.012 1 90.75 640 ILE B N 1
ATOM 10458 C CA . ILE B 1 640 ? -24.422 83.125 5.172 1 90.75 640 ILE B CA 1
ATOM 10459 C C . ILE B 1 640 ? -24.938 83.625 3.828 1 90.75 640 ILE B C 1
ATOM 10461 O O . ILE B 1 640 ? -25.812 83 3.221 1 90.75 640 ILE B O 1
ATOM 10465 N N . SER B 1 641 ? -24.469 84.812 3.342 1 90.19 641 SER B N 1
ATOM 10466 C CA . SER B 1 641 ? -24.844 85.312 2.035 1 90.19 641 SER B CA 1
ATOM 10467 C C . SER B 1 641 ? -23.812 84.938 0.972 1 90.19 641 SER B C 1
ATOM 10469 O O . SER B 1 641 ? -24.188 84.5 -0.118 1 90.19 641 SER B O 1
ATOM 10471 N N . THR B 1 642 ? -22.562 85.188 1.261 1 92.19 642 THR B N 1
ATOM 10472 C CA . THR B 1 642 ? -21.453 84.812 0.379 1 92.19 642 THR B CA 1
ATOM 10473 C C . THR B 1 642 ? -20.312 84.188 1.172 1 92.19 642 THR B C 1
ATOM 10475 O O . THR B 1 642 ? -19.516 84.875 1.792 1 92.19 642 THR B O 1
ATOM 10478 N N . SER B 1 643 ? -20.281 82.875 0.973 1 92.38 643 SER B N 1
ATOM 10479 C CA . SER B 1 643 ? -19.25 82.125 1.726 1 92.38 643 SER B CA 1
ATOM 10480 C C . SER B 1 643 ? -17.859 82.5 1.232 1 92.38 643 SER B C 1
ATOM 10482 O O . SER B 1 643 ? -17.641 82.625 0.026 1 92.38 643 SER B O 1
ATOM 10484 N N . TYR B 1 644 ? -16.906 82.688 2.148 1 91.62 644 TYR B N 1
ATOM 10485 C CA . TYR B 1 644 ? -15.578 83.125 1.791 1 91.62 644 TYR B CA 1
ATOM 10486 C C . TYR B 1 644 ? -14.5 82.188 2.324 1 91.62 644 TYR B C 1
ATOM 10488 O O . TYR B 1 644 ? -13.695 81.688 1.555 1 91.62 644 TYR B O 1
ATOM 10496 N N . THR B 1 645 ? -14.453 81.938 3.67 1 93.25 645 THR B N 1
ATOM 10497 C CA . THR B 1 645 ? -13.508 81.062 4.301 1 93.25 645 THR B CA 1
ATOM 10498 C C . THR B 1 645 ? -14.219 80.062 5.27 1 93.25 645 THR B C 1
ATOM 10500 O O . THR B 1 645 ? -15.32 80.375 5.734 1 93.25 645 THR B O 1
ATOM 10503 N N . VAL B 1 646 ? -13.617 78.938 5.477 1 95.12 646 VAL B N 1
ATOM 10504 C CA . VAL B 1 646 ? -14.211 77.938 6.336 1 95.12 646 VAL B CA 1
ATOM 10505 C C . VAL B 1 646 ? -13.125 77.312 7.195 1 95.12 646 VAL B C 1
ATOM 10507 O O . VAL B 1 646 ? -11.984 77.125 6.75 1 95.12 646 VAL B O 1
ATOM 10510 N N . ALA B 1 647 ? -13.406 77 8.438 1 95.5 647 ALA B N 1
ATOM 10511 C CA . ALA B 1 647 ? -12.523 76.25 9.359 1 95.5 647 ALA B CA 1
ATOM 10512 C C . ALA B 1 647 ? -13.312 75.312 10.234 1 95.5 647 ALA B C 1
ATOM 10514 O O . ALA B 1 647 ? -14.398 75.625 10.719 1 95.5 647 ALA B O 1
ATOM 10515 N N . LEU B 1 648 ? -12.789 74.188 10.367 1 94.56 648 LEU B N 1
ATOM 10516 C CA . LEU B 1 648 ? -13.414 73.125 11.18 1 94.56 648 LEU B CA 1
ATOM 10517 C C . LEU B 1 648 ? -12.797 73.062 12.578 1 94.56 648 LEU B C 1
ATOM 10519 O O . LEU B 1 648 ? -11.578 73.188 12.727 1 94.56 648 LEU B O 1
ATOM 10523 N N . HIS B 1 649 ? -13.695 72.875 13.586 1 94.19 649 HIS B N 1
ATOM 10524 C CA . HIS B 1 649 ? -13.18 72.625 14.922 1 94.19 649 HIS B CA 1
ATOM 10525 C C . HIS B 1 649 ? -12.398 71.312 14.945 1 94.19 649 HIS B C 1
ATOM 10527 O O . HIS B 1 649 ? -12.836 70.312 14.359 1 94.19 649 HIS B O 1
ATOM 10533 N N . PRO B 1 650 ? -11.258 71.25 15.555 1 89.81 650 PRO B N 1
ATOM 10534 C CA . PRO B 1 650 ? -10.438 70.062 15.531 1 89.81 650 PRO B CA 1
ATOM 10535 C C . PRO B 1 650 ? -11.195 68.812 15.984 1 89.81 650 PRO B C 1
ATOM 10537 O O . PRO B 1 650 ? -10.852 67.688 15.602 1 89.81 650 PRO B O 1
ATOM 10540 N N . THR B 1 651 ? -12.203 68.938 16.766 1 89.75 651 THR B N 1
ATOM 10541 C CA . THR B 1 651 ? -13.016 67.812 17.188 1 89.75 651 THR B CA 1
ATOM 10542 C C . THR B 1 651 ? -13.977 67.375 16.078 1 89.75 651 THR B C 1
ATOM 10544 O O . THR B 1 651 ? -14.547 66.312 16.141 1 89.75 651 THR B O 1
ATOM 10547 N N . GLY B 1 652 ? -14.195 68.25 15.102 1 91.06 652 GLY B N 1
ATOM 10548 C CA . GLY B 1 652 ? -15.133 68 14.023 1 91.06 652 GLY B CA 1
ATOM 10549 C C . GLY B 1 652 ? -16.578 68.312 14.398 1 91.06 652 GLY B C 1
ATOM 10550 O O . GLY B 1 652 ? -17.484 68.062 13.609 1 91.06 652 GLY B O 1
ATOM 10551 N N . GLU B 1 653 ? -16.781 68.875 15.547 1 92.94 653 GLU B N 1
ATOM 10552 C CA . GLU B 1 653 ? -18.141 69.062 16.047 1 92.94 653 GLU B CA 1
ATOM 10553 C C . GLU B 1 653 ? -18.719 70.438 15.578 1 92.94 653 GLU B C 1
ATOM 10555 O O . GLU B 1 653 ? -19.938 70.625 15.57 1 92.94 653 GLU B O 1
ATOM 10560 N N . LYS B 1 654 ? -17.906 71.375 15.289 1 95.5 654 LYS B N 1
ATOM 10561 C CA . LYS B 1 654 ? -18.328 72.688 14.867 1 95.5 654 LYS B CA 1
ATOM 10562 C C . LYS B 1 654 ? -17.531 73.188 13.656 1 95.5 654 LYS B C 1
ATOM 10564 O O . LYS B 1 654 ? -16.469 72.625 13.367 1 95.5 654 LYS B O 1
ATOM 10569 N N . MET B 1 655 ? -18.109 74.125 13.016 1 95.88 655 MET B N 1
ATOM 10570 C CA . MET B 1 655 ? -17.484 74.75 11.844 1 95.88 655 MET B CA 1
ATOM 10571 C C . MET B 1 655 ? -17.781 76.25 11.805 1 95.88 655 MET B C 1
ATOM 10573 O O . MET B 1 655 ? -18.875 76.688 12.133 1 95.88 655 MET B O 1
ATOM 10577 N N . LEU B 1 656 ? -16.781 77 11.469 1 96.81 656 LEU B N 1
ATOM 10578 C CA . LEU B 1 656 ? -17.016 78.438 11.281 1 96.81 656 LEU B CA 1
ATOM 10579 C C . LEU B 1 656 ? -16.859 78.812 9.812 1 96.81 656 LEU B C 1
ATOM 10581 O O . LEU B 1 656 ? -16 78.25 9.109 1 96.81 656 LEU B O 1
ATOM 10585 N N . VAL B 1 657 ? -17.719 79.688 9.328 1 96.5 657 VAL B N 1
ATOM 10586 C CA . VAL B 1 657 ? -17.688 80.188 7.953 1 96.5 657 VAL B CA 1
ATOM 10587 C C . VAL B 1 657 ? -17.734 81.688 7.949 1 96.5 657 VAL B C 1
ATOM 10589 O O . VAL B 1 657 ? -18.609 82.312 8.555 1 96.5 657 VAL B O 1
ATOM 10592 N N . LEU B 1 658 ? -16.75 82.25 7.289 1 95.12 658 LEU B N 1
ATOM 10593 C CA . LEU B 1 658 ? -16.719 83.688 7.121 1 95.12 658 LEU B CA 1
ATOM 10594 C C . LEU B 1 658 ? -17.484 84.125 5.871 1 95.12 658 LEU B C 1
ATOM 10596 O O . LEU B 1 658 ? -17.391 83.438 4.832 1 95.12 658 LEU B O 1
ATOM 10600 N N . ASP B 1 659 ? -18.203 85.188 6.102 1 91.88 659 ASP B N 1
ATOM 10601 C CA . ASP B 1 659 ? -18.953 85.75 5.004 1 91.88 659 ASP B CA 1
ATOM 10602 C C . ASP B 1 659 ? -18.203 86.938 4.387 1 91.88 659 ASP B C 1
ATOM 10604 O O . ASP B 1 659 ? -17.594 87.75 5.102 1 91.88 659 ASP B O 1
ATOM 10608 N N . PHE B 1 660 ? -18.328 87.062 3.119 1 87.25 660 PHE B N 1
ATOM 10609 C CA . PHE B 1 660 ? -17.625 88.125 2.393 1 87.25 660 PHE B CA 1
ATOM 10610 C C . PHE B 1 660 ? -18.078 89.5 2.863 1 87.25 660 PHE B C 1
ATOM 10612 O O . PHE B 1 660 ? -17.297 90.5 2.826 1 87.25 660 PHE B O 1
ATOM 10619 N N . TYR B 1 661 ? -19.281 89.625 3.357 1 82.75 661 TYR B N 1
ATOM 10620 C CA . TYR B 1 661 ? -19.844 90.938 3.738 1 82.75 661 TYR B CA 1
ATOM 10621 C C . TYR B 1 661 ? -19.656 91.188 5.227 1 82.75 661 TYR B C 1
ATOM 10623 O O . TYR B 1 661 ? -20.406 91.938 5.832 1 82.75 661 TYR B O 1
ATOM 10631 N N . GLY B 1 662 ? -18.812 90.5 5.883 1 88.5 662 GLY B N 1
ATOM 10632 C CA . GLY B 1 662 ? -18.375 90.875 7.215 1 88.5 662 GLY B CA 1
ATOM 10633 C C . GLY B 1 662 ? -19.109 90.188 8.32 1 88.5 662 GLY B C 1
ATOM 10634 O O . GLY B 1 662 ? -19.469 90.75 9.336 1 88.5 662 GLY B O 1
ATOM 10635 N N . LYS B 1 663 ? -19.438 89 8.102 1 93.62 663 LYS B N 1
ATOM 10636 C CA . LYS B 1 663 ? -20.047 88.188 9.141 1 93.62 663 LYS B CA 1
ATOM 10637 C C . LYS B 1 663 ? -19.297 86.812 9.281 1 93.62 663 LYS B C 1
ATOM 10639 O O . LYS B 1 663 ? -18.641 86.375 8.344 1 93.62 663 LYS B O 1
ATOM 10644 N N . CYS B 1 664 ? -19.328 86.312 10.477 1 95.56 664 CYS B N 1
ATOM 10645 C CA . CYS B 1 664 ? -18.828 85 10.758 1 95.56 664 CYS B CA 1
ATOM 10646 C C . CYS B 1 664 ? -19.922 84.125 11.375 1 95.56 664 CYS B C 1
ATOM 10648 O O . CYS B 1 664 ? -20.5 84.5 12.398 1 95.56 664 CYS B O 1
ATOM 10650 N N . CYS B 1 665 ? -20.25 83.062 10.734 1 96.62 665 CYS B N 1
ATOM 10651 C CA . CYS B 1 665 ? -21.266 82.125 11.234 1 96.62 665 CYS B CA 1
ATOM 10652 C C . CYS B 1 665 ? -20.609 80.875 11.766 1 96.62 665 CYS B C 1
ATOM 10654 O O . CYS B 1 665 ? -19.656 80.312 11.172 1 96.62 665 CYS B O 1
ATOM 10656 N N . VAL B 1 666 ? -21.109 80.375 12.891 1 97.19 666 VAL B N 1
ATOM 10657 C CA . VAL B 1 666 ? -20.641 79.125 13.5 1 97.19 666 VAL B CA 1
ATOM 10658 C C . VAL B 1 666 ? -21.766 78.062 13.484 1 97.19 666 VAL B C 1
ATOM 10660 O O . VAL B 1 666 ? -22.875 78.375 13.906 1 97.19 666 VAL B O 1
ATOM 10663 N N . TYR B 1 667 ? -21.406 76.938 12.992 1 96.56 667 TYR B N 1
ATOM 10664 C CA . TYR B 1 667 ? -22.406 75.875 12.836 1 96.56 667 TYR B CA 1
ATOM 10665 C C . TYR B 1 667 ? -22.047 74.688 13.688 1 96.56 667 TYR B C 1
ATOM 10667 O O . TYR B 1 667 ? -20.875 74.312 13.789 1 96.56 667 TYR B O 1
ATOM 10675 N N . HIS B 1 668 ? -22.984 74.062 14.312 1 95.88 668 HIS B N 1
ATOM 10676 C CA . HIS B 1 668 ? -22.859 72.688 14.906 1 95.88 668 HIS B CA 1
ATOM 10677 C C . HIS B 1 668 ? -23.094 71.625 13.867 1 95.88 668 HIS B C 1
ATOM 10679 O O . HIS B 1 668 ? -24.062 71.688 13.102 1 95.88 668 HIS B O 1
ATOM 10685 N N . ILE B 1 669 ? -22.234 70.688 13.844 1 94.06 669 ILE B N 1
ATOM 10686 C CA . ILE B 1 669 ? -22.359 69.625 12.898 1 94.06 669 ILE B CA 1
ATOM 10687 C C . ILE B 1 669 ? -23.031 68.438 13.578 1 94.06 669 ILE B C 1
ATOM 10689 O O . ILE B 1 669 ? -22.5 67.812 14.531 1 94.06 669 ILE B O 1
ATOM 10693 N N . MET B 1 670 ? -24.125 68 13.133 1 88.81 670 MET B N 1
ATOM 10694 C CA . MET B 1 670 ? -24.938 66.938 13.75 1 88.81 670 MET B CA 1
ATOM 10695 C C . MET B 1 670 ? -25.062 65.75 12.82 1 88.81 670 MET B C 1
ATOM 10697 O O . MET B 1 670 ? -25.156 65.875 11.602 1 88.81 670 MET B O 1
#

Organism: Magallana gigas (NCBI:txid29159)

Radius of gyration: 71.15 Å; Cα contacts (8 Å, |Δi|>4): 2604; chains: 2; bounding box: 113×191×145 Å

Sequence (1340 aa):
MATSAGSGNKPLTNSSSGDTFRCPICLEEVRNPKYLSCLHTFCESCIQTYISSTATCHDSLNTKTINCPVCRKRIDAPRKDISNEEWASSLPQNKLIVSMWLNSNPDKELCKFCERKEKKVSATHWCKACMETICDECKAFHELVPSLQNHKIVNITDTQVCGNDVEVKELCLEHKGKVVDAFCHQHQKLCCCICLATHHISCQRVQAIAEMAVEKERNHVLNIISTLSDLDQSIENMQQKSREKIDHLNSKKQEMCMKIDKAITELKTLIDDAHSALIKQFEQTHSDSIENLEVAFDELKRFSTTVRETKILLQSMLEKGSPKQLFVTKQNQLARIDDHISRLKSLDVWNHPEDYTLPDSNFLKQLLNQKKLENVKMLKTPSGMVEKIIQTVQRATSSDIMRRKRDASKKDWMKVTFKLVSQVTELSSWIHFGIFTHDTKILLPCRRPPSLNIFDISEPIGKCVYTEKCRYTPYGICHSRVNETLNEVYVSFQNCVVLYWIEVEDTPKFTKLQTIQLNEPMLAISCGLTTMFSANDSKAFICSQDFIIEHESPYSSGNANVPHLASSSKSDYHCFTSDGRVVVFDRNERNVFQSDKFQEEVRGMTFDLNDNIFVCNKKNKIKQIRFGGGEIRDIELDGISTSYTVALHPTGEKMLVLDFYGKCCVYHIMMATSAGSGNKPLTNSSSGDTFRCPICLEEVRNPKYLSCLHTFCESCIQTYISSTATCHDSLNTKTINCPVCRKRIDAPRKDISNEEWASSLPQNKLIVSMWLNSNPDKELCKFCERKEKKVSATHWCKACMETICDECKAFHELVPSLQNHKIVNITDTQVCGNDVEVKELCLEHKGKVVDAFCHQHQKLCCCICLATHHISCQRVQAIAEMAVEKERNHVLNIISTLSDLDQSIENMQQKSREKIDHLNSKKQEMCMKIDKAITELKTLIDDAHSALIKQFEQTHSDSIENLEVAFDELKRFSTTVRETKILLQSMLEKGSPKQLFVTKQNQLARIDDHISRLKSLDVWNHPEDYTLPDSNFLKQLLNQKKLENVKMLKTPSGMVEKIIQTVQRATSSDIMRRKRDASKKDWMKVTFKLVSQVTELSSWIHFGIFTHDTKILLPCRRPPSLNIFDISEPIGKCVYTEKCRYTPYGICHSRVNETLNEVYVSFQNCVVLYWIEVEDTPKFTKLQTIQLNEPMLAISCGLTTMFSANDSKAFICSQDFIIEHESPYSSGNANVPHLASSSKSDYHCFTSDGRVVVFDRNERNVFQSDKFQEEVRGMTFDLNDNIFVCNKKNKIKQIRFGGGEIRDIELDGISTSYTVALHPTGEKMLVLDFYGKCCVYHIM

Secondary structure (DSSP, 8-state):
---------------------B-TTT-SB-SSEEE-TT--EEEHHHHHHHHHHH-EE-STT--EEEE-TTT--EEE-SSTT--HHHHHHHSPB-HHHHHHHHHH-GGGPBPHHHHHTT---B--EEETTTTEEE-HHHHHHHHHSTTTTT--EEEGGGGGSTTS-----PBPSSSTTPBEEEEETTTTEEEEHHHHHHTSTT-S-EEEGGGS-HHHHHHHHHHHHHHHHHHHHHHHHHHHHHHHHHHHHHHHHHHHHHHHHHHHHHHHHHHHHHHHHHHHHHHHHHHHHHHHHHHHHHHHHHHHHHHHHHHHHHHHHHHH--HHHHHHHHHHHHHHHHHHHHHHHH-S--EEEEEEE---S-HHHHHHHHSSPPPPEEEEEE--HHHHHHHHHHHHHS-HHHHHHHHHHTS-TTT--EEEEEEE-S--TT----EESSSSEEEEEETTTTEEEEEE-SSSB-EEEEEEE-SS----EEESSTTT-SSEEEEE-SSEEEEEEEE-SSS-EEEEEEEEE-SS--SEEEE-SS-EEEE-SSEEEEE-TT--EEEEEE---TT-SS--EEE-SSSS-EEEEETTEEEEE-TTS-EEEEPPPPSS----EEE-TTS-EEEE-SSSEEEEE-TTS--EEEEE-TT-SSEEEEEE-TTSSEEEEEETTTEEEEEEE-/---------------------B-TTT-SB-SSEEE-TT--EEEHHHHHHHHHHH-EE-STT--EEEE-TTT--EEE-SSTT--HHHHHHHSPB-HHHHHHHHHH-GGGPBPHHHHHTT---B--EEETTTTEEE-HHHHHHHHHSTTTTT--EEEGGGGGSTTS-----PBPSSSTTPBEEEEETTTTEEEEHHHHHHTSTT-S-EEEGGGS-HHHHHHHHHHHHHHHHHHHHHHHHHHHHHHHHHHHHHHHHHHHHHHHHHHHHHHHHHHHHHHHHHHHHHHHHHHHHHHHHHHHHHHHHHHHHHHHHHHHHHHHHHHH--HHHHHHHHHHHHHHHHHHHHHHHH-S--EEEEEEE---S-HHHHHHHHSSPPPPEEEEEE--HHHHHHHHHHHHHS-HHHHHHHHHHTS-TTT--EEEEEEE-S--TT----EESSSSEEEEEETTTTEEEEEE-SSSB-EEEEEEE-SS----EEESSTTT-SSEEEEE-SSEEEEEEEE-SSS-EEEEEEEEE-SS--SEEEE-SS-EEEE-SSEEEEE-TT--EEEEEE---TT-SS--EEE-SSSSEEEEEETTEEEEEETT--EEEEPPPPSSPP--EEE-TTS-EEEE-SSSEEEEEPTTS--EEEEE-TT-SSEEEEEE-TTSSEEEEEETTTEEEEEEE-

InterPro domains:
  IPR000315 B-box-type zinc finger [PS50119] (106-156)
  IPR001841 Zinc finger, RING-type [PS50089] (23-72)
  IPR001841 Zinc finger, RING-type [SM00184] (23-71)
  IPR013083 Zinc finger, RING/FYVE/PHD-type [G3DSA:3.30.40.10] (7-88)
  IPR017907 Zinc finger, RING-type, conserved site [PS00518] (38-47)
  IPR027370 Zinc finger, RING-type, eukaryotic [PF13445] (23-69)
  IPR047153 TRIM45/56/19-like [PTHR25462] (19-597)
  IPR060769 EIF3B-like, beta-propeller domain superfamily [SSF69322] (417-669)